Protein AF-0000000072284737 (afdb_homodimer)

Foldseek 3Di:
DPPVPPPPDPDDPPVPPDPPDPPDPDDDDDPPPPPDDPPDPPPPPPPDPPPPFLFFDAPVDPLQDDPVLQVVLCVQLPNQKDFDDEQQQLLAPEDRDDNDPVSLVVCVVCVWFLVSVQVHQWDALQCLQQVLQGDSPDHNHRYHDRQFTEGMEGADQDLSSFLSQLVSCLVSRHAEAEDASNQFLQNSRTFHRYYYYYQQPNADKDKDQWDDDPFDTGIKMKGFQNQFQLNQQVVLVVVQWDQDAALARRDGLLFQQQQQFHDHQCPFPARTSLLFFAWWFWQFSNSDTAIEGCVGVNLVNQCSRNQGGQQGGHTGITMGDIGHAFPWKKWKKKKFWDDPDDDNVLVLVLVLQVLLLLVVLQVQQWKWKWKDANTMTMIDTIMHGNHDQVSNCVSCVRSVVSCVVSVTDMDMDMDIDPGPSRCSVVRCSDRTGSQKAKAKFFAASCCSVPVSVLVSVLVVVQNVVRKMKMKTAHARQVNNDPPRRNHQWAPLNNRGGIMMMMTHGDDSHCSPVRVVRLCCCAPPSVVSVCVSPPQTAHSQSGHRLPHPVLLCRGGNPSLVSSLVSSCVRPVPSNTDGRSGRPNQQWDADPSRIIRGD/DPPVPPPPDPDDPPPPPPPPDPPPPDDDPDPDDPPDPPDDPPPPPPPDPPPPFLFFDAPVDPLQDDPVLVVVLCVQLPNQKDFDDEQQQLLAPEDRDDNDPVSLVVCVVCVWFLVSVQVHQWDALQCLQQVLQGDSPDHNHRYHDRQFTEGMEGADQDLSSFLSQLVSCLVSRHAEAEDASNQFLQNSRTFHRYYYYYQQPNADKDKDQWDDDPFDTGIKMKGFQNQFQLNQQVVLVVVQWDQDAALARRDGLLFQQQQQFHDHQCPFPARTSLLFFAWWFFQFSNSDTAIEGCVGVNLVNQCSRNQGGQQGGHTGITMGDIGHAFPWKKWKKKKFWDDPDDDNVLVLVLVLQVLLLLVVLQVQQWKWKWKDANTMTMIDTIMHGNHDQVSNCVSCVRSVVSCVVSVTDMDMDMDIDPGPSRCSVVRCSDRTGSQKAKAKFFAASCCSVPPSVLVSVLVVVQNVVRKMKMKTAHARQVNNDPPRRNHQWAPLNNRGGIMMMMTDGDDSHCSVVRVVRLCCCQPPSVVSVCVSPPQTAHSQSGHRLPHPVLLCRGGNPSLVSSLVSSCVRPVPSNTDGRSGRPNQQWDADPSRIIRGD

Sequence (1194 aa):
MPCHVLQVAAGTYDLLHGIATTTPWSASMIFLLLLTAFFGSYESLISASPLKSTCRCFPGDSCYPDTTAWDALNATVGGKLIATVPIAAVCHFDQFVAYDEAACATLRDNWFYPETHLPSPSSAMAWLFTNNTCNPFLSSTTPCTLGNYVSYTINATTSNDVKEAINFANSNNIRLVIRGTGHDYNGKSTGAGALSIWTHYMKSISLNESYESQAYTGKSVVLGAGISSIEAYTFADANNGLIVGGNCPTVSLAGGYTQGGGHGPFATKFGLAVDQVLEWEVVTSEGELLTASPTINSDLYWALSGGGGGTYGVVLSVTVKFHPPTSILSSATLQFAPPATGNATAYWNTVKVFLESLPSLVDGGLQLGWTLTPEVFLISPVTGFDVEQAKIDELFAPTISSLEAANISYAYTSSVATSFLSYYESGGFGANVSNTNLAGRLLPRSIVQNSTDSFISILQTIVNNKLIFAGVTLDVNTPVVANAPAISINPYWRQTLMTGVFGAYLDYTDIEQGFQTQDFMTDTIMPALAALTPNGAAYINEADFQQPDWQNVFYGENFNRLSDIKAKYDPRQTFYALGAVGSEKWTERSDGRLCRVMPCHVLQVAAGTYDLLHGIATTTPWSASMIFLLLLTAFFGSYESLISASPLKSTCRCFPGDSCYPDTTAWDALNATVGGKLIATVPIAAVCHFDQFVAYDEAACATLRDNWFYPETHLPSPSSAMAWLFTNNTCNPFLSSTTPCTLGNYVSYTINATTSNDVKEAINFANSNNIRLVIRGTGHDYNGKSTGAGALSIWTHYMKSISLNESYESQAYTGKSVVLGAGISSIEAYTFADANNGLIVGGNCPTVSLAGGYTQGGGHGPFATKFGLAVDQVLEWEVVTSEGELLTASPTINSDLYWALSGGGGGTYGVVLSVTVKFHPPTSILSSATLQFAPPATGNATAYWNTVKVFLESLPSLVDGGLQLGWTLTPEVFLISPVTGFDVEQAKIDELFAPTISSLEAANISYAYTSSVATSFLSYYESGGFGANVSNTNLAGRLLPRSIVQNSTDSFISILQTIVNNKLIFAGVTLDVNTPVVANAPAISINPYWRQTLMTGVFGAYLDYTDIEQGFQTQDFMTDTIMPALAALTPNGAAYINEADFQQPDWQNVFYGENFNRLSDIKAKYDPRQTFYALGAVGSEKWTERSDGRLCRV

pLDDT: mean 89.24, std 19.75, range [16.67, 98.88]

Structure (mmCIF, N/CA/C/O backbone):
data_AF-0000000072284737-model_v1
#
loop_
_entity.id
_entity.type
_entity.pdbx_description
1 polymer 'FAD-binding PCMH-type domain-containing protein'
#
loop_
_atom_site.group_PDB
_atom_site.id
_atom_site.type_symbol
_atom_site.label_atom_id
_atom_site.label_alt_id
_atom_site.label_comp_id
_atom_site.label_asym_id
_atom_site.label_entity_id
_atom_site.label_seq_id
_atom_site.pdbx_PDB_ins_code
_atom_site.Cartn_x
_atom_site.Cartn_y
_atom_site.Cartn_z
_atom_site.occupancy
_atom_site.B_iso_or_equiv
_atom_site.auth_seq_id
_atom_site.auth_comp_id
_atom_site.auth_asym_id
_atom_site.auth_atom_id
_atom_site.pdbx_PDB_model_num
ATOM 1 N N . MET A 1 1 ? 2.605 24.922 -1.504 1 55.94 1 MET A N 1
ATOM 2 C CA . MET A 1 1 ? 1.667 25.266 -0.44 1 55.94 1 MET A CA 1
ATOM 3 C C . MET A 1 1 ? 1.117 24.016 0.233 1 55.94 1 MET A C 1
ATOM 5 O O . MET A 1 1 ? 1.092 22.938 -0.37 1 55.94 1 MET A O 1
ATOM 9 N N . PRO A 1 2 ? 0.934 24.266 1.515 1 61.59 2 PRO A N 1
ATOM 10 C CA . PRO A 1 2 ? 0.373 23.125 2.227 1 61.59 2 PRO A CA 1
ATOM 11 C C . PRO A 1 2 ? -0.821 22.5 1.501 1 61.59 2 PRO A C 1
ATOM 13 O O . PRO A 1 2 ? -1.486 23.172 0.713 1 61.59 2 PRO A O 1
ATOM 16 N N . CYS A 1 3 ? -0.938 21.266 1.5 1 63.75 3 CYS A N 1
ATOM 17 C CA . CYS A 1 3 ? -1.895 20.453 0.765 1 63.75 3 CYS A CA 1
ATOM 18 C C . CYS A 1 3 ? -3.309 21 0.908 1 63.75 3 CYS A C 1
ATOM 20 O O . CYS A 1 3 ? -4.18 20.703 0.087 1 63.75 3 CYS A O 1
ATOM 22 N N . HIS A 1 4 ? -3.561 21.812 1.885 1 53.09 4 HIS A N 1
ATOM 23 C CA . HIS A 1 4 ? -4.898 22.359 2.043 1 53.09 4 HIS A CA 1
ATOM 24 C C . HIS A 1 4 ? -5.098 23.594 1.157 1 53.09 4 HIS A C 1
ATOM 26 O O . HIS A 1 4 ? -6.184 24.172 1.126 1 53.09 4 HIS A O 1
ATOM 32 N N . VAL A 1 5 ? -4.02 23.969 0.466 1 53.22 5 VAL A N 1
ATOM 33 C CA . VAL A 1 5 ? -4.121 25.078 -0.479 1 53.22 5 VAL A CA 1
ATOM 34 C C . VAL A 1 5 ? -4.293 24.531 -1.896 1 53.22 5 VAL A C 1
ATOM 36 O O . VAL A 1 5 ? -3.424 23.812 -2.402 1 53.22 5 VAL A O 1
ATOM 39 N N . LEU A 1 6 ? -5.465 24.312 -2.342 1 48.78 6 LEU A N 1
ATOM 40 C CA . LEU A 1 6 ? -5.77 23.75 -3.656 1 48.78 6 LEU A CA 1
ATOM 41 C C . LEU A 1 6 ? -4.934 24.422 -4.738 1 48.78 6 LEU A C 1
ATOM 43 O O . LEU A 1 6 ? -4.758 25.656 -4.727 1 48.78 6 LEU A O 1
ATOM 47 N N . GLN A 1 7 ? -4.18 23.688 -5.395 1 47.41 7 GLN A N 1
ATOM 48 C CA . GLN A 1 7 ? -3.496 24.172 -6.586 1 47.41 7 GLN A CA 1
ATOM 49 C C . GLN A 1 7 ? -4.484 24.797 -7.574 1 47.41 7 GLN A C 1
ATOM 51 O O . GLN A 1 7 ? -5.273 24.078 -8.195 1 47.41 7 GLN A O 1
ATOM 56 N N . VAL A 1 8 ? -4.906 26 -7.406 1 39.34 8 VAL A N 1
ATOM 57 C CA . VAL A 1 8 ? -5.613 26.75 -8.438 1 39.34 8 VAL A CA 1
ATOM 58 C C . VAL A 1 8 ? -4.805 26.734 -9.734 1 39.34 8 VAL A C 1
ATOM 60 O O . VAL A 1 8 ? -3.785 27.422 -9.844 1 39.34 8 VAL A O 1
ATOM 63 N N . ALA A 1 9 ? -4.574 25.781 -10.367 1 33.91 9 ALA A N 1
ATOM 64 C CA . ALA A 1 9 ? -4 25.938 -11.695 1 33.91 9 ALA A CA 1
ATOM 65 C C . ALA A 1 9 ? -4.738 27.016 -12.484 1 33.91 9 ALA A C 1
ATOM 67 O O . ALA A 1 9 ? -5.961 27.141 -12.383 1 33.91 9 ALA A O 1
ATOM 68 N N . ALA A 1 10 ? -4.133 27.922 -13.281 1 32.09 10 ALA A N 1
ATOM 69 C CA . ALA A 1 10 ? -4.574 28.922 -14.25 1 32.09 10 ALA A CA 1
ATOM 70 C C . ALA A 1 10 ? -5.609 28.328 -15.211 1 32.09 10 ALA A C 1
ATOM 72 O O . ALA A 1 10 ? -6.043 29 -16.141 1 32.09 10 ALA A O 1
ATOM 73 N N . GLY A 1 11 ? -5.742 27.125 -15.68 1 26.44 11 GLY A N 1
ATOM 74 C CA . GLY A 1 11 ? -6.609 26.938 -16.828 1 26.44 11 GLY A CA 1
ATOM 75 C C . GLY A 1 11 ? -8.055 27.312 -16.547 1 26.44 11 GLY A C 1
ATOM 76 O O . GLY A 1 11 ? -8.445 27.5 -15.398 1 26.44 11 GLY A O 1
ATOM 77 N N . THR A 1 12 ? -9.047 27.062 -17.812 1 25.94 12 THR A N 1
ATOM 78 C CA . THR A 1 12 ? -10.414 27.469 -18.125 1 25.94 12 THR A CA 1
ATOM 79 C C . THR A 1 12 ? -11.383 26.969 -17.062 1 25.94 12 THR A C 1
ATOM 81 O O . THR A 1 12 ? -11.383 25.781 -16.719 1 25.94 12 THR A O 1
ATOM 84 N N . TYR A 1 13 ? -11.766 27.781 -16.219 1 26.25 13 TYR A N 1
ATOM 85 C CA . TYR A 1 13 ? -12.914 27.766 -15.312 1 26.25 13 TYR A CA 1
ATOM 86 C C . TYR A 1 13 ? -14.164 27.25 -16.031 1 26.25 13 TYR A C 1
ATOM 88 O O . TYR A 1 13 ? -14.93 28.031 -16.578 1 26.25 13 TYR A O 1
ATOM 96 N N . ASP A 1 14 ? -14.008 26.344 -16.984 1 24.33 14 ASP A N 1
ATOM 97 C CA . ASP A 1 14 ? -15.305 26.062 -17.609 1 24.33 14 ASP A CA 1
ATOM 98 C C . ASP A 1 14 ? -16.281 25.453 -16.594 1 24.33 14 ASP A C 1
ATOM 100 O O . ASP A 1 14 ? -16.609 24.266 -16.688 1 24.33 14 ASP A O 1
ATOM 104 N N . LEU A 1 15 ? -15.961 25.688 -15.312 1 24.33 15 LEU A N 1
ATOM 105 C CA . LEU A 1 15 ? -16.859 24.969 -14.406 1 24.33 15 LEU A CA 1
ATOM 106 C C . LEU A 1 15 ? -18.312 25.344 -14.672 1 24.33 15 LEU A C 1
ATOM 108 O O . LEU A 1 15 ? -19.219 24.891 -13.969 1 24.33 15 LEU A O 1
ATOM 112 N N . LEU A 1 16 ? -18.516 26.5 -15.453 1 23.28 16 LEU A N 1
ATOM 113 C CA . LEU A 1 16 ? -19.844 27.062 -15.219 1 23.28 16 LEU A CA 1
ATOM 114 C C . LEU A 1 16 ? -20.922 26.125 -15.727 1 23.28 16 LEU A C 1
ATOM 116 O O . LEU A 1 16 ? -22.125 26.406 -15.594 1 23.28 16 LEU A O 1
ATOM 120 N N . HIS A 1 17 ? -20.594 25.312 -16.766 1 20.38 17 HIS A N 1
ATOM 121 C CA . HIS A 1 17 ? -21.812 25.109 -17.547 1 20.38 17 HIS A CA 1
ATOM 122 C C . HIS A 1 17 ? -22.844 24.297 -16.766 1 20.38 17 HIS A C 1
ATOM 124 O O . HIS A 1 17 ? -24.047 24.375 -17.062 1 20.38 17 HIS A O 1
ATOM 130 N N . GLY A 1 18 ? -22.406 23.109 -16.234 1 20.05 18 GLY A N 1
ATOM 131 C CA . GLY A 1 18 ? -23.469 22.125 -16.312 1 20.05 18 GLY A CA 1
ATOM 132 C C . GLY A 1 18 ? -24.531 22.312 -15.242 1 20.05 18 GLY A C 1
ATOM 133 O O . GLY A 1 18 ? -24.344 21.906 -14.094 1 20.05 18 GLY A O 1
ATOM 134 N N . ILE A 1 19 ? -25.109 23.547 -15.211 1 19.34 19 ILE A N 1
ATOM 135 C CA . ILE A 1 19 ? -26.219 23.859 -14.32 1 19.34 19 ILE A CA 1
ATOM 136 C C . ILE A 1 19 ? -27.328 22.828 -14.5 1 19.34 19 ILE A C 1
ATOM 138 O O . ILE A 1 19 ? -27.922 22.719 -15.57 1 19.34 19 ILE A O 1
ATOM 142 N N . ALA A 1 20 ? -27 21.625 -14.109 1 19.67 20 ALA A N 1
ATOM 143 C CA . ALA A 1 20 ? -28.031 20.594 -14.227 1 19.67 20 ALA A CA 1
ATOM 144 C C . ALA A 1 20 ? -29.359 21.078 -13.672 1 19.67 20 ALA A C 1
ATOM 146 O O . ALA A 1 20 ? -29.406 21.688 -12.594 1 19.67 20 ALA A O 1
ATOM 147 N N . THR A 1 21 ? -30.312 21.328 -14.57 1 18.59 21 THR A N 1
ATOM 148 C CA . THR A 1 21 ? -31.734 21.703 -14.461 1 18.59 21 THR A CA 1
ATOM 149 C C . THR A 1 21 ? -32.469 20.734 -13.539 1 18.59 21 THR A C 1
ATOM 151 O O . THR A 1 21 ? -32.188 19.531 -13.531 1 18.59 21 THR A O 1
ATOM 154 N N . THR A 1 22 ? -32.906 21.25 -12.492 1 19.16 22 THR A N 1
ATOM 155 C CA . THR A 1 22 ? -33.625 20.828 -11.281 1 19.16 22 THR A CA 1
ATOM 156 C C . THR A 1 22 ? -34.906 20.109 -11.633 1 19.16 22 THR A C 1
ATOM 158 O O . THR A 1 22 ? -35.688 19.734 -10.742 1 19.16 22 THR A O 1
ATOM 161 N N . THR A 1 23 ? -34.812 19.203 -12.75 1 18.86 23 THR A N 1
ATOM 162 C CA . THR A 1 23 ? -36.188 18.875 -13.094 1 18.86 23 THR A CA 1
ATOM 163 C C . THR A 1 23 ? -36.938 18.344 -11.875 1 18.86 23 THR A C 1
ATOM 165 O O . THR A 1 23 ? -36.375 17.609 -11.062 1 18.86 23 THR A O 1
ATOM 168 N N . PRO A 1 24 ? -38.031 18.906 -11.586 1 18.62 24 PRO A N 1
ATOM 169 C CA . PRO A 1 24 ? -39 18.859 -10.477 1 18.62 24 PRO A CA 1
ATOM 170 C C . PRO A 1 24 ? -39.594 17.484 -10.266 1 18.62 24 PRO A C 1
ATOM 172 O O . PRO A 1 24 ? -39.875 16.766 -11.234 1 18.62 24 PRO A O 1
ATOM 175 N N . TRP A 1 25 ? -39 16.719 -9.352 1 19.5 25 TRP A N 1
ATOM 176 C CA . TRP A 1 25 ? -39.344 15.367 -8.961 1 19.5 25 TRP A CA 1
ATOM 177 C C . TRP A 1 25 ? -40.812 15.273 -8.57 1 19.5 25 TRP A C 1
ATOM 179 O O . TRP A 1 25 ? -41.281 16.016 -7.703 1 19.5 25 TRP A O 1
ATOM 189 N N . SER A 1 26 ? -41.594 15.18 -9.609 1 16.81 26 SER A N 1
ATOM 190 C CA . SER A 1 26 ? -43.031 15.117 -9.398 1 16.81 26 SER A CA 1
ATOM 191 C C . SER A 1 26 ? -43.406 14.055 -8.359 1 16.81 26 SER A C 1
ATOM 193 O O . SER A 1 26 ? -42.719 13.047 -8.234 1 16.81 26 SER A O 1
ATOM 195 N N . ALA A 1 27 ? -44.281 14.414 -7.402 1 19.38 27 ALA A N 1
ATOM 196 C CA . ALA A 1 27 ? -44.875 14.086 -6.113 1 19.38 27 ALA A CA 1
ATOM 197 C C . ALA A 1 27 ? -45.688 12.797 -6.203 1 19.38 27 ALA A C 1
ATOM 199 O O . ALA A 1 27 ? -46.094 12.227 -5.18 1 19.38 27 ALA A O 1
ATOM 200 N N . SER A 1 28 ? -45.906 12.211 -7.484 1 17.03 28 SER A N 1
ATOM 201 C CA . SER A 1 28 ? -47.312 11.812 -7.477 1 17.03 28 SER A CA 1
ATOM 202 C C . SER A 1 28 ? -47.5 10.523 -6.695 1 17.03 28 SER A C 1
ATOM 204 O O . SER A 1 28 ? -48.656 10.062 -6.531 1 17.03 28 SER A O 1
ATOM 206 N N . MET A 1 29 ? -46.531 9.742 -6.418 1 18.67 29 MET A N 1
ATOM 207 C CA . MET A 1 29 ? -47.125 8.406 -6.531 1 18.67 29 MET A CA 1
ATOM 208 C C . MET A 1 29 ? -48.125 8.148 -5.414 1 18.67 29 MET A C 1
ATOM 210 O O . MET A 1 29 ? -47.812 8.336 -4.234 1 18.67 29 MET A O 1
ATOM 214 N N . ILE A 1 30 ? -49.406 8.18 -5.73 1 18.48 30 ILE A N 1
ATOM 215 C CA . ILE A 1 30 ? -50.656 7.992 -5.012 1 18.48 30 ILE A CA 1
ATOM 216 C C . ILE A 1 30 ? -50.656 6.645 -4.297 1 18.48 30 ILE A C 1
ATOM 218 O O . ILE A 1 30 ? -50.156 5.652 -4.84 1 18.48 30 ILE A O 1
ATOM 222 N N . PHE A 1 31 ? -51.062 6.707 -2.996 1 19.09 31 PHE A N 1
ATOM 223 C CA . PHE A 1 31 ? -51.156 5.926 -1.771 1 19.09 31 PHE A CA 1
ATOM 224 C C . PHE A 1 31 ? -52.125 4.758 -1.955 1 19.09 31 PHE A C 1
ATOM 226 O O . PHE A 1 31 ? -52.406 4.023 -1.007 1 19.09 31 PHE A O 1
ATOM 233 N N . LEU A 1 32 ? -52.406 4.266 -3.32 1 18.55 32 LEU A N 1
ATOM 234 C CA . LEU A 1 32 ? -53.688 3.615 -3.137 1 18.55 32 LEU A CA 1
ATOM 235 C C . LEU A 1 32 ? -53.594 2.463 -2.143 1 18.55 32 LEU A C 1
ATOM 237 O O . LEU A 1 32 ? -52.688 1.635 -2.244 1 18.55 32 LEU A O 1
ATOM 241 N N . LEU A 1 33 ? -54.375 2.596 -1.118 1 19.41 33 LEU A N 1
ATOM 242 C CA . LEU A 1 33 ? -54.656 1.927 0.145 1 19.41 33 LEU A CA 1
ATOM 243 C C . LEU A 1 33 ? -55.188 0.515 -0.096 1 19.41 33 LEU A C 1
ATOM 245 O O . LEU A 1 33 ? -56.062 0.048 0.62 1 19.41 33 LEU A O 1
ATOM 249 N N . LEU A 1 34 ? -54.688 -0.178 -1.263 1 18.7 34 LEU A N 1
ATOM 250 C CA . LEU A 1 34 ? -55.656 -1.273 -1.389 1 18.7 34 LEU A CA 1
ATOM 251 C C . LEU A 1 34 ? -55.656 -2.131 -0.128 1 18.7 34 LEU A C 1
ATOM 253 O O . LEU A 1 34 ? -54.594 -2.488 0.396 1 18.7 34 LEU A O 1
ATOM 257 N N . LEU A 1 35 ? -56.812 -2.248 0.463 1 20.05 35 LEU A N 1
ATOM 258 C CA . LEU A 1 35 ? -57.375 -2.805 1.683 1 20.05 35 LEU A CA 1
ATOM 259 C C . LEU A 1 35 ? -57.281 -4.324 1.688 1 20.05 35 LEU A C 1
ATOM 261 O O . LEU A 1 35 ? -57.625 -4.973 2.686 1 20.05 35 LEU A O 1
ATOM 265 N N . THR A 1 36 ? -56.594 -4.977 0.712 1 19.16 36 THR A N 1
ATOM 266 C CA . THR A 1 36 ? -57.25 -6.273 0.656 1 19.16 36 THR A CA 1
ATOM 267 C C . THR A 1 36 ? -57.156 -6.977 2.006 1 19.16 36 THR A C 1
ATOM 269 O O . THR A 1 36 ? -56.312 -6.645 2.84 1 19.16 36 THR A O 1
ATOM 272 N N . ALA A 1 37 ? -57.969 -8.195 2.061 1 21.08 37 ALA A N 1
ATOM 273 C CA . ALA A 1 37 ? -58.75 -9.18 2.811 1 21.08 37 ALA A CA 1
ATOM 274 C C . ALA A 1 37 ? -57.844 -10.18 3.518 1 21.08 37 ALA A C 1
ATOM 276 O O . ALA A 1 37 ? -57.125 -10.914 2.869 1 21.08 37 ALA A O 1
ATOM 277 N N . PHE A 1 38 ? -57.406 -9.828 4.742 1 19.83 38 PHE A N 1
ATOM 278 C CA . PHE A 1 38 ? -56.531 -10.609 5.582 1 19.83 38 PHE A CA 1
ATOM 279 C C . PHE A 1 38 ? -57.156 -11.938 5.965 1 19.83 38 PHE A C 1
ATOM 281 O O . PHE A 1 38 ? -57.781 -12.062 7.031 1 19.83 38 PHE A O 1
ATOM 288 N N . PHE A 1 39 ? -58.094 -12.555 5.109 1 22.73 39 PHE A N 1
ATOM 289 C CA . PHE A 1 39 ? -58.688 -13.641 5.883 1 22.73 39 PHE A CA 1
ATOM 290 C C . PHE A 1 39 ? -57.625 -14.586 6.418 1 22.73 39 PHE A C 1
ATOM 292 O O . PHE A 1 39 ? -56.656 -14.898 5.719 1 22.73 39 PHE A O 1
ATOM 299 N N . GLY A 1 40 ? -57.656 -14.812 7.789 1 21.03 40 GLY A N 1
ATOM 300 C CA . GLY A 1 40 ? -56.875 -15.414 8.859 1 21.03 40 GLY A CA 1
ATOM 301 C C . GLY A 1 40 ? -56.781 -16.922 8.75 1 21.03 40 GLY A C 1
ATOM 302 O O . GLY A 1 40 ? -56.25 -17.578 9.641 1 21.03 40 GLY A O 1
ATOM 303 N N . SER A 1 41 ? -57.312 -17.641 7.703 1 23.98 41 SER A N 1
ATOM 304 C CA . SER A 1 41 ? -57.531 -18.984 8.211 1 23.98 41 SER A CA 1
ATOM 305 C C . SER A 1 41 ? -56.219 -19.625 8.672 1 23.98 41 SER A C 1
ATOM 307 O O . SER A 1 41 ? -55.188 -19.5 8 1 23.98 41 SER A O 1
ATOM 309 N N . TYR A 1 42 ? -56.25 -19.953 9.961 1 23.33 42 TYR A N 1
ATOM 310 C CA . TYR A 1 42 ? -55.312 -20.578 10.852 1 23.33 42 TYR A CA 1
ATOM 311 C C . TYR A 1 42 ? -54.969 -22 10.375 1 23.33 42 TYR A C 1
ATOM 313 O O . TYR A 1 42 ? -55.594 -22.969 10.805 1 23.33 42 TYR A O 1
ATOM 321 N N . GLU A 1 43 ? -55.062 -22.375 9.109 1 24.89 43 GLU A N 1
ATOM 322 C CA . GLU A 1 43 ? -54.906 -23.828 9.078 1 24.89 43 GLU A CA 1
ATOM 323 C C . GLU A 1 43 ? -53.594 -24.266 9.719 1 24.89 43 GLU A C 1
ATOM 325 O O . GLU A 1 43 ? -52.562 -23.609 9.547 1 24.89 43 GLU A O 1
ATOM 330 N N . SER A 1 44 ? -53.781 -25 10.742 1 25.66 44 SER A N 1
ATOM 331 C CA . SER A 1 44 ? -52.812 -25.719 11.57 1 25.66 44 SER A CA 1
ATOM 332 C C . SER A 1 44 ? -51.844 -26.547 10.711 1 25.66 44 SER A C 1
ATOM 334 O O . SER A 1 44 ? -52.219 -27.594 10.18 1 25.66 44 SER A O 1
ATOM 336 N N . LEU A 1 45 ? -51.312 -25.922 9.633 1 27.97 45 LEU A N 1
ATOM 337 C CA . LEU A 1 45 ? -50.531 -26.938 8.945 1 27.97 45 LEU A CA 1
ATOM 338 C C . LEU A 1 45 ? -49.469 -27.547 9.891 1 27.97 45 LEU A C 1
ATOM 340 O O . LEU A 1 45 ? -48.781 -26.812 10.586 1 27.97 45 LEU A O 1
ATOM 344 N N . ILE A 1 46 ? -49.781 -28.688 10.344 1 31.31 46 ILE A N 1
ATOM 345 C CA . ILE A 1 46 ? -48.906 -29.672 10.969 1 31.31 46 ILE A CA 1
ATOM 346 C C . ILE A 1 46 ? -47.562 -29.719 10.234 1 31.31 46 ILE A C 1
ATOM 348 O O . ILE A 1 46 ? -47.531 -30.094 9.062 1 31.31 46 ILE A O 1
ATOM 352 N N . SER A 1 47 ? -46.844 -28.703 10.539 1 27.59 47 SER A N 1
ATOM 353 C CA . SER A 1 47 ? -45.562 -28.672 9.859 1 27.59 47 SER A CA 1
ATOM 354 C C . SER A 1 47 ? -44.781 -29.969 10.086 1 27.59 47 SER A C 1
ATOM 356 O O . SER A 1 47 ? -44.562 -30.375 11.234 1 27.59 47 SER A O 1
ATOM 358 N N . ALA A 1 48 ? -44.812 -30.875 9.148 1 33.09 48 ALA A N 1
ATOM 359 C CA . ALA A 1 48 ? -43.969 -32.031 8.969 1 33.09 48 ALA A CA 1
ATOM 360 C C . ALA A 1 48 ? -42.531 -31.75 9.414 1 33.09 48 ALA A C 1
ATOM 362 O O . ALA A 1 48 ? -42.031 -30.641 9.188 1 33.09 48 ALA A O 1
ATOM 363 N N . SER A 1 49 ? -42.094 -32.469 10.273 1 34.66 49 SER A N 1
ATOM 364 C CA . SER A 1 49 ? -40.719 -32.438 10.789 1 34.66 49 SER A CA 1
ATOM 365 C C . SER A 1 49 ? -39.719 -32.25 9.664 1 34.66 49 SER A C 1
ATOM 367 O O . SER A 1 49 ? -39.625 -33.062 8.742 1 34.66 49 SER A O 1
ATOM 369 N N . PRO A 1 50 ? -39.344 -31.047 9.234 1 35.06 50 PRO A N 1
ATOM 370 C CA . PRO A 1 50 ? -38.562 -30.922 8 1 35.06 50 PRO A CA 1
ATOM 371 C C . PRO A 1 50 ? -37.375 -31.875 7.953 1 35.06 50 PRO A C 1
ATOM 373 O O . PRO A 1 50 ? -36.75 -32.156 8.984 1 35.06 50 PRO A O 1
ATOM 376 N N . LEU A 1 51 ? -37.406 -32.875 7.215 1 34.25 51 LEU A N 1
ATOM 377 C CA . LEU A 1 51 ? -36.219 -33.625 6.809 1 34.25 51 LEU A CA 1
ATOM 378 C C . LEU A 1 51 ? -34.969 -32.75 6.855 1 34.25 51 LEU A C 1
ATOM 380 O O . LEU A 1 51 ? -34.938 -31.688 6.227 1 34.25 51 LEU A O 1
ATOM 384 N N . LYS A 1 52 ? -34.281 -32.781 7.988 1 47.34 52 LYS A N 1
ATOM 385 C CA . LYS A 1 52 ? -33.062 -32 8.195 1 47.34 52 LYS A CA 1
ATOM 386 C C . LYS A 1 52 ? -32.281 -31.844 6.887 1 47.34 52 LYS A C 1
ATOM 388 O O . LYS A 1 52 ? -31.844 -32.844 6.289 1 47.34 52 LYS A O 1
ATOM 393 N N . SER A 1 53 ? -32.469 -30.875 6.07 1 63.06 53 SER A N 1
ATOM 394 C CA . SER A 1 53 ? -31.859 -30.531 4.785 1 63.06 53 SER A CA 1
ATOM 395 C C . SER A 1 53 ? -30.344 -30.766 4.805 1 63.06 53 SER A C 1
ATOM 397 O O . SER A 1 53 ? -29.672 -30.438 5.789 1 63.06 53 SER A O 1
ATOM 399 N N . THR A 1 54 ? -29.75 -31.688 3.996 1 86.69 54 THR A N 1
ATOM 400 C CA . THR A 1 54 ? -28.344 -32.062 3.781 1 86.69 54 THR A CA 1
ATOM 401 C C . THR A 1 54 ? -27.594 -30.922 3.074 1 86.69 54 THR A C 1
ATOM 403 O O . THR A 1 54 ? -26.406 -31.047 2.775 1 86.69 54 THR A O 1
ATOM 406 N N . CYS A 1 55 ? -28.422 -29.844 2.959 1 95.44 55 CYS A N 1
ATOM 407 C CA . CYS A 1 55 ? -27.797 -28.719 2.273 1 95.44 55 CYS A CA 1
ATOM 408 C C . CYS A 1 55 ? -27.469 -27.609 3.252 1 95.44 55 CYS A C 1
ATOM 410 O O . CYS A 1 55 ? -28.031 -27.547 4.344 1 95.44 55 CYS A O 1
ATOM 412 N N . ARG A 1 56 ? -26.562 -26.734 2.943 1 97.69 56 ARG A N 1
ATOM 413 C CA . ARG A 1 56 ? -26.406 -25.453 3.611 1 97.69 56 ARG A CA 1
ATOM 414 C C . ARG A 1 56 ? -27.656 -24.594 3.445 1 97.69 56 ARG A C 1
ATOM 416 O O . ARG A 1 56 ? -28.328 -24.672 2.422 1 97.69 56 ARG A O 1
ATOM 423 N N . CYS A 1 57 ? -27.922 -23.812 4.457 1 97.56 57 CYS A N 1
ATOM 424 C CA . CYS A 1 57 ? -29.062 -22.891 4.383 1 97.56 57 CYS A CA 1
ATOM 425 C C . CYS A 1 57 ? -28.859 -21.875 3.273 1 97.56 57 CYS A C 1
ATOM 427 O O . CYS A 1 57 ? -27.734 -21.406 3.047 1 97.56 57 CYS A O 1
ATOM 429 N N . PHE A 1 58 ? -29.938 -21.578 2.65 1 96.5 58 PHE A N 1
ATOM 430 C CA . PHE A 1 58 ? -29.938 -20.719 1.468 1 96.5 58 PHE A CA 1
ATOM 431 C C . PHE A 1 58 ? -30.969 -19.594 1.61 1 96.5 58 PHE A C 1
ATOM 433 O O . PHE A 1 58 ? -31.984 -19.766 2.277 1 96.5 58 PHE A O 1
ATOM 440 N N . PRO A 1 59 ? -30.625 -18.391 1.033 1 95.44 59 PRO A N 1
ATOM 441 C CA . PRO A 1 59 ? -31.609 -17.312 1.115 1 95.44 59 PRO A CA 1
ATOM 442 C C . PRO A 1 59 ? -33 -17.781 0.732 1 95.44 59 PRO A C 1
ATOM 444 O O . PRO A 1 59 ? -33.188 -18.422 -0.298 1 95.44 59 PRO A O 1
ATOM 447 N N . GLY A 1 60 ? -33.969 -17.438 1.51 1 94.19 60 GLY A N 1
ATOM 448 C CA . GLY A 1 60 ? -35.344 -17.875 1.3 1 94.19 60 GLY A CA 1
ATOM 449 C C . GLY A 1 60 ? -35.75 -19.031 2.203 1 94.19 60 GLY A C 1
ATOM 450 O O . GLY A 1 60 ? -36.938 -19.25 2.447 1 94.19 60 GLY A O 1
ATOM 451 N N . ASP A 1 61 ? -34.75 -19.766 2.668 1 95.88 61 ASP A N 1
ATOM 452 C CA . ASP A 1 61 ? -35.031 -20.859 3.609 1 95.88 61 ASP A CA 1
ATOM 453 C C . ASP A 1 61 ? -35.344 -20.312 5 1 95.88 61 ASP A C 1
ATOM 455 O O . ASP A 1 61 ? -34.875 -19.234 5.367 1 95.88 61 ASP A O 1
ATOM 459 N N . SER A 1 62 ? -36.031 -21.078 5.742 1 95.12 62 SER A N 1
ATOM 460 C CA . SER A 1 62 ? -36.344 -20.688 7.113 1 95.12 62 SER A CA 1
ATOM 461 C C . SER A 1 62 ? -35.094 -20.734 7.992 1 95.12 62 SER A C 1
ATOM 463 O O . SER A 1 62 ? -35 -20.016 8.992 1 95.12 62 SER A O 1
ATOM 465 N N . CYS A 1 63 ? -34.156 -21.531 7.57 1 96 63 CYS A N 1
ATOM 466 C CA . CYS A 1 63 ? -32.938 -21.672 8.383 1 96 63 CYS A CA 1
ATOM 467 C C . CYS A 1 63 ? -31.922 -20.609 8.023 1 96 63 CYS A C 1
ATOM 469 O O . CYS A 1 63 ? -30.891 -20.484 8.688 1 96 63 CYS A O 1
ATOM 471 N N . TYR A 1 64 ? -32.188 -19.906 6.969 1 97.62 64 TYR A N 1
ATOM 472 C CA . TYR A 1 64 ? -31.281 -18.812 6.629 1 97.62 64 TYR A CA 1
ATOM 473 C C . TYR A 1 64 ? -31.469 -17.641 7.586 1 97.62 64 TYR A C 1
ATOM 475 O O . TYR A 1 64 ? -32.594 -17.281 7.918 1 97.62 64 TYR A O 1
ATOM 483 N N . PRO A 1 65 ? -30.359 -17.062 8.055 1 97.88 65 PRO A N 1
ATOM 484 C CA . PRO A 1 65 ? -30.5 -15.969 9.031 1 97.88 65 PRO A CA 1
ATOM 485 C C . PRO A 1 65 ? -31.375 -14.828 8.523 1 97.88 65 PRO A C 1
ATOM 487 O O . PRO A 1 65 ? -31.312 -14.484 7.336 1 97.88 65 PRO A O 1
ATOM 490 N N . ASP A 1 66 ? -32.094 -14.25 9.406 1 96.75 66 ASP A N 1
ATOM 491 C CA . ASP A 1 66 ? -32.906 -13.086 9.055 1 96.75 66 ASP A CA 1
ATOM 492 C C . ASP A 1 66 ? -32.125 -11.789 9.289 1 96.75 66 ASP A C 1
ATOM 494 O O . ASP A 1 66 ? -30.969 -11.82 9.656 1 96.75 66 ASP A O 1
ATOM 498 N N . THR A 1 67 ? -32.781 -10.727 9.047 1 96.5 67 THR A N 1
ATOM 499 C CA . THR A 1 67 ? -32.125 -9.422 9.117 1 96.5 67 THR A CA 1
ATOM 500 C C . THR A 1 67 ? -31.609 -9.148 10.531 1 96.5 67 THR A C 1
ATOM 502 O O . THR A 1 67 ? -30.547 -8.539 10.703 1 96.5 67 THR A O 1
ATOM 505 N N . THR A 1 68 ? -32.281 -9.602 11.531 1 97.12 68 THR A N 1
ATOM 506 C CA . THR A 1 68 ? -31.875 -9.383 12.914 1 97.12 68 THR A CA 1
ATOM 507 C C . THR A 1 68 ? -30.578 -10.117 13.219 1 97.12 68 THR A C 1
ATOM 509 O O . THR A 1 68 ? -29.688 -9.578 13.875 1 97.12 68 THR A O 1
ATOM 512 N N . ALA A 1 69 ? -30.516 -11.359 12.727 1 97.81 69 ALA A N 1
ATOM 513 C CA . ALA A 1 69 ? -29.297 -12.148 12.93 1 97.81 69 ALA A CA 1
ATOM 514 C C . ALA A 1 69 ? -28.109 -11.516 12.227 1 97.81 69 ALA A C 1
ATOM 516 O O . ALA A 1 69 ? -27.016 -11.438 12.797 1 97.81 69 ALA A O 1
ATOM 517 N N . TRP A 1 70 ? -28.328 -11.062 11.039 1 98.25 70 TRP A N 1
ATOM 518 C CA . TRP A 1 70 ? -27.266 -10.398 10.297 1 98.25 70 TRP A CA 1
ATOM 519 C C . TRP A 1 70 ? -26.859 -9.102 10.984 1 98.25 70 TRP A C 1
ATOM 521 O O . TRP A 1 70 ? -25.656 -8.789 11.078 1 98.25 70 TRP A O 1
ATOM 531 N N . ASP A 1 71 ? -27.812 -8.336 11.477 1 97.69 71 ASP A N 1
ATOM 532 C CA . ASP A 1 71 ? -27.531 -7.098 12.188 1 97.69 71 ASP A CA 1
ATOM 533 C C . ASP A 1 71 ? -26.703 -7.363 13.445 1 97.69 71 ASP A C 1
ATOM 535 O O . ASP A 1 71 ? -25.797 -6.594 13.781 1 97.69 71 ASP A O 1
ATOM 539 N N . ALA A 1 72 ? -27.031 -8.414 14.125 1 97.5 72 ALA A N 1
ATOM 540 C CA . ALA A 1 72 ? -26.281 -8.789 15.32 1 97.5 72 ALA A CA 1
ATOM 541 C C . ALA A 1 72 ? -24.844 -9.148 14.977 1 97.5 72 ALA A C 1
ATOM 543 O O . ALA A 1 72 ? -23.922 -8.75 15.688 1 97.5 72 ALA A O 1
ATOM 544 N N . LEU A 1 73 ? -24.656 -9.914 13.891 1 98.06 73 LEU A N 1
ATOM 545 C CA . LEU A 1 73 ? -23.297 -10.234 13.438 1 98.06 73 LEU A CA 1
ATOM 546 C C . LEU A 1 73 ? -22.531 -8.961 13.078 1 98.06 73 LEU A C 1
ATOM 548 O O . LEU A 1 73 ? -21.359 -8.812 13.438 1 98.06 73 LEU A O 1
ATOM 552 N N . ASN A 1 74 ? -23.219 -8.086 12.367 1 97.88 74 ASN A N 1
ATOM 553 C CA . ASN A 1 74 ? -22.578 -6.828 11.977 1 97.88 74 ASN A CA 1
ATOM 554 C C . ASN A 1 74 ? -22.109 -6.039 13.195 1 97.88 74 ASN A C 1
ATOM 556 O O . ASN A 1 74 ? -21 -5.5 13.195 1 97.88 74 ASN A O 1
ATOM 560 N N . ALA A 1 75 ? -22.922 -5.949 14.172 1 95.12 75 ALA A N 1
ATOM 561 C CA . ALA A 1 75 ? -22.547 -5.27 15.406 1 95.12 75 ALA A CA 1
ATOM 562 C C . ALA A 1 75 ? -21.344 -5.941 16.047 1 95.12 75 ALA A C 1
ATOM 564 O O . ALA A 1 75 ? -20.422 -5.266 16.516 1 95.12 75 ALA A O 1
ATOM 565 N N . THR A 1 76 ? -21.344 -7.281 16.031 1 95.44 76 THR A N 1
ATOM 566 C CA . THR A 1 76 ? -20.281 -8.055 16.672 1 95.44 76 THR A CA 1
ATOM 567 C C . THR A 1 76 ? -18.938 -7.812 15.992 1 95.44 76 THR A C 1
ATOM 569 O O . THR A 1 76 ? -17.906 -7.781 16.641 1 95.44 76 THR A O 1
ATOM 572 N N . VAL A 1 77 ? -19 -7.609 14.664 1 95.94 77 VAL A N 1
ATOM 573 C CA . VAL A 1 77 ? -17.75 -7.445 13.93 1 95.94 77 VAL A CA 1
ATOM 574 C C . VAL A 1 77 ? -17.469 -5.965 13.695 1 95.94 77 VAL A C 1
ATOM 576 O O . VAL A 1 77 ? -16.656 -5.602 12.836 1 95.94 77 VAL A O 1
ATOM 579 N N . GLY A 1 78 ? -18.125 -5.125 14.406 1 91.69 78 GLY A N 1
ATOM 580 C CA . GLY A 1 78 ? -17.828 -3.699 14.391 1 91.69 78 GLY A CA 1
ATOM 581 C C . GLY A 1 78 ? -18.266 -3.018 13.102 1 91.69 78 GLY A C 1
ATOM 582 O O . GLY A 1 78 ? -17.594 -2.1 12.625 1 91.69 78 GLY A O 1
ATOM 583 N N . GLY A 1 79 ? -19.375 -3.498 12.484 1 93.88 79 GLY A N 1
ATOM 584 C CA . GLY A 1 79 ? -19.922 -2.859 11.297 1 93.88 79 GLY A CA 1
ATOM 585 C C . GLY A 1 79 ? -19.188 -3.252 10.023 1 93.88 79 GLY A C 1
ATOM 586 O O . GLY A 1 79 ? -19.328 -2.588 8.992 1 93.88 79 GLY A O 1
ATOM 587 N N . LYS A 1 80 ? -18.484 -4.312 10.039 1 96.56 80 LYS A N 1
ATOM 588 C CA . LYS A 1 80 ? -17.656 -4.691 8.898 1 96.56 80 LYS A CA 1
ATOM 589 C C . LYS A 1 80 ? -18.391 -5.664 7.984 1 96.56 80 LYS A C 1
ATOM 591 O O . LYS A 1 80 ? -17.828 -6.16 7.008 1 96.56 80 LYS A O 1
ATOM 596 N N . LEU A 1 81 ? -19.578 -6.051 8.289 1 98.06 81 LEU A N 1
ATOM 597 C CA . LEU A 1 81 ? -20.406 -6.887 7.414 1 98.06 81 LEU A CA 1
ATOM 598 C C . LEU A 1 81 ? -20.953 -6.078 6.246 1 98.06 81 LEU A C 1
ATOM 600 O O . LEU A 1 81 ? -21.547 -5.012 6.449 1 98.06 81 LEU A O 1
ATOM 604 N N . ILE A 1 82 ? -20.812 -6.594 5.062 1 97.44 82 ILE A N 1
ATOM 605 C CA . ILE A 1 82 ? -21.203 -5.871 3.859 1 97.44 82 ILE A CA 1
ATOM 606 C C . ILE A 1 82 ? -22.156 -6.73 3.035 1 97.44 82 ILE A C 1
ATOM 608 O O . ILE A 1 82 ? -21.828 -7.855 2.66 1 97.44 82 ILE A O 1
ATOM 612 N N . ALA A 1 83 ? -23.297 -6.223 2.803 1 97.44 83 ALA A N 1
ATOM 613 C CA . ALA A 1 83 ? -24.203 -6.883 1.868 1 97.44 83 ALA A CA 1
ATOM 614 C C . ALA A 1 83 ? -23.75 -6.68 0.426 1 97.44 83 ALA A C 1
ATOM 616 O O . ALA A 1 83 ? -23.312 -5.59 0.053 1 97.44 83 ALA A O 1
ATOM 617 N N . THR A 1 84 ? -23.891 -7.688 -0.389 1 97.44 84 THR A N 1
ATOM 618 C CA . THR A 1 84 ? -23.359 -7.648 -1.746 1 97.44 84 THR A CA 1
ATOM 619 C C . THR A 1 84 ? -24.234 -6.77 -2.643 1 97.44 84 THR A C 1
ATOM 621 O O . THR A 1 84 ? -25.453 -6.918 -2.664 1 97.44 84 THR A O 1
ATOM 624 N N . VAL A 1 85 ? -23.609 -5.898 -3.297 1 96.44 85 VAL A N 1
ATOM 625 C CA . VAL A 1 85 ? -24.109 -5.203 -4.48 1 96.44 85 VAL A CA 1
ATOM 626 C C . VAL A 1 85 ? -23.156 -5.426 -5.652 1 96.44 85 VAL A C 1
ATOM 628 O O . VAL A 1 85 ? -22.047 -4.914 -5.656 1 96.44 85 VAL A O 1
ATOM 631 N N . PRO A 1 86 ? -23.609 -6.234 -6.621 1 96.31 86 PRO A N 1
ATOM 632 C CA . PRO A 1 86 ? -22.703 -6.453 -7.75 1 96.31 86 PRO A CA 1
ATOM 633 C C . PRO A 1 86 ? -22.266 -5.148 -8.422 1 96.31 86 PRO A C 1
ATOM 635 O O . PRO A 1 86 ? -23.094 -4.266 -8.648 1 96.31 86 PRO A O 1
ATOM 638 N N . ILE A 1 87 ? -21.031 -5.02 -8.773 1 96.25 87 ILE A N 1
ATOM 639 C CA . ILE A 1 87 ? -20.516 -3.748 -9.281 1 96.25 87 ILE A CA 1
ATOM 640 C C . ILE A 1 87 ? -21.125 -3.471 -10.656 1 96.25 87 ILE A C 1
ATOM 642 O O . ILE A 1 87 ? -21.219 -2.314 -11.078 1 96.25 87 ILE A O 1
ATOM 646 N N . ALA A 1 88 ? -21.562 -4.465 -11.344 1 97.19 88 ALA A N 1
ATOM 647 C CA . ALA A 1 88 ? -22.141 -4.285 -12.68 1 97.19 88 ALA A CA 1
ATOM 648 C C . ALA A 1 88 ? -23.609 -3.873 -12.602 1 97.19 88 ALA A C 1
ATOM 650 O O . ALA A 1 88 ? -24.234 -3.615 -13.625 1 97.19 88 ALA A O 1
ATOM 651 N N . ALA A 1 89 ? -24.141 -3.805 -11.414 1 97.25 89 ALA A N 1
ATOM 652 C CA . ALA A 1 89 ? -25.547 -3.438 -11.242 1 97.25 89 ALA A CA 1
ATOM 653 C C . ALA A 1 89 ? -25.828 -2.076 -11.867 1 97.25 89 ALA A C 1
ATOM 655 O O . ALA A 1 89 ? -26.938 -1.832 -12.344 1 97.25 89 ALA A O 1
ATOM 656 N N . VAL A 1 90 ? -24.891 -1.219 -11.93 1 96.94 90 VAL A N 1
ATOM 657 C CA . VAL A 1 90 ? -25.047 0.13 -12.469 1 96.94 90 VAL A CA 1
ATOM 658 C C . VAL A 1 90 ? -25.344 0.059 -13.961 1 96.94 90 VAL A C 1
ATOM 660 O O . VAL A 1 90 ? -25.797 1.035 -14.555 1 96.94 90 VAL A O 1
ATOM 663 N N . CYS A 1 91 ? -25.125 -1.073 -14.57 1 97.38 91 CYS A N 1
ATOM 664 C CA . CYS A 1 91 ? -25.297 -1.258 -16 1 97.38 91 CYS A CA 1
ATOM 665 C C . CYS A 1 91 ? -26.672 -1.852 -16.312 1 97.38 91 CYS A C 1
ATOM 667 O O . CYS A 1 91 ? -26.984 -2.135 -17.469 1 97.38 91 CYS A O 1
ATOM 669 N N . HIS A 1 92 ? -27.516 -2.057 -15.297 1 96.94 92 HIS A N 1
ATOM 670 C CA . HIS A 1 92 ? -28.781 -2.76 -15.469 1 96.94 92 HIS A CA 1
ATOM 671 C C . HIS A 1 92 ? -29.906 -2.037 -14.75 1 96.94 92 HIS A C 1
ATOM 673 O O . HIS A 1 92 ? -29.688 -1.354 -13.75 1 96.94 92 HIS A O 1
ATOM 679 N N . PHE A 1 93 ? -31.125 -2.135 -15.344 1 94.62 93 PHE A N 1
ATOM 680 C CA . PHE A 1 93 ? -32.312 -1.798 -14.57 1 94.62 93 PHE A CA 1
ATOM 681 C C . PHE A 1 93 ? -32.625 -2.902 -13.57 1 94.62 93 PHE A C 1
ATOM 683 O O . PHE A 1 93 ? -33.125 -3.963 -13.953 1 94.62 93 PHE A O 1
ATOM 690 N N . ASP A 1 94 ? -32.188 -2.654 -12.305 1 88.81 94 ASP A N 1
ATOM 691 C CA . ASP A 1 94 ? -32.281 -3.695 -11.289 1 88.81 94 ASP A CA 1
ATOM 692 C C . ASP A 1 94 ? -32.656 -3.111 -9.93 1 88.81 94 ASP A C 1
ATOM 694 O O . ASP A 1 94 ? -33.156 -1.985 -9.859 1 88.81 94 ASP A O 1
ATOM 698 N N . GLN A 1 95 ? -32.562 -3.936 -8.914 1 87.44 95 GLN A N 1
ATOM 699 C CA . GLN A 1 95 ? -33 -3.551 -7.582 1 87.44 95 GLN A CA 1
ATOM 700 C C . GLN A 1 95 ? -31.875 -2.949 -6.762 1 87.44 95 GLN A C 1
ATOM 702 O O . GLN A 1 95 ? -32.094 -2.426 -5.668 1 87.44 95 GLN A O 1
ATOM 707 N N . PHE A 1 96 ? -30.672 -3.092 -7.227 1 93.69 96 PHE A N 1
ATOM 708 C CA . PHE A 1 96 ? -29.531 -2.762 -6.391 1 93.69 96 PHE A CA 1
ATOM 709 C C . PHE A 1 96 ? -29.25 -1.265 -6.434 1 93.69 96 PHE A C 1
ATOM 711 O O . PHE A 1 96 ? -29.188 -0.609 -5.391 1 93.69 96 PHE A O 1
ATOM 718 N N . VAL A 1 97 ? -28.953 -0.735 -7.613 1 93.81 97 VAL A N 1
ATOM 719 C CA . VAL A 1 97 ? -28.641 0.678 -7.793 1 93.81 97 VAL A CA 1
ATOM 720 C C . VAL A 1 97 ? -29.297 1.194 -9.07 1 93.81 97 VAL A C 1
ATOM 722 O O . VAL A 1 97 ? -29.688 0.407 -9.938 1 93.81 97 VAL A O 1
ATOM 725 N N . ALA A 1 98 ? -29.438 2.52 -9.211 1 94.25 98 ALA A N 1
ATOM 726 C CA . ALA A 1 98 ? -30.016 3.121 -10.414 1 94.25 98 ALA A CA 1
ATOM 727 C C . ALA A 1 98 ? -29.094 2.957 -11.609 1 94.25 98 ALA A C 1
ATOM 729 O O . ALA A 1 98 ? -27.859 3.057 -11.477 1 94.25 98 ALA A O 1
ATOM 730 N N . TYR A 1 99 ? -29.734 2.65 -12.758 1 96.12 99 TYR A N 1
ATOM 731 C CA . TYR A 1 99 ? -28.984 2.6 -14.008 1 96.12 99 TYR A CA 1
ATOM 732 C C . TYR A 1 99 ? -28.219 3.904 -14.234 1 96.12 99 TYR A C 1
ATOM 734 O O . TYR A 1 99 ? -28.766 4.988 -14.031 1 96.12 99 TYR A O 1
ATOM 742 N N . ASP A 1 100 ? -26.953 3.809 -14.555 1 96.38 100 ASP A N 1
ATOM 743 C CA . ASP A 1 100 ? -26.109 4.949 -14.883 1 96.38 100 ASP A CA 1
ATOM 744 C C . ASP A 1 100 ? -25.234 4.656 -16.094 1 96.38 100 ASP A C 1
ATOM 746 O O . ASP A 1 100 ? -24.219 3.959 -15.984 1 96.38 100 ASP A O 1
ATOM 750 N N . GLU A 1 101 ? -25.516 5.289 -17.203 1 95.94 101 GLU A N 1
ATOM 751 C CA . GLU A 1 101 ? -24.859 4.98 -18.469 1 95.94 101 GLU A CA 1
ATOM 752 C C . GLU A 1 101 ? -23.375 5.332 -18.422 1 95.94 101 GLU A C 1
ATOM 754 O O . GLU A 1 101 ? -22.547 4.578 -18.922 1 95.94 101 GLU A O 1
ATOM 759 N N . ALA A 1 102 ? -23.094 6.461 -17.859 1 95.94 102 ALA A N 1
ATOM 760 C CA . ALA A 1 102 ? -21.703 6.902 -17.812 1 95.94 102 ALA A CA 1
ATOM 761 C C . ALA A 1 102 ? -20.875 5.988 -16.906 1 95.94 102 ALA A C 1
ATOM 763 O O . ALA A 1 102 ? -19.766 5.602 -17.266 1 95.94 102 ALA A O 1
ATOM 764 N N . ALA A 1 103 ? -21.422 5.656 -15.805 1 95.62 103 ALA A N 1
ATOM 765 C CA . ALA A 1 103 ? -20.734 4.746 -14.891 1 95.62 103 ALA A CA 1
ATOM 766 C C . ALA A 1 103 ? -20.562 3.365 -15.523 1 95.62 103 ALA A C 1
ATOM 768 O O . ALA A 1 103 ? -19.516 2.727 -15.344 1 95.62 103 ALA A O 1
ATOM 769 N N . CYS A 1 104 ? -21.531 2.902 -16.25 1 97.06 104 CYS A N 1
ATOM 770 C CA . CYS A 1 104 ? -21.469 1.617 -16.938 1 97.06 104 CYS A CA 1
ATOM 771 C C . CYS A 1 104 ? -20.375 1.615 -17.984 1 97.06 104 CYS A C 1
ATOM 773 O O . CYS A 1 104 ? -19.594 0.661 -18.094 1 97.06 104 CYS A O 1
ATOM 775 N N . ALA A 1 105 ? -20.312 2.666 -18.75 1 97.31 105 ALA A N 1
ATOM 776 C CA . ALA A 1 105 ? -19.281 2.768 -19.781 1 97.31 105 ALA A CA 1
ATOM 777 C C . ALA A 1 105 ? -17.875 2.713 -19.172 1 97.31 105 ALA A C 1
ATOM 779 O O . ALA A 1 105 ? -17 2.006 -19.672 1 97.31 105 ALA A O 1
ATOM 780 N N . THR A 1 106 ? -17.75 3.451 -18.094 1 96.44 106 THR A N 1
ATOM 781 C CA . THR A 1 106 ? -16.469 3.443 -17.375 1 96.44 106 THR A CA 1
ATOM 782 C C . THR A 1 106 ? -16.141 2.043 -16.875 1 96.44 106 THR A C 1
ATOM 784 O O . THR A 1 106 ? -15 1.593 -16.969 1 96.44 106 THR A O 1
ATOM 787 N N . LEU A 1 107 ? -17.125 1.379 -16.375 1 96.62 107 LEU A N 1
ATOM 788 C CA . LEU A 1 107 ? -16.922 0.029 -15.852 1 96.62 107 LEU A CA 1
ATOM 789 C C . LEU A 1 107 ? -16.531 -0.928 -16.969 1 96.62 107 LEU A C 1
ATOM 791 O O . LEU A 1 107 ? -15.617 -1.741 -16.797 1 96.62 107 LEU A O 1
ATOM 795 N N . ARG A 1 108 ? -17.094 -0.865 -18.094 1 96.06 108 ARG A N 1
ATOM 796 C CA . ARG A 1 108 ? -16.766 -1.709 -19.234 1 96.06 108 ARG A CA 1
ATOM 797 C C . ARG A 1 108 ? -15.32 -1.513 -19.672 1 96.06 108 ARG A C 1
ATOM 799 O O . ARG A 1 108 ? -14.617 -2.482 -19.953 1 96.06 108 ARG A O 1
ATOM 806 N N . ASP A 1 109 ? -14.945 -0.263 -19.609 1 94.56 109 ASP A N 1
ATOM 807 C CA . ASP A 1 109 ? -13.594 0.073 -20.047 1 94.56 109 ASP A CA 1
ATOM 808 C C . ASP A 1 109 ? -12.547 -0.504 -19.109 1 94.56 109 ASP A C 1
ATOM 810 O O . ASP A 1 109 ? -11.422 -0.781 -19.516 1 94.56 109 ASP A O 1
ATOM 814 N N . ASN A 1 110 ? -12.953 -0.733 -17.875 1 93.5 110 ASN A N 1
ATOM 815 C CA . ASN A 1 110 ? -11.977 -1.113 -16.859 1 93.5 110 ASN A CA 1
ATOM 816 C C . ASN A 1 110 ? -12.227 -2.527 -16.344 1 93.5 110 ASN A C 1
ATOM 818 O O . ASN A 1 110 ? -11.562 -2.98 -15.414 1 93.5 110 ASN A O 1
ATOM 822 N N . TRP A 1 111 ? -13.094 -3.264 -16.969 1 93.75 111 TRP A N 1
ATOM 823 C CA . TRP A 1 111 ? -13.57 -4.547 -16.469 1 93.75 111 TRP A CA 1
ATOM 824 C C . TRP A 1 111 ? -12.438 -5.566 -16.422 1 93.75 111 TRP A C 1
ATOM 826 O O . TRP A 1 111 ? -12.406 -6.434 -15.547 1 93.75 111 TRP A O 1
ATOM 836 N N . PHE A 1 112 ? -11.469 -5.414 -17.25 1 91.31 112 PHE A N 1
ATOM 837 C CA . PHE A 1 112 ? -10.492 -6.48 -17.438 1 91.31 112 PHE A CA 1
ATOM 838 C C . PHE A 1 112 ? -9.234 -6.215 -16.609 1 91.31 112 PHE A C 1
ATOM 840 O O . PHE A 1 112 ? -8.219 -6.887 -16.797 1 91.31 112 PHE A O 1
ATOM 847 N N . TYR A 1 113 ? -9.32 -5.277 -15.68 1 90.69 113 TYR A N 1
ATOM 848 C CA . TYR A 1 113 ? -8.211 -4.973 -14.781 1 90.69 113 TYR A CA 1
ATOM 849 C C . TYR A 1 113 ? -8.547 -5.367 -13.344 1 90.69 113 TYR A C 1
ATOM 851 O O . TYR A 1 113 ? -9.664 -5.129 -12.875 1 90.69 113 TYR A O 1
ATOM 859 N N . PRO A 1 114 ? -7.539 -5.984 -12.68 1 92.25 114 PRO A N 1
ATOM 860 C CA . PRO A 1 114 ? -7.781 -6.383 -11.289 1 92.25 114 PRO A CA 1
ATOM 861 C C . PRO A 1 114 ? -8.18 -5.211 -10.398 1 92.25 114 PRO A C 1
ATOM 863 O O . PRO A 1 114 ? -8.945 -5.387 -9.445 1 92.25 114 PRO A O 1
ATOM 866 N N . GLU A 1 115 ? -7.73 -3.973 -10.695 1 90.12 115 GLU A N 1
ATOM 867 C CA . GLU A 1 115 ? -7.977 -2.783 -9.883 1 90.12 115 GLU A CA 1
ATOM 868 C C . GLU A 1 115 ? -9.469 -2.482 -9.781 1 90.12 115 GLU A C 1
ATOM 870 O O . GLU A 1 115 ? -9.914 -1.852 -8.828 1 90.12 115 GLU A O 1
ATOM 875 N N . THR A 1 116 ? -10.203 -2.949 -10.742 1 93.25 116 THR A N 1
ATOM 876 C CA . THR A 1 116 ? -11.648 -2.758 -10.75 1 93.25 116 THR A CA 1
ATOM 877 C C . THR A 1 116 ? -12.32 -3.656 -9.719 1 93.25 116 THR A C 1
ATOM 879 O O . THR A 1 116 ? -13.32 -3.273 -9.109 1 93.25 116 THR A O 1
ATOM 882 N N . HIS A 1 117 ? -11.742 -4.781 -9.461 1 94.81 117 HIS A N 1
ATOM 883 C CA . HIS A 1 117 ? -12.406 -5.82 -8.68 1 94.81 117 HIS A CA 1
ATOM 884 C C . HIS A 1 117 ? -11.836 -5.895 -7.266 1 94.81 117 HIS A C 1
ATOM 886 O O . HIS A 1 117 ? -12.539 -6.281 -6.328 1 94.81 117 HIS A O 1
ATOM 892 N N . LEU A 1 118 ? -10.633 -5.5 -7.086 1 94.38 118 LEU A N 1
ATOM 893 C CA . LEU A 1 118 ? -9.906 -5.668 -5.832 1 94.38 118 LEU A CA 1
ATOM 894 C C . LEU A 1 118 ? -10.617 -4.934 -4.695 1 94.38 118 LEU A C 1
ATOM 896 O O . LEU A 1 118 ? -10.75 -5.469 -3.594 1 94.38 118 LEU A O 1
ATOM 900 N N . PRO A 1 119 ? -11.164 -3.689 -4.969 1 92.12 119 PRO A N 1
ATOM 901 C CA . PRO A 1 119 ? -11.789 -2.973 -3.855 1 92.12 119 PRO A CA 1
ATOM 902 C C . PRO A 1 119 ? -13.188 -3.49 -3.535 1 92.12 119 PRO A C 1
ATOM 904 O O . PRO A 1 119 ? -13.781 -3.105 -2.521 1 92.12 119 PRO A O 1
ATOM 907 N N . SER A 1 120 ? -13.68 -4.363 -4.316 1 94.81 120 SER A N 1
ATOM 908 C CA . SER A 1 120 ? -15.023 -4.891 -4.109 1 94.81 120 SER A CA 1
ATOM 909 C C . SER A 1 120 ? -15.008 -6.102 -3.182 1 94.81 120 SER A C 1
ATOM 911 O O . SER A 1 120 ? -14.203 -7.023 -3.367 1 94.81 120 SER A O 1
ATOM 913 N N . PRO A 1 121 ? -15.961 -6.125 -2.258 1 95.44 121 PRO A N 1
ATOM 914 C CA . PRO A 1 121 ? -16.062 -7.277 -1.358 1 95.44 121 PRO A CA 1
ATOM 915 C C . PRO A 1 121 ? -16.594 -8.523 -2.053 1 95.44 121 PRO A C 1
ATOM 917 O O . PRO A 1 121 ? -16.562 -9.617 -1.485 1 95.44 121 PRO A O 1
ATOM 920 N N . SER A 1 122 ? -17.047 -8.359 -3.311 1 95.25 122 SER A N 1
ATOM 921 C CA . SER A 1 122 ? -17.766 -9.508 -3.848 1 95.25 122 SER A CA 1
ATOM 922 C C . SER A 1 122 ? -17.453 -9.719 -5.324 1 95.25 122 SER A C 1
ATOM 924 O O . SER A 1 122 ? -17.781 -10.766 -5.891 1 95.25 122 SER A O 1
ATOM 926 N N . SER A 1 123 ? -16.828 -8.758 -5.941 1 93.56 123 SER A N 1
ATOM 927 C CA . SER A 1 123 ? -16.625 -8.898 -7.379 1 93.56 123 SER A CA 1
ATOM 928 C C . SER A 1 123 ? -15.625 -10.008 -7.684 1 93.56 123 SER A C 1
ATOM 930 O O . SER A 1 123 ? -14.492 -9.977 -7.199 1 93.56 123 SER A O 1
ATOM 932 N N . ALA A 1 124 ? -16.094 -10.93 -8.469 1 89.5 124 ALA A N 1
ATOM 933 C CA . ALA A 1 124 ? -15.234 -12.062 -8.805 1 89.5 124 ALA A CA 1
ATOM 934 C C . ALA A 1 124 ? -14.492 -11.812 -10.117 1 89.5 124 ALA A C 1
ATOM 936 O O . ALA A 1 124 ? -15.086 -11.383 -11.109 1 89.5 124 ALA A O 1
ATOM 937 N N . MET A 1 125 ? -13.242 -12.039 -10.125 1 89.38 125 MET A N 1
ATOM 938 C CA . MET A 1 125 ? -12.461 -11.93 -11.352 1 89.38 125 MET A CA 1
ATOM 939 C C . MET A 1 125 ? -12.711 -13.125 -12.266 1 89.38 125 MET A C 1
ATOM 941 O O . MET A 1 125 ? -12.609 -13.016 -13.484 1 89.38 125 MET A O 1
ATOM 945 N N . ALA A 1 126 ? -13.062 -14.281 -11.656 1 91.25 126 ALA A N 1
ATOM 946 C CA . ALA A 1 126 ? -13.453 -15.469 -12.422 1 91.25 126 ALA A CA 1
ATOM 947 C C . ALA A 1 126 ? -14.938 -15.43 -12.766 1 91.25 126 ALA A C 1
ATOM 949 O O . ALA A 1 126 ? -15.727 -16.203 -12.211 1 91.25 126 ALA A O 1
ATOM 950 N N . TRP A 1 127 ? -15.289 -14.711 -13.758 1 89.5 127 TRP A N 1
ATOM 951 C CA . TRP A 1 127 ? -16.656 -14.359 -14.109 1 89.5 127 TRP A CA 1
ATOM 952 C C . TRP A 1 127 ? -17.484 -15.602 -14.406 1 89.5 127 TRP A C 1
ATOM 954 O O . TRP A 1 127 ? -18.672 -15.664 -14.078 1 89.5 127 TRP A O 1
ATOM 964 N N . LEU A 1 128 ? -16.906 -16.594 -14.93 1 91.06 128 LEU A N 1
ATOM 965 C CA . LEU A 1 128 ? -17.625 -17.812 -15.312 1 91.06 128 LEU A CA 1
ATOM 966 C C . LEU A 1 128 ? -18.328 -18.422 -14.117 1 91.06 128 LEU A C 1
ATOM 968 O O . LEU A 1 128 ? -19.406 -19.031 -14.266 1 91.06 128 LEU A O 1
ATOM 972 N N . PHE A 1 129 ? -17.844 -18.172 -13.039 1 93.12 129 PHE A N 1
ATOM 973 C CA . PHE A 1 129 ? -18.328 -18.844 -11.844 1 93.12 129 PHE A CA 1
ATOM 974 C C . PHE A 1 129 ? -19.359 -17.984 -11.117 1 93.12 129 PHE A C 1
ATOM 976 O O . PHE A 1 129 ? -19.844 -18.344 -10.047 1 93.12 129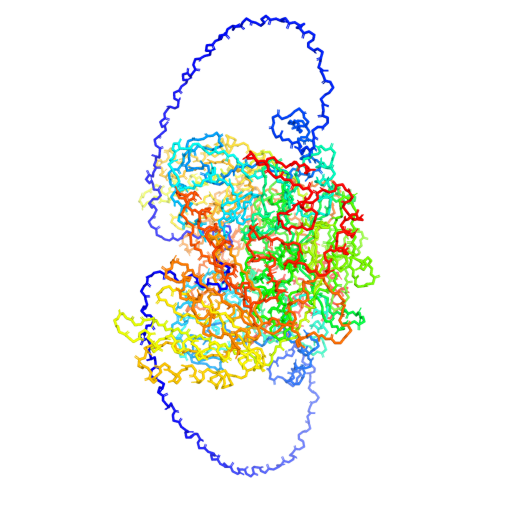 PHE A O 1
ATOM 983 N N . THR A 1 130 ? -19.703 -16.828 -11.641 1 91.75 130 THR A N 1
ATOM 984 C CA . THR A 1 130 ? -20.781 -16 -11.102 1 91.75 130 THR A CA 1
ATOM 985 C C . THR A 1 130 ? -22.109 -16.328 -11.797 1 91.75 130 THR A C 1
ATOM 987 O O . THR A 1 130 ? -23.156 -15.766 -11.445 1 91.75 130 THR A O 1
ATOM 990 N N . ASN A 1 131 ? -22.094 -17.219 -12.773 1 90.06 131 ASN A N 1
ATOM 991 C CA . ASN A 1 131 ? -23.219 -17.719 -13.555 1 90.06 131 ASN A CA 1
ATOM 992 C C . ASN A 1 131 ? -23.828 -16.609 -14.414 1 90.06 131 ASN A C 1
ATOM 994 O O . ASN A 1 131 ? -25.031 -16.625 -14.68 1 90.06 131 ASN A O 1
ATOM 998 N N . ASN A 1 132 ? -23.047 -15.578 -14.688 1 90.38 132 ASN A N 1
ATOM 999 C CA . ASN A 1 132 ? -23.359 -14.516 -15.633 1 90.38 132 ASN A CA 1
ATOM 1000 C C . ASN A 1 132 ? -24.625 -13.75 -15.211 1 90.38 132 ASN A C 1
ATOM 1002 O O . ASN A 1 132 ? -25.375 -13.281 -16.062 1 90.38 132 ASN A O 1
ATOM 1006 N N . THR A 1 133 ? -24.828 -13.625 -14.047 1 92.31 133 THR A N 1
ATOM 1007 C CA . THR A 1 133 ? -26.078 -13.039 -13.555 1 92.31 133 THR A CA 1
ATOM 1008 C C . THR A 1 133 ? -25.969 -11.523 -13.492 1 92.31 133 THR A C 1
ATOM 1010 O O . THR A 1 133 ? -26.984 -10.828 -13.336 1 92.31 133 THR A O 1
ATOM 1013 N N . CYS A 1 134 ? -24.781 -11 -13.516 1 93.88 134 CYS A N 1
ATOM 1014 C CA . CYS A 1 134 ? -24.609 -9.555 -13.477 1 93.88 134 CYS A CA 1
ATOM 1015 C C . CYS A 1 134 ? -23.266 -9.156 -14.078 1 93.88 134 CYS A C 1
ATOM 1017 O O . CYS A 1 134 ? -22.234 -9.203 -13.391 1 93.88 134 CYS A O 1
ATOM 1019 N N . ASN A 1 135 ? -23.141 -8.789 -15.273 1 92.94 135 ASN A N 1
ATOM 1020 C CA . ASN A 1 135 ? -21.938 -8.258 -15.914 1 92.94 135 ASN A CA 1
ATOM 1021 C C . ASN A 1 135 ? -22.281 -7.102 -16.859 1 92.94 135 ASN A C 1
ATOM 1023 O O . ASN A 1 135 ? -23.391 -7.016 -17.359 1 92.94 135 ASN A O 1
ATOM 1027 N N . PRO A 1 136 ? -21.422 -6.258 -17.062 1 95.5 136 PRO A N 1
ATOM 1028 C CA . PRO A 1 136 ? -21.719 -4.992 -17.734 1 95.5 136 PRO A CA 1
ATOM 1029 C C . PRO A 1 136 ? -21.906 -5.152 -19.25 1 95.5 136 PRO A C 1
ATOM 1031 O O . PRO A 1 136 ? -22.234 -4.184 -19.938 1 95.5 136 PRO A O 1
ATOM 1034 N N . PHE A 1 137 ? -21.812 -6.359 -19.812 1 95.5 137 PHE A N 1
ATOM 1035 C CA . PHE A 1 137 ? -21.812 -6.531 -21.266 1 95.5 137 PHE A CA 1
ATOM 1036 C C . PHE A 1 137 ? -23.156 -7.086 -21.734 1 95.5 137 PHE A C 1
ATOM 1038 O O . PHE A 1 137 ? -23.375 -7.258 -22.938 1 95.5 137 PHE A O 1
ATOM 1045 N N . LEU A 1 138 ? -24.016 -7.348 -20.828 1 94.31 138 LEU A N 1
ATOM 1046 C CA . LEU A 1 138 ? -25.359 -7.766 -21.156 1 94.31 138 LEU A CA 1
ATOM 1047 C C . LEU A 1 138 ? -26.266 -6.559 -21.359 1 94.31 138 LEU A C 1
ATOM 1049 O O . LEU A 1 138 ? -25.875 -5.426 -21.062 1 94.31 138 LEU A O 1
ATOM 1053 N N . SER A 1 139 ? -27.438 -6.867 -21.875 1 94.62 139 SER A N 1
ATOM 1054 C CA . SER A 1 139 ? -28.422 -5.805 -22.062 1 94.62 139 SER A CA 1
ATOM 1055 C C . SER A 1 139 ? -28.797 -5.164 -20.734 1 94.62 139 SER A C 1
ATOM 1057 O O . SER A 1 139 ? -28.938 -5.855 -19.719 1 94.62 139 SER A O 1
ATOM 1059 N N . SER A 1 140 ? -29.016 -3.818 -20.781 1 94.88 140 SER A N 1
ATOM 1060 C CA . SER A 1 140 ? -29.391 -3.098 -19.578 1 94.88 140 SER A CA 1
ATOM 1061 C C . SER A 1 140 ? -30.734 -3.592 -19.031 1 94.88 140 SER A C 1
ATOM 1063 O O . SER A 1 140 ? -31.062 -3.383 -17.859 1 94.88 140 SER A O 1
ATOM 1065 N N . THR A 1 141 ? -31.5 -4.258 -19.828 1 94.69 141 THR A N 1
ATOM 1066 C CA . THR A 1 141 ? -32.812 -4.703 -19.422 1 94.69 141 THR A CA 1
ATOM 1067 C C . THR A 1 141 ? -32.75 -6.086 -18.781 1 94.69 141 THR A C 1
ATOM 1069 O O . THR A 1 141 ? -33.75 -6.551 -18.188 1 94.69 141 THR A O 1
ATOM 1072 N N . THR A 1 142 ? -31.656 -6.766 -18.938 1 92.69 142 THR A N 1
ATOM 1073 C CA . THR A 1 142 ? -31.453 -7.984 -18.156 1 92.69 142 THR A CA 1
ATOM 1074 C C . THR A 1 142 ? -31.203 -7.66 -16.688 1 92.69 142 THR A C 1
ATOM 1076 O O . THR A 1 142 ? -30.172 -7.062 -16.359 1 92.69 142 THR A O 1
ATOM 1079 N N . PRO A 1 143 ? -32.062 -7.977 -15.844 1 90.62 143 PRO A N 1
ATOM 1080 C CA . PRO A 1 143 ? -31.859 -7.578 -14.453 1 90.62 143 PRO A CA 1
ATOM 1081 C C . PRO A 1 143 ? -30.672 -8.305 -13.805 1 90.62 143 PRO A C 1
ATOM 1083 O O . PRO A 1 143 ? -30.469 -9.492 -14.047 1 90.62 143 PRO A O 1
ATOM 1086 N N . CYS A 1 144 ? -29.953 -7.586 -13 1 94.38 144 CYS A N 1
ATOM 1087 C CA . CYS A 1 144 ? -28.891 -8.141 -12.18 1 94.38 144 CYS A CA 1
ATOM 1088 C C . CYS A 1 144 ? -29.453 -8.875 -10.969 1 94.38 144 CYS A C 1
ATOM 1090 O O . CYS A 1 144 ? -30.391 -8.406 -10.344 1 94.38 144 CYS A O 1
ATOM 1092 N N . THR A 1 145 ? -28.938 -10.055 -10.773 1 94.25 145 THR A N 1
ATOM 1093 C CA . THR A 1 145 ? -29.203 -10.805 -9.547 1 94.25 145 THR A CA 1
ATOM 1094 C C . THR A 1 145 ? -27.891 -11.281 -8.914 1 94.25 145 THR A C 1
ATOM 1096 O O . THR A 1 145 ? -26.828 -11.18 -9.531 1 94.25 145 THR A O 1
ATOM 1099 N N . LEU A 1 146 ? -27.922 -11.742 -7.738 1 95.06 146 LEU A N 1
ATOM 1100 C CA . LEU A 1 146 ? -26.703 -12.172 -7.07 1 95.06 146 LEU A CA 1
ATOM 1101 C C . LEU A 1 146 ? -26.172 -13.461 -7.691 1 95.06 146 LEU A C 1
ATOM 1103 O O . LEU A 1 146 ? -24.953 -13.625 -7.848 1 95.06 146 LEU A O 1
ATOM 1107 N N . GLY A 1 147 ? -27.172 -14.406 -7.996 1 94.25 147 GLY A N 1
ATOM 1108 C CA . GLY A 1 147 ? -26.688 -15.672 -8.516 1 94.25 147 GLY A CA 1
ATOM 1109 C C . GLY A 1 147 ? -25.641 -16.312 -7.633 1 94.25 147 GLY A C 1
ATOM 1110 O O . GLY A 1 147 ? -25.859 -16.516 -6.438 1 94.25 147 GLY A O 1
ATOM 1111 N N . ASN A 1 148 ? -24.391 -16.5 -8.219 1 95.69 148 ASN A N 1
ATOM 1112 C CA . ASN A 1 148 ? -23.344 -17.203 -7.492 1 95.69 148 ASN A CA 1
ATOM 1113 C C . ASN A 1 148 ? -22.438 -16.234 -6.734 1 95.69 148 ASN A C 1
ATOM 1115 O O . ASN A 1 148 ? -21.391 -16.625 -6.215 1 95.69 148 ASN A O 1
ATOM 1119 N N . TYR A 1 149 ? -22.812 -14.945 -6.699 1 96.38 149 TYR A N 1
ATOM 1120 C CA . TYR A 1 149 ? -22.109 -14.031 -5.801 1 96.38 149 TYR A CA 1
ATOM 1121 C C . TYR A 1 149 ? -22.391 -14.375 -4.344 1 96.38 149 TYR A C 1
ATOM 1123 O O . TYR A 1 149 ? -23.469 -14.906 -4.02 1 96.38 149 TYR A O 1
ATOM 1131 N N . VAL A 1 150 ? -21.469 -14.055 -3.516 1 97.69 150 VAL A N 1
ATOM 1132 C CA . VAL A 1 150 ? -21.719 -14.188 -2.084 1 97.69 150 VAL A CA 1
ATOM 1133 C C . VAL A 1 150 ? -22.797 -13.203 -1.65 1 97.69 150 VAL A C 1
ATOM 1135 O O . VAL A 1 150 ? -22.953 -12.141 -2.25 1 97.69 150 VAL A O 1
ATOM 1138 N N . SER A 1 151 ? -23.5 -13.539 -0.593 1 98.06 151 SER A N 1
ATOM 1139 C CA . SER A 1 151 ? -24.578 -12.672 -0.116 1 98.06 151 SER A CA 1
ATOM 1140 C C . SER A 1 151 ? -24.047 -11.578 0.791 1 98.06 151 SER A C 1
ATOM 1142 O O . SER A 1 151 ? -24.5 -10.43 0.728 1 98.06 151 SER A O 1
ATOM 1144 N N . TYR A 1 152 ? -23.141 -11.984 1.652 1 98.5 152 TYR A N 1
ATOM 1145 C CA . TYR A 1 152 ? -22.516 -11.078 2.609 1 98.5 152 TYR A CA 1
ATOM 1146 C C . TYR A 1 152 ? -21.016 -11.328 2.701 1 98.5 152 TYR A C 1
ATOM 1148 O O . TYR A 1 152 ? -20.547 -12.445 2.455 1 98.5 152 TYR A O 1
ATOM 1156 N N . THR A 1 153 ? -20.328 -10.289 2.98 1 98.62 153 THR A N 1
ATOM 1157 C CA . THR A 1 153 ? -18.891 -10.375 3.199 1 98.62 153 THR A CA 1
ATOM 1158 C C . THR A 1 153 ? -18.5 -9.656 4.488 1 98.62 153 THR A C 1
ATOM 1160 O O . THR A 1 153 ? -18.969 -8.555 4.762 1 98.62 153 THR A O 1
ATOM 1163 N N . ILE A 1 154 ? -17.75 -10.305 5.316 1 98.5 154 ILE A N 1
ATOM 1164 C CA . ILE A 1 154 ? -17.078 -9.609 6.398 1 98.5 154 ILE A CA 1
ATOM 1165 C C . ILE A 1 154 ? -15.688 -9.164 5.934 1 98.5 154 ILE A C 1
ATOM 1167 O O . ILE A 1 154 ? -14.875 -9.984 5.516 1 98.5 154 ILE A O 1
ATOM 1171 N N . ASN A 1 155 ? -15.438 -7.879 5.895 1 97.81 155 ASN A N 1
ATOM 1172 C CA . ASN A 1 155 ? -14.07 -7.383 5.73 1 97.81 155 ASN A CA 1
ATOM 1173 C C . ASN A 1 155 ? -13.203 -7.715 6.941 1 97.81 155 ASN A C 1
ATOM 1175 O O . ASN A 1 155 ? -13.125 -6.926 7.887 1 97.81 155 ASN A O 1
ATOM 1179 N N . ALA A 1 156 ? -12.516 -8.812 6.91 1 97.69 156 ALA A N 1
ATOM 1180 C CA . ALA A 1 156 ? -11.789 -9.328 8.07 1 97.69 156 ALA A CA 1
ATOM 1181 C C . ALA A 1 156 ? -10.398 -8.727 8.156 1 97.69 156 ALA A C 1
ATOM 1183 O O . ALA A 1 156 ? -9.57 -8.906 7.258 1 97.69 156 ALA A O 1
ATOM 1184 N N . THR A 1 157 ? -10.125 -8.039 9.258 1 95.31 157 THR A N 1
ATOM 1185 C CA . THR A 1 157 ? -8.812 -7.434 9.453 1 95.31 157 THR A CA 1
ATOM 1186 C C . THR A 1 157 ? -8.188 -7.906 10.758 1 95.31 157 THR A C 1
ATOM 1188 O O . THR A 1 157 ? -7.035 -7.574 11.062 1 95.31 157 THR A O 1
ATOM 1191 N N . THR A 1 158 ? -8.93 -8.711 11.547 1 94 158 THR A N 1
ATOM 1192 C CA . THR A 1 158 ? -8.438 -9.281 12.797 1 94 158 THR A CA 1
ATOM 1193 C C . THR A 1 158 ? -8.844 -10.75 12.922 1 94 158 THR A C 1
ATOM 1195 O O . THR A 1 158 ? -9.734 -11.211 12.203 1 94 158 THR A O 1
ATOM 1198 N N . SER A 1 159 ? -8.188 -11.445 13.891 1 96.44 159 SER A N 1
ATOM 1199 C CA . SER A 1 159 ? -8.562 -12.828 14.148 1 96.44 159 SER A CA 1
ATOM 1200 C C . SER A 1 159 ? -9.992 -12.922 14.68 1 96.44 159 SER A C 1
ATOM 1202 O O . SER A 1 159 ? -10.695 -13.898 14.398 1 96.44 159 SER A O 1
ATOM 1204 N N . ASN A 1 160 ? -10.438 -11.922 15.359 1 94.94 160 ASN A N 1
ATOM 1205 C CA . ASN A 1 160 ? -11.805 -11.914 15.891 1 94.94 160 ASN A CA 1
ATOM 1206 C C . ASN A 1 160 ? -12.836 -11.875 14.773 1 94.94 160 ASN A C 1
ATOM 1208 O O . ASN A 1 160 ? -13.852 -12.578 14.836 1 94.94 160 ASN A O 1
ATOM 1212 N N . ASP A 1 161 ? -12.625 -11.039 13.781 1 97.56 161 ASP A N 1
ATOM 1213 C CA . ASP A 1 161 ? -13.531 -11.016 12.633 1 97.56 161 ASP A CA 1
ATOM 1214 C C . ASP A 1 161 ? -13.719 -12.414 12.055 1 97.56 161 ASP A C 1
ATOM 1216 O O . ASP A 1 161 ? -14.844 -12.82 11.766 1 97.56 161 ASP A O 1
ATOM 1220 N N . VAL A 1 162 ? -12.625 -13.117 11.93 1 98.5 162 VAL A N 1
ATOM 1221 C CA . VAL A 1 162 ? -12.609 -14.438 11.305 1 98.5 162 VAL A CA 1
ATOM 1222 C C . VAL A 1 162 ? -13.344 -15.438 12.203 1 98.5 162 VAL A C 1
ATOM 1224 O O . VAL A 1 162 ? -14.188 -16.203 11.727 1 98.5 162 VAL A O 1
ATOM 1227 N N . LYS A 1 163 ? -13.047 -15.391 13.453 1 98.25 163 LYS A N 1
ATOM 1228 C CA . LYS A 1 163 ? -13.695 -16.297 14.406 1 98.25 163 LYS A CA 1
ATOM 1229 C C . LYS A 1 163 ? -15.211 -16.094 14.391 1 98.25 163 LYS A C 1
ATOM 1231 O O . LYS A 1 163 ? -15.961 -17.078 14.367 1 98.25 163 LYS A O 1
ATOM 1236 N N . GLU A 1 164 ? -15.625 -14.875 14.398 1 98.12 164 GLU A N 1
ATOM 1237 C CA . GLU A 1 164 ? -17.062 -14.578 14.422 1 98.12 164 GLU A CA 1
ATOM 1238 C C . GLU A 1 164 ? -17.734 -15.047 13.133 1 98.12 164 GLU A C 1
ATOM 1240 O O . GLU A 1 164 ? -18.875 -15.531 13.164 1 98.12 164 GLU A O 1
ATOM 1245 N N . ALA A 1 165 ? -17.078 -14.859 12.039 1 98.62 165 ALA A N 1
ATOM 1246 C CA . ALA A 1 165 ? -17.609 -15.344 10.766 1 98.62 165 ALA A CA 1
ATOM 1247 C C . ALA A 1 165 ? -17.812 -16.859 10.789 1 98.62 165 ALA A C 1
ATOM 1249 O O . ALA A 1 165 ? -18.875 -17.344 10.414 1 98.62 165 ALA A O 1
ATOM 1250 N N . ILE A 1 166 ? -16.781 -17.547 11.211 1 98.62 166 ILE A N 1
ATOM 1251 C CA . ILE A 1 166 ? -16.828 -19 11.242 1 98.62 166 ILE A CA 1
ATOM 1252 C C . ILE A 1 166 ? -17.938 -19.469 12.188 1 98.62 166 ILE A C 1
ATOM 1254 O O . ILE A 1 166 ? -18.734 -20.328 11.844 1 98.62 166 ILE A O 1
ATOM 1258 N N . ASN A 1 167 ? -17.984 -18.875 13.367 1 98.12 167 ASN A N 1
ATOM 1259 C CA . ASN A 1 167 ? -19 -19.234 14.344 1 98.12 167 ASN A CA 1
ATOM 1260 C C . ASN A 1 167 ? -20.406 -19.016 13.797 1 98.12 167 ASN A C 1
ATOM 1262 O O . ASN A 1 167 ? -21.297 -19.844 13.969 1 98.12 167 ASN A O 1
ATOM 1266 N N . PHE A 1 168 ? -20.625 -17.891 13.203 1 98.44 168 PHE A N 1
ATOM 1267 C CA . PHE A 1 168 ? -21.922 -17.547 12.641 1 98.44 168 PHE A CA 1
ATOM 1268 C C . PHE A 1 168 ? -22.312 -18.547 11.547 1 98.44 168 PHE A C 1
ATOM 1270 O O . PHE A 1 168 ? -23.438 -19.031 11.516 1 98.44 168 PHE A O 1
ATOM 1277 N N . ALA A 1 169 ? -21.391 -18.797 10.641 1 98.19 169 ALA A N 1
ATOM 1278 C CA . ALA A 1 169 ? -21.656 -19.734 9.555 1 98.19 169 ALA A CA 1
ATOM 1279 C C . ALA A 1 169 ? -22.016 -21.109 10.094 1 98.19 169 ALA A C 1
ATOM 1281 O O . ALA A 1 169 ? -22.969 -21.734 9.617 1 98.19 169 ALA A O 1
ATOM 1282 N N . ASN A 1 170 ? -21.297 -21.531 11.07 1 97.56 170 ASN A N 1
ATOM 1283 C CA . ASN A 1 170 ? -21.531 -22.844 11.664 1 97.56 170 ASN A CA 1
ATOM 1284 C C . ASN A 1 170 ? -22.875 -22.891 12.398 1 97.56 170 ASN A C 1
ATOM 1286 O O . ASN A 1 170 ? -23.641 -23.844 12.242 1 97.56 170 ASN A O 1
ATOM 1290 N N . SER A 1 171 ? -23.156 -21.859 13.133 1 97.25 171 SER A N 1
ATOM 1291 C CA . SER A 1 171 ? -24.375 -21.828 13.945 1 97.25 171 SER A CA 1
ATOM 1292 C C . SER A 1 171 ? -25.609 -21.766 13.07 1 97.25 171 SER A C 1
ATOM 1294 O O . SER A 1 171 ? -26.688 -22.25 13.461 1 97.25 171 SER A O 1
ATOM 1296 N N . ASN A 1 172 ? -25.406 -21.219 11.883 1 97.44 172 ASN A N 1
ATOM 1297 C CA . ASN A 1 172 ? -26.562 -21.047 11.016 1 97.44 172 ASN A CA 1
ATOM 1298 C C . ASN A 1 172 ? -26.5 -21.953 9.789 1 97.44 172 ASN A C 1
ATOM 1300 O O . ASN A 1 172 ? -27.297 -21.812 8.859 1 97.44 172 ASN A O 1
ATOM 1304 N N . ASN A 1 173 ? -25.516 -22.766 9.695 1 97.06 173 ASN A N 1
ATOM 1305 C CA . ASN A 1 173 ? -25.312 -23.734 8.617 1 97.06 173 ASN A CA 1
ATOM 1306 C C . ASN A 1 173 ? -25.281 -23.031 7.254 1 97.06 173 ASN A C 1
ATOM 1308 O O . ASN A 1 173 ? -25.953 -23.469 6.316 1 97.06 173 ASN A O 1
ATOM 1312 N N . ILE A 1 174 ? -24.594 -22 7.191 1 96.94 174 ILE A N 1
ATOM 1313 C CA . ILE A 1 174 ? -24.5 -21.281 5.93 1 96.94 174 ILE A CA 1
ATOM 1314 C C . ILE A 1 174 ? -23.156 -21.594 5.27 1 96.94 174 ILE A C 1
ATOM 1316 O O . ILE A 1 174 ? -22.188 -21.938 5.949 1 96.94 174 ILE A O 1
ATOM 1320 N N . ARG A 1 175 ? -23.109 -21.516 3.945 1 97.81 175 ARG A N 1
ATOM 1321 C CA . ARG A 1 175 ? -21.875 -21.703 3.186 1 97.81 175 ARG A CA 1
ATOM 1322 C C . ARG A 1 175 ? -20.875 -20.594 3.504 1 97.81 175 ARG A C 1
ATOM 1324 O O . ARG A 1 175 ? -21.25 -19.422 3.613 1 97.81 175 ARG A O 1
ATOM 1331 N N . LEU A 1 176 ? -19.672 -21 3.736 1 98.25 176 LEU A N 1
ATOM 1332 C CA . LEU A 1 176 ? -18.594 -20.062 3.982 1 98.25 176 LEU A CA 1
ATOM 1333 C C . LEU A 1 176 ? -17.641 -20.016 2.797 1 98.25 176 LEU A C 1
ATOM 1335 O O . LEU A 1 176 ? -17.281 -21.047 2.232 1 98.25 176 LEU A O 1
ATOM 1339 N N . VAL A 1 177 ? -17.203 -18.797 2.346 1 97.81 177 VAL A N 1
ATOM 1340 C CA . VAL A 1 177 ? -16.219 -18.578 1.29 1 97.81 177 VAL A CA 1
ATOM 1341 C C . VAL A 1 177 ? -15.055 -17.75 1.831 1 97.81 177 VAL A C 1
ATOM 1343 O O . VAL A 1 177 ? -15.266 -16.812 2.602 1 97.81 177 VAL A O 1
ATOM 1346 N N . ILE A 1 178 ? -13.867 -18.156 1.579 1 98 178 ILE A N 1
ATOM 1347 C CA . ILE A 1 178 ? -12.68 -17.391 1.915 1 98 178 ILE A CA 1
ATOM 1348 C C . ILE A 1 178 ? -12.125 -16.719 0.659 1 98 178 ILE A C 1
ATOM 1350 O O . ILE A 1 178 ? -11.938 -17.375 -0.37 1 98 178 ILE A O 1
ATOM 1354 N N . ARG A 1 179 ? -11.844 -15.406 0.803 1 96.5 179 ARG A N 1
ATOM 1355 C CA . ARG A 1 179 ? -11.359 -14.648 -0.347 1 96.5 179 ARG A CA 1
ATOM 1356 C C . ARG A 1 179 ? -10.242 -13.695 0.057 1 96.5 179 ARG A C 1
ATOM 1358 O O . ARG A 1 179 ? -10.375 -12.961 1.038 1 96.5 179 ARG A O 1
ATOM 1365 N N . GLY A 1 180 ? -9.133 -13.758 -0.641 1 95.12 180 GLY A N 1
ATOM 1366 C CA . GLY A 1 180 ? -8.109 -12.734 -0.548 1 95.12 180 GLY A CA 1
ATOM 1367 C C . GLY A 1 180 ? -8.273 -11.633 -1.579 1 95.12 180 GLY A C 1
ATOM 1368 O O . GLY A 1 180 ? -9.086 -10.719 -1.399 1 95.12 180 GLY A O 1
ATOM 1369 N N . THR A 1 181 ? -7.625 -11.812 -2.729 1 92.5 181 THR A N 1
ATOM 1370 C CA . THR A 1 181 ? -7.719 -10.82 -3.793 1 92.5 181 THR A CA 1
ATOM 1371 C C . THR A 1 181 ? -8.641 -11.305 -4.906 1 92.5 181 THR A C 1
ATOM 1373 O O . THR A 1 181 ? -8.875 -10.594 -5.883 1 92.5 181 THR A O 1
ATOM 1376 N N . GLY A 1 182 ? -9.109 -12.484 -4.762 1 90.5 182 GLY A N 1
ATOM 1377 C CA . GLY A 1 182 ? -10.031 -13 -5.758 1 90.5 182 GLY A CA 1
ATOM 1378 C C . GLY A 1 182 ? -9.336 -13.5 -7.012 1 90.5 182 GLY A C 1
ATOM 1379 O O . GLY A 1 182 ? -9.938 -13.531 -8.086 1 90.5 182 GLY A O 1
ATOM 1380 N N . HIS A 1 183 ? -8.148 -13.969 -6.922 1 85.88 183 HIS A N 1
ATOM 1381 C CA . HIS A 1 183 ? -7.32 -14.344 -8.062 1 85.88 183 HIS A CA 1
ATOM 1382 C C . HIS A 1 183 ? -7.57 -15.789 -8.477 1 85.88 183 HIS A C 1
ATOM 1384 O O . HIS A 1 183 ? -7.082 -16.234 -9.516 1 85.88 183 HIS A O 1
ATOM 1390 N N . ASP A 1 184 ? -8.297 -16.5 -7.711 1 91 184 ASP A N 1
ATOM 1391 C CA . ASP A 1 184 ? -8.492 -17.906 -8.078 1 91 184 ASP A CA 1
ATOM 1392 C C . ASP A 1 184 ? -9.172 -18.031 -9.438 1 91 184 ASP A C 1
ATOM 1394 O O . ASP A 1 184 ? -10.195 -17.391 -9.688 1 91 184 ASP A O 1
ATOM 1398 N N . TYR A 1 185 ? -8.656 -18.891 -10.234 1 91.88 185 TYR A N 1
ATOM 1399 C CA . TYR A 1 185 ? -9.148 -19.031 -11.602 1 91.88 185 TYR A CA 1
ATOM 1400 C C . TYR A 1 185 ? -10.383 -19.922 -11.641 1 91.88 185 TYR A C 1
ATOM 1402 O O . TYR A 1 185 ? -11.109 -19.953 -12.641 1 91.88 185 TYR A O 1
ATOM 1410 N N . ASN A 1 186 ? -10.602 -20.625 -10.609 1 91.56 186 ASN A N 1
ATOM 1411 C CA . ASN A 1 186 ? -11.633 -21.656 -10.648 1 91.56 186 ASN A CA 1
ATOM 1412 C C . ASN A 1 186 ? -12.789 -21.344 -9.703 1 91.56 186 ASN A C 1
ATOM 1414 O O . ASN A 1 186 ? -13.422 -22.234 -9.156 1 91.56 186 ASN A O 1
ATOM 1418 N N . GLY A 1 187 ? -12.953 -20.125 -9.406 1 91.81 187 GLY A N 1
ATOM 1419 C CA . GLY A 1 187 ? -14.164 -19.625 -8.766 1 91.81 187 GLY A CA 1
ATOM 1420 C C . GLY A 1 187 ? -14.227 -19.953 -7.285 1 91.81 187 GLY A C 1
ATOM 1421 O O . GLY A 1 187 ? -15.297 -19.922 -6.68 1 91.81 187 GLY A O 1
ATOM 1422 N N . LYS A 1 188 ? -13.133 -20.25 -6.637 1 94.38 188 LYS A N 1
ATOM 1423 C CA . LYS A 1 188 ? -13.141 -20.594 -5.219 1 94.38 188 LYS A CA 1
ATOM 1424 C C . LYS A 1 188 ? -13.438 -19.375 -4.355 1 94.38 188 LYS A C 1
ATOM 1426 O O . LYS A 1 188 ? -13.758 -19.5 -3.172 1 94.38 188 LYS A O 1
ATOM 1431 N N . SER A 1 189 ? -13.43 -18.203 -4.961 1 93.81 189 SER A N 1
ATOM 1432 C CA . SER A 1 189 ? -13.578 -16.969 -4.191 1 93.81 189 SER A CA 1
ATOM 1433 C C . SER A 1 189 ? -15.031 -16.5 -4.18 1 93.81 189 SER A C 1
ATOM 1435 O O . SER A 1 189 ? -15.312 -15.359 -3.803 1 93.81 189 SER A O 1
ATOM 1437 N N . THR A 1 190 ? -15.945 -17.281 -4.641 1 95.88 190 THR A N 1
ATOM 1438 C CA . THR A 1 190 ? -17.359 -16.922 -4.617 1 95.88 190 THR A CA 1
ATOM 1439 C C . THR A 1 190 ? -18.234 -18.156 -4.398 1 95.88 190 THR A C 1
ATOM 1441 O O . THR A 1 190 ? -17.719 -19.281 -4.34 1 95.88 190 THR A O 1
ATOM 1444 N N . GLY A 1 191 ? -19.547 -17.891 -4.129 1 96.69 191 GLY A N 1
ATOM 1445 C CA . GLY A 1 191 ? -20.516 -18.953 -3.902 1 96.69 191 GLY A CA 1
ATOM 1446 C C . GLY A 1 191 ? -21.891 -18.438 -3.5 1 96.69 191 GLY A C 1
ATOM 1447 O O . GLY A 1 191 ? -22 -17.531 -2.666 1 96.69 191 GLY A O 1
ATOM 1448 N N . ALA A 1 192 ? -22.859 -19.062 -4.023 1 97.06 192 ALA A N 1
ATOM 1449 C CA . ALA A 1 192 ? -24.234 -18.609 -3.822 1 97.06 192 ALA A CA 1
ATOM 1450 C C . ALA A 1 192 ? -24.641 -18.75 -2.361 1 97.06 192 ALA A C 1
ATOM 1452 O O . ALA A 1 192 ? -24.359 -19.766 -1.725 1 97.06 192 ALA A O 1
ATOM 1453 N N . GLY A 1 193 ? -25.266 -17.656 -1.865 1 97.5 193 GLY A N 1
ATOM 1454 C CA . GLY A 1 193 ? -25.844 -17.688 -0.531 1 97.5 193 GLY A CA 1
ATOM 1455 C C . GLY A 1 193 ? -24.797 -17.688 0.57 1 97.5 193 GLY A C 1
ATOM 1456 O O . GLY A 1 193 ? -25.141 -17.812 1.75 1 97.5 193 GLY A O 1
ATOM 1457 N N . ALA A 1 194 ? -23.594 -17.422 0.238 1 98.38 194 ALA A N 1
ATOM 1458 C CA . ALA A 1 194 ? -22.5 -17.625 1.181 1 98.38 194 ALA A CA 1
ATOM 1459 C C . ALA A 1 194 ? -22.219 -16.359 1.982 1 98.38 194 ALA A C 1
ATOM 1461 O O . ALA A 1 194 ? -22.594 -15.266 1.569 1 98.38 194 ALA A O 1
ATOM 1462 N N . LEU A 1 195 ? -21.641 -16.547 3.164 1 98.69 195 LEU A N 1
ATOM 1463 C CA . LEU A 1 195 ? -20.859 -15.547 3.875 1 98.69 195 LEU A CA 1
ATOM 1464 C C . LEU A 1 195 ? -19.375 -15.633 3.496 1 98.69 195 LEU A C 1
ATOM 1466 O O . LEU A 1 195 ? -18.781 -16.719 3.557 1 98.69 195 LEU A O 1
ATOM 1470 N N . SER A 1 196 ? -18.875 -14.516 3.059 1 98.5 196 SER A N 1
ATOM 1471 C CA . SER A 1 196 ? -17.469 -14.492 2.666 1 98.5 196 SER A CA 1
ATOM 1472 C C . SER A 1 196 ? -16.609 -13.844 3.744 1 98.5 196 SER A C 1
ATOM 1474 O O . SER A 1 196 ? -17.031 -12.883 4.391 1 98.5 196 SER A O 1
ATOM 1476 N N . ILE A 1 197 ? -15.461 -14.438 4.02 1 98.62 197 ILE A N 1
ATOM 1477 C CA . ILE A 1 197 ? -14.391 -13.805 4.785 1 98.62 197 ILE A CA 1
ATOM 1478 C C . ILE A 1 197 ? -13.375 -13.18 3.832 1 98.62 197 ILE A C 1
ATOM 1480 O O . ILE A 1 197 ? -12.656 -13.883 3.119 1 98.62 197 ILE A O 1
ATOM 1484 N N . TRP A 1 198 ? -13.352 -11.875 3.816 1 98.25 198 TRP A N 1
ATOM 1485 C CA . TRP A 1 198 ? -12.484 -11.109 2.926 1 98.25 198 TRP A CA 1
ATOM 1486 C C . TRP A 1 198 ? -11.227 -10.641 3.654 1 98.25 198 TRP A C 1
ATOM 1488 O O . TRP A 1 198 ? -11.281 -9.734 4.488 1 98.25 198 TRP A O 1
ATOM 1498 N N . THR A 1 199 ? -10.039 -11.18 3.311 1 97.69 199 THR A N 1
ATOM 1499 C CA . THR A 1 199 ? -8.805 -10.938 4.051 1 97.69 199 THR A CA 1
ATOM 1500 C C . THR A 1 199 ? -7.93 -9.914 3.334 1 97.69 199 THR A C 1
ATOM 1502 O O . THR A 1 199 ? -6.766 -9.719 3.693 1 97.69 199 THR A O 1
ATOM 1505 N N . HIS A 1 200 ? -8.406 -9.25 2.359 1 96.62 200 HIS A N 1
ATOM 1506 C CA . HIS A 1 200 ? -7.688 -8.367 1.45 1 96.62 200 HIS A CA 1
ATOM 1507 C C . HIS A 1 200 ? -6.969 -7.258 2.213 1 96.62 200 HIS A C 1
ATOM 1509 O O . HIS A 1 200 ? -5.895 -6.812 1.807 1 96.62 200 HIS A O 1
ATOM 1515 N N . TYR A 1 201 ? -7.504 -6.816 3.309 1 94.81 201 TYR A N 1
ATOM 1516 C CA . TYR A 1 201 ? -6.973 -5.633 3.977 1 94.81 201 TYR A CA 1
ATOM 1517 C C . TYR A 1 201 ? -6.156 -6.02 5.203 1 94.81 201 TYR A C 1
ATOM 1519 O O . TYR A 1 201 ? -5.879 -5.176 6.059 1 94.81 201 TYR A O 1
ATOM 1527 N N . MET A 1 202 ? -5.797 -7.293 5.367 1 96 202 MET A N 1
ATOM 1528 C CA . MET A 1 202 ? -4.758 -7.707 6.309 1 96 202 MET A CA 1
ATOM 1529 C C . MET A 1 202 ? -3.371 -7.398 5.754 1 96 202 MET A C 1
ATOM 1531 O O . MET A 1 202 ? -2.691 -8.289 5.242 1 96 202 MET A O 1
ATOM 1535 N N . LYS A 1 203 ? -2.891 -6.176 5.977 1 92.5 203 LYS A N 1
ATOM 1536 C CA . LYS A 1 203 ? -1.791 -5.617 5.195 1 92.5 203 LYS A CA 1
ATOM 1537 C C . LYS A 1 203 ? -0.527 -5.488 6.039 1 92.5 203 LYS A C 1
ATOM 1539 O O . LYS A 1 203 ? 0.421 -4.805 5.648 1 92.5 203 LYS A O 1
ATOM 1544 N N . SER A 1 204 ? -0.465 -6.141 7.117 1 93.19 204 SER A N 1
ATOM 1545 C CA . SER A 1 204 ? 0.739 -6.059 7.938 1 93.19 204 SER A CA 1
ATOM 1546 C C . SER A 1 204 ? 1.903 -6.797 7.289 1 93.19 204 SER A C 1
ATOM 1548 O O . SER A 1 204 ? 1.733 -7.902 6.77 1 93.19 204 SER A O 1
ATOM 1550 N N . ILE A 1 205 ? 3.072 -6.191 7.242 1 95.06 205 ILE A N 1
ATOM 1551 C CA . ILE A 1 205 ? 4.309 -6.789 6.75 1 95.06 205 ILE A CA 1
ATOM 1552 C C . ILE A 1 205 ? 5.473 -6.379 7.652 1 95.06 205 ILE A C 1
ATOM 1554 O O . ILE A 1 205 ? 5.605 -5.207 8.016 1 95.06 205 ILE A O 1
ATOM 1558 N N . SER A 1 206 ? 6.312 -7.316 8.078 1 94.38 206 SER A N 1
ATOM 1559 C CA . SER A 1 206 ? 7.422 -6.992 8.969 1 94.38 206 SER A CA 1
ATOM 1560 C C . SER A 1 206 ? 8.602 -7.934 8.75 1 94.38 206 SER A C 1
ATOM 1562 O O . SER A 1 206 ? 8.414 -9.125 8.5 1 94.38 206 SER A O 1
ATOM 1564 N N . LEU A 1 207 ? 9.781 -7.434 8.891 1 95.88 207 LEU A N 1
ATOM 1565 C CA . LEU A 1 207 ? 11.023 -8.188 8.734 1 95.88 207 LEU A CA 1
ATOM 1566 C C . LEU A 1 207 ? 11.523 -8.688 10.086 1 95.88 207 LEU A C 1
ATOM 1568 O O . LEU A 1 207 ? 11.555 -7.934 11.062 1 95.88 207 LEU A O 1
ATOM 1572 N N . ASN A 1 208 ? 11.812 -9.945 10.148 1 95.06 208 ASN A N 1
ATOM 1573 C CA . ASN A 1 208 ? 12.578 -10.516 11.25 1 95.06 208 ASN A CA 1
ATOM 1574 C C . ASN A 1 208 ? 14.062 -10.602 10.914 1 95.06 208 ASN A C 1
ATOM 1576 O O . ASN A 1 208 ? 14.453 -11.289 9.969 1 95.06 208 ASN A O 1
ATOM 1580 N N . GLU A 1 209 ? 14.859 -10 11.742 1 90.88 209 GLU A N 1
ATOM 1581 C CA . GLU A 1 209 ? 16.297 -9.961 11.469 1 90.88 209 GLU A CA 1
ATOM 1582 C C . GLU A 1 209 ? 16.938 -11.328 11.68 1 90.88 209 GLU A C 1
ATOM 1584 O O . GLU A 1 209 ? 18.016 -11.602 11.148 1 90.88 209 GLU A O 1
ATOM 1589 N N . SER A 1 210 ? 16.25 -12.062 12.469 1 93.56 210 SER A N 1
ATOM 1590 C CA . SER A 1 210 ? 16.781 -13.398 12.734 1 93.56 210 SER A CA 1
ATOM 1591 C C . SER A 1 210 ? 15.656 -14.406 12.969 1 93.56 210 SER A C 1
ATOM 1593 O O . SER A 1 210 ? 14.656 -14.086 13.609 1 93.56 210 SER A O 1
ATOM 1595 N N . TYR A 1 211 ? 15.836 -15.492 12.289 1 95.5 211 TYR A N 1
ATOM 1596 C CA . TYR A 1 211 ? 15 -16.672 12.461 1 95.5 211 TYR A CA 1
ATOM 1597 C C . TYR A 1 211 ? 15.844 -17.938 12.492 1 95.5 211 TYR A C 1
ATOM 1599 O O . TYR A 1 211 ? 16.797 -18.078 11.727 1 95.5 211 TYR A O 1
ATOM 1607 N N . GLU A 1 212 ? 15.477 -18.812 13.414 1 94.81 212 GLU A N 1
ATOM 1608 C CA . GLU A 1 212 ? 16.234 -20.062 13.523 1 94.81 212 GLU A CA 1
ATOM 1609 C C . GLU A 1 212 ? 15.305 -21.266 13.625 1 94.81 212 GLU A C 1
ATOM 1611 O O . GLU A 1 212 ? 14.414 -21.297 14.477 1 94.81 212 GLU A O 1
ATOM 1616 N N . SER A 1 213 ? 15.477 -22.172 12.766 1 91.44 213 SER A N 1
ATOM 1617 C CA . SER A 1 213 ? 14.859 -23.5 12.766 1 91.44 213 SER A CA 1
ATOM 1618 C C . SER A 1 213 ? 15.844 -24.562 12.312 1 91.44 213 SER A C 1
ATOM 1620 O O . SER A 1 213 ? 17 -24.266 12.008 1 91.44 213 SER A O 1
ATOM 1622 N N . GLN A 1 214 ? 15.43 -25.781 12.352 1 86.81 214 GLN A N 1
ATOM 1623 C CA . GLN A 1 214 ? 16.297 -26.875 11.938 1 86.81 214 GLN A CA 1
ATOM 1624 C C . GLN A 1 214 ? 16.688 -26.75 10.469 1 86.81 214 GLN A C 1
ATOM 1626 O O . GLN A 1 214 ? 17.828 -27.047 10.094 1 86.81 214 GLN A O 1
ATOM 1631 N N . ALA A 1 215 ? 15.781 -26.234 9.672 1 87.06 215 ALA A N 1
ATOM 1632 C CA . ALA A 1 215 ? 16 -26.25 8.227 1 87.06 215 ALA A CA 1
ATOM 1633 C C . ALA A 1 215 ? 16.375 -24.859 7.711 1 87.06 215 ALA A C 1
ATOM 1635 O O . ALA A 1 215 ? 16.75 -24.703 6.543 1 87.06 215 ALA A O 1
ATOM 1636 N N . TYR A 1 216 ? 16.344 -23.859 8.617 1 94.06 216 TYR A N 1
ATOM 1637 C CA . TYR A 1 216 ? 16.594 -22.516 8.102 1 94.06 216 TYR A CA 1
ATOM 1638 C C . TYR A 1 216 ? 17.109 -21.594 9.203 1 94.06 216 TYR A C 1
ATOM 1640 O O . TYR A 1 216 ? 16.547 -21.562 10.305 1 94.06 216 TYR A O 1
ATOM 1648 N N . THR A 1 217 ? 18.172 -20.938 8.922 1 95.19 217 THR A N 1
ATOM 1649 C CA . THR A 1 217 ? 18.688 -19.828 9.727 1 95.19 217 THR A CA 1
ATOM 1650 C C . THR A 1 217 ? 18.922 -18.594 8.867 1 95.19 217 THR A C 1
ATOM 1652 O O . THR A 1 217 ? 19.641 -18.656 7.859 1 95.19 217 THR A O 1
ATOM 1655 N N . GLY A 1 218 ? 18.266 -17.531 9.156 1 95.94 218 GLY A N 1
ATOM 1656 C CA . GLY A 1 218 ? 18.375 -16.297 8.391 1 95.94 218 GLY A CA 1
ATOM 1657 C C . GLY A 1 218 ? 17.25 -15.32 8.664 1 95.94 218 GLY A C 1
ATOM 1658 O O . GLY A 1 218 ? 16.562 -15.43 9.672 1 95.94 218 GLY A O 1
ATOM 1659 N N . LYS A 1 219 ? 17.172 -14.328 7.836 1 96.62 219 LYS A N 1
ATOM 1660 C CA . LYS A 1 219 ? 16.078 -13.367 7.953 1 96.62 219 LYS A CA 1
ATOM 1661 C C . LYS A 1 219 ? 14.758 -13.977 7.469 1 96.62 219 LYS A C 1
ATOM 1663 O O . LYS A 1 219 ? 14.758 -14.922 6.684 1 96.62 219 LYS A O 1
ATOM 1668 N N . SER A 1 220 ? 13.727 -13.484 7.996 1 98.12 220 SER A N 1
ATOM 1669 C CA . SER A 1 220 ? 12.391 -13.891 7.566 1 98.12 220 SER A CA 1
ATOM 1670 C C . SER A 1 220 ? 11.43 -12.703 7.543 1 98.12 220 SER A C 1
ATOM 1672 O O . SER A 1 220 ? 11.758 -11.625 8.047 1 98.12 220 SER A O 1
ATOM 1674 N N . VAL A 1 221 ? 10.328 -12.906 6.891 1 98.12 221 VAL A N 1
ATOM 1675 C CA . VAL A 1 221 ? 9.32 -11.852 6.797 1 98.12 221 VAL A CA 1
ATOM 1676 C C . VAL A 1 221 ? 7.941 -12.422 7.117 1 98.12 221 VAL A C 1
ATOM 1678 O O . VAL A 1 221 ? 7.617 -13.539 6.711 1 98.12 221 VAL A O 1
ATOM 1681 N N . VAL A 1 222 ? 7.172 -11.695 7.902 1 98.06 222 VAL A N 1
ATOM 1682 C CA . VAL A 1 222 ? 5.785 -12.039 8.18 1 98.06 222 VAL A CA 1
ATOM 1683 C C . VAL A 1 222 ? 4.859 -11.266 7.238 1 98.06 222 VAL A C 1
ATOM 1685 O O . VAL A 1 222 ? 4.891 -10.039 7.191 1 98.06 222 VAL A O 1
ATOM 1688 N N . LEU A 1 223 ? 4.094 -11.992 6.496 1 98.38 223 LEU A N 1
ATOM 1689 C CA . LEU A 1 223 ? 3.16 -11.422 5.527 1 98.38 223 LEU A CA 1
ATOM 1690 C C . LEU A 1 223 ? 1.718 -11.648 5.969 1 98.38 223 LEU A C 1
ATOM 1692 O O . LEU A 1 223 ? 1.283 -12.789 6.133 1 98.38 223 LEU A O 1
ATOM 1696 N N . GLY A 1 224 ? 0.959 -10.523 6.145 1 97.88 224 GLY A N 1
ATOM 1697 C CA . GLY A 1 224 ? -0.477 -10.672 6.316 1 97.88 224 GLY A CA 1
ATOM 1698 C C . GLY A 1 224 ? -1.165 -11.273 5.105 1 97.88 224 GLY A C 1
ATOM 1699 O O . GLY A 1 224 ? -0.627 -11.227 3.996 1 97.88 224 GLY A O 1
ATOM 1700 N N . ALA A 1 225 ? -2.352 -11.758 5.309 1 98 225 ALA A N 1
ATOM 1701 C CA . ALA A 1 225 ? -3.074 -12.5 4.277 1 98 225 ALA A CA 1
ATOM 1702 C C . ALA A 1 225 ? -3.426 -11.602 3.096 1 98 225 ALA A C 1
ATOM 1704 O O . ALA A 1 225 ? -3.732 -12.094 2.006 1 98 225 ALA A O 1
ATOM 1705 N N . GLY A 1 226 ? -3.391 -10.375 3.24 1 96.69 226 GLY A N 1
ATOM 1706 C CA . GLY A 1 226 ? -3.758 -9.453 2.174 1 96.69 226 GLY A CA 1
ATOM 1707 C C . GLY A 1 226 ? -2.564 -8.945 1.389 1 96.69 226 GLY A C 1
ATOM 1708 O O . GLY A 1 226 ? -2.725 -8.211 0.412 1 96.69 226 GLY A O 1
ATOM 1709 N N . ILE A 1 227 ? -1.341 -9.305 1.736 1 97.5 227 ILE A N 1
ATOM 1710 C CA . ILE A 1 227 ? -0.144 -8.789 1.079 1 97.5 227 ILE A CA 1
ATOM 1711 C C . ILE A 1 227 ? 0.002 -9.43 -0.3 1 97.5 227 ILE A C 1
ATOM 1713 O O . ILE A 1 227 ? 0.069 -10.656 -0.418 1 97.5 227 ILE A O 1
ATOM 1717 N N . SER A 1 228 ? 0.09 -8.562 -1.311 1 95.81 228 SER A N 1
ATOM 1718 C CA . SER A 1 228 ? 0.216 -9.008 -2.693 1 95.81 228 SER A CA 1
ATOM 1719 C C . SER A 1 228 ? 1.68 -9.172 -3.088 1 95.81 228 SER A C 1
ATOM 1721 O O . SER A 1 228 ? 2.578 -8.773 -2.346 1 95.81 228 SER A O 1
ATOM 1723 N N . SER A 1 229 ? 1.87 -9.734 -4.258 1 95.62 229 SER A N 1
ATOM 1724 C CA . SER A 1 229 ? 3.219 -9.938 -4.777 1 95.62 229 SER A CA 1
ATOM 1725 C C . SER A 1 229 ? 3.961 -8.609 -4.914 1 95.62 229 SER A C 1
ATOM 1727 O O . SER A 1 229 ? 5.102 -8.477 -4.461 1 95.62 229 SER A O 1
ATOM 1729 N N . ILE A 1 230 ? 3.311 -7.645 -5.492 1 94.94 230 ILE A N 1
ATOM 1730 C CA . ILE A 1 230 ? 4 -6.391 -5.773 1 94.94 230 ILE A CA 1
ATOM 1731 C C . ILE A 1 230 ? 4.328 -5.676 -4.465 1 94.94 230 ILE A C 1
ATOM 1733 O O . ILE A 1 230 ? 5.371 -5.031 -4.348 1 94.94 230 ILE A O 1
ATOM 1737 N N . GLU A 1 231 ? 3.441 -5.762 -3.508 1 95.25 231 GLU A N 1
ATOM 1738 C CA . GLU A 1 231 ? 3.734 -5.188 -2.197 1 95.25 231 GLU A CA 1
ATOM 1739 C C . GLU A 1 231 ? 4.918 -5.891 -1.539 1 95.25 231 GLU A C 1
ATOM 1741 O O . GLU A 1 231 ? 5.777 -5.246 -0.937 1 95.25 231 GLU A O 1
ATOM 1746 N N . ALA A 1 232 ? 4.973 -7.164 -1.655 1 97.75 232 ALA A N 1
ATOM 1747 C CA . ALA A 1 232 ? 6.082 -7.938 -1.106 1 97.75 232 ALA A CA 1
ATOM 1748 C C . ALA A 1 232 ? 7.391 -7.594 -1.812 1 97.75 232 ALA A C 1
ATOM 1750 O O . ALA A 1 232 ? 8.43 -7.445 -1.167 1 97.75 232 ALA A O 1
ATOM 1751 N N . TYR A 1 233 ? 7.379 -7.457 -3.121 1 96.94 233 TYR A N 1
ATOM 1752 C CA . TYR A 1 233 ? 8.578 -7.129 -3.879 1 96.94 233 TYR A CA 1
ATOM 1753 C C . TYR A 1 233 ? 9.094 -5.738 -3.521 1 96.94 233 TYR A C 1
ATOM 1755 O O . TYR A 1 233 ? 10.297 -5.523 -3.414 1 96.94 233 TYR A O 1
ATOM 1763 N N . THR A 1 234 ? 8.188 -4.832 -3.375 1 95.06 234 THR A N 1
ATOM 1764 C CA . THR A 1 234 ? 8.562 -3.482 -2.98 1 95.06 234 THR A CA 1
ATOM 1765 C C . THR A 1 234 ? 9.227 -3.486 -1.606 1 95.06 234 THR A C 1
ATOM 1767 O O . THR A 1 234 ? 10.273 -2.861 -1.413 1 95.06 234 THR A O 1
ATOM 1770 N N . PHE A 1 235 ? 8.688 -4.184 -0.672 1 96.44 235 PHE A N 1
ATOM 1771 C CA . PHE A 1 235 ? 9.25 -4.32 0.666 1 96.44 235 PHE A CA 1
ATOM 1772 C C . PHE A 1 235 ? 10.625 -4.98 0.611 1 96.44 235 PHE A C 1
ATOM 1774 O O . PHE A 1 235 ? 11.547 -4.551 1.298 1 96.44 235 PHE A O 1
ATOM 1781 N N . ALA A 1 236 ? 10.688 -6.035 -0.195 1 97.62 236 ALA A N 1
ATOM 1782 C CA . ALA A 1 236 ? 11.953 -6.754 -0.324 1 97.62 236 ALA A CA 1
ATOM 1783 C C . ALA A 1 236 ? 13.039 -5.844 -0.882 1 97.62 236 ALA A C 1
ATOM 1785 O O . ALA A 1 236 ? 14.172 -5.844 -0.386 1 97.62 236 ALA A O 1
ATOM 1786 N N . ASP A 1 237 ? 12.68 -5.129 -1.909 1 95.75 237 ASP A N 1
ATOM 1787 C CA . ASP A 1 237 ? 13.633 -4.211 -2.521 1 95.75 237 ASP A CA 1
ATOM 1788 C C . ASP A 1 237 ? 14.117 -3.168 -1.517 1 95.75 237 ASP A C 1
ATOM 1790 O O . ASP A 1 237 ? 15.312 -2.904 -1.411 1 95.75 237 ASP A O 1
ATOM 1794 N N . ALA A 1 238 ? 13.203 -2.684 -0.746 1 91.62 238 ALA A N 1
ATOM 1795 C CA . ALA A 1 238 ? 13.516 -1.68 0.269 1 91.62 238 ALA A CA 1
ATOM 1796 C C . ALA A 1 238 ? 14.43 -2.254 1.343 1 91.62 238 ALA A C 1
ATOM 1798 O O . ALA A 1 238 ? 15.164 -1.511 2.006 1 91.62 238 ALA A O 1
ATOM 1799 N N . ASN A 1 239 ? 14.43 -3.535 1.537 1 94.44 239 ASN A N 1
ATOM 1800 C CA . ASN A 1 239 ? 15.242 -4.203 2.549 1 94.44 239 ASN A CA 1
ATOM 1801 C C . ASN A 1 239 ? 16.422 -4.934 1.925 1 94.44 239 ASN A C 1
ATOM 1803 O O . ASN A 1 239 ? 17.047 -5.781 2.57 1 94.44 239 ASN A O 1
ATOM 1807 N N . ASN A 1 240 ? 16.672 -4.656 0.673 1 94.44 240 ASN A N 1
ATOM 1808 C CA . ASN A 1 240 ? 17.797 -5.23 -0.048 1 94.44 240 ASN A CA 1
ATOM 1809 C C . ASN A 1 240 ? 17.766 -6.754 -0.033 1 94.44 240 ASN A C 1
ATOM 1811 O O . ASN A 1 240 ? 18.719 -7.402 0.371 1 94.44 240 ASN A O 1
ATOM 1815 N N . GLY A 1 241 ? 16.625 -7.27 -0.467 1 96.94 241 GLY A N 1
ATOM 1816 C CA . GLY A 1 241 ? 16.484 -8.719 -0.51 1 96.94 241 GLY A CA 1
ATOM 1817 C C . GLY A 1 241 ? 15.383 -9.18 -1.448 1 96.94 241 GLY A C 1
ATOM 1818 O O . GLY A 1 241 ? 14.992 -8.445 -2.361 1 96.94 241 GLY A O 1
ATOM 1819 N N . LEU A 1 242 ? 15.07 -10.516 -1.289 1 97.94 242 LEU A N 1
ATOM 1820 C CA . LEU A 1 242 ? 14.094 -11.156 -2.17 1 97.94 242 LEU A CA 1
ATOM 1821 C C . LEU A 1 242 ? 13.055 -11.922 -1.363 1 97.94 242 LEU A C 1
ATOM 1823 O O . LEU A 1 242 ? 13.383 -12.578 -0.373 1 97.94 242 LEU A O 1
ATOM 1827 N N . ILE A 1 243 ? 11.836 -11.734 -1.741 1 98.38 243 ILE A N 1
ATOM 1828 C CA . ILE A 1 243 ? 10.727 -12.578 -1.307 1 98.38 243 ILE A CA 1
ATOM 1829 C C . ILE A 1 243 ? 10.172 -13.359 -2.498 1 98.38 243 ILE A C 1
ATOM 1831 O O . ILE A 1 243 ? 9.805 -12.766 -3.514 1 98.38 243 ILE A O 1
ATOM 1835 N N . VAL A 1 244 ? 10.102 -14.656 -2.365 1 98.06 244 VAL A N 1
ATOM 1836 C CA . VAL A 1 244 ? 9.602 -15.5 -3.449 1 98.06 244 VAL A CA 1
ATOM 1837 C C . VAL A 1 244 ? 8.102 -15.273 -3.627 1 98.06 244 VAL A C 1
ATOM 1839 O O . VAL A 1 244 ? 7.336 -15.375 -2.664 1 98.06 244 VAL A O 1
ATOM 1842 N N . GLY A 1 245 ? 7.727 -14.914 -4.816 1 95.81 245 GLY A N 1
ATOM 1843 C CA . GLY A 1 245 ? 6.328 -14.648 -5.102 1 95.81 245 GLY A CA 1
ATOM 1844 C C . GLY A 1 245 ? 5.918 -15.031 -6.512 1 95.81 245 GLY A C 1
ATOM 1845 O O . GLY A 1 245 ? 6.598 -15.828 -7.164 1 95.81 245 GLY A O 1
ATOM 1846 N N . GLY A 1 246 ? 4.723 -14.57 -6.859 1 92.94 246 GLY A N 1
ATOM 1847 C CA . GLY A 1 246 ? 4.133 -15 -8.117 1 92.94 246 GLY A CA 1
ATOM 1848 C C . GLY A 1 246 ? 4.379 -14.031 -9.258 1 92.94 246 GLY A C 1
ATOM 1849 O O . GLY A 1 246 ? 5.156 -13.086 -9.117 1 92.94 246 GLY A O 1
ATOM 1850 N N . ASN A 1 247 ? 3.789 -14.375 -10.43 1 90.5 247 ASN A N 1
ATOM 1851 C CA . ASN A 1 247 ? 3.924 -13.562 -11.633 1 90.5 247 ASN A CA 1
ATOM 1852 C C . ASN A 1 247 ? 2.98 -12.359 -11.609 1 90.5 247 ASN A C 1
ATOM 1854 O O . ASN A 1 247 ? 3.338 -11.273 -12.078 1 90.5 247 ASN A O 1
ATOM 1858 N N . CYS A 1 248 ? 1.791 -12.562 -11.086 1 91.25 248 CYS A N 1
ATOM 1859 C CA . CYS A 1 248 ? 0.807 -11.484 -11.07 1 91.25 248 CYS A CA 1
ATOM 1860 C C . CYS A 1 248 ? 1.037 -10.547 -9.891 1 91.25 248 CYS A C 1
ATOM 1862 O O . CYS A 1 248 ? 1.208 -11 -8.758 1 91.25 248 CYS A O 1
ATOM 1864 N N . PRO A 1 249 ? 0.93 -9.297 -10.156 1 92.44 249 PRO A N 1
ATOM 1865 C CA . PRO A 1 249 ? 1.239 -8.336 -9.102 1 92.44 249 PRO A CA 1
ATOM 1866 C C . PRO A 1 249 ? 0.223 -8.359 -7.961 1 92.44 249 PRO A C 1
ATOM 1868 O O . PRO A 1 249 ? 0.56 -8.031 -6.816 1 92.44 249 PRO A O 1
ATOM 1871 N N . THR A 1 250 ? -0.968 -8.805 -8.211 1 93.31 250 THR A N 1
ATOM 1872 C CA . THR A 1 250 ? -2.029 -8.617 -7.227 1 93.31 250 THR A CA 1
ATOM 1873 C C . THR A 1 250 ? -2.352 -9.93 -6.52 1 93.31 250 THR A C 1
ATOM 1875 O O . THR A 1 250 ? -3.285 -10 -5.719 1 93.31 250 THR A O 1
ATOM 1878 N N . VAL A 1 251 ? -1.637 -10.953 -6.754 1 93.19 251 VAL A N 1
ATOM 1879 C CA . VAL A 1 251 ? -1.879 -12.211 -6.055 1 93.19 251 VAL A CA 1
ATOM 1880 C C . VAL A 1 251 ? -1.434 -12.094 -4.602 1 93.19 251 VAL A C 1
ATOM 1882 O O . VAL A 1 251 ? -0.389 -11.5 -4.312 1 93.19 251 VAL A O 1
ATOM 1885 N N . SER A 1 252 ? -2.291 -12.547 -3.713 1 95.06 252 SER A N 1
ATOM 1886 C CA . SER A 1 252 ? -1.911 -12.562 -2.305 1 95.06 252 SER A CA 1
ATOM 1887 C C . SER A 1 252 ? -0.992 -13.742 -1.995 1 95.06 252 SER A C 1
ATOM 1889 O O . SER A 1 252 ? -1.334 -14.891 -2.273 1 95.06 252 SER A O 1
ATOM 1891 N N . LEU A 1 253 ? 0.037 -13.531 -1.341 1 97.5 253 LEU A N 1
ATOM 1892 C CA . LEU A 1 253 ? 1.069 -14.555 -1.178 1 97.5 253 LEU A CA 1
ATOM 1893 C C . LEU A 1 253 ? 0.665 -15.57 -0.118 1 97.5 253 LEU A C 1
ATOM 1895 O O . LEU A 1 253 ? 0.963 -16.766 -0.248 1 97.5 253 LEU A O 1
ATOM 1899 N N . ALA A 1 254 ? -0.063 -15.125 0.88 1 97.69 254 ALA A N 1
ATOM 1900 C CA . ALA A 1 254 ? -0.425 -16.047 1.956 1 97.69 254 ALA A CA 1
ATOM 1901 C C . ALA A 1 254 ? -1.641 -16.891 1.575 1 97.69 254 ALA A C 1
ATOM 1903 O O . ALA A 1 254 ? -1.98 -17.844 2.268 1 97.69 254 ALA A O 1
ATOM 1904 N N . GLY A 1 255 ? -2.318 -16.516 0.539 1 95.94 255 GLY A N 1
ATOM 1905 C CA . GLY A 1 255 ? -3.576 -17.156 0.171 1 95.94 255 GLY A CA 1
ATOM 1906 C C . GLY A 1 255 ? -3.396 -18.438 -0.607 1 95.94 255 GLY A C 1
ATOM 1907 O O . GLY A 1 255 ? -2.492 -19.219 -0.316 1 95.94 255 GLY A O 1
ATOM 1908 N N . GLY A 1 256 ? -4.395 -18.719 -1.485 1 96.12 256 GLY A N 1
ATOM 1909 C CA . GLY A 1 256 ? -4.418 -19.938 -2.268 1 96.12 256 GLY A CA 1
ATOM 1910 C C . GLY A 1 256 ? -3.164 -20.141 -3.096 1 96.12 256 GLY A C 1
ATOM 1911 O O . GLY A 1 256 ? -2.783 -21.281 -3.387 1 96.12 256 GLY A O 1
ATOM 1912 N N . TYR A 1 257 ? -2.436 -19.094 -3.316 1 96.62 257 TYR A N 1
ATOM 1913 C CA . TYR A 1 257 ? -1.229 -19.156 -4.133 1 96.62 257 TYR A CA 1
ATOM 1914 C C . TYR A 1 257 ? -0.181 -20.062 -3.498 1 96.62 257 TYR A C 1
ATOM 1916 O O . TYR A 1 257 ? 0.186 -21.094 -4.066 1 96.62 257 TYR A O 1
ATOM 1924 N N . THR A 1 258 ? 0.195 -19.688 -2.295 1 98.25 258 THR A N 1
ATOM 1925 C CA . THR A 1 258 ? 1.214 -20.469 -1.598 1 98.25 258 THR A CA 1
ATOM 1926 C C . THR A 1 258 ? 0.639 -21.797 -1.104 1 98.25 258 THR A C 1
ATOM 1928 O O . THR A 1 258 ? 1.288 -22.828 -1.21 1 98.25 258 THR A O 1
ATOM 1931 N N . GLN A 1 259 ? -0.595 -21.75 -0.641 1 98.44 259 GLN A N 1
ATOM 1932 C CA . GLN A 1 259 ? -1.212 -22.953 -0.071 1 98.44 259 GLN A CA 1
ATOM 1933 C C . GLN A 1 259 ? -1.412 -24.016 -1.135 1 98.44 259 GLN A C 1
ATOM 1935 O O . GLN A 1 259 ? -1.601 -25.203 -0.81 1 98.44 259 GLN A O 1
ATOM 1940 N N . GLY A 1 260 ? -1.401 -23.609 -2.363 1 97.69 260 GLY A N 1
ATOM 1941 C CA . GLY A 1 260 ? -1.499 -24.562 -3.461 1 97.69 260 GLY A CA 1
ATOM 1942 C C . GLY A 1 260 ? -0.155 -24.906 -4.078 1 97.69 260 GLY A C 1
ATOM 1943 O O . GLY A 1 260 ? -0.083 -25.688 -5.035 1 97.69 260 GLY A O 1
ATOM 1944 N N . GLY A 1 261 ? 0.907 -24.406 -3.59 1 97.62 261 GLY A N 1
ATOM 1945 C CA . GLY A 1 261 ? 2.256 -24.562 -4.109 1 97.62 261 GLY A CA 1
ATOM 1946 C C . GLY A 1 261 ? 2.9 -23.25 -4.504 1 97.62 261 GLY A C 1
ATOM 1947 O O . GLY A 1 261 ? 3.814 -22.781 -3.828 1 97.62 261 GLY A O 1
ATOM 1948 N N . GLY A 1 262 ? 2.408 -22.703 -5.504 1 96.94 262 GLY A N 1
ATOM 1949 C CA . GLY A 1 262 ? 2.809 -21.375 -5.93 1 96.94 262 GLY A CA 1
ATOM 1950 C C . GLY A 1 262 ? 4.094 -21.375 -6.738 1 96.94 262 GLY A C 1
ATOM 1951 O O . GLY A 1 262 ? 5.184 -21.516 -6.184 1 96.94 262 GLY A O 1
ATOM 1952 N N . HIS A 1 263 ? 3.994 -21.188 -7.992 1 95.88 263 HIS A N 1
ATOM 1953 C CA . HIS A 1 263 ? 5.176 -20.984 -8.828 1 95.88 263 HIS A CA 1
ATOM 1954 C C . HIS A 1 263 ? 5.305 -19.531 -9.258 1 95.88 263 HIS A C 1
ATOM 1956 O O . HIS A 1 263 ? 4.375 -18.75 -9.094 1 95.88 263 HIS A O 1
ATOM 1962 N N . GLY A 1 264 ? 6.488 -19.25 -9.773 1 93.44 264 GLY A N 1
ATOM 1963 C CA . GLY A 1 264 ? 6.789 -17.891 -10.219 1 93.44 264 GLY A CA 1
ATOM 1964 C C . GLY A 1 264 ? 8.195 -17.75 -10.773 1 93.44 264 GLY A C 1
ATOM 1965 O O . GLY A 1 264 ? 8.891 -18.75 -10.992 1 93.44 264 GLY A O 1
ATOM 1966 N N . PRO A 1 265 ? 8.555 -16.5 -10.961 1 93.69 265 PRO A N 1
ATOM 1967 C CA . PRO A 1 265 ? 9.852 -16.25 -11.594 1 93.69 265 PRO A CA 1
ATOM 1968 C C . PRO A 1 265 ? 11.031 -16.766 -10.766 1 93.69 265 PRO A C 1
ATOM 1970 O O . PRO A 1 265 ? 12.125 -16.953 -11.289 1 93.69 265 PRO A O 1
ATOM 1973 N N . PHE A 1 266 ? 10.828 -17.109 -9.539 1 96.25 266 PHE A N 1
ATOM 1974 C CA . PHE A 1 266 ? 11.891 -17.469 -8.617 1 96.25 266 PHE A CA 1
ATOM 1975 C C . PHE A 1 266 ? 12.078 -18.984 -8.586 1 96.25 266 PHE A C 1
ATOM 1977 O O . PHE A 1 266 ? 13.039 -19.484 -8 1 96.25 266 PHE A O 1
ATOM 1984 N N . ALA A 1 267 ? 11.242 -19.719 -9.18 1 96.62 267 ALA A N 1
ATOM 1985 C CA . ALA A 1 267 ? 11.023 -21.125 -8.875 1 96.62 267 ALA A CA 1
ATOM 1986 C C . ALA A 1 267 ? 12.289 -21.953 -9.125 1 96.62 267 ALA A C 1
ATOM 1988 O O . ALA A 1 267 ? 12.633 -22.828 -8.328 1 96.62 267 ALA A O 1
ATOM 1989 N N . THR A 1 268 ? 13 -21.688 -10.234 1 97.62 268 THR A N 1
ATOM 1990 C CA . THR A 1 268 ? 14.148 -22.516 -10.586 1 97.62 268 THR A CA 1
ATOM 1991 C C . THR A 1 268 ? 15.289 -22.297 -9.594 1 97.62 268 THR A C 1
ATOM 1993 O O . THR A 1 268 ? 16.016 -23.234 -9.258 1 97.62 268 THR A O 1
ATOM 1996 N N . LYS A 1 269 ? 15.445 -21.109 -9.094 1 97.19 269 LYS A N 1
ATOM 1997 C CA . LYS A 1 269 ? 16.531 -20.781 -8.18 1 97.19 269 LYS A CA 1
ATOM 1998 C C . LYS A 1 269 ? 16.156 -21.109 -6.738 1 97.19 269 LYS A C 1
ATOM 2000 O O . LYS A 1 269 ? 16.984 -21.609 -5.973 1 97.19 269 LYS A O 1
ATOM 2005 N N . PHE A 1 270 ? 14.922 -20.844 -6.363 1 96.94 270 PHE A N 1
ATOM 2006 C CA . PHE A 1 270 ? 14.594 -20.828 -4.941 1 96.94 270 PHE A CA 1
ATOM 2007 C C . PHE A 1 270 ? 13.508 -21.859 -4.633 1 96.94 270 PHE A C 1
ATOM 2009 O O . PHE A 1 270 ? 13.242 -22.156 -3.469 1 96.94 270 PHE A O 1
ATOM 2016 N N . GLY A 1 271 ? 12.867 -22.422 -5.633 1 96.94 271 GLY A N 1
ATOM 2017 C CA . GLY A 1 271 ? 11.758 -23.344 -5.418 1 96.94 271 GLY A CA 1
ATOM 2018 C C . GLY A 1 271 ? 10.398 -22.656 -5.449 1 96.94 271 GLY A C 1
ATOM 2019 O O . GLY A 1 271 ? 10.281 -21.516 -5.898 1 96.94 271 GLY A O 1
ATOM 2020 N N . LEU A 1 272 ? 9.391 -23.422 -5.051 1 97.88 272 LEU A N 1
ATOM 2021 C CA . LEU A 1 272 ? 8.016 -22.938 -4.996 1 97.88 272 LEU A CA 1
ATOM 2022 C C . LEU A 1 272 ? 7.809 -22.016 -3.801 1 97.88 272 LEU A C 1
ATOM 2024 O O . LEU A 1 272 ? 8.633 -21.984 -2.887 1 97.88 272 LEU A O 1
ATOM 2028 N N . ALA A 1 273 ? 6.719 -21.25 -3.867 1 98.06 273 ALA A N 1
ATOM 2029 C CA . ALA A 1 273 ? 6.359 -20.406 -2.732 1 98.06 273 ALA A CA 1
ATOM 2030 C C . ALA A 1 273 ? 6.199 -21.234 -1.46 1 98.06 273 ALA A C 1
ATOM 2032 O O . ALA A 1 273 ? 6.625 -20.812 -0.381 1 98.06 273 ALA A O 1
ATOM 2033 N N . VAL A 1 274 ? 5.645 -22.359 -1.57 1 97.94 274 VAL A N 1
ATOM 2034 C CA . VAL A 1 274 ? 5.359 -23.203 -0.417 1 97.94 274 VAL A CA 1
ATOM 2035 C C . VAL A 1 274 ? 6.664 -23.688 0.208 1 97.94 274 VAL A C 1
ATOM 2037 O O . VAL A 1 274 ? 6.727 -23.953 1.413 1 97.94 274 VAL A O 1
ATOM 2040 N N . ASP A 1 275 ? 7.742 -23.797 -0.565 1 97.5 275 ASP A N 1
ATOM 2041 C CA . ASP A 1 275 ? 9.047 -24.203 -0.058 1 97.5 275 ASP A CA 1
ATOM 2042 C C . ASP A 1 275 ? 9.633 -23.141 0.867 1 97.5 275 ASP A C 1
ATOM 2044 O O . ASP A 1 275 ? 10.602 -23.406 1.59 1 97.5 275 ASP A O 1
ATOM 2048 N N . GLN A 1 276 ? 9.062 -21.938 0.812 1 97.69 276 GLN A N 1
ATOM 2049 C CA . GLN A 1 276 ? 9.594 -20.797 1.557 1 97.69 276 GLN A CA 1
ATOM 2050 C C . GLN A 1 276 ? 8.938 -20.688 2.93 1 97.69 276 GLN A C 1
ATOM 2052 O O . GLN A 1 276 ? 9.406 -19.938 3.785 1 97.69 276 GLN A O 1
ATOM 2057 N N . VAL A 1 277 ? 7.898 -21.422 3.199 1 98.31 277 VAL A N 1
ATOM 2058 C CA . VAL A 1 277 ? 7.055 -21.188 4.367 1 98.31 277 VAL A CA 1
ATOM 2059 C C . VAL A 1 277 ? 7.75 -21.719 5.621 1 98.31 277 VAL A C 1
ATOM 2061 O O . VAL A 1 277 ? 8.219 -22.859 5.645 1 98.31 277 VAL A O 1
ATOM 2064 N N . LEU A 1 278 ? 7.781 -20.844 6.602 1 98.12 278 LEU A N 1
ATOM 2065 C CA . LEU A 1 278 ? 8.344 -21.203 7.898 1 98.12 278 LEU A CA 1
ATOM 2066 C C . LEU A 1 278 ? 7.238 -21.438 8.922 1 98.12 278 LEU A C 1
ATOM 2068 O O . LEU A 1 278 ? 7.34 -22.344 9.758 1 98.12 278 LEU A O 1
ATOM 2072 N N . GLU A 1 279 ? 6.215 -20.578 8.867 1 98.31 279 GLU A N 1
ATOM 2073 C CA . GLU A 1 279 ? 5.102 -20.656 9.812 1 98.31 279 GLU A CA 1
ATOM 2074 C C . GLU A 1 279 ? 3.818 -20.109 9.195 1 98.31 279 GLU A C 1
ATOM 2076 O O . GLU A 1 279 ? 3.857 -19.203 8.367 1 98.31 279 GLU A O 1
ATOM 2081 N N . TRP A 1 280 ? 2.699 -20.781 9.641 1 98.62 280 TRP A N 1
ATOM 2082 C CA . TRP A 1 280 ? 1.366 -20.266 9.359 1 98.62 280 TRP A CA 1
ATOM 2083 C C . TRP A 1 280 ? 0.69 -19.781 10.648 1 98.62 280 TRP A C 1
ATOM 2085 O O . TRP A 1 280 ? 0.849 -20.406 11.703 1 98.62 280 TRP A O 1
ATOM 2095 N N . GLU A 1 281 ? -0.024 -18.688 10.594 1 98.69 281 GLU A N 1
ATOM 2096 C CA . GLU A 1 281 ? -1.056 -18.359 11.57 1 98.69 281 GLU A CA 1
ATOM 2097 C C . GLU A 1 281 ? -2.453 -18.578 10.992 1 98.69 281 GLU A C 1
ATOM 2099 O O . GLU A 1 281 ? -2.791 -18.031 9.938 1 98.69 281 GLU A O 1
ATOM 2104 N N . VAL A 1 282 ? -3.262 -19.375 11.695 1 98.62 282 VAL A N 1
ATOM 2105 C CA . VAL A 1 282 ? -4.484 -19.859 11.062 1 98.62 282 VAL A CA 1
ATOM 2106 C C . VAL A 1 282 ? -5.594 -19.969 12.102 1 98.62 282 VAL A C 1
ATOM 2108 O O . VAL A 1 282 ? -5.336 -20.297 13.266 1 98.62 282 VAL A O 1
ATOM 2111 N N . VAL A 1 283 ? -6.828 -19.625 11.703 1 98.62 283 VAL A N 1
ATOM 2112 C CA . VAL A 1 283 ? -8.023 -19.891 12.5 1 98.62 283 VAL A CA 1
ATOM 2113 C C . VAL A 1 283 ? -8.734 -21.141 11.977 1 98.62 283 VAL A C 1
ATOM 2115 O O . VAL A 1 283 ? -9.055 -21.219 10.797 1 98.62 283 VAL A O 1
ATOM 2118 N N . THR A 1 284 ? -8.961 -22.094 12.828 1 98.25 284 THR A N 1
ATOM 2119 C CA . THR A 1 284 ? -9.594 -23.344 12.438 1 98.25 284 THR A CA 1
ATOM 2120 C C . THR A 1 284 ? -11.109 -23.219 12.414 1 98.25 284 THR A C 1
ATOM 2122 O O . THR A 1 284 ? -11.648 -22.172 12.781 1 98.25 284 THR A O 1
ATOM 2125 N N . SER A 1 285 ? -11.812 -24.328 12.031 1 97.94 285 SER A N 1
ATOM 2126 C CA . SER A 1 285 ? -13.266 -2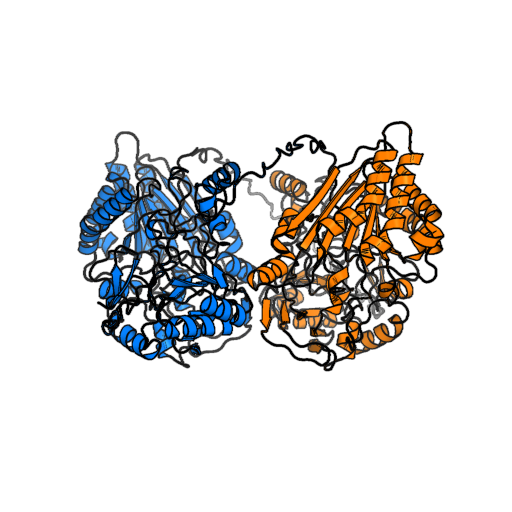4.312 11.906 1 97.94 285 SER A CA 1
ATOM 2127 C C . SER A 1 285 ? -13.938 -24.219 13.273 1 97.94 285 SER A C 1
ATOM 2129 O O . SER A 1 285 ? -15.117 -23.875 13.367 1 97.94 285 SER A O 1
ATOM 2131 N N . GLU A 1 286 ? -13.227 -24.453 14.305 1 96.88 286 GLU A N 1
ATOM 2132 C CA . GLU A 1 286 ? -13.766 -24.359 15.656 1 96.88 286 GLU A CA 1
ATOM 2133 C C . GLU A 1 286 ? -13.406 -23.016 16.297 1 96.88 286 GLU A C 1
ATOM 2135 O O . GLU A 1 286 ? -13.648 -22.797 17.484 1 96.88 286 GLU A O 1
ATOM 2140 N N . GLY A 1 287 ? -12.727 -22.172 15.523 1 96 287 GLY A N 1
ATOM 2141 C CA . GLY A 1 287 ? -12.445 -20.828 15.992 1 96 287 GLY A CA 1
ATOM 2142 C C . GLY A 1 287 ? -11.148 -20.734 16.781 1 96 287 GLY A C 1
ATOM 2143 O O . GLY A 1 287 ? -10.961 -19.797 17.562 1 96 287 GLY A O 1
ATOM 2144 N N . GLU A 1 288 ? -10.281 -21.672 16.688 1 97.31 288 GLU A N 1
ATOM 2145 C CA . GLU A 1 288 ? -9 -21.641 17.375 1 97.31 288 GLU A CA 1
ATOM 2146 C C . GLU A 1 288 ? -7.949 -20.906 16.547 1 97.31 288 GLU A C 1
ATOM 2148 O O . GLU A 1 288 ? -7.801 -21.172 15.344 1 97.31 288 GLU A O 1
ATOM 2153 N N . LEU A 1 289 ? -7.301 -19.953 17.188 1 97.94 289 LEU A N 1
ATOM 2154 C CA . LEU A 1 289 ? -6.141 -19.328 16.562 1 97.94 289 LEU A CA 1
ATOM 2155 C C . LEU A 1 289 ? -4.879 -20.141 16.828 1 97.94 289 LEU A C 1
ATOM 2157 O O . LEU A 1 289 ? -4.453 -20.297 17.969 1 97.94 289 LEU A O 1
ATOM 2161 N N . LEU A 1 290 ? -4.246 -20.672 15.773 1 98.69 290 LEU A N 1
ATOM 2162 C CA . LEU A 1 290 ? -3.107 -21.578 15.922 1 98.69 290 LEU A CA 1
ATOM 2163 C C . LEU A 1 290 ? -1.914 -21.078 15.117 1 98.69 290 LEU A C 1
ATOM 2165 O O . LEU A 1 290 ? -2.088 -20.469 14.062 1 98.69 290 LEU A O 1
ATOM 2169 N N . THR A 1 291 ? -0.776 -21.297 15.641 1 98.31 291 THR A N 1
ATOM 2170 C CA . THR A 1 291 ? 0.461 -21.266 14.875 1 98.31 291 THR A CA 1
ATOM 2171 C C . THR A 1 291 ? 0.83 -22.672 14.383 1 98.31 291 THR A C 1
ATOM 2173 O O . THR A 1 291 ? 0.796 -23.625 15.148 1 98.31 291 THR A O 1
ATOM 2176 N N . ALA A 1 292 ? 1.121 -22.828 13.125 1 98.56 292 ALA A N 1
ATOM 2177 C CA . ALA A 1 292 ? 1.568 -24.094 12.555 1 98.56 292 ALA A CA 1
ATOM 2178 C C . ALA A 1 292 ? 2.963 -23.953 11.945 1 98.56 292 ALA A C 1
ATOM 2180 O O . ALA A 1 292 ? 3.205 -23.078 11.117 1 98.56 292 ALA A O 1
ATOM 2181 N N . SER A 1 293 ? 3.844 -24.75 12.398 1 97.94 293 SER A N 1
ATOM 2182 C CA . SER A 1 293 ? 5.215 -24.844 11.914 1 97.94 293 SER A CA 1
ATOM 2183 C C . SER A 1 293 ? 5.656 -26.312 11.82 1 97.94 293 SER A C 1
ATOM 2185 O O . SER A 1 293 ? 4.91 -27.219 12.188 1 97.94 293 SER A O 1
ATOM 2187 N N . PRO A 1 294 ? 6.863 -26.562 11.312 1 97 294 PRO A N 1
ATOM 2188 C CA . PRO A 1 294 ? 7.305 -27.953 11.242 1 97 294 PRO A CA 1
ATOM 2189 C C . PRO A 1 294 ? 7.355 -28.625 12.609 1 97 294 PRO A C 1
ATOM 2191 O O . PRO A 1 294 ? 7.34 -29.859 12.703 1 97 294 PRO A O 1
ATOM 2194 N N . THR A 1 295 ? 7.281 -27.844 13.727 1 96.38 295 THR A N 1
ATOM 2195 C CA . THR A 1 295 ? 7.41 -28.438 15.055 1 96.38 295 THR A CA 1
ATOM 2196 C C . THR A 1 295 ? 6.168 -28.156 15.898 1 96.38 295 THR A C 1
ATOM 2198 O O . THR A 1 295 ? 5.957 -28.797 16.938 1 96.38 295 THR A O 1
ATOM 2201 N N . ILE A 1 296 ? 5.406 -27.203 15.578 1 97.44 296 ILE A N 1
ATOM 2202 C CA . ILE A 1 296 ? 4.168 -26.844 16.266 1 97.44 296 ILE A CA 1
ATOM 2203 C C . ILE A 1 296 ? 2.979 -27.094 15.336 1 97.44 296 ILE A C 1
ATOM 2205 O O . ILE A 1 296 ? 2.857 -26.453 14.289 1 97.44 296 ILE A O 1
ATOM 2209 N N . ASN A 1 297 ? 2.018 -27.953 15.789 1 98.38 297 ASN A N 1
ATOM 2210 C CA . ASN A 1 297 ? 0.932 -28.344 14.898 1 98.38 297 ASN A CA 1
ATOM 2211 C C . ASN A 1 297 ? 1.453 -28.719 13.516 1 98.38 297 ASN A C 1
ATOM 2213 O O . ASN A 1 297 ? 0.997 -28.188 12.5 1 98.38 297 ASN A O 1
ATOM 2217 N N . SER A 1 298 ? 2.354 -29.703 13.539 1 98.06 298 SER A N 1
ATOM 2218 C CA . SER A 1 298 ? 3.135 -30.047 12.352 1 98.06 298 SER A CA 1
ATOM 2219 C C . SER A 1 298 ? 2.256 -30.656 11.266 1 98.06 298 SER A C 1
ATOM 2221 O O . SER A 1 298 ? 2.518 -30.469 10.078 1 98.06 298 SER A O 1
ATOM 2223 N N . ASP A 1 299 ? 1.211 -31.344 11.633 1 98.62 299 ASP A N 1
ATOM 2224 C CA . ASP A 1 299 ? 0.298 -31.906 10.641 1 98.62 299 ASP A CA 1
ATOM 2225 C C . ASP A 1 299 ? -0.468 -30.812 9.914 1 98.62 299 ASP A C 1
ATOM 2227 O O . ASP A 1 299 ? -0.647 -30.875 8.695 1 98.62 299 ASP A O 1
ATOM 2231 N N . LEU A 1 300 ? -0.862 -29.797 10.672 1 98.75 300 LEU A N 1
ATOM 2232 C CA . LEU A 1 300 ? -1.538 -28.656 10.062 1 98.75 300 LEU A CA 1
ATOM 2233 C C . LEU A 1 300 ? -0.589 -27.875 9.156 1 98.75 300 LEU A C 1
ATOM 2235 O O . LEU A 1 300 ? -0.978 -27.453 8.07 1 98.75 300 LEU A O 1
ATOM 2239 N N . TYR A 1 301 ? 0.651 -27.734 9.617 1 98.56 301 TYR A N 1
ATOM 2240 C CA . TYR A 1 301 ? 1.663 -27.109 8.773 1 98.56 301 TYR A CA 1
ATOM 2241 C C . TYR A 1 301 ? 1.781 -27.844 7.441 1 98.56 301 TYR A C 1
ATOM 2243 O O . TYR A 1 301 ? 1.761 -27.219 6.379 1 98.56 301 TYR A O 1
ATOM 2251 N N . TRP A 1 302 ? 1.878 -29.109 7.566 1 98.75 302 TRP A N 1
ATOM 2252 C CA . TRP A 1 302 ? 2.035 -29.953 6.383 1 98.75 302 TRP A CA 1
ATOM 2253 C C . TRP A 1 302 ? 0.834 -29.812 5.453 1 98.75 302 TRP A C 1
ATOM 2255 O O . TRP A 1 302 ? 0.995 -29.625 4.246 1 98.75 302 TRP A O 1
ATOM 2265 N N . ALA A 1 303 ? -0.329 -29.797 5.941 1 98.88 303 ALA A N 1
ATOM 2266 C CA . ALA A 1 303 ? -1.548 -29.734 5.137 1 98.88 303 ALA A CA 1
ATOM 2267 C C . ALA A 1 303 ? -1.705 -28.375 4.477 1 98.88 303 ALA A C 1
ATOM 2269 O O . ALA A 1 303 ? -2.117 -28.281 3.316 1 98.88 303 ALA A O 1
ATOM 2270 N N . LEU A 1 304 ? -1.369 -27.312 5.215 1 98.75 304 LEU A N 1
ATOM 2271 C CA . LEU A 1 304 ? -1.468 -25.969 4.668 1 98.75 304 LEU A CA 1
ATOM 2272 C C . LEU A 1 304 ? -0.425 -25.75 3.578 1 98.75 304 LEU A C 1
ATOM 2274 O O . LEU A 1 304 ? -0.581 -24.859 2.734 1 98.75 304 LEU A O 1
ATOM 2278 N N . SER A 1 305 ? 0.624 -26.516 3.66 1 98.5 305 SER A N 1
ATOM 2279 C CA . SER A 1 305 ? 1.742 -26.359 2.736 1 98.5 305 SER A CA 1
ATOM 2280 C C . SER A 1 305 ? 1.571 -27.234 1.498 1 98.5 305 SER A C 1
ATOM 2282 O O . SER A 1 305 ? 2.4 -28.094 1.23 1 98.5 305 SER A O 1
ATOM 2284 N N . GLY A 1 306 ? 0.617 -26.922 0.722 1 97.81 306 GLY A N 1
ATOM 2285 C CA . GLY A 1 306 ? 0.426 -27.641 -0.53 1 97.81 306 GLY A CA 1
ATOM 2286 C C . GLY A 1 306 ? -0.938 -28.297 -0.641 1 97.81 306 GLY A C 1
ATOM 2287 O O . GLY A 1 306 ? -1.34 -28.719 -1.725 1 97.81 306 GLY A O 1
ATOM 2288 N N . GLY A 1 307 ? -1.689 -28.328 0.421 1 97.94 307 GLY A N 1
ATOM 2289 C CA . GLY A 1 307 ? -2.957 -29.047 0.456 1 97.94 307 GLY A CA 1
ATOM 2290 C C . GLY A 1 307 ? -4.113 -28.219 -0.097 1 97.94 307 GLY A C 1
ATOM 2291 O O . GLY A 1 307 ? -5.254 -28.688 -0.121 1 97.94 307 GLY A O 1
ATOM 2292 N N . GLY A 1 308 ? -3.836 -27.031 -0.54 1 96.56 308 GLY A N 1
ATOM 2293 C CA . GLY A 1 308 ? -4.859 -26.219 -1.163 1 96.56 308 GLY A CA 1
ATOM 2294 C C . GLY A 1 308 ? -5.395 -25.125 -0.246 1 96.56 308 GLY A C 1
ATOM 2295 O O . GLY A 1 308 ? -5.574 -25.359 0.952 1 96.56 308 GLY A O 1
ATOM 2296 N N . GLY A 1 309 ? -5.691 -24 -0.844 1 94.75 309 GLY A N 1
ATOM 2297 C CA . GLY A 1 309 ? -6.164 -22.844 -0.095 1 94.75 309 GLY A CA 1
ATOM 2298 C C . GLY A 1 309 ? -7.594 -23 0.396 1 94.75 309 GLY A C 1
ATOM 2299 O O . GLY A 1 309 ? -8.438 -23.562 -0.302 1 94.75 309 GLY A O 1
ATOM 2300 N N . GLY A 1 310 ? -7.875 -22.438 1.619 1 94.5 310 GLY A N 1
ATOM 2301 C CA . GLY A 1 310 ? -9.227 -22.375 2.156 1 94.5 310 GLY A CA 1
ATOM 2302 C C . GLY A 1 310 ? -9.758 -23.734 2.564 1 94.5 310 GLY A C 1
ATOM 2303 O O . GLY A 1 310 ? -10.969 -23.969 2.518 1 94.5 310 GLY A O 1
ATOM 2304 N N . THR A 1 311 ? -8.969 -24.656 2.918 1 97.62 311 THR A N 1
ATOM 2305 C CA . THR A 1 311 ? -9.375 -26.031 3.125 1 97.62 311 THR A CA 1
ATOM 2306 C C . THR A 1 311 ? -9.289 -26.406 4.602 1 97.62 311 THR A C 1
ATOM 2308 O O . THR A 1 311 ? -10.141 -27.141 5.113 1 97.62 311 THR A O 1
ATOM 2311 N N . TYR A 1 312 ? -8.344 -25.891 5.363 1 98.38 312 TYR A N 1
ATOM 2312 C CA . TYR A 1 312 ? -8.062 -26.375 6.707 1 98.38 312 TYR A CA 1
ATOM 2313 C C . TYR A 1 312 ? -8.266 -25.281 7.746 1 98.38 312 TYR A C 1
ATOM 2315 O O . TYR A 1 312 ? -8.188 -25.531 8.945 1 98.38 312 TYR A O 1
ATOM 2323 N N . GLY A 1 313 ? -8.453 -24.141 7.273 1 98.38 313 GLY A N 1
ATOM 2324 C CA . GLY A 1 313 ? -8.641 -22.938 8.086 1 98.38 313 GLY A CA 1
ATOM 2325 C C . GLY A 1 313 ? -8.492 -21.656 7.301 1 98.38 313 GLY A C 1
ATOM 2326 O O . GLY A 1 313 ? -8.328 -21.688 6.082 1 98.38 313 GLY A O 1
ATOM 2327 N N . VAL A 1 314 ? -8.672 -20.547 7.996 1 98.69 314 VAL A N 1
ATOM 2328 C CA . VAL A 1 314 ? -8.438 -19.219 7.426 1 98.69 314 VAL A CA 1
ATOM 2329 C C . VAL A 1 314 ? -7.062 -18.719 7.844 1 98.69 314 VAL A C 1
ATOM 2331 O O . VAL A 1 314 ? -6.828 -18.438 9.023 1 98.69 314 VAL A O 1
ATOM 2334 N N . VAL A 1 315 ? -6.16 -18.609 6.887 1 98.81 315 VAL A N 1
ATOM 2335 C CA . VAL A 1 315 ? -4.809 -18.125 7.152 1 98.81 315 VAL A CA 1
ATOM 2336 C C . VAL A 1 315 ? -4.824 -16.609 7.34 1 98.81 315 VAL A C 1
ATOM 2338 O O . VAL A 1 315 ? -5.387 -15.891 6.52 1 98.81 315 VAL A O 1
ATOM 2341 N N . LEU A 1 316 ? -4.211 -16.203 8.422 1 98.5 316 LEU A N 1
ATOM 2342 C CA . LEU A 1 316 ? -4.141 -14.781 8.742 1 98.5 316 LEU A CA 1
ATOM 2343 C C . LEU A 1 316 ? -2.803 -14.195 8.312 1 98.5 316 LEU A C 1
ATOM 2345 O O . LEU A 1 316 ? -2.715 -13.008 7.996 1 98.5 316 LEU A O 1
ATOM 2349 N N . SER A 1 317 ? -1.784 -14.984 8.375 1 98.44 317 SER A N 1
ATOM 2350 C CA . SER A 1 317 ? -0.445 -14.555 7.988 1 98.44 317 SER A CA 1
ATOM 2351 C C . SER A 1 317 ? 0.465 -15.75 7.73 1 98.44 317 SER A C 1
ATOM 2353 O O . SER A 1 317 ? 0.151 -16.875 8.133 1 98.44 317 SER A O 1
ATOM 2355 N N . VAL A 1 318 ? 1.538 -15.469 7.016 1 98.75 318 VAL A N 1
ATOM 2356 C CA . VAL A 1 318 ? 2.561 -16.484 6.754 1 98.75 318 VAL A CA 1
ATOM 2357 C C . VAL A 1 318 ? 3.947 -15.875 6.977 1 98.75 318 VAL A C 1
ATOM 2359 O O . VAL A 1 318 ? 4.188 -14.711 6.641 1 98.75 318 VAL A O 1
ATOM 2362 N N . THR A 1 319 ? 4.773 -16.578 7.664 1 98.69 319 THR A N 1
ATOM 2363 C CA . THR A 1 319 ? 6.191 -16.234 7.742 1 98.69 319 THR A CA 1
ATOM 2364 C C . THR A 1 319 ? 6.992 -17 6.691 1 98.69 319 THR A C 1
ATOM 2366 O O . THR A 1 319 ? 6.902 -18.234 6.609 1 98.69 319 THR A O 1
ATOM 2369 N N . VAL A 1 320 ? 7.758 -16.312 5.918 1 98.62 320 VAL A N 1
ATOM 2370 C CA . VAL A 1 320 ? 8.508 -16.938 4.84 1 98.62 320 VAL A CA 1
ATOM 2371 C C . VAL A 1 320 ? 9.977 -16.516 4.91 1 98.62 320 VAL A C 1
ATOM 2373 O O . VAL A 1 320 ? 10.305 -15.539 5.594 1 98.62 320 VAL A O 1
ATOM 2376 N N . LYS A 1 321 ? 10.812 -17.25 4.246 1 98 321 LYS A N 1
ATOM 2377 C CA . LYS A 1 321 ? 12.234 -16.922 4.145 1 98 321 LYS A CA 1
ATOM 2378 C C . LYS A 1 321 ? 12.438 -15.586 3.432 1 98 321 LYS A C 1
ATOM 2380 O O . LYS A 1 321 ? 11.688 -15.258 2.508 1 98 321 LYS A O 1
ATOM 2385 N N . PHE A 1 322 ? 13.359 -14.844 3.906 1 98 322 PHE A N 1
ATOM 2386 C CA . PHE A 1 322 ? 13.867 -13.641 3.256 1 98 322 PHE A CA 1
ATOM 2387 C C . PHE A 1 322 ? 15.273 -13.859 2.721 1 98 322 PHE A C 1
ATOM 2389 O O . PHE A 1 322 ? 16.219 -14.047 3.494 1 98 322 PHE A O 1
ATOM 2396 N N . HIS A 1 323 ? 15.453 -13.781 1.368 1 97.19 323 HIS A N 1
ATOM 2397 C CA . HIS A 1 323 ? 16.734 -14.117 0.75 1 97.19 323 HIS A CA 1
ATOM 2398 C C . HIS A 1 323 ? 17.547 -12.859 0.457 1 97.19 323 HIS A C 1
ATOM 2400 O O . HIS A 1 323 ? 16.984 -11.82 0.112 1 97.19 323 HIS A O 1
ATOM 2406 N N . PRO A 1 324 ? 18.875 -13.008 0.545 1 94.94 324 PRO A N 1
ATOM 2407 C CA . PRO A 1 324 ? 19.703 -11.914 0.044 1 94.94 324 PRO A CA 1
ATOM 2408 C C . PRO A 1 324 ? 19.609 -11.742 -1.47 1 94.94 324 PRO A C 1
ATOM 2410 O O . PRO A 1 324 ? 19.141 -12.648 -2.168 1 94.94 324 PRO A O 1
ATOM 2413 N N . PRO A 1 325 ? 19.984 -10.57 -1.941 1 92.88 325 PRO A N 1
ATOM 2414 C CA . PRO A 1 325 ? 19.984 -10.398 -3.396 1 92.88 325 PRO A CA 1
ATOM 2415 C C . PRO A 1 325 ? 20.969 -11.328 -4.102 1 92.88 325 PRO A C 1
ATOM 2417 O O . PRO A 1 325 ? 21.953 -11.773 -3.496 1 92.88 325 PRO A O 1
ATOM 2420 N N . THR A 1 326 ? 20.594 -11.648 -5.289 1 93.31 326 THR A N 1
ATOM 2421 C CA . THR A 1 326 ? 21.547 -12.391 -6.121 1 93.31 326 THR A CA 1
ATOM 2422 C C . THR A 1 326 ? 22.578 -11.445 -6.73 1 93.31 326 THR A C 1
ATOM 2424 O O . THR A 1 326 ? 22.375 -10.234 -6.77 1 93.31 326 THR A O 1
ATOM 2427 N N . SER A 1 327 ? 23.672 -12.016 -7.191 1 91.75 327 SER A N 1
ATOM 2428 C CA . SER A 1 327 ? 24.75 -11.203 -7.754 1 91.75 327 SER A CA 1
ATOM 2429 C C . SER A 1 327 ? 24.344 -10.609 -9.094 1 91.75 327 SER A C 1
ATOM 2431 O O . SER A 1 327 ? 24.734 -9.484 -9.422 1 91.75 327 SER A O 1
ATOM 2433 N N . ILE A 1 328 ? 23.672 -11.438 -9.844 1 94.12 328 ILE A N 1
ATOM 2434 C CA . ILE A 1 328 ? 23.234 -11.008 -11.164 1 94.12 328 ILE A CA 1
ATOM 2435 C C . ILE A 1 328 ? 21.828 -11.539 -11.445 1 94.12 328 ILE A C 1
ATOM 2437 O O . ILE A 1 328 ? 21.5 -12.656 -11.055 1 94.12 328 ILE A O 1
ATOM 2441 N N . LEU A 1 329 ? 21.031 -10.656 -12.016 1 96.31 329 LEU A N 1
ATOM 2442 C CA . LEU A 1 329 ? 19.719 -11.047 -12.547 1 96.31 329 LEU A CA 1
ATOM 2443 C C . LEU A 1 329 ? 19.625 -10.719 -14.039 1 96.31 329 LEU A C 1
ATOM 2445 O O . LEU A 1 329 ? 19.672 -9.555 -14.43 1 96.31 329 LEU A O 1
ATOM 2449 N N . SER A 1 330 ? 19.594 -11.75 -14.859 1 97.06 330 SER A N 1
ATOM 2450 C CA . SER A 1 330 ? 19.453 -11.57 -16.297 1 97.06 330 SER A CA 1
ATOM 2451 C C . SER A 1 330 ? 18.078 -12.039 -16.781 1 97.06 330 SER A C 1
ATOM 2453 O O . SER A 1 330 ? 17.438 -12.852 -16.125 1 97.06 330 SER A O 1
ATOM 2455 N N . SER A 1 331 ? 17.656 -11.453 -17.875 1 96.25 331 SER A N 1
ATOM 2456 C CA . SER A 1 331 ? 16.359 -11.758 -18.453 1 96.25 331 SER A CA 1
ATOM 2457 C C . SER A 1 331 ? 16.422 -11.75 -19.969 1 96.25 331 SER A C 1
ATOM 2459 O O . SER A 1 331 ? 17.406 -11.305 -20.562 1 96.25 331 SER A O 1
ATOM 2461 N N . ALA A 1 332 ? 15.422 -12.328 -20.641 1 96.38 332 ALA A N 1
ATOM 2462 C CA . ALA A 1 332 ? 15.336 -12.305 -22.094 1 96.38 332 ALA A CA 1
ATOM 2463 C C . ALA A 1 332 ? 13.891 -12.453 -22.562 1 96.38 332 ALA A C 1
ATOM 2465 O O . ALA A 1 332 ? 13.008 -12.805 -21.781 1 96.38 332 ALA A O 1
ATOM 2466 N N . THR A 1 333 ? 13.625 -12.094 -23.75 1 95.94 333 THR A N 1
ATOM 2467 C CA . THR A 1 333 ? 12.383 -12.336 -24.484 1 95.94 333 THR A CA 1
ATOM 2468 C C . THR A 1 333 ? 12.672 -12.734 -25.922 1 95.94 333 THR A C 1
ATOM 2470 O O . THR A 1 333 ? 13.656 -12.297 -26.516 1 95.94 333 THR A O 1
ATOM 2473 N N . LEU A 1 334 ? 11.906 -13.617 -26.453 1 97.75 334 LEU A N 1
ATOM 2474 C CA . LEU A 1 334 ? 11.953 -14.023 -27.859 1 97.75 334 LEU A CA 1
ATOM 2475 C C . LEU A 1 334 ? 10.547 -14.156 -28.438 1 97.75 334 LEU A C 1
ATOM 2477 O O . LEU A 1 334 ? 9.68 -14.773 -27.828 1 97.75 334 LEU A O 1
ATOM 2481 N N . GLN A 1 335 ? 10.328 -13.547 -29.531 1 97.25 335 GLN A N 1
ATOM 2482 C CA . GLN A 1 335 ? 9.039 -13.633 -30.203 1 97.25 335 GLN A CA 1
ATOM 2483 C C . GLN A 1 335 ? 9.219 -13.914 -31.688 1 97.25 335 GLN A C 1
ATOM 2485 O O . GLN A 1 335 ? 10.141 -13.398 -32.312 1 97.25 335 GLN A O 1
ATOM 2490 N N . PHE A 1 336 ? 8.359 -14.773 -32.219 1 95.88 336 PHE A N 1
ATOM 2491 C CA . PHE A 1 336 ? 8.266 -15.016 -33.656 1 95.88 336 PHE A CA 1
ATOM 2492 C C . PHE A 1 336 ? 6.855 -15.445 -34.031 1 95.88 336 PHE A C 1
ATOM 2494 O O . PHE A 1 336 ? 6.023 -15.711 -33.188 1 95.88 336 PHE A O 1
ATOM 2501 N N . ALA A 1 337 ? 6.562 -15.398 -35.312 1 93.06 337 ALA A N 1
ATOM 2502 C CA . ALA A 1 337 ? 5.211 -15.68 -35.812 1 93.06 337 ALA A CA 1
ATOM 2503 C C . ALA A 1 337 ? 5.223 -16.719 -36.906 1 93.06 337 ALA A C 1
ATOM 2505 O O . ALA A 1 337 ? 6.23 -16.891 -37.625 1 93.06 337 ALA A O 1
ATOM 2506 N N . PRO A 1 338 ? 4.102 -17.469 -36.938 1 88.38 338 PRO A N 1
ATOM 2507 C CA . PRO A 1 338 ? 3.982 -18.359 -38.094 1 88.38 338 PRO A CA 1
ATOM 2508 C C . PRO A 1 338 ? 3.938 -17.594 -39.406 1 88.38 338 PRO A C 1
ATOM 2510 O O . PRO A 1 338 ? 3.365 -16.516 -39.5 1 88.38 338 PRO A O 1
ATOM 2513 N N . PRO A 1 339 ? 4.574 -18.188 -40.375 1 82.75 339 PRO A N 1
ATOM 2514 C CA . PRO A 1 339 ? 4.523 -17.5 -41.656 1 82.75 339 PRO A CA 1
ATOM 2515 C C . PRO A 1 339 ? 3.119 -17.469 -42.25 1 82.75 339 PRO A C 1
ATOM 2517 O O . PRO A 1 339 ? 2.318 -18.375 -42 1 82.75 339 PRO A O 1
ATOM 2520 N N . ALA A 1 340 ? 2.732 -16.344 -42.969 1 73.69 340 ALA A N 1
ATOM 2521 C CA . ALA A 1 340 ? 1.429 -16.188 -43.625 1 73.69 340 ALA A CA 1
ATOM 2522 C C . ALA A 1 340 ? 1.206 -17.281 -44.656 1 73.69 340 ALA A C 1
ATOM 2524 O O . ALA A 1 340 ? 0.094 -17.781 -44.812 1 73.69 340 ALA A O 1
ATOM 2525 N N . THR A 1 341 ? 2.045 -17.453 -45.5 1 72.75 341 THR A N 1
ATOM 2526 C CA . THR A 1 341 ? 1.956 -18.438 -46.562 1 72.75 341 THR A CA 1
ATOM 2527 C C . THR A 1 341 ? 3.217 -19.297 -46.625 1 72.75 341 THR A C 1
ATOM 2529 O O . THR A 1 341 ? 4.32 -18.812 -46.375 1 72.75 341 THR A O 1
ATOM 2532 N N . GLY A 1 342 ? 3.023 -20.562 -46.719 1 68.88 342 GLY A N 1
ATOM 2533 C CA . GLY A 1 342 ? 4.133 -21.469 -46.938 1 68.88 342 GLY A CA 1
ATOM 2534 C C . GLY A 1 342 ? 5.027 -21.641 -45.719 1 68.88 342 GLY A C 1
ATOM 2535 O O . GLY A 1 342 ? 4.754 -21.078 -44.656 1 68.88 342 GLY A O 1
ATOM 2536 N N . ASN A 1 343 ? 5.703 -22.688 -45.406 1 80.5 343 ASN A N 1
ATOM 2537 C CA . ASN A 1 343 ? 6.832 -23.031 -44.562 1 80.5 343 ASN A CA 1
ATOM 2538 C C . ASN A 1 343 ? 6.367 -23.422 -43.156 1 80.5 343 ASN A C 1
ATOM 2540 O O . ASN A 1 343 ? 7.031 -23.094 -42.156 1 80.5 343 ASN A O 1
ATOM 2544 N N . ALA A 1 344 ? 5.129 -23.859 -43.094 1 88.69 344 ALA A N 1
ATOM 2545 C CA . ALA A 1 344 ? 4.602 -24.344 -41.812 1 88.69 344 ALA A CA 1
ATOM 2546 C C . ALA A 1 344 ? 5.523 -25.391 -41.188 1 88.69 344 ALA A C 1
ATOM 2548 O O . ALA A 1 344 ? 5.703 -25.438 -39.969 1 88.69 344 ALA A O 1
ATOM 2549 N N . THR A 1 345 ? 6.113 -26.062 -42.031 1 92.38 345 THR A N 1
ATOM 2550 C CA . THR A 1 345 ? 7.02 -27.109 -41.562 1 92.38 345 THR A CA 1
ATOM 2551 C C . THR A 1 345 ? 8.234 -26.5 -40.875 1 92.38 345 THR A C 1
ATOM 2553 O O . THR A 1 345 ? 8.633 -26.969 -39.812 1 92.38 345 THR A O 1
ATOM 2556 N N . ALA A 1 346 ? 8.758 -25.484 -41.469 1 93.44 346 ALA A N 1
ATOM 2557 C CA . ALA A 1 346 ? 9.922 -24.828 -40.875 1 93.44 346 ALA A CA 1
ATOM 2558 C C . ALA A 1 346 ? 9.562 -24.188 -39.531 1 93.44 346 ALA A C 1
ATOM 2560 O O . ALA A 1 346 ? 10.367 -24.203 -38.594 1 93.44 346 ALA A O 1
ATOM 2561 N N . TYR A 1 347 ? 8.438 -23.641 -39.531 1 95.62 347 TYR A N 1
ATOM 2562 C CA . TYR A 1 347 ? 7.961 -23.016 -38.281 1 95.62 347 TYR A CA 1
ATOM 2563 C C . TYR A 1 347 ? 7.867 -24.047 -37.156 1 95.62 347 TYR A C 1
ATOM 2565 O O . TYR A 1 347 ? 8.422 -23.844 -36.094 1 95.62 347 TYR A O 1
ATOM 2573 N N . TRP A 1 348 ? 7.258 -25.156 -37.375 1 96.44 348 TRP A N 1
ATOM 2574 C CA . TRP A 1 348 ? 7.051 -26.172 -36.344 1 96.44 348 TRP A CA 1
ATOM 2575 C C . TRP A 1 348 ? 8.359 -26.875 -36 1 96.44 348 TRP A C 1
ATOM 2577 O O . TRP A 1 348 ? 8.547 -27.344 -34.875 1 96.44 348 TRP A O 1
ATOM 2587 N N . ASN A 1 349 ? 9.242 -26.906 -37 1 96.44 349 ASN A N 1
ATOM 2588 C CA . ASN A 1 349 ? 10.578 -27.406 -36.688 1 96.44 349 ASN A CA 1
ATOM 2589 C C . ASN A 1 349 ? 11.289 -26.516 -35.656 1 96.44 349 ASN A C 1
ATOM 2591 O O . ASN A 1 349 ? 12.008 -27 -34.781 1 96.44 349 ASN A O 1
ATOM 2595 N N . THR A 1 350 ? 11.125 -25.266 -35.844 1 97.25 350 THR A N 1
ATOM 2596 C CA . THR A 1 350 ? 11.719 -24.344 -34.906 1 97.25 350 THR A CA 1
ATOM 2597 C C . THR A 1 350 ? 11.094 -24.516 -33.531 1 97.25 350 THR A C 1
ATOM 2599 O O . THR A 1 350 ? 11.797 -24.484 -32.5 1 97.25 350 THR A O 1
ATOM 2602 N N . VAL A 1 351 ? 9.789 -24.641 -33.5 1 98.06 351 VAL A N 1
ATOM 2603 C CA . VAL A 1 351 ? 9.094 -24.891 -32.25 1 98.06 351 VAL A CA 1
ATOM 2604 C C . VAL A 1 351 ? 9.648 -26.172 -31.594 1 98.06 351 VAL A C 1
ATOM 2606 O O . VAL A 1 351 ? 9.875 -26.219 -30.375 1 98.06 351 VAL A O 1
ATOM 2609 N N . LYS A 1 352 ? 9.875 -27.172 -32.375 1 98.25 352 LYS A N 1
ATOM 2610 C CA . LYS A 1 352 ? 10.445 -28.422 -31.906 1 98.25 352 LYS A CA 1
ATOM 2611 C C . LYS A 1 352 ? 11.82 -28.203 -31.281 1 98.25 352 LYS A C 1
ATOM 2613 O O . LYS A 1 352 ? 12.109 -28.719 -30.203 1 98.25 352 LYS A O 1
ATOM 2618 N N . VAL A 1 353 ? 12.633 -27.406 -31.953 1 98.44 353 VAL A N 1
ATOM 2619 C CA . VAL A 1 353 ? 13.969 -27.109 -31.438 1 98.44 353 VAL A CA 1
ATOM 2620 C C . VAL A 1 353 ? 13.867 -26.422 -30.078 1 98.44 353 VAL A C 1
ATOM 2622 O O . VAL A 1 353 ? 14.594 -26.766 -29.156 1 98.44 353 VAL A O 1
ATOM 2625 N N . PHE A 1 354 ? 13.055 -25.453 -30 1 98.38 354 PHE A N 1
ATOM 2626 C CA . PHE A 1 354 ? 12.852 -24.75 -28.734 1 98.38 354 PHE A CA 1
ATOM 2627 C C . PHE A 1 354 ? 12.43 -25.734 -27.641 1 98.38 354 PHE A C 1
ATOM 2629 O O . PHE A 1 354 ? 13.023 -25.75 -26.562 1 98.38 354 PHE A O 1
ATOM 2636 N N . LEU A 1 355 ? 11.367 -26.516 -27.906 1 98.75 355 LEU A N 1
ATOM 2637 C CA . LEU A 1 355 ? 10.844 -27.453 -26.906 1 98.75 355 LEU A CA 1
ATOM 2638 C C . LEU A 1 355 ? 11.922 -28.422 -26.453 1 98.75 355 LEU A C 1
ATOM 2640 O O . LEU A 1 355 ? 12.062 -28.672 -25.25 1 98.75 355 LEU A O 1
ATOM 2644 N N . GLU A 1 356 ? 12.656 -28.922 -27.328 1 98.44 356 GLU A N 1
ATOM 2645 C CA . GLU A 1 356 ? 13.703 -29.891 -27 1 98.44 356 GLU A CA 1
ATOM 2646 C C . GLU A 1 356 ? 14.852 -29.234 -26.266 1 98.44 356 GLU A C 1
ATOM 2648 O O . GLU A 1 356 ? 15.672 -29.906 -25.641 1 98.44 356 GLU A O 1
ATOM 2653 N N . SER A 1 357 ? 14.914 -27.875 -26.297 1 98.38 357 SER A N 1
ATOM 2654 C CA . SER A 1 357 ? 15.945 -27.125 -25.594 1 98.38 357 SER A CA 1
ATOM 2655 C C . SER A 1 357 ? 15.523 -26.828 -24.156 1 98.38 357 SER A C 1
ATOM 2657 O O . SER A 1 357 ? 16.344 -26.391 -23.344 1 98.38 357 SER A O 1
ATOM 2659 N N . LEU A 1 358 ? 14.32 -27.031 -23.797 1 98.62 358 LEU A N 1
ATOM 2660 C CA . LEU A 1 358 ? 13.773 -26.609 -22.516 1 98.62 358 LEU A CA 1
ATOM 2661 C C . LEU A 1 358 ? 14.562 -27.203 -21.359 1 98.62 358 LEU A C 1
ATOM 2663 O O . LEU A 1 358 ? 14.906 -26.5 -20.406 1 98.62 358 LEU A O 1
ATOM 2667 N N . PRO A 1 359 ? 14.891 -28.531 -21.406 1 98.06 359 PRO A N 1
ATOM 2668 C CA . PRO A 1 359 ? 15.672 -29.078 -20.297 1 98.06 359 PRO A CA 1
ATOM 2669 C C . PRO A 1 359 ? 17 -28.344 -20.094 1 98.06 359 PRO A C 1
ATOM 2671 O O . PRO A 1 359 ? 17.375 -28.062 -18.953 1 98.06 359 PRO A O 1
ATOM 2674 N N . SER A 1 360 ? 17.656 -27.984 -21.188 1 98 360 SER A N 1
ATOM 2675 C CA . SER A 1 360 ? 18.938 -27.281 -21.094 1 98 360 SER A CA 1
ATOM 2676 C C . SER A 1 360 ? 18.75 -25.875 -20.547 1 98 360 SER A C 1
ATOM 2678 O O . SER A 1 360 ? 19.609 -25.359 -19.812 1 98 360 SER A O 1
ATOM 2680 N N . LEU A 1 361 ? 17.719 -25.234 -20.969 1 98.38 361 LEU A N 1
ATOM 2681 C CA . LEU A 1 361 ? 17.422 -23.891 -20.469 1 98.38 361 LEU A CA 1
ATOM 2682 C C . LEU A 1 361 ? 17.25 -23.891 -18.953 1 98.38 361 LEU A C 1
ATOM 2684 O O . LEU A 1 361 ? 17.812 -23.062 -18.25 1 98.38 361 LEU A O 1
ATOM 2688 N N . VAL A 1 362 ? 16.516 -24.844 -18.484 1 97.69 362 VAL A N 1
ATOM 2689 C CA . VAL A 1 362 ? 16.203 -24.938 -17.062 1 97.69 362 VAL A CA 1
ATOM 2690 C C . VAL A 1 362 ? 17.438 -25.391 -16.297 1 97.69 362 VAL A C 1
ATOM 2692 O O . VAL A 1 362 ? 17.734 -24.891 -15.211 1 97.69 362 VAL A O 1
ATOM 2695 N N . ASP A 1 363 ? 18.188 -26.359 -16.844 1 97.31 363 ASP A N 1
ATOM 2696 C CA . ASP A 1 363 ? 19.422 -26.812 -16.219 1 97.31 363 ASP A CA 1
ATOM 2697 C C . ASP A 1 363 ? 20.453 -25.688 -16.141 1 97.31 363 ASP A C 1
ATOM 2699 O O . ASP A 1 363 ? 21.344 -25.703 -15.281 1 97.31 363 ASP A O 1
ATOM 2703 N N . GLY A 1 364 ? 20.312 -24.75 -17.047 1 97.5 364 GLY A N 1
ATOM 2704 C CA . GLY A 1 364 ? 21.172 -23.578 -17.031 1 97.5 364 GLY A CA 1
ATOM 2705 C C . GLY A 1 364 ? 20.781 -22.547 -15.977 1 97.5 364 GLY A C 1
ATOM 2706 O O . GLY A 1 364 ? 21.438 -21.531 -15.82 1 97.5 364 GLY A O 1
ATOM 2707 N N . GLY A 1 365 ? 19.703 -22.75 -15.312 1 97.5 365 GLY A N 1
ATOM 2708 C CA . GLY A 1 365 ? 19.312 -21.906 -14.195 1 97.5 365 GLY A CA 1
ATOM 2709 C C . GLY A 1 365 ? 18.156 -20.984 -14.523 1 97.5 365 GLY A C 1
ATOM 2710 O O . GLY A 1 365 ? 17.797 -20.109 -13.727 1 97.5 365 GLY A O 1
ATOM 2711 N N . LEU A 1 366 ? 17.516 -21.219 -15.656 1 98.06 366 LEU A N 1
ATOM 2712 C CA . LEU A 1 366 ? 16.5 -20.281 -16.109 1 98.06 366 LEU A CA 1
ATOM 2713 C C . LEU A 1 366 ? 15.109 -20.75 -15.695 1 98.06 366 LEU A C 1
ATOM 2715 O O . LEU A 1 366 ? 14.844 -21.953 -15.656 1 98.06 366 LEU A O 1
ATOM 2719 N N . GLN A 1 367 ? 14.266 -19.844 -15.336 1 97.19 367 GLN A N 1
ATOM 2720 C CA . GLN A 1 367 ? 12.812 -19.984 -15.352 1 97.19 367 GLN A CA 1
ATOM 2721 C C . GLN A 1 367 ? 12.211 -19.219 -16.531 1 97.19 367 GLN A C 1
ATOM 2723 O O . GLN A 1 367 ? 12.586 -18.078 -16.797 1 97.19 367 GLN A O 1
ATOM 2728 N N . LEU A 1 368 ? 11.289 -19.859 -17.25 1 95.94 368 LEU A N 1
ATOM 2729 C CA . LEU A 1 368 ? 10.742 -19.109 -18.375 1 95.94 368 LEU A CA 1
ATOM 2730 C C . LEU A 1 368 ? 9.281 -19.484 -18.625 1 95.94 368 LEU A C 1
ATOM 2732 O O . LEU A 1 368 ? 8.867 -20.609 -18.328 1 95.94 368 LEU A O 1
ATOM 2736 N N . GLY A 1 369 ? 8.555 -18.484 -19.109 1 94.56 369 GLY A N 1
ATOM 2737 C CA . GLY A 1 369 ? 7.223 -18.672 -19.672 1 94.56 369 GLY A CA 1
ATOM 2738 C C . GLY A 1 369 ? 7.18 -18.516 -21.172 1 94.56 369 GLY A C 1
ATOM 2739 O O . GLY A 1 369 ? 7.926 -17.719 -21.75 1 94.56 369 GLY A O 1
ATOM 2740 N N . TRP A 1 370 ? 6.371 -19.297 -21.797 1 96.19 370 TRP A N 1
ATOM 2741 C CA . TRP A 1 370 ? 6.137 -19.141 -23.234 1 96.19 370 TRP A CA 1
ATOM 2742 C C . TRP A 1 370 ? 4.664 -19.344 -23.562 1 96.19 370 TRP A C 1
ATOM 2744 O O . TRP A 1 370 ? 3.945 -20.047 -22.844 1 96.19 370 TRP A O 1
ATOM 2754 N N . THR A 1 371 ? 4.223 -18.703 -24.609 1 95.38 371 THR A N 1
ATOM 2755 C CA . THR A 1 371 ? 2.828 -18.703 -25.031 1 95.38 371 THR A CA 1
ATOM 2756 C C . THR A 1 371 ? 2.73 -18.953 -26.547 1 95.38 371 THR A C 1
ATOM 2758 O O . THR A 1 371 ? 3.451 -18.344 -27.328 1 95.38 371 THR A O 1
ATOM 2761 N N . LEU A 1 372 ? 1.906 -19.875 -26.891 1 96.38 372 LEU A N 1
ATOM 2762 C CA . LEU A 1 372 ? 1.587 -20.203 -28.281 1 96.38 372 LEU A CA 1
ATOM 2763 C C . LEU A 1 372 ? 0.145 -19.828 -28.609 1 96.38 372 LEU A C 1
ATOM 2765 O O . LEU A 1 372 ? -0.788 -20.312 -27.969 1 96.38 372 LEU A O 1
ATOM 2769 N N . THR A 1 373 ? -0.007 -18.953 -29.469 1 93.81 373 THR A N 1
ATOM 2770 C CA . THR A 1 373 ? -1.297 -18.625 -30.062 1 93.81 373 THR A CA 1
ATOM 2771 C C . THR A 1 373 ? -1.291 -18.891 -31.562 1 93.81 373 THR A C 1
ATOM 2773 O O . THR A 1 373 ? -0.25 -19.219 -32.125 1 93.81 373 THR A O 1
ATOM 2776 N N . PRO A 1 374 ? -2.5 -18.828 -32.188 1 89.81 374 PRO A N 1
ATOM 2777 C CA . PRO A 1 374 ? -2.506 -18.969 -33.656 1 89.81 374 PRO A CA 1
ATOM 2778 C C . PRO A 1 374 ? -1.642 -17.938 -34.344 1 89.81 374 PRO A C 1
ATOM 2780 O O . PRO A 1 374 ? -1.145 -18.172 -35.438 1 89.81 374 PRO A O 1
ATOM 2783 N N . GLU A 1 375 ? -1.353 -16.828 -33.719 1 90.62 375 GLU A N 1
ATOM 2784 C CA . GLU A 1 375 ? -0.738 -15.695 -34.375 1 90.62 375 GLU A CA 1
ATOM 2785 C C . GLU A 1 375 ? 0.72 -15.523 -33.969 1 90.62 375 GLU A C 1
ATOM 2787 O O . GLU A 1 375 ? 1.517 -14.938 -34.688 1 90.62 375 GLU A O 1
ATOM 2792 N N . VAL A 1 376 ? 1.047 -16.047 -32.781 1 93.56 376 VAL A N 1
ATOM 2793 C CA . VAL A 1 376 ? 2.371 -15.672 -32.312 1 93.56 376 VAL A CA 1
ATOM 2794 C C . VAL A 1 376 ? 2.9 -16.75 -31.375 1 93.56 376 VAL A C 1
ATOM 2796 O O . VAL A 1 376 ? 2.123 -17.484 -30.766 1 93.56 376 VAL A O 1
ATOM 2799 N N . PHE A 1 377 ? 4.203 -16.906 -31.391 1 96.31 377 PHE A N 1
ATOM 2800 C CA . PHE A 1 377 ? 4.957 -17.641 -30.391 1 96.31 377 PHE A CA 1
ATOM 2801 C C . PHE A 1 377 ? 5.812 -16.703 -29.547 1 96.31 377 PHE A C 1
ATOM 2803 O O . PHE A 1 377 ? 6.723 -16.047 -30.062 1 96.31 377 PHE A O 1
ATOM 2810 N N . LEU A 1 378 ? 5.512 -16.625 -28.25 1 95.81 378 LEU A N 1
ATOM 2811 C CA . LEU A 1 378 ? 6.184 -15.68 -27.375 1 95.81 378 LEU A CA 1
ATOM 2812 C C . LEU A 1 378 ? 6.859 -16.406 -26.203 1 95.81 378 LEU A C 1
ATOM 2814 O O . LEU A 1 378 ? 6.219 -17.188 -25.5 1 95.81 378 LEU A O 1
ATOM 2818 N N . ILE A 1 379 ? 8.148 -16.172 -26.047 1 96.62 379 ILE A N 1
ATOM 2819 C CA . ILE A 1 379 ? 8.898 -16.641 -24.875 1 96.62 379 ILE A CA 1
ATOM 2820 C C . ILE A 1 379 ? 9.195 -15.461 -23.953 1 96.62 379 ILE A C 1
ATOM 2822 O O . ILE A 1 379 ? 10.117 -14.68 -24.219 1 96.62 379 ILE A O 1
ATOM 2826 N N . SER A 1 380 ? 8.406 -15.305 -22.969 1 93.12 380 SER A N 1
ATOM 2827 C CA . SER A 1 380 ? 8.484 -14.242 -21.969 1 93.12 380 SER A CA 1
ATOM 2828 C C . SER A 1 380 ? 7.617 -14.562 -20.766 1 93.12 380 SER A C 1
ATOM 2830 O O . SER A 1 380 ? 6.496 -15.055 -20.906 1 93.12 380 SER A O 1
ATOM 2832 N N . PRO A 1 381 ? 8.094 -14.438 -19.641 1 90.75 381 PRO A N 1
ATOM 2833 C CA . PRO A 1 381 ? 9.406 -13.938 -19.25 1 90.75 381 PRO A CA 1
ATOM 2834 C C . PRO A 1 381 ? 10.461 -15.039 -19.172 1 90.75 381 PRO A C 1
ATOM 2836 O O . PRO A 1 381 ? 10.125 -16.219 -19.062 1 90.75 381 PRO A O 1
ATOM 2839 N N . VAL A 1 382 ? 11.688 -14.641 -19.375 1 95.56 382 VAL A N 1
ATOM 2840 C CA . VAL A 1 382 ? 12.844 -15.469 -19.047 1 95.56 382 VAL A CA 1
ATOM 2841 C C . VAL A 1 382 ? 13.641 -14.82 -17.922 1 95.56 382 VAL A C 1
ATOM 2843 O O . VAL A 1 382 ? 14.062 -13.664 -18.047 1 95.56 382 VAL A O 1
ATOM 2846 N N . THR A 1 383 ? 13.773 -15.539 -16.891 1 95.69 383 THR A N 1
ATOM 2847 C CA . THR A 1 383 ? 14.516 -15 -15.75 1 95.69 383 THR A CA 1
ATOM 2848 C C . THR A 1 383 ? 15.633 -15.953 -15.336 1 95.69 383 THR A C 1
ATOM 2850 O O . THR A 1 383 ? 15.438 -17.172 -15.281 1 95.69 383 THR A O 1
ATOM 2853 N N . GLY A 1 384 ? 16.844 -15.383 -15.086 1 97.56 384 GLY A N 1
ATOM 2854 C CA . GLY A 1 384 ? 17.984 -16.109 -14.562 1 97.56 384 GLY A CA 1
ATOM 2855 C C . GLY A 1 384 ? 18.641 -15.422 -13.383 1 97.56 384 GLY A C 1
ATOM 2856 O O . GLY A 1 384 ? 19.375 -14.445 -13.555 1 97.56 384 GLY A O 1
ATOM 2857 N N . PHE A 1 385 ? 18.359 -15.969 -12.156 1 97.25 385 PHE A N 1
ATOM 2858 C CA . PHE A 1 385 ? 19.062 -15.516 -10.961 1 97.25 385 PHE A CA 1
ATOM 2859 C C . PHE A 1 385 ? 20.453 -16.109 -10.891 1 97.25 385 PHE A C 1
ATOM 2861 O O . PHE A 1 385 ? 20.625 -17.328 -10.867 1 97.25 385 PHE A O 1
ATOM 2868 N N . ASP A 1 386 ? 21.531 -15.227 -10.805 1 96.94 386 ASP A N 1
ATOM 2869 C CA . ASP A 1 386 ? 22.938 -15.609 -10.82 1 96.94 386 ASP A CA 1
ATOM 2870 C C . ASP A 1 386 ? 23.312 -16.297 -12.133 1 96.94 386 ASP A C 1
ATOM 2872 O O . ASP A 1 386 ? 24.062 -17.266 -12.148 1 96.94 386 ASP A O 1
ATOM 2876 N N . VAL A 1 387 ? 22.625 -15.914 -13.164 1 97.75 387 VAL A N 1
ATOM 2877 C CA . VAL A 1 387 ? 22.922 -16.375 -14.523 1 97.75 387 VAL A CA 1
ATOM 2878 C C . VAL A 1 387 ? 23.359 -15.18 -15.375 1 97.75 387 VAL A C 1
ATOM 2880 O O . VAL A 1 387 ? 22.625 -14.195 -15.508 1 97.75 387 VAL A O 1
ATOM 2883 N N . GLU A 1 388 ? 24.469 -15.32 -15.992 1 97.62 388 GLU A N 1
ATOM 2884 C CA . GLU A 1 388 ? 24.984 -14.242 -16.828 1 97.62 388 GLU A CA 1
ATOM 2885 C C . GLU A 1 388 ? 24.172 -14.094 -18.109 1 97.62 388 GLU A C 1
ATOM 2887 O O . GLU A 1 388 ? 23.688 -15.086 -18.656 1 97.62 388 GLU A O 1
ATOM 2892 N N . GLN A 1 389 ? 24.125 -12.875 -18.578 1 97.75 389 GLN A N 1
ATOM 2893 C CA . GLN A 1 389 ? 23.422 -12.594 -19.828 1 97.75 389 GLN A CA 1
ATOM 2894 C C . GLN A 1 389 ? 23.969 -13.445 -20.969 1 97.75 389 GLN A C 1
ATOM 2896 O O . GLN A 1 389 ? 23.203 -13.977 -21.781 1 97.75 389 GLN A O 1
ATOM 2901 N N . ALA A 1 390 ? 25.281 -13.562 -21.047 1 98.06 390 ALA A N 1
ATOM 2902 C CA . ALA A 1 390 ? 25.922 -14.336 -22.109 1 98.06 390 ALA A CA 1
ATOM 2903 C C . ALA A 1 390 ? 25.484 -15.797 -22.062 1 98.06 390 ALA A C 1
ATOM 2905 O O . ALA A 1 390 ? 25.359 -16.438 -23.109 1 98.06 390 ALA A O 1
ATOM 2906 N N . LYS A 1 391 ? 25.281 -16.281 -20.906 1 98.25 391 LYS A N 1
ATOM 2907 C CA . LYS A 1 391 ? 24.828 -17.656 -20.766 1 98.25 391 LYS A CA 1
ATOM 2908 C C . LYS A 1 391 ? 23.406 -17.812 -21.312 1 98.25 391 LYS A C 1
ATOM 2910 O O . LYS A 1 391 ? 23.094 -18.844 -21.922 1 98.25 391 LYS A O 1
ATOM 2915 N N . ILE A 1 392 ? 22.547 -16.875 -21.109 1 98.44 392 ILE A N 1
ATOM 2916 C CA . ILE A 1 392 ? 21.203 -16.922 -21.656 1 98.44 392 ILE A CA 1
ATOM 2917 C C . ILE A 1 392 ? 21.266 -16.938 -23.188 1 98.44 392 ILE A C 1
ATOM 2919 O O . ILE A 1 392 ? 20.562 -17.719 -23.828 1 98.44 392 ILE A O 1
ATOM 2923 N N . ASP A 1 393 ? 22.141 -16.078 -23.734 1 98.5 393 ASP A N 1
ATOM 2924 C CA . ASP A 1 393 ? 22.297 -16.016 -25.188 1 98.5 393 ASP A CA 1
ATOM 2925 C C . ASP A 1 393 ? 22.781 -17.359 -25.75 1 98.5 393 ASP A C 1
ATOM 2927 O O . ASP A 1 393 ? 22.281 -17.828 -26.781 1 98.5 393 ASP A O 1
ATOM 2931 N N . GLU A 1 394 ? 23.641 -17.906 -25.031 1 98.62 394 GLU A N 1
ATOM 2932 C CA . GLU A 1 394 ? 24.141 -19.219 -25.438 1 98.62 394 GLU A CA 1
ATOM 2933 C C . GLU A 1 394 ? 23.031 -20.266 -25.438 1 98.62 394 GLU A C 1
ATOM 2935 O O . GLU A 1 394 ? 22.938 -21.078 -26.359 1 98.62 394 GLU A O 1
ATOM 2940 N N . LEU A 1 395 ? 22.25 -20.219 -24.453 1 98.62 395 LEU A N 1
ATOM 2941 C CA . LEU A 1 395 ? 21.188 -21.203 -24.281 1 98.62 395 LEU A CA 1
ATOM 2942 C C . LEU A 1 395 ? 20.094 -21.016 -25.344 1 98.62 395 LEU A C 1
ATOM 2944 O O . LEU A 1 395 ? 19.469 -22 -25.75 1 98.62 395 LEU A O 1
ATOM 2948 N N . PHE A 1 396 ? 19.938 -19.812 -25.859 1 98.62 396 PHE A N 1
ATOM 2949 C CA . PHE A 1 396 ? 18.891 -19.547 -26.844 1 98.62 396 PHE A CA 1
ATOM 2950 C C . PHE A 1 396 ? 19.438 -19.672 -28.266 1 98.62 396 PHE A C 1
ATOM 2952 O O . PHE A 1 396 ? 18.672 -19.656 -29.219 1 98.62 396 PHE A O 1
ATOM 2959 N N . ALA A 1 397 ? 20.703 -19.859 -28.406 1 98.5 397 ALA A N 1
ATOM 2960 C CA . ALA A 1 397 ? 21.375 -19.875 -29.719 1 98.5 397 ALA A CA 1
ATOM 2961 C C . ALA A 1 397 ? 20.766 -20.953 -30.609 1 98.5 397 ALA A C 1
ATOM 2963 O O . ALA A 1 397 ? 20.547 -20.719 -31.812 1 98.5 397 ALA A O 1
ATOM 2964 N N . PRO A 1 398 ? 20.453 -22.156 -30.141 1 98.44 398 PRO A N 1
ATOM 2965 C CA . PRO A 1 398 ? 19.891 -23.172 -31.016 1 98.44 398 PRO A CA 1
ATOM 2966 C C . PRO A 1 398 ? 18.562 -22.734 -31.641 1 98.44 398 PRO A C 1
ATOM 2968 O O . PRO A 1 398 ? 18.328 -22.938 -32.844 1 98.44 398 PRO A O 1
ATOM 2971 N N . THR A 1 399 ? 17.688 -22.141 -30.844 1 98.56 399 THR A N 1
ATOM 2972 C CA . THR A 1 399 ? 16.406 -21.688 -31.344 1 98.56 399 THR A CA 1
ATOM 2973 C C . THR A 1 399 ? 16.594 -20.547 -32.344 1 98.56 399 THR A C 1
ATOM 2975 O O . THR A 1 399 ? 15.945 -20.531 -33.406 1 98.56 399 THR A O 1
ATOM 2978 N N . ILE A 1 400 ? 17.453 -19.641 -32 1 98.5 400 ILE A N 1
ATOM 2979 C CA . ILE A 1 400 ? 17.703 -18.484 -32.875 1 98.5 400 ILE A CA 1
ATOM 2980 C C . ILE A 1 400 ? 18.297 -18.953 -34.188 1 98.5 400 ILE A C 1
ATOM 2982 O O . ILE A 1 400 ? 17.906 -18.5 -35.281 1 98.5 400 ILE A O 1
ATOM 2986 N N . SER A 1 401 ? 19.219 -19.875 -34.125 1 98.31 401 SER A N 1
ATOM 2987 C CA . SER A 1 401 ? 19.812 -20.422 -35.344 1 98.31 401 SER A CA 1
ATOM 2988 C C . SER A 1 401 ? 18.766 -21.094 -36.219 1 98.31 401 SER A C 1
ATOM 2990 O O . SER A 1 401 ? 18.828 -21 -37.469 1 98.31 401 SER A O 1
ATOM 2992 N N . SER A 1 402 ? 17.891 -21.797 -35.594 1 97.81 402 SER A N 1
ATOM 2993 C CA . SER A 1 402 ? 16.812 -22.453 -36.344 1 97.81 402 SER A CA 1
ATOM 2994 C C . SER A 1 402 ? 15.93 -21.406 -37.062 1 97.81 402 SER A C 1
ATOM 2996 O O . SER A 1 402 ? 15.516 -21.609 -38.188 1 97.81 402 SER A O 1
ATOM 2998 N N . LEU A 1 403 ? 15.609 -20.359 -36.375 1 97.25 403 LEU A N 1
ATOM 2999 C CA . LEU A 1 403 ? 14.82 -19.281 -36.969 1 97.25 403 LEU A CA 1
ATOM 3000 C C . LEU A 1 403 ? 15.539 -18.656 -38.156 1 97.25 403 LEU A C 1
ATOM 3002 O O . LEU A 1 403 ? 14.922 -18.422 -39.188 1 97.25 403 LEU A O 1
ATOM 3006 N N . GLU A 1 404 ? 16.766 -18.484 -38 1 97 404 GLU A N 1
ATOM 3007 C CA . GLU A 1 404 ? 17.562 -17.891 -39.062 1 97 404 GLU A CA 1
ATOM 3008 C C . GLU A 1 404 ? 17.656 -18.812 -40.25 1 97 404 GLU A C 1
ATOM 3010 O O . GLU A 1 404 ? 17.5 -18.391 -41.406 1 97 404 GLU A O 1
ATOM 3015 N N . ALA A 1 405 ? 17.859 -20.016 -40 1 95.56 405 ALA A N 1
ATOM 3016 C CA . ALA A 1 405 ? 17.953 -21 -41.062 1 95.56 405 ALA A CA 1
ATOM 3017 C C . ALA A 1 405 ? 16.641 -21.094 -41.844 1 95.56 405 ALA A C 1
ATOM 3019 O O . ALA A 1 405 ? 16.625 -21.328 -43.062 1 95.56 405 ALA A O 1
ATOM 3020 N N . ALA A 1 406 ? 15.57 -20.891 -41.156 1 94 406 ALA A N 1
ATOM 3021 C CA . ALA A 1 406 ? 14.25 -20.984 -41.75 1 94 406 ALA A CA 1
ATOM 3022 C C . ALA A 1 406 ? 13.797 -19.641 -42.312 1 94 406 ALA A C 1
ATOM 3024 O O . ALA A 1 406 ? 12.719 -19.531 -42.906 1 94 406 ALA A O 1
ATOM 3025 N N . ASN A 1 407 ? 14.531 -18.625 -42.219 1 92.75 407 ASN A N 1
ATOM 3026 C CA . ASN A 1 407 ? 14.203 -17.266 -42.625 1 92.75 407 ASN A CA 1
ATOM 3027 C C . ASN A 1 407 ? 12.898 -16.797 -42 1 92.75 407 ASN A C 1
ATOM 3029 O O . ASN A 1 407 ? 12.039 -16.234 -42.688 1 92.75 407 ASN A O 1
ATOM 3033 N N . ILE A 1 408 ? 12.766 -17.141 -40.75 1 94.69 408 ILE A N 1
ATOM 3034 C CA . ILE A 1 408 ? 11.633 -16.641 -39.969 1 94.69 408 ILE A CA 1
ATOM 3035 C C . ILE A 1 408 ? 12.047 -15.414 -39.188 1 94.69 408 ILE A C 1
ATOM 3037 O O . ILE A 1 408 ? 13.016 -15.453 -38.406 1 94.69 408 ILE A O 1
ATOM 3041 N N . SER A 1 409 ? 11.281 -14.32 -39.406 1 94.25 409 SER A N 1
ATOM 3042 C CA . SER A 1 409 ? 11.555 -13.102 -38.656 1 94.25 409 SER A CA 1
ATOM 3043 C C . SER A 1 409 ? 11.289 -13.289 -37.156 1 94.25 409 SER A C 1
ATOM 3045 O O . SER A 1 409 ? 10.32 -13.953 -36.781 1 94.25 409 SER A O 1
ATOM 3047 N N . TYR A 1 410 ? 12.211 -12.727 -36.312 1 96.75 410 TYR A N 1
ATOM 3048 C CA . TYR A 1 410 ? 12.062 -12.844 -34.875 1 96.75 410 TYR A CA 1
ATOM 3049 C C . TYR A 1 410 ? 12.57 -11.586 -34.156 1 96.75 410 TYR A C 1
ATOM 3051 O O . TYR A 1 410 ? 13.281 -10.781 -34.75 1 96.75 410 TYR A O 1
ATOM 3059 N N . ALA A 1 411 ? 12.125 -11.328 -32.938 1 97.31 411 ALA A N 1
ATOM 3060 C CA . ALA A 1 411 ? 12.648 -10.305 -32.031 1 97.31 411 ALA A CA 1
ATOM 3061 C C . ALA A 1 411 ? 13.219 -10.938 -30.766 1 97.31 411 ALA A C 1
ATOM 3063 O O . ALA A 1 411 ? 12.508 -11.633 -30.047 1 97.31 411 ALA A O 1
ATOM 3064 N N . TYR A 1 412 ? 14.492 -10.812 -30.594 1 97.75 412 TYR A N 1
ATOM 3065 C CA . TYR A 1 412 ? 15.172 -11.344 -29.422 1 97.75 412 TYR A CA 1
ATOM 3066 C C . TYR A 1 412 ? 15.914 -10.234 -28.672 1 97.75 412 TYR A C 1
ATOM 3068 O O . TYR A 1 412 ? 16.609 -9.422 -29.297 1 97.75 412 TYR A O 1
ATOM 3076 N N . THR A 1 413 ? 15.656 -10.156 -27.328 1 96.81 413 THR A N 1
ATOM 3077 C CA . THR A 1 413 ? 16.406 -9.242 -26.469 1 96.81 413 THR A CA 1
ATOM 3078 C C . THR A 1 413 ? 16.797 -9.914 -25.156 1 96.81 413 THR A C 1
ATOM 3080 O O . THR A 1 413 ? 16.031 -10.719 -24.609 1 96.81 413 THR A O 1
ATOM 3083 N N . SER A 1 414 ? 17.984 -9.766 -24.688 1 97.06 414 SER A N 1
ATOM 3084 C CA . SER A 1 414 ? 18.438 -10.141 -23.359 1 97.06 414 SER A CA 1
ATOM 3085 C C . SER A 1 414 ? 19.031 -8.945 -22.625 1 97.06 414 SER A C 1
ATOM 3087 O O . SER A 1 414 ? 19.484 -7.98 -23.25 1 97.06 414 SER A O 1
ATOM 3089 N N . SER A 1 415 ? 18.891 -8.945 -21.281 1 95.75 415 SER A N 1
ATOM 3090 C CA . SER A 1 415 ? 19.344 -7.797 -20.5 1 95.75 415 SER A CA 1
ATOM 3091 C C . SER A 1 415 ? 19.688 -8.203 -19.062 1 95.75 415 SER A C 1
ATOM 3093 O O . SER A 1 415 ? 19.375 -9.32 -18.641 1 95.75 415 SER A O 1
ATOM 3095 N N . VAL A 1 416 ? 20.422 -7.371 -18.391 1 95.62 416 VAL A N 1
ATOM 3096 C CA . VAL A 1 416 ? 20.703 -7.488 -16.969 1 95.62 416 VAL A CA 1
ATOM 3097 C C . VAL A 1 416 ? 19.922 -6.43 -16.203 1 95.62 416 VAL A C 1
ATOM 3099 O O . VAL A 1 416 ? 19.875 -5.262 -16.594 1 95.62 416 VAL A O 1
ATOM 3102 N N . ALA A 1 417 ? 19.297 -6.879 -15.148 1 92.38 417 ALA A N 1
ATOM 3103 C CA . ALA A 1 417 ? 18.516 -5.945 -14.328 1 92.38 417 ALA A CA 1
ATOM 3104 C C . ALA A 1 417 ? 19.297 -5.547 -13.078 1 92.38 417 ALA A C 1
ATOM 3106 O O . ALA A 1 417 ? 20.125 -6.305 -12.586 1 92.38 417 ALA A O 1
ATOM 3107 N N . THR A 1 418 ? 18.922 -4.336 -12.492 1 87.25 418 THR A N 1
ATOM 3108 C CA . THR A 1 418 ? 19.562 -3.82 -11.289 1 87.25 418 THR A CA 1
ATOM 3109 C C . THR A 1 418 ? 19 -4.484 -10.039 1 87.25 418 THR A C 1
ATOM 3111 O O . THR A 1 418 ? 19.703 -4.645 -9.039 1 87.25 418 THR A O 1
ATOM 3114 N N . SER A 1 419 ? 17.766 -4.77 -10.062 1 92.38 419 SER A N 1
ATOM 3115 C CA . SER A 1 419 ? 17.047 -5.465 -8.992 1 92.38 419 SER A CA 1
ATOM 3116 C C . SER A 1 419 ? 15.852 -6.242 -9.547 1 92.38 419 SER A C 1
ATOM 3118 O O . SER A 1 419 ? 15.469 -6.062 -10.703 1 92.38 419 SER A O 1
ATOM 3120 N N . PHE A 1 420 ? 15.32 -7.102 -8.703 1 95.81 420 PHE A N 1
ATOM 3121 C CA . PHE A 1 420 ? 14.148 -7.828 -9.18 1 95.81 420 PHE A CA 1
ATOM 3122 C C . PHE A 1 420 ? 12.969 -6.887 -9.375 1 95.81 420 PHE A C 1
ATOM 3124 O O . PHE A 1 420 ? 12.211 -7.02 -10.336 1 95.81 420 PHE A O 1
ATOM 3131 N N . LEU A 1 421 ? 12.781 -5.941 -8.461 1 94.5 421 LEU A N 1
ATOM 3132 C CA . LEU A 1 421 ? 11.672 -5.004 -8.578 1 94.5 421 LEU A CA 1
ATOM 3133 C C . LEU A 1 421 ? 11.766 -4.211 -9.875 1 94.5 421 LEU A C 1
ATOM 3135 O O . LEU A 1 421 ? 10.766 -4.051 -10.586 1 94.5 421 LEU A O 1
ATOM 3139 N N . SER A 1 422 ? 12.977 -3.738 -10.172 1 91.25 422 SER A N 1
ATOM 3140 C CA . SER A 1 422 ? 13.156 -2.988 -11.406 1 91.25 422 SER A CA 1
ATOM 3141 C C . SER A 1 422 ? 12.82 -3.84 -12.625 1 91.25 422 SER A C 1
ATOM 3143 O O . SER A 1 422 ? 12.172 -3.363 -13.562 1 91.25 422 SER A O 1
ATOM 3145 N N . TYR A 1 423 ? 13.258 -5.074 -12.641 1 93.38 423 TYR A N 1
ATOM 3146 C CA . TYR A 1 423 ? 12.922 -6.004 -13.711 1 93.38 423 TYR A CA 1
ATOM 3147 C C . TYR A 1 423 ? 11.414 -6.219 -13.797 1 93.38 423 TYR A C 1
ATOM 3149 O O . TYR A 1 423 ? 10.836 -6.117 -14.875 1 93.38 423 TYR A O 1
ATOM 3157 N N . TYR A 1 424 ? 10.828 -6.48 -12.609 1 92.88 424 TYR A N 1
ATOM 3158 C CA . TYR A 1 424 ? 9.414 -6.805 -12.539 1 92.88 424 TYR A CA 1
ATOM 3159 C C . TYR A 1 424 ? 8.562 -5.656 -13.07 1 92.88 424 TYR A C 1
ATOM 3161 O O . TYR A 1 424 ? 7.609 -5.883 -13.828 1 92.88 424 TYR A O 1
ATOM 3169 N N . GLU A 1 425 ? 8.906 -4.492 -12.75 1 87.44 425 GLU A N 1
ATOM 3170 C CA . GLU A 1 425 ? 8.156 -3.312 -13.172 1 87.44 425 GLU A CA 1
ATOM 3171 C C . GLU A 1 425 ? 8.344 -3.045 -14.664 1 87.44 425 GLU A C 1
ATOM 3173 O O . GLU A 1 425 ? 7.43 -2.547 -15.328 1 87.44 425 GLU A O 1
ATOM 3178 N N . SER A 1 426 ? 9.438 -3.439 -15.188 1 82.69 426 SER A N 1
ATOM 3179 C CA . SER A 1 426 ? 9.719 -3.188 -16.594 1 82.69 426 SER A CA 1
ATOM 3180 C C . SER A 1 426 ? 9.242 -4.34 -17.469 1 82.69 426 SER A C 1
ATOM 3182 O O . SER A 1 426 ? 9.055 -4.172 -18.688 1 82.69 426 SER A O 1
ATOM 3184 N N . GLY A 1 427 ? 9.148 -5.512 -16.953 1 74.75 427 GLY A N 1
ATOM 3185 C CA . GLY A 1 427 ? 8.922 -6.73 -17.703 1 74.75 427 GLY A CA 1
ATOM 3186 C C . GLY A 1 427 ? 7.488 -6.895 -18.172 1 74.75 427 GLY A C 1
ATOM 3187 O O . GLY A 1 427 ? 7.164 -7.848 -18.875 1 74.75 427 GLY A O 1
ATOM 3188 N N . GLY A 1 428 ? 6.746 -5.973 -17.828 1 67.31 428 GLY A N 1
ATOM 3189 C CA . GLY A 1 428 ? 5.379 -6.016 -18.328 1 67.31 428 GLY A CA 1
ATOM 3190 C C . GLY A 1 428 ? 4.578 -7.176 -17.75 1 67.31 428 GLY A C 1
ATOM 3191 O O . GLY A 1 428 ? 3.807 -7.812 -18.469 1 67.31 428 GLY A O 1
ATOM 3192 N N . PHE A 1 429 ? 4.941 -7.59 -16.672 1 65.69 429 PHE A N 1
ATOM 3193 C CA . PHE A 1 429 ? 4.109 -8.609 -16.031 1 65.69 429 PHE A CA 1
ATOM 3194 C C . PHE A 1 429 ? 2.654 -8.156 -15.977 1 65.69 429 PHE A C 1
ATOM 3196 O O . PHE A 1 429 ? 2.369 -7 -15.672 1 65.69 429 PHE A O 1
ATOM 3203 N N . GLY A 1 430 ? 1.841 -8.797 -16.734 1 62.84 430 GLY A N 1
ATOM 3204 C CA . GLY A 1 430 ? 0.451 -8.453 -16.984 1 62.84 430 GLY A CA 1
ATOM 3205 C C . GLY A 1 430 ? -0.409 -8.484 -15.742 1 62.84 430 GLY A C 1
ATOM 3206 O O . GLY A 1 430 ? -0.043 -9.117 -14.75 1 62.84 430 GLY A O 1
ATOM 3207 N N . ALA A 1 431 ? -1.255 -7.43 -15.609 1 64.06 431 ALA A N 1
ATOM 3208 C CA . ALA A 1 431 ? -2.34 -7.387 -14.633 1 64.06 431 ALA A CA 1
ATOM 3209 C C . ALA A 1 431 ? -3.691 -7.609 -15.305 1 64.06 431 ALA A C 1
ATOM 3211 O O . ALA A 1 431 ? -4.164 -6.754 -16.062 1 64.06 431 ALA A O 1
ATOM 3212 N N . ASN A 1 432 ? -4.141 -8.977 -15.289 1 66.5 432 ASN A N 1
ATOM 3213 C CA . ASN A 1 432 ? -5.48 -9.164 -15.836 1 66.5 432 ASN A CA 1
ATOM 3214 C C . ASN A 1 432 ? -6.34 -10.031 -14.922 1 66.5 432 ASN A C 1
ATOM 3216 O O . ASN A 1 432 ? -5.844 -10.594 -13.945 1 66.5 432 ASN A O 1
ATOM 3220 N N . VAL A 1 433 ? -7.59 -9.961 -15.242 1 73.38 433 VAL A N 1
ATOM 3221 C CA . VAL A 1 433 ? -8.594 -10.75 -14.531 1 73.38 433 VAL A CA 1
ATOM 3222 C C . VAL A 1 433 ? -8.656 -12.156 -15.125 1 73.38 433 VAL A C 1
ATOM 3224 O O . VAL A 1 433 ? -7.965 -12.461 -16.094 1 73.38 433 VAL A O 1
ATOM 3227 N N . SER A 1 434 ? -9.289 -13.094 -14.484 1 76.94 434 SER A N 1
ATOM 3228 C CA . SER A 1 434 ? -9.516 -14.445 -14.969 1 76.94 434 SER A CA 1
ATOM 3229 C C . SER A 1 434 ? -10.562 -14.469 -16.078 1 76.94 434 SER A C 1
ATOM 3231 O O . SER A 1 434 ? -11.711 -14.836 -15.852 1 76.94 434 SER A O 1
ATOM 3233 N N . ASN A 1 435 ? -10.148 -14.117 -17.344 1 84.75 435 ASN A N 1
ATOM 3234 C CA . ASN A 1 435 ? -11.078 -13.969 -18.453 1 84.75 435 ASN A CA 1
ATOM 3235 C C . ASN A 1 435 ? -10.938 -15.109 -19.453 1 84.75 435 ASN A C 1
ATOM 3237 O O . ASN A 1 435 ? -11.266 -14.953 -20.641 1 84.75 435 ASN A O 1
ATOM 3241 N N . THR A 1 436 ? -10.445 -16.234 -19.047 1 88.44 436 THR A N 1
ATOM 3242 C CA . THR A 1 436 ? -10.281 -17.406 -19.906 1 88.44 436 THR A CA 1
ATOM 3243 C C . THR A 1 436 ? -10.75 -18.672 -19.188 1 88.44 436 THR A C 1
ATOM 3245 O O . THR A 1 436 ? -10.734 -18.734 -17.969 1 88.44 436 THR A O 1
ATOM 3248 N N . ASN A 1 437 ? -11.133 -19.609 -20.078 1 90.31 437 ASN A N 1
ATOM 3249 C CA . ASN A 1 437 ? -11.148 -20.984 -19.594 1 90.31 437 ASN A CA 1
ATOM 3250 C C . ASN A 1 437 ? -9.742 -21.469 -19.25 1 90.31 437 ASN A C 1
ATOM 3252 O O . ASN A 1 437 ? -8.75 -20.891 -19.688 1 90.31 437 ASN A O 1
ATOM 3256 N N . LEU A 1 438 ? -9.781 -22.484 -18.391 1 93.31 438 LEU A N 1
ATOM 3257 C CA . LEU A 1 438 ? -8.453 -22.922 -18 1 93.31 438 LEU A CA 1
ATOM 3258 C C . LEU A 1 438 ? -8.414 -24.438 -17.797 1 93.31 438 LEU A C 1
ATOM 3260 O O . LEU A 1 438 ? -9.344 -25.016 -17.25 1 93.31 438 LEU A O 1
ATOM 3264 N N . ALA A 1 439 ? -7.41 -25.016 -18.312 1 96 439 ALA A N 1
ATOM 3265 C CA . ALA A 1 439 ? -6.984 -26.375 -18.031 1 96 439 ALA A CA 1
ATOM 3266 C C . ALA A 1 439 ? -5.461 -26.484 -18.031 1 96 439 ALA A C 1
ATOM 3268 O O . ALA A 1 439 ? -4.77 -25.609 -18.547 1 96 439 ALA A O 1
ATOM 3269 N N . GLY A 1 440 ? -5.008 -27.5 -17.359 1 95.38 440 GLY A N 1
ATOM 3270 C CA . GLY A 1 440 ? -3.559 -27.594 -17.297 1 95.38 440 GLY A CA 1
ATOM 3271 C C . GLY A 1 440 ? -3.061 -28.953 -16.828 1 95.38 440 GLY A C 1
ATOM 3272 O O . GLY A 1 440 ? -3.844 -29.766 -16.344 1 95.38 440 GLY A O 1
ATOM 3273 N N . ARG A 1 441 ? -1.771 -29.156 -17.016 1 97.06 441 ARG A N 1
ATOM 3274 C CA . ARG A 1 441 ? -1.093 -30.406 -16.641 1 97.06 441 ARG A CA 1
ATOM 3275 C C . ARG A 1 441 ? 0.381 -30.141 -16.344 1 97.06 441 ARG A C 1
ATOM 3277 O O . ARG A 1 441 ? 0.997 -29.25 -16.922 1 97.06 441 ARG A O 1
ATOM 3284 N N . LEU A 1 442 ? 0.902 -30.891 -15.32 1 98.19 442 LEU A N 1
ATOM 3285 C CA . LEU A 1 442 ? 2.344 -30.906 -15.094 1 98.19 442 LEU A CA 1
ATOM 3286 C C . LEU A 1 442 ? 3.037 -31.828 -16.094 1 98.19 442 LEU A C 1
ATOM 3288 O O . LEU A 1 442 ? 2.664 -33 -16.234 1 98.19 442 LEU A O 1
ATOM 3292 N N . LEU A 1 443 ? 4.031 -31.312 -16.797 1 98.12 443 LEU A N 1
ATOM 3293 C CA . LEU A 1 443 ? 4.703 -32.031 -17.859 1 98.12 443 LEU A CA 1
ATOM 3294 C C . LEU A 1 443 ? 6.156 -32.312 -17.5 1 98.12 443 LEU A C 1
ATOM 3296 O O . LEU A 1 443 ? 6.914 -31.391 -17.188 1 98.12 443 LEU A O 1
ATOM 3300 N N . PRO A 1 444 ? 6.578 -33.562 -17.562 1 97.56 444 PRO A N 1
ATOM 3301 C CA . PRO A 1 444 ? 7.961 -33.906 -17.25 1 97.56 444 PRO A CA 1
ATOM 3302 C C . PRO A 1 444 ? 8.906 -33.75 -18.438 1 97.56 444 PRO A C 1
ATOM 3304 O O . PRO A 1 444 ? 8.461 -33.406 -19.531 1 97.56 444 PRO A O 1
ATOM 3307 N N . ARG A 1 445 ? 10.156 -33.938 -18.219 1 96.81 445 ARG A N 1
ATOM 3308 C CA . ARG A 1 445 ? 11.188 -33.812 -19.25 1 96.81 445 ARG A CA 1
ATOM 3309 C C . ARG A 1 445 ? 10.938 -34.75 -20.406 1 96.81 445 ARG A C 1
ATOM 3311 O O . ARG A 1 445 ? 11.242 -34.438 -21.562 1 96.81 445 ARG A O 1
ATOM 3318 N N . SER A 1 446 ? 10.352 -35.906 -20.156 1 95.69 446 SER A N 1
ATOM 3319 C CA . SER A 1 446 ? 10.156 -36.938 -21.172 1 95.69 446 SER A CA 1
ATOM 3320 C C . SER A 1 446 ? 9.266 -36.438 -22.312 1 95.69 446 SER A C 1
ATOM 3322 O O . SER A 1 446 ? 9.344 -36.938 -23.422 1 95.69 446 SER A O 1
ATOM 3324 N N . ILE A 1 447 ? 8.445 -35.469 -22.031 1 96.31 447 ILE A N 1
ATOM 3325 C CA . ILE A 1 447 ? 7.5 -34.969 -23.016 1 96.31 447 ILE A CA 1
ATOM 3326 C C . ILE A 1 447 ? 8.266 -34.375 -24.203 1 96.31 447 ILE A C 1
ATOM 3328 O O . ILE A 1 447 ? 7.801 -34.438 -25.344 1 96.31 447 ILE A O 1
ATOM 3332 N N . VAL A 1 448 ? 9.461 -33.875 -23.922 1 97.12 448 VAL A N 1
ATOM 3333 C CA . VAL A 1 448 ? 10.219 -33.188 -24.969 1 97.12 448 VAL A CA 1
ATOM 3334 C C . VAL A 1 448 ? 11.477 -34 -25.297 1 97.12 448 VAL A C 1
ATOM 3336 O O . VAL A 1 448 ? 12.352 -33.5 -26.031 1 97.12 448 VAL A O 1
ATOM 3339 N N . GLN A 1 449 ? 11.586 -35.094 -24.703 1 95.81 449 GLN A N 1
ATOM 3340 C CA . GLN A 1 449 ? 12.719 -35.969 -24.984 1 95.81 449 GLN A CA 1
ATOM 3341 C C . GLN A 1 449 ? 12.281 -37.219 -25.734 1 95.81 449 GLN A C 1
ATOM 3343 O O . GLN A 1 449 ? 13.008 -37.719 -26.609 1 95.81 449 GLN A O 1
ATOM 3348 N N . ASN A 1 450 ? 11.062 -37.656 -25.406 1 94.31 450 ASN A N 1
ATOM 3349 C CA . ASN A 1 450 ? 10.617 -38.938 -25.938 1 94.31 450 ASN A CA 1
ATOM 3350 C C . ASN A 1 450 ? 9.352 -38.812 -26.781 1 94.31 450 ASN A C 1
ATOM 3352 O O . ASN A 1 450 ? 9.016 -39.688 -27.562 1 94.31 450 ASN A O 1
ATOM 3356 N N . SER A 1 451 ? 8.672 -37.719 -26.594 1 96.19 451 SER A N 1
ATOM 3357 C CA . SER A 1 451 ? 7.348 -37.625 -27.203 1 96.19 451 SER A CA 1
ATOM 3358 C C . SER A 1 451 ? 7.145 -36.25 -27.828 1 96.19 451 SER A C 1
ATOM 3360 O O . SER A 1 451 ? 6.027 -35.719 -27.828 1 96.19 451 SER A O 1
ATOM 3362 N N . THR A 1 452 ? 8.164 -35.625 -28.281 1 97.69 452 THR A N 1
ATOM 3363 C CA . THR A 1 452 ? 8.109 -34.25 -28.75 1 97.69 452 THR A CA 1
ATOM 3364 C C . THR A 1 452 ? 7.113 -34.094 -29.891 1 97.69 452 THR A C 1
ATOM 3366 O O . THR A 1 452 ? 6.324 -33.156 -29.922 1 97.69 452 THR A O 1
ATOM 3369 N N . ASP A 1 453 ? 7.121 -35 -30.891 1 97.5 453 ASP A N 1
ATOM 3370 C CA . ASP A 1 453 ? 6.246 -34.906 -32.062 1 97.5 453 ASP A CA 1
ATOM 3371 C C . ASP A 1 453 ? 4.781 -35.031 -31.641 1 97.5 453 ASP A C 1
ATOM 3373 O O . ASP A 1 453 ? 3.924 -34.312 -32.188 1 97.5 453 ASP A O 1
ATOM 3377 N N . SER A 1 454 ? 4.559 -36 -30.719 1 97.56 454 SER A N 1
ATOM 3378 C CA . SER A 1 454 ? 3.193 -36.125 -30.219 1 97.56 454 SER A CA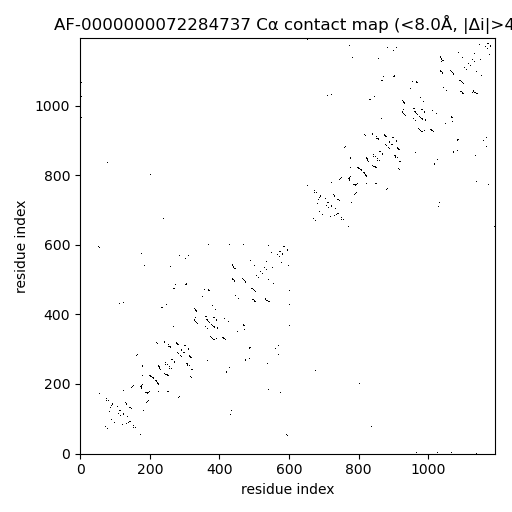 1
ATOM 3379 C C . SER A 1 454 ? 2.734 -34.875 -29.5 1 97.56 454 SER A C 1
ATOM 3381 O O . SER A 1 454 ? 1.583 -34.438 -29.641 1 97.56 454 SER A O 1
ATOM 3383 N N . PHE A 1 455 ? 3.613 -34.344 -28.719 1 98.12 455 PHE A N 1
ATOM 3384 C CA . PHE A 1 455 ? 3.297 -33.094 -28 1 98.12 455 PHE A CA 1
ATOM 3385 C C . PHE A 1 455 ? 3.033 -31.953 -28.984 1 98.12 455 PHE A C 1
ATOM 3387 O O . PHE A 1 455 ? 2.076 -31.203 -28.828 1 98.12 455 PHE A O 1
ATOM 3394 N N . ILE A 1 456 ? 3.816 -31.781 -30.016 1 98.19 456 ILE A N 1
ATOM 3395 C CA . ILE A 1 456 ? 3.639 -30.75 -31.047 1 98.19 456 ILE A CA 1
ATOM 3396 C C . ILE A 1 456 ? 2.287 -30.938 -31.734 1 98.19 456 ILE A C 1
ATOM 3398 O O . ILE A 1 456 ? 1.593 -29.969 -32.031 1 98.19 456 ILE A O 1
ATOM 3402 N N . SER A 1 457 ? 1.904 -32.188 -32 1 97.56 457 SER A N 1
ATOM 3403 C CA . SER A 1 457 ? 0.602 -32.469 -32.594 1 97.56 457 SER A CA 1
ATOM 3404 C C . SER A 1 457 ? -0.529 -31.938 -31.719 1 97.56 457 SER A C 1
ATOM 3406 O O . SER A 1 457 ? -1.515 -31.391 -32.219 1 97.56 457 SER A O 1
ATOM 3408 N N . ILE A 1 458 ? -0.415 -32.156 -30.453 1 97.88 458 ILE A N 1
ATOM 3409 C CA . ILE A 1 458 ? -1.413 -31.641 -29.516 1 97.88 458 ILE A CA 1
ATOM 3410 C C . ILE A 1 458 ? -1.423 -30.109 -29.547 1 97.88 458 ILE A C 1
ATOM 3412 O O . ILE A 1 458 ? -2.488 -29.484 -29.578 1 97.88 458 ILE A O 1
ATOM 3416 N N . LEU A 1 459 ? -0.25 -29.438 -29.594 1 98.06 459 LEU A N 1
ATOM 3417 C CA . LEU A 1 459 ? -0.151 -27.984 -29.688 1 98.06 459 LEU A CA 1
ATOM 3418 C C . LEU A 1 459 ? -0.829 -27.469 -30.953 1 98.06 459 LEU A C 1
ATOM 3420 O O . LEU A 1 459 ? -1.528 -26.453 -30.922 1 98.06 459 LEU A O 1
ATOM 3424 N N . GLN A 1 460 ? -0.604 -28.172 -32 1 96.44 460 GLN A N 1
ATOM 3425 C CA . GLN A 1 460 ? -1.252 -27.797 -33.25 1 96.44 460 GLN A CA 1
ATOM 3426 C C . GLN A 1 460 ? -2.771 -27.891 -33.125 1 96.44 460 GLN A C 1
ATOM 3428 O O . GLN A 1 460 ? -3.488 -27.016 -33.625 1 96.44 460 GLN A O 1
ATOM 3433 N N . THR A 1 461 ? -3.213 -28.953 -32.5 1 96.62 461 THR A N 1
ATOM 3434 C CA . THR A 1 461 ? -4.648 -29.094 -32.281 1 96.62 461 THR A CA 1
ATOM 3435 C C . THR A 1 461 ? -5.191 -27.922 -31.469 1 96.62 461 THR A C 1
ATOM 3437 O O . THR A 1 461 ? -6.25 -27.391 -31.781 1 96.62 461 THR A O 1
ATOM 3440 N N . ILE A 1 462 ? -4.516 -27.5 -30.469 1 96.94 462 ILE A N 1
ATOM 3441 C CA . ILE A 1 462 ? -4.922 -26.422 -29.594 1 96.94 462 ILE A CA 1
ATOM 3442 C C . ILE A 1 462 ? -5.043 -25.125 -30.391 1 96.94 462 ILE A C 1
ATOM 3444 O O . ILE A 1 462 ? -6.09 -24.469 -30.375 1 96.94 462 ILE A O 1
ATOM 3448 N N . VAL A 1 463 ? -4.059 -24.766 -31.172 1 94.94 463 VAL A N 1
ATOM 3449 C CA . VAL A 1 463 ? -4.07 -23.469 -31.875 1 94.94 463 VAL A CA 1
ATOM 3450 C C . VAL A 1 463 ? -5.051 -23.531 -33.031 1 94.94 463 VAL A C 1
ATOM 3452 O O . VAL A 1 463 ? -5.688 -22.516 -33.375 1 94.94 463 VAL A O 1
ATOM 3455 N N . ASN A 1 464 ? -5.203 -24.703 -33.656 1 94.38 464 ASN A N 1
ATOM 3456 C CA . ASN A 1 464 ? -6.156 -24.844 -34.75 1 94.38 464 ASN A CA 1
ATOM 3457 C C . ASN A 1 464 ? -7.594 -24.703 -34.281 1 94.38 464 ASN A C 1
ATOM 3459 O O . ASN A 1 464 ? -8.492 -24.406 -35.062 1 94.38 464 ASN A O 1
ATOM 3463 N N . ASN A 1 465 ? -7.742 -24.922 -33.031 1 94.94 465 ASN A N 1
ATOM 3464 C CA . ASN A 1 465 ? -9.062 -24.734 -32.438 1 94.94 465 ASN A CA 1
ATOM 3465 C C . ASN A 1 465 ? -9.164 -23.391 -31.703 1 94.94 465 ASN A C 1
ATOM 3467 O O . ASN A 1 465 ? -10.016 -23.234 -30.828 1 94.94 465 ASN A O 1
ATOM 3471 N N . LYS A 1 466 ? -8.297 -22.5 -31.953 1 92.38 466 LYS A N 1
ATOM 3472 C CA . LYS A 1 466 ? -8.289 -21.109 -31.5 1 92.38 466 LYS A CA 1
ATOM 3473 C C . LYS A 1 466 ? -8.086 -21.016 -30 1 92.38 466 LYS A C 1
ATOM 3475 O O . LYS A 1 466 ? -8.578 -20.094 -29.359 1 92.38 466 LYS A O 1
ATOM 3480 N N . LEU A 1 467 ? -7.488 -22.047 -29.469 1 95.81 467 LEU A N 1
ATOM 3481 C CA . LEU A 1 467 ? -7.066 -22 -28.078 1 95.81 467 LEU A CA 1
ATOM 3482 C C . LEU A 1 467 ? -5.629 -21.5 -27.969 1 95.81 467 LEU A C 1
ATOM 3484 O O . LEU A 1 467 ? -4.91 -21.438 -28.969 1 95.81 467 LEU A O 1
ATOM 3488 N N . ILE A 1 468 ? -5.297 -21.094 -26.734 1 94.88 468 ILE A N 1
ATOM 3489 C CA . ILE A 1 468 ? -3.959 -20.641 -26.375 1 94.88 468 ILE A CA 1
ATOM 3490 C C . ILE A 1 468 ? -3.291 -21.656 -25.453 1 94.88 468 ILE A C 1
ATOM 3492 O O . ILE A 1 468 ? -3.941 -22.219 -24.578 1 94.88 468 ILE A O 1
ATOM 3496 N N . PHE A 1 469 ? -1.984 -21.906 -25.688 1 96.62 469 PHE A N 1
ATOM 3497 C CA . PHE A 1 469 ? -1.205 -22.734 -24.781 1 96.62 469 PHE A CA 1
ATOM 3498 C C . PHE A 1 469 ? -0.063 -21.938 -24.156 1 96.62 469 PHE A C 1
ATOM 3500 O O . PHE A 1 469 ? 0.603 -21.156 -24.859 1 96.62 469 PHE A O 1
ATOM 3507 N N . ALA A 1 470 ? 0.111 -22.078 -22.875 1 95.81 470 ALA A N 1
ATOM 3508 C CA . ALA A 1 470 ? 1.236 -21.453 -22.188 1 95.81 470 ALA A CA 1
ATOM 3509 C C . ALA A 1 470 ? 1.992 -22.469 -21.344 1 95.81 470 ALA A C 1
ATOM 3511 O O . ALA A 1 470 ? 1.381 -23.328 -20.703 1 95.81 470 ALA A O 1
ATOM 3512 N N . GLY A 1 471 ? 3.289 -22.422 -21.422 1 96.38 471 GLY A N 1
ATOM 3513 C CA . GLY A 1 471 ? 4.148 -23.25 -20.594 1 96.38 471 GLY A CA 1
ATOM 3514 C C . GLY A 1 471 ? 5.016 -22.438 -19.641 1 96.38 471 GLY A C 1
ATOM 3515 O O . GLY A 1 471 ? 5.707 -21.516 -20.062 1 96.38 471 GLY A O 1
ATOM 3516 N N . VAL A 1 472 ? 4.914 -22.734 -18.359 1 96.38 472 VAL A N 1
ATOM 3517 C CA . VAL A 1 472 ? 5.863 -22.219 -17.375 1 96.38 472 VAL A CA 1
ATOM 3518 C C . VAL A 1 472 ? 6.914 -23.281 -17.062 1 96.38 472 VAL A C 1
ATOM 3520 O O . VAL A 1 472 ? 6.621 -24.297 -16.406 1 96.38 472 VAL A O 1
ATOM 3523 N N . THR A 1 473 ? 8.086 -23.031 -17.5 1 98 473 THR A N 1
ATOM 3524 C CA . THR A 1 473 ? 9.172 -24 -17.438 1 98 473 THR A CA 1
ATOM 3525 C C . THR A 1 473 ? 10.102 -23.688 -16.266 1 98 473 THR A C 1
ATOM 3527 O O . THR A 1 473 ? 10.516 -22.531 -16.078 1 98 473 THR A O 1
ATOM 3530 N N . LEU A 1 474 ? 10.367 -24.703 -15.469 1 97.75 474 LEU A N 1
ATOM 3531 C CA . LEU A 1 474 ? 11.055 -24.484 -14.195 1 97.75 474 LEU A CA 1
ATOM 3532 C C . LEU A 1 474 ? 11.688 -25.766 -13.688 1 97.75 474 LEU A C 1
ATOM 3534 O O . LEU A 1 474 ? 11.391 -26.859 -14.188 1 97.75 474 LEU A O 1
ATOM 3538 N N . ASP A 1 475 ? 12.578 -25.688 -12.781 1 96.5 475 ASP A N 1
ATOM 3539 C CA . ASP A 1 475 ? 13.07 -26.766 -11.922 1 96.5 475 ASP A CA 1
ATOM 3540 C C . ASP A 1 475 ? 12.789 -26.453 -10.453 1 96.5 475 ASP A C 1
ATOM 3542 O O . ASP A 1 475 ? 13.32 -25.484 -9.898 1 96.5 475 ASP A O 1
ATOM 3546 N N . VAL A 1 476 ? 11.969 -27.328 -9.797 1 95.25 476 VAL A N 1
ATOM 3547 C CA . VAL A 1 476 ? 11.656 -27.062 -8.398 1 95.25 476 VAL A CA 1
ATOM 3548 C C . VAL A 1 476 ? 12.117 -28.234 -7.531 1 95.25 476 VAL A C 1
ATOM 3550 O O . VAL A 1 476 ? 11.656 -28.391 -6.398 1 95.25 476 VAL A O 1
ATOM 3553 N N . ASN A 1 477 ? 12.891 -29.047 -8.07 1 92.31 477 ASN A N 1
ATOM 3554 C CA . ASN A 1 477 ? 13.484 -30.141 -7.301 1 92.31 477 ASN A CA 1
ATOM 3555 C C . ASN A 1 477 ? 14.867 -29.766 -6.766 1 92.31 477 ASN A C 1
ATOM 3557 O O . ASN A 1 477 ? 15.133 -29.906 -5.57 1 92.31 477 ASN A O 1
ATOM 3561 N N . THR A 1 478 ? 15.648 -29.188 -7.527 1 83.44 478 THR A N 1
ATOM 3562 C CA . THR A 1 478 ? 17.047 -28.891 -7.219 1 83.44 478 THR A CA 1
ATOM 3563 C C . THR A 1 478 ? 17.141 -27.906 -6.066 1 83.44 478 THR A C 1
ATOM 3565 O O . THR A 1 478 ? 18.016 -28.016 -5.211 1 83.44 478 THR A O 1
ATOM 3568 N N . PRO A 1 479 ? 16.266 -26.969 -5.938 1 82.75 479 PRO A N 1
ATOM 3569 C CA . PRO A 1 479 ? 16.422 -25.953 -4.891 1 82.75 479 PRO A CA 1
ATOM 3570 C C . PRO A 1 479 ? 16.016 -26.469 -3.512 1 82.75 479 PRO A C 1
ATOM 3572 O O . PRO A 1 479 ? 16.219 -25.781 -2.506 1 82.75 479 PRO A O 1
ATOM 3575 N N . VAL A 1 480 ? 15.492 -27.578 -3.484 1 83.06 480 VAL A N 1
ATOM 3576 C CA . VAL A 1 480 ? 15.07 -28.109 -2.191 1 83.06 480 VAL A CA 1
ATOM 3577 C C . VAL A 1 480 ? 16.297 -28.469 -1.36 1 83.06 480 VAL A C 1
ATOM 3579 O O . VAL A 1 480 ? 17.156 -29.234 -1.809 1 83.06 480 VAL A O 1
ATOM 3582 N N . VAL A 1 481 ? 16.344 -27.828 -0.185 1 83 481 VAL A N 1
ATOM 3583 C CA . VAL A 1 481 ? 17.5 -28.016 0.675 1 83 481 VAL A CA 1
ATOM 3584 C C . VAL A 1 481 ? 17.391 -29.328 1.436 1 83 481 VAL A C 1
ATOM 3586 O O . VAL A 1 481 ? 16.297 -29.891 1.548 1 83 481 VAL A O 1
ATOM 3589 N N . ALA A 1 482 ? 18.547 -29.656 2.004 1 83.5 482 ALA A N 1
ATOM 3590 C CA . ALA A 1 482 ? 18.578 -30.844 2.852 1 83.5 482 ALA A CA 1
ATOM 3591 C C . ALA A 1 482 ? 17.766 -30.625 4.121 1 83.5 482 ALA A C 1
ATOM 3593 O O . ALA A 1 482 ? 17.781 -29.547 4.715 1 83.5 482 ALA A O 1
ATOM 3594 N N . ASN A 1 483 ? 16.969 -31.531 4.535 1 85.62 483 ASN A N 1
ATOM 3595 C CA . ASN A 1 483 ? 16.172 -31.516 5.758 1 85.62 483 ASN A CA 1
ATOM 3596 C C . ASN A 1 483 ? 14.984 -30.562 5.645 1 85.62 483 ASN A C 1
ATOM 3598 O O . ASN A 1 483 ? 14.43 -30.125 6.656 1 85.62 483 ASN A O 1
ATOM 3602 N N . ALA A 1 484 ? 14.797 -30.141 4.453 1 89.69 484 ALA A N 1
ATOM 3603 C CA . ALA A 1 484 ? 13.602 -29.328 4.281 1 89.69 484 ALA A CA 1
ATOM 3604 C C . ALA A 1 484 ? 12.375 -30.031 4.871 1 89.69 484 ALA A C 1
ATOM 3606 O O . ALA A 1 484 ? 12.25 -31.25 4.801 1 89.69 484 ALA A O 1
ATOM 3607 N N . PRO A 1 485 ? 11.555 -29.219 5.504 1 91.19 485 PRO A N 1
ATOM 3608 C CA . PRO A 1 485 ? 10.328 -29.844 6.016 1 91.19 485 PRO A CA 1
ATOM 3609 C C . PRO A 1 485 ? 9.484 -30.469 4.91 1 91.19 485 PRO A C 1
ATOM 3611 O O . PRO A 1 485 ? 9.477 -29.984 3.777 1 91.19 485 PRO A O 1
ATOM 3614 N N . ALA A 1 486 ? 8.805 -31.531 5.316 1 92.12 486 ALA A N 1
ATOM 3615 C CA . ALA A 1 486 ? 7.875 -32.156 4.375 1 92.12 486 ALA A CA 1
ATOM 3616 C C . ALA A 1 486 ? 6.695 -31.219 4.082 1 92.12 486 ALA A C 1
ATOM 3618 O O . ALA A 1 486 ? 6.188 -30.547 4.98 1 92.12 486 ALA A O 1
ATOM 3619 N N . ILE A 1 487 ? 6.324 -31.156 2.826 1 96.38 487 ILE A N 1
ATOM 3620 C CA . ILE A 1 487 ? 5.141 -30.406 2.43 1 96.38 487 ILE A CA 1
ATOM 3621 C C . ILE A 1 487 ? 4.199 -31.312 1.632 1 96.38 487 ILE A C 1
ATOM 3623 O O . ILE A 1 487 ? 4.531 -32.469 1.328 1 96.38 487 ILE A O 1
ATOM 3627 N N . SER A 1 488 ? 3.004 -30.828 1.284 1 98.31 488 SER A N 1
ATOM 3628 C CA . SER A 1 488 ? 1.974 -31.766 0.829 1 98.31 488 SER A CA 1
ATOM 3629 C C . SER A 1 488 ? 1.601 -31.5 -0.626 1 98.31 488 SER A C 1
ATOM 3631 O O . SER A 1 488 ? 0.506 -31.859 -1.065 1 98.31 488 SER A O 1
ATOM 3633 N N . ILE A 1 489 ? 2.428 -30.797 -1.375 1 97.56 489 ILE A N 1
ATOM 3634 C CA . ILE A 1 489 ? 2.166 -30.688 -2.807 1 97.56 489 ILE A CA 1
ATOM 3635 C C . ILE A 1 489 ? 2.211 -32.062 -3.441 1 97.56 489 ILE A C 1
ATOM 3637 O O . ILE A 1 489 ? 2.793 -33 -2.875 1 97.56 489 ILE A O 1
ATOM 3641 N N . ASN A 1 490 ? 1.528 -32.219 -4.582 1 97.88 490 ASN A N 1
ATOM 3642 C CA . ASN A 1 490 ? 1.725 -33.469 -5.344 1 97.88 490 ASN A CA 1
ATOM 3643 C C . ASN A 1 490 ? 3.201 -33.719 -5.645 1 97.88 490 ASN A C 1
ATOM 3645 O O . ASN A 1 490 ? 3.877 -32.844 -6.207 1 97.88 490 ASN A O 1
ATOM 3649 N N . PRO A 1 491 ? 3.715 -34.875 -5.316 1 95.94 491 PRO A N 1
ATOM 3650 C CA . PRO A 1 491 ? 5.141 -35.156 -5.504 1 95.94 491 PRO A CA 1
ATOM 3651 C C . PRO A 1 491 ? 5.578 -35.031 -6.965 1 95.94 491 PRO A C 1
ATOM 3653 O O . PRO A 1 491 ? 6.766 -34.844 -7.246 1 95.94 491 PRO A O 1
ATOM 3656 N N . TYR A 1 492 ? 4.645 -35.125 -7.906 1 97.06 492 TYR A N 1
ATOM 3657 C CA . TYR A 1 492 ? 4.949 -35 -9.328 1 97.06 492 TYR A CA 1
ATOM 3658 C C . TYR A 1 492 ? 5.602 -33.656 -9.648 1 97.06 492 TYR A C 1
ATOM 3660 O O . TYR A 1 492 ? 6.297 -33.531 -10.656 1 97.06 492 TYR A O 1
ATOM 3668 N N . TRP A 1 493 ? 5.383 -32.625 -8.789 1 97.06 493 TRP A N 1
ATOM 3669 C CA . TRP A 1 493 ? 6.012 -31.312 -8.961 1 97.06 493 TRP A CA 1
ATOM 3670 C C . TRP A 1 493 ? 7.523 -31.453 -9.07 1 97.06 493 TRP A C 1
ATOM 3672 O O . TRP A 1 493 ? 8.164 -30.75 -9.852 1 97.06 493 TRP A O 1
ATOM 3682 N N . ARG A 1 494 ? 8.086 -32.375 -8.352 1 96.38 494 ARG A N 1
ATOM 3683 C CA . ARG A 1 494 ? 9.539 -32.469 -8.242 1 96.38 494 ARG A CA 1
ATOM 3684 C C . ARG A 1 494 ? 10.141 -33.125 -9.477 1 96.38 494 ARG A C 1
ATOM 3686 O O . ARG A 1 494 ? 11.359 -33.156 -9.648 1 96.38 494 ARG A O 1
ATOM 3693 N N . GLN A 1 495 ? 9.344 -33.594 -10.43 1 95.31 495 GLN A N 1
ATOM 3694 C CA . GLN A 1 495 ? 9.844 -34.125 -11.695 1 95.31 495 GLN A CA 1
ATOM 3695 C C . GLN A 1 495 ? 9.32 -33.312 -12.883 1 95.31 495 GLN A C 1
ATOM 3697 O O . GLN A 1 495 ? 9.453 -33.719 -14.031 1 95.31 495 GLN A O 1
ATOM 3702 N N . THR A 1 496 ? 8.695 -32.281 -12.578 1 97.5 496 THR A N 1
ATOM 3703 C CA . THR A 1 496 ? 8.055 -31.438 -13.594 1 97.5 496 THR A CA 1
ATOM 3704 C C . THR A 1 496 ? 9.078 -30.547 -14.289 1 97.5 496 THR A C 1
ATOM 3706 O O . THR A 1 496 ? 9.93 -29.938 -13.633 1 97.5 496 THR A O 1
ATOM 3709 N N . LEU A 1 497 ? 8.969 -30.469 -15.617 1 98.06 497 LEU A N 1
ATOM 3710 C CA . LEU A 1 497 ? 9.75 -29.531 -16.422 1 98.06 497 LEU A CA 1
ATOM 3711 C C . LEU A 1 497 ? 8.961 -28.25 -16.672 1 98.06 497 LEU A C 1
ATOM 3713 O O . LEU A 1 497 ? 9.547 -27.172 -16.766 1 98.06 497 LEU A O 1
ATOM 3717 N N . MET A 1 498 ? 7.672 -28.438 -16.844 1 97.56 498 MET A N 1
ATOM 3718 C CA . MET A 1 498 ? 6.844 -27.25 -17.078 1 97.56 498 MET A CA 1
ATOM 3719 C C . MET A 1 498 ? 5.402 -27.516 -16.641 1 97.56 498 MET A C 1
ATOM 3721 O O . MET A 1 498 ? 4.934 -28.641 -16.688 1 97.56 498 MET A O 1
ATOM 3725 N N . THR A 1 499 ? 4.758 -26.5 -16.141 1 97.19 499 THR A N 1
ATOM 3726 C CA . THR A 1 499 ? 3.301 -26.484 -16.062 1 97.19 499 THR A CA 1
ATOM 3727 C C . THR A 1 499 ? 2.689 -25.969 -17.359 1 97.19 499 THR A C 1
ATOM 3729 O O . THR A 1 499 ? 2.941 -24.828 -17.766 1 97.19 499 THR A O 1
ATOM 3732 N N . GLY A 1 500 ? 1.983 -26.859 -18.062 1 96.88 500 GLY A N 1
ATOM 3733 C CA . GLY A 1 500 ? 1.264 -26.469 -19.266 1 96.88 500 GLY A CA 1
ATOM 3734 C C . GLY A 1 500 ? -0.189 -26.125 -19 1 96.88 500 GLY A C 1
ATOM 3735 O O . GLY A 1 500 ? -0.93 -26.922 -18.422 1 96.88 500 GLY A O 1
ATOM 3736 N N . VAL A 1 501 ? -0.555 -24.906 -19.406 1 96.19 501 VAL A N 1
ATOM 3737 C CA . VAL A 1 501 ? -1.931 -24.453 -19.25 1 96.19 501 VAL A CA 1
ATOM 3738 C C . VAL A 1 501 ? -2.486 -24.016 -20.609 1 96.19 501 VAL A C 1
ATOM 3740 O O . VAL A 1 501 ? -1.738 -23.562 -21.469 1 96.19 501 VAL A O 1
ATOM 3743 N N . PHE A 1 502 ? -3.738 -24.203 -20.812 1 95.56 502 PHE A N 1
ATOM 3744 C CA . PHE A 1 502 ? -4.352 -23.766 -22.062 1 95.56 502 PHE A CA 1
ATOM 3745 C C . PHE A 1 502 ? -5.812 -23.391 -21.844 1 95.56 502 PHE A C 1
ATOM 3747 O O . PHE A 1 502 ? -6.422 -23.781 -20.844 1 95.56 502 PHE A O 1
ATOM 3754 N N . GLY A 1 503 ? -6.289 -22.562 -22.734 1 94.44 503 GLY A N 1
ATOM 3755 C CA . GLY A 1 503 ? -7.656 -22.062 -22.656 1 94.44 503 GLY A CA 1
ATOM 3756 C C . GLY A 1 503 ? -8 -21.094 -23.75 1 94.44 503 GLY A C 1
ATOM 3757 O O . GLY A 1 503 ? -7.242 -20.938 -24.719 1 94.44 503 GLY A O 1
ATOM 3758 N N . ALA A 1 504 ? -9.25 -20.594 -23.688 1 93 504 ALA A N 1
ATOM 3759 C CA . ALA A 1 504 ? -9.758 -19.594 -24.625 1 93 504 ALA A CA 1
ATOM 3760 C C . ALA A 1 504 ? -10.391 -18.422 -23.875 1 93 504 ALA A C 1
ATOM 3762 O O . ALA A 1 504 ? -10.922 -18.594 -22.781 1 93 504 ALA A O 1
ATOM 3763 N N . TYR A 1 505 ? -10.289 -17.281 -24.5 1 90.5 505 TYR A N 1
ATOM 3764 C CA . TYR A 1 505 ? -10.969 -16.109 -23.938 1 90.5 505 TYR A CA 1
ATOM 3765 C C . TYR A 1 505 ? -12.477 -16.344 -23.875 1 90.5 505 TYR A C 1
ATOM 3767 O O . TYR A 1 505 ? -13.055 -16.938 -24.797 1 90.5 505 TYR A O 1
ATOM 3775 N N . LEU A 1 506 ? -13.031 -15.789 -22.859 1 92.12 506 LEU A N 1
ATOM 3776 C CA . LEU A 1 506 ? -14.461 -15.953 -22.656 1 92.12 506 LEU A CA 1
ATOM 3777 C C . LEU A 1 506 ? -15.25 -14.867 -23.375 1 92.12 506 LEU A C 1
ATOM 3779 O O . LEU A 1 506 ? -14.781 -13.734 -23.516 1 92.12 506 LEU A O 1
ATOM 3783 N N . ASP A 1 507 ? -16.375 -15.344 -23.891 1 93.12 507 ASP A N 1
ATOM 3784 C CA . ASP A 1 507 ? -17.375 -14.406 -24.406 1 93.12 507 ASP A CA 1
ATOM 3785 C C . ASP A 1 507 ? -18.391 -14.031 -23.344 1 93.12 507 ASP A C 1
ATOM 3787 O O . ASP A 1 507 ? -19.25 -14.836 -23 1 93.12 507 ASP A O 1
ATOM 3791 N N . TYR A 1 508 ? -18.359 -12.82 -22.891 1 93.06 508 TYR A N 1
ATOM 3792 C CA . TYR A 1 508 ? -19.172 -12.359 -21.766 1 93.06 508 TYR A CA 1
ATOM 3793 C C . TYR A 1 508 ? -20.641 -12.242 -22.156 1 93.06 508 TYR A C 1
ATOM 3795 O O . TYR A 1 508 ? -21.5 -12.039 -21.312 1 93.06 508 TYR A O 1
ATOM 3803 N N . THR A 1 509 ? -20.938 -12.461 -23.375 1 93.88 509 THR A N 1
ATOM 3804 C CA . THR A 1 509 ? -22.328 -12.414 -23.844 1 93.88 509 THR A CA 1
ATOM 3805 C C . THR A 1 509 ? -22.844 -13.82 -24.125 1 93.88 509 THR A C 1
ATOM 3807 O O . THR A 1 509 ? -24.031 -13.992 -24.438 1 93.88 509 THR A O 1
ATOM 3810 N N . ASP A 1 510 ? -22.016 -14.805 -23.969 1 94.31 510 ASP A N 1
ATOM 3811 C CA . ASP A 1 510 ? -22.406 -16.172 -24.266 1 94.31 510 ASP A CA 1
ATOM 3812 C C . ASP A 1 510 ? -21.734 -17.156 -23.297 1 94.31 510 ASP A C 1
ATOM 3814 O O . ASP A 1 510 ? -20.766 -17.844 -23.672 1 94.31 510 ASP A O 1
ATOM 3818 N N . ILE A 1 511 ? -22.312 -17.344 -22.188 1 93.25 511 ILE A N 1
ATOM 3819 C CA . ILE A 1 511 ? -21.734 -18.172 -21.141 1 93.25 511 ILE A CA 1
ATOM 3820 C C . ILE A 1 511 ? -21.75 -19.641 -21.562 1 93.25 511 ILE A C 1
ATOM 3822 O O . ILE A 1 511 ? -20.859 -20.406 -21.219 1 93.25 511 ILE A O 1
ATOM 3826 N N . GLU A 1 512 ? -22.719 -20.047 -22.328 1 95.06 512 GLU A N 1
ATOM 3827 C CA . GLU A 1 512 ? -22.828 -21.422 -22.781 1 95.06 512 GLU A CA 1
ATOM 3828 C C . GLU A 1 512 ? -21.641 -21.828 -23.641 1 95.06 512 GLU A C 1
ATOM 3830 O O . GLU A 1 512 ? -21.141 -22.953 -23.531 1 95.06 512 GLU A O 1
ATOM 3835 N N . GLN A 1 513 ? -21.25 -20.906 -24.438 1 94.88 513 GLN A N 1
ATOM 3836 C CA . GLN A 1 513 ? -20.062 -21.172 -25.25 1 94.88 513 GLN A CA 1
ATOM 3837 C C . GLN A 1 513 ? -18.844 -21.438 -24.359 1 94.88 513 GLN A C 1
ATOM 3839 O O . GLN A 1 513 ? -18 -22.25 -24.719 1 94.88 513 GLN A O 1
ATOM 3844 N N . GLY A 1 514 ? -18.75 -20.75 -23.328 1 93.94 514 GLY A N 1
ATOM 3845 C CA . GLY A 1 514 ? -17.656 -20.984 -22.391 1 93.94 514 GLY A CA 1
ATOM 3846 C C . GLY A 1 514 ? -17.625 -22.406 -21.859 1 93.94 514 GLY A C 1
ATOM 3847 O O . GLY A 1 514 ? -16.562 -23.031 -21.797 1 93.94 514 GLY A O 1
ATOM 384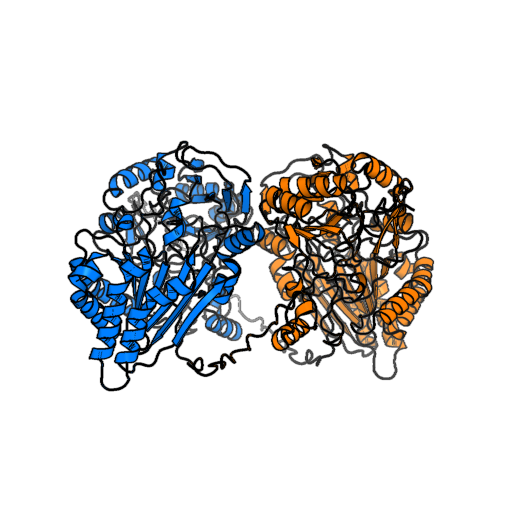8 N N . PHE A 1 515 ? -18.781 -22.938 -21.547 1 95.19 515 PHE A N 1
ATOM 3849 C CA . PHE A 1 515 ? -18.844 -24.297 -21 1 95.19 515 PHE A CA 1
ATOM 3850 C C . PHE A 1 515 ? -18.609 -25.328 -22.094 1 95.19 515 PHE A C 1
ATOM 3852 O O . PHE A 1 515 ? -18.016 -26.375 -21.844 1 95.19 515 PHE A O 1
ATOM 3859 N N . GLN A 1 516 ? -19.062 -25.016 -23.25 1 96.56 516 GLN A N 1
ATOM 3860 C CA . GLN A 1 516 ? -18.797 -25.906 -24.375 1 96.56 516 GLN A CA 1
ATOM 3861 C C . GLN A 1 516 ? -17.297 -26.016 -24.641 1 96.56 516 GLN A C 1
ATOM 3863 O O . GLN A 1 516 ? -16.781 -27.109 -24.891 1 96.56 516 GLN A O 1
ATOM 3868 N N . THR A 1 517 ? -16.719 -24.922 -24.625 1 96.19 517 THR A N 1
ATOM 3869 C CA . THR A 1 517 ? -15.273 -24.906 -24.812 1 96.19 517 THR A CA 1
ATOM 3870 C C . THR A 1 517 ? -14.578 -25.672 -23.703 1 96.19 517 THR A C 1
ATOM 3872 O O . THR A 1 517 ? -13.641 -26.438 -23.953 1 96.19 517 THR A O 1
ATOM 3875 N N . GLN A 1 518 ? -15.023 -25.531 -22.484 1 96.88 518 GLN A N 1
ATOM 3876 C CA . GLN A 1 518 ? -14.461 -26.266 -21.359 1 96.88 518 GLN A CA 1
ATOM 3877 C C . GLN A 1 518 ? -14.625 -27.766 -21.562 1 96.88 518 GLN A C 1
ATOM 3879 O O . GLN A 1 518 ? -13.695 -28.531 -21.281 1 96.88 518 GLN A O 1
ATOM 3884 N N . ASP A 1 519 ? -15.766 -28.172 -22.016 1 97.75 519 ASP A N 1
ATOM 3885 C CA . ASP A 1 519 ? -16.016 -29.578 -22.281 1 97.75 519 ASP A CA 1
ATOM 3886 C C . ASP A 1 519 ? -15.055 -30.125 -23.344 1 97.75 519 ASP A C 1
ATOM 3888 O O . ASP A 1 519 ? -14.531 -31.234 -23.188 1 97.75 519 ASP A O 1
ATOM 3892 N N . PHE A 1 520 ? -14.891 -29.328 -24.312 1 97.19 520 PHE A N 1
ATOM 3893 C CA . PHE A 1 520 ? -13.953 -29.719 -25.375 1 97.19 520 PHE A CA 1
ATOM 3894 C C . PHE A 1 520 ? -12.555 -29.906 -24.797 1 97.19 520 PHE A C 1
ATOM 3896 O O . PHE A 1 520 ? -11.883 -30.891 -25.109 1 97.19 520 PHE A O 1
ATOM 3903 N N . MET A 1 521 ? -12.141 -29.031 -24 1 97.56 521 MET A N 1
ATOM 3904 C CA . MET A 1 521 ? -10.82 -29.109 -23.375 1 97.56 521 MET A CA 1
ATOM 3905 C C . MET A 1 521 ? -10.711 -30.328 -22.469 1 97.56 521 MET A C 1
ATOM 3907 O O . MET A 1 521 ? -9.727 -31.062 -22.531 1 97.56 521 MET A O 1
ATOM 3911 N N . THR A 1 522 ? -11.703 -30.578 -21.703 1 98 522 THR A N 1
ATOM 3912 C CA . THR A 1 522 ? -11.719 -31.656 -20.734 1 98 522 THR A CA 1
ATOM 3913 C C . THR A 1 522 ? -11.766 -33 -21.438 1 98 522 THR A C 1
ATOM 3915 O O . THR A 1 522 ? -11.023 -33.938 -21.078 1 98 522 THR A O 1
ATOM 3918 N N . ASP A 1 523 ? -12.539 -33.094 -22.5 1 97.69 523 ASP A N 1
ATOM 3919 C CA . ASP A 1 523 ? -12.891 -34.406 -23.031 1 97.69 523 ASP A CA 1
ATOM 3920 C C . ASP A 1 523 ? -12.031 -34.75 -24.25 1 97.69 523 ASP A C 1
ATOM 3922 O O . ASP A 1 523 ? -11.961 -35.906 -24.656 1 97.69 523 ASP A O 1
ATOM 3926 N N . THR A 1 524 ? -11.422 -33.75 -24.766 1 96.25 524 THR A N 1
ATOM 3927 C CA . THR A 1 524 ? -10.695 -34.031 -26.016 1 96.25 524 THR A CA 1
ATOM 3928 C C . THR A 1 524 ? -9.211 -33.75 -25.844 1 96.25 524 THR A C 1
ATOM 3930 O O . THR A 1 524 ? -8.375 -34.625 -26.062 1 96.25 524 THR A O 1
ATOM 3933 N N . ILE A 1 525 ? -8.922 -32.594 -25.422 1 96.31 525 ILE A N 1
ATOM 3934 C CA . ILE A 1 525 ? -7.523 -32.219 -25.406 1 96.31 525 ILE A CA 1
ATOM 3935 C C . ILE A 1 525 ? -6.809 -32.844 -24.219 1 96.31 525 ILE A C 1
ATOM 3937 O O . ILE A 1 525 ? -5.715 -33.375 -24.359 1 96.31 525 ILE A O 1
ATOM 3941 N N . MET A 1 526 ? -7.383 -32.781 -23.047 1 96.81 526 MET A N 1
ATOM 3942 C CA . MET A 1 526 ? -6.742 -33.219 -21.828 1 96.81 526 MET A CA 1
ATOM 3943 C C . MET A 1 526 ? -6.41 -34.719 -21.906 1 96.81 526 MET A C 1
ATOM 3945 O O . MET A 1 526 ? -5.332 -35.125 -21.469 1 96.81 526 MET A O 1
ATOM 3949 N N . PRO A 1 527 ? -7.301 -35.562 -22.469 1 96.62 527 PRO A N 1
ATOM 3950 C CA . PRO A 1 527 ? -6.945 -36.969 -22.578 1 96.62 527 PRO A CA 1
ATOM 3951 C C . PRO A 1 527 ? -5.719 -37.219 -23.453 1 96.62 527 PRO A C 1
ATOM 3953 O O . PRO A 1 527 ? -4.926 -38.125 -23.188 1 96.62 527 PRO A O 1
ATOM 3956 N N . ALA A 1 528 ? -5.605 -36.438 -24.438 1 95.75 528 ALA A N 1
ATOM 3957 C CA . ALA A 1 528 ? -4.426 -36.531 -25.297 1 95.75 528 ALA A CA 1
ATOM 3958 C C . ALA A 1 528 ? -3.152 -36.219 -24.531 1 95.75 528 ALA A C 1
ATOM 3960 O O . ALA A 1 528 ? -2.137 -36.906 -24.672 1 95.75 528 ALA A O 1
ATOM 3961 N N . LEU A 1 529 ? -3.18 -35.188 -23.734 1 94.94 529 LEU A N 1
ATOM 3962 C CA . LEU A 1 529 ? -2.035 -34.812 -22.906 1 94.94 529 LEU A CA 1
ATOM 3963 C C . LEU A 1 529 ? -1.773 -35.875 -21.828 1 94.94 529 LEU A C 1
ATOM 3965 O O . LEU A 1 529 ? -0.619 -36.188 -21.531 1 94.94 529 LEU A O 1
ATOM 3969 N N . ALA A 1 530 ? -2.842 -36.344 -21.281 1 95.69 530 ALA A N 1
ATOM 3970 C CA . ALA A 1 530 ? -2.725 -37.375 -20.234 1 95.69 530 ALA A CA 1
ATOM 3971 C C . ALA A 1 530 ? -2.047 -38.625 -20.766 1 95.69 530 ALA A C 1
ATOM 3973 O O . ALA A 1 530 ? -1.295 -39.281 -20.031 1 95.69 530 ALA A O 1
ATOM 3974 N N . ALA A 1 531 ? -2.285 -38.906 -21.938 1 95.75 531 ALA A N 1
ATOM 3975 C CA . ALA A 1 531 ? -1.694 -40.094 -22.547 1 95.75 531 ALA A CA 1
ATOM 3976 C C . ALA A 1 531 ? -0.175 -39.969 -22.625 1 95.75 531 ALA A C 1
ATOM 3978 O O . ALA A 1 531 ? 0.535 -41 -22.609 1 95.75 531 ALA A O 1
ATOM 3979 N N . LEU A 1 532 ? 0.282 -38.781 -22.656 1 95.31 532 LEU A N 1
ATOM 3980 C CA . LEU A 1 532 ? 1.721 -38.531 -22.734 1 95.31 532 LEU A CA 1
ATOM 3981 C C . LEU A 1 532 ? 2.342 -38.5 -21.344 1 95.31 532 LEU A C 1
ATOM 3983 O O . LEU A 1 532 ? 3.566 -38.531 -21.203 1 95.31 532 LEU A O 1
ATOM 3987 N N . THR A 1 533 ? 1.593 -38.406 -20.328 1 94.5 533 THR A N 1
ATOM 3988 C CA . THR A 1 533 ? 2.072 -38.281 -18.953 1 94.5 533 THR A CA 1
ATOM 3989 C C . THR A 1 533 ? 1.381 -39.281 -18.047 1 94.5 533 THR A C 1
ATOM 3991 O O . THR A 1 533 ? 0.695 -38.906 -17.094 1 94.5 533 THR A O 1
ATOM 3994 N N . PRO A 1 534 ? 1.578 -40.531 -18.297 1 90.69 534 PRO A N 1
ATOM 3995 C CA . PRO A 1 534 ? 0.892 -41.5 -17.469 1 90.69 534 PRO A CA 1
ATOM 3996 C C . PRO A 1 534 ? 1.142 -41.281 -15.977 1 90.69 534 PRO A C 1
ATOM 3998 O O . PRO A 1 534 ? 2.266 -41 -15.57 1 90.69 534 PRO A O 1
ATOM 4001 N N . ASN A 1 535 ? 0.102 -41.406 -15.156 1 91.31 535 ASN A N 1
ATOM 4002 C CA . ASN A 1 535 ? 0.123 -41.188 -13.711 1 91.31 535 ASN A CA 1
ATOM 4003 C C . ASN A 1 535 ? 0.515 -39.75 -13.383 1 91.31 535 ASN A C 1
ATOM 4005 O O . ASN A 1 535 ? 1.141 -39.5 -12.352 1 91.31 535 ASN A O 1
ATOM 4009 N N . GLY A 1 536 ? 0.212 -38.906 -14.328 1 96 536 GLY A N 1
ATOM 4010 C CA . GLY A 1 536 ? 0.614 -37.531 -14.188 1 96 536 GLY A CA 1
ATOM 4011 C C . GLY A 1 536 ? -0.275 -36.75 -13.25 1 96 536 GLY A C 1
ATOM 4012 O O . GLY A 1 536 ? -1.138 -37.312 -12.578 1 96 536 GLY A O 1
ATOM 4013 N N . ALA A 1 537 ? 0.019 -35.469 -13.078 1 98.06 537 ALA A N 1
ATOM 4014 C CA . ALA A 1 537 ? -0.637 -34.531 -12.141 1 98.06 537 ALA A CA 1
ATOM 4015 C C . ALA A 1 537 ? -0.922 -33.188 -12.797 1 98.06 537 ALA A C 1
ATOM 4017 O O . ALA A 1 537 ? -0.569 -32.969 -13.961 1 98.06 537 ALA A O 1
ATOM 4018 N N . ALA A 1 538 ? -1.663 -32.375 -12.141 1 98 538 ALA A N 1
ATOM 4019 C CA . ALA A 1 538 ? -1.933 -31 -12.531 1 98 538 ALA A CA 1
ATOM 4020 C C . ALA A 1 538 ? -1.764 -30.062 -11.344 1 98 538 ALA A C 1
ATOM 4022 O O . ALA A 1 538 ? -1.924 -30.469 -10.188 1 98 538 ALA A O 1
ATOM 4023 N N . TYR A 1 539 ? -1.294 -28.875 -11.617 1 97.38 539 TYR A N 1
ATOM 4024 C CA . TYR A 1 539 ? -1.213 -27.812 -10.617 1 97.38 539 TYR A CA 1
ATOM 4025 C C . TYR A 1 539 ? -2.604 -27.344 -10.195 1 97.38 539 TYR A C 1
ATOM 4027 O O . TYR A 1 539 ? -3.348 -26.781 -11 1 97.38 539 TYR A O 1
ATOM 4035 N N . ILE A 1 540 ? -2.922 -27.531 -9.008 1 96.19 540 ILE A N 1
ATOM 4036 C CA . ILE A 1 540 ? -4.281 -27.359 -8.508 1 96.19 540 ILE A CA 1
ATOM 4037 C C . ILE A 1 540 ? -4.754 -25.938 -8.766 1 96.19 540 ILE A C 1
ATOM 4039 O O . ILE A 1 540 ? -5.941 -25.703 -9.016 1 96.19 540 ILE A O 1
ATOM 4043 N N . ASN A 1 541 ? -3.887 -24.922 -8.742 1 94.88 541 ASN A N 1
ATOM 4044 C CA . ASN A 1 541 ? -4.285 -23.531 -8.906 1 94.88 541 ASN A CA 1
ATOM 4045 C C . ASN A 1 541 ? -4.574 -23.203 -10.367 1 94.88 541 ASN A C 1
ATOM 4047 O O . ASN A 1 541 ? -5.16 -22.156 -10.664 1 94.88 541 ASN A O 1
ATOM 4051 N N . GLU A 1 542 ? -4.172 -24.047 -11.297 1 94.88 542 GLU A N 1
ATOM 4052 C CA . GLU A 1 542 ? -4.34 -23.75 -12.711 1 94.88 542 GLU A CA 1
ATOM 4053 C C . GLU A 1 542 ? -4.867 -24.969 -13.477 1 94.88 542 GLU A C 1
ATOM 4055 O O . GLU A 1 542 ? -4.602 -25.125 -14.672 1 94.88 542 GLU A O 1
ATOM 4060 N N . ALA A 1 543 ? -5.574 -25.781 -12.828 1 96.12 543 ALA A N 1
ATOM 4061 C CA . ALA A 1 543 ? -6.078 -27.031 -13.422 1 96.12 543 ALA A CA 1
ATOM 4062 C C . ALA A 1 543 ? -7.492 -26.828 -13.969 1 96.12 543 ALA A C 1
ATOM 4064 O O . ALA A 1 543 ? -8.102 -25.781 -13.773 1 96.12 543 ALA A O 1
ATOM 4065 N N . ASP A 1 544 ? -7.883 -27.828 -14.711 1 96.94 544 ASP A N 1
ATOM 4066 C CA . ASP A 1 544 ? -9.258 -27.953 -15.172 1 96.94 544 ASP A CA 1
ATOM 4067 C C . ASP A 1 544 ? -10.219 -28.141 -14 1 96.94 544 ASP A C 1
ATOM 4069 O O . ASP A 1 544 ? -10.078 -29.078 -13.219 1 96.94 544 ASP A O 1
ATOM 4073 N N . PHE A 1 545 ? -11.227 -27.203 -13.906 1 95.5 545 PHE A N 1
ATOM 4074 C CA . PHE A 1 545 ? -12.148 -27.328 -12.781 1 95.5 545 PHE A CA 1
ATOM 4075 C C . PHE A 1 545 ? -13.031 -28.562 -12.938 1 95.5 545 PHE A C 1
ATOM 4077 O O . PHE A 1 545 ? -13.672 -29 -11.984 1 95.5 545 PHE A O 1
ATOM 4084 N N . GLN A 1 546 ? -13.055 -29.188 -14.148 1 96.62 546 GLN A N 1
ATOM 4085 C CA . GLN A 1 546 ? -13.805 -30.406 -14.422 1 96.62 546 GLN A CA 1
ATOM 4086 C C . GLN A 1 546 ? -12.891 -31.641 -14.422 1 96.62 546 GLN A C 1
ATOM 4088 O O . GLN A 1 546 ? -13.273 -32.688 -14.914 1 96.62 546 GLN A O 1
ATOM 4093 N N . GLN A 1 547 ? -11.789 -31.531 -13.875 1 96.88 547 GLN A N 1
ATOM 4094 C CA . GLN A 1 547 ? -10.789 -32.594 -13.914 1 96.88 547 GLN A CA 1
ATOM 4095 C C . GLN A 1 547 ? -11.344 -33.906 -13.344 1 96.88 547 GLN A C 1
ATOM 4097 O O . GLN A 1 547 ? -11.688 -33.969 -12.164 1 96.88 547 GLN A O 1
ATOM 4102 N N . PRO A 1 548 ? -11.438 -34.938 -14.211 1 95.19 548 PRO A N 1
ATOM 4103 C CA . PRO A 1 548 ? -11.758 -36.25 -13.641 1 95.19 548 PRO A CA 1
ATOM 4104 C C . PRO A 1 548 ? -10.664 -36.781 -12.711 1 95.19 548 PRO A C 1
ATOM 4106 O O . PRO A 1 548 ? -9.484 -36.5 -12.93 1 95.19 548 PRO A O 1
ATOM 4109 N N . ASP A 1 549 ? -11.023 -37.562 -11.68 1 96.25 549 ASP A N 1
ATOM 4110 C CA . ASP A 1 549 ? -10.07 -38.125 -10.742 1 96.25 549 ASP A CA 1
ATOM 4111 C C . ASP A 1 549 ? -9.195 -37.031 -10.117 1 96.25 549 ASP A C 1
ATOM 4113 O O . ASP A 1 549 ? -7.973 -37.188 -10.047 1 96.25 549 ASP A O 1
ATOM 4117 N N . TRP A 1 550 ? -9.836 -35.875 -9.859 1 97.25 550 TRP A N 1
ATOM 4118 C CA . TRP A 1 550 ? -9.102 -34.719 -9.406 1 97.25 550 TRP A CA 1
ATOM 4119 C C . TRP A 1 550 ? -8.336 -35 -8.117 1 97.25 550 TRP A C 1
ATOM 4121 O O . TRP A 1 550 ? -7.266 -34.438 -7.879 1 97.25 550 TRP A O 1
ATOM 4131 N N . GLN A 1 551 ? -8.766 -35.906 -7.184 1 98 551 GLN A N 1
ATOM 4132 C CA . GLN A 1 551 ? -8.078 -36.25 -5.938 1 98 551 GLN A CA 1
ATOM 4133 C C . GLN A 1 551 ? -6.672 -36.781 -6.203 1 98 551 GLN A C 1
ATOM 4135 O O . GLN A 1 551 ? -5.711 -36.312 -5.578 1 98 551 GLN A O 1
ATOM 4140 N N . ASN A 1 552 ? -6.637 -37.656 -7.156 1 97.62 552 ASN A N 1
ATOM 4141 C CA . ASN A 1 552 ? -5.332 -38.219 -7.512 1 97.62 552 ASN A CA 1
ATOM 4142 C C . ASN A 1 552 ? -4.504 -37.219 -8.312 1 97.62 552 ASN A C 1
ATOM 4144 O O . ASN A 1 552 ? -3.293 -37.094 -8.109 1 97.62 552 ASN A O 1
ATOM 4148 N N . VAL A 1 553 ? -5.113 -36.531 -9.227 1 98 553 VAL A N 1
ATOM 4149 C CA . VAL A 1 553 ? -4.406 -35.625 -10.141 1 98 553 VAL A CA 1
ATOM 4150 C C . VAL A 1 553 ? -3.863 -34.438 -9.359 1 98 553 VAL A C 1
ATOM 4152 O O . VAL A 1 553 ? -2.752 -33.969 -9.625 1 98 553 VAL A O 1
ATOM 4155 N N . PHE A 1 554 ? -4.602 -33.906 -8.383 1 98.25 554 PHE A N 1
ATOM 4156 C CA . PHE A 1 554 ? -4.199 -32.719 -7.672 1 98.25 554 PHE A CA 1
ATOM 4157 C C . PHE A 1 554 ? -3.299 -33.062 -6.492 1 98.25 554 PHE A C 1
ATOM 4159 O O . PHE A 1 554 ? -2.365 -32.312 -6.184 1 98.25 554 PHE A O 1
ATOM 4166 N N . TYR A 1 555 ? -3.506 -34.188 -5.812 1 98.31 555 TYR A N 1
ATOM 4167 C CA . TYR A 1 555 ? -2.875 -34.406 -4.516 1 98.31 555 TYR A CA 1
ATOM 4168 C C . TYR A 1 555 ? -2.043 -35.688 -4.527 1 98.31 555 TYR A C 1
ATOM 4170 O O . TYR A 1 555 ? -1.124 -35.844 -3.721 1 98.31 555 TYR A O 1
ATOM 4178 N N . GLY A 1 556 ? -2.375 -36.688 -5.414 1 97.62 556 GLY A N 1
ATOM 4179 C CA . GLY A 1 556 ? -1.656 -37.938 -5.461 1 97.62 556 GLY A CA 1
ATOM 4180 C C . GLY A 1 556 ? -1.753 -38.719 -4.172 1 97.62 556 GLY A C 1
ATOM 4181 O O . GLY A 1 556 ? -2.836 -38.844 -3.594 1 97.62 556 GLY A O 1
ATOM 4182 N N . GLU A 1 557 ? -0.635 -39.281 -3.748 1 97.44 557 GLU A N 1
ATOM 4183 C CA . GLU A 1 557 ? -0.586 -40.156 -2.588 1 97.44 557 GLU A CA 1
ATOM 4184 C C . GLU A 1 557 ? -0.867 -39.375 -1.298 1 97.44 557 GLU A C 1
ATOM 4186 O O . GLU A 1 557 ? -1.09 -40 -0.247 1 97.44 557 GLU A O 1
ATOM 4191 N N . ASN A 1 558 ? -0.845 -38.094 -1.355 1 98.31 558 ASN A N 1
ATOM 4192 C CA . ASN A 1 558 ? -1.022 -37.312 -0.154 1 98.31 558 ASN A CA 1
ATOM 4193 C C . ASN A 1 558 ? -2.498 -37.156 0.209 1 98.31 558 ASN A C 1
ATOM 4195 O O . ASN A 1 558 ? -2.828 -36.719 1.316 1 98.31 558 ASN A O 1
ATOM 4199 N N . PHE A 1 559 ? -3.406 -37.5 -0.667 1 98.5 559 PHE A N 1
ATOM 4200 C CA . PHE A 1 559 ? -4.82 -37.156 -0.518 1 98.5 559 PHE A CA 1
ATOM 4201 C C . PHE A 1 559 ? -5.379 -37.75 0.773 1 98.5 559 PHE A C 1
ATOM 4203 O O . PHE A 1 559 ? -6.074 -37.062 1.523 1 98.5 559 PHE A O 1
ATOM 4210 N N . ASN A 1 560 ? -5.066 -38.969 1.05 1 98.5 560 ASN A N 1
ATOM 4211 C CA . ASN A 1 560 ? -5.652 -39.625 2.211 1 98.5 560 ASN A CA 1
ATOM 4212 C C . ASN A 1 560 ? -5.211 -38.969 3.514 1 98.5 560 ASN A C 1
ATOM 4214 O O . ASN A 1 560 ? -6.031 -38.719 4.395 1 98.5 560 ASN A O 1
ATOM 4218 N N . ARG A 1 561 ? -3.941 -38.75 3.609 1 98.69 561 ARG A N 1
ATOM 4219 C CA . ARG A 1 561 ? -3.441 -38.094 4.809 1 98.69 561 ARG A CA 1
ATOM 4220 C C . ARG A 1 561 ? -4.02 -36.688 4.941 1 98.69 561 ARG A C 1
ATOM 4222 O O . ARG A 1 561 ? -4.371 -36.25 6.043 1 98.69 561 ARG A O 1
ATOM 4229 N N . LEU A 1 562 ? -4.121 -36 3.83 1 98.81 562 LEU A N 1
ATOM 4230 C CA . LEU A 1 562 ? -4.73 -34.656 3.82 1 98.81 562 LEU A CA 1
ATOM 4231 C C . LEU A 1 562 ? -6.176 -34.719 4.301 1 98.81 562 LEU A C 1
ATOM 4233 O O . LEU A 1 562 ? -6.625 -33.844 5.055 1 98.81 562 LEU A O 1
ATOM 4237 N N . SER A 1 563 ? -6.867 -35.688 3.855 1 98.62 563 SER A N 1
ATOM 4238 C CA . SER A 1 563 ? -8.258 -35.875 4.258 1 98.62 563 SER A CA 1
ATOM 4239 C C . SER A 1 563 ? -8.367 -36.125 5.762 1 98.62 563 SER A C 1
ATOM 4241 O O . SER A 1 563 ? -9.281 -35.594 6.41 1 98.62 563 SER A O 1
ATOM 4243 N N . ASP A 1 564 ? -7.461 -36.875 6.297 1 98.62 564 ASP A N 1
ATOM 4244 C CA . ASP A 1 564 ? -7.449 -37.156 7.73 1 98.62 564 ASP A CA 1
ATOM 4245 C C . ASP A 1 564 ? -7.227 -35.844 8.516 1 98.62 564 ASP A C 1
ATOM 4247 O O . ASP A 1 564 ? -7.895 -35.625 9.531 1 98.62 564 ASP A O 1
ATOM 4251 N N . ILE A 1 565 ? -6.34 -35.094 8.086 1 98.75 565 ILE A N 1
ATOM 4252 C CA . ILE A 1 565 ? -6.023 -33.844 8.758 1 98.75 565 ILE A CA 1
ATOM 4253 C C . ILE A 1 565 ? -7.203 -32.875 8.641 1 98.75 565 ILE A C 1
ATOM 4255 O O . ILE A 1 565 ? -7.516 -32.156 9.586 1 98.75 565 ILE A O 1
ATOM 4259 N N . LYS A 1 566 ? -7.832 -32.875 7.469 1 98.38 566 LYS A N 1
ATOM 4260 C CA . LYS A 1 566 ? -9.039 -32.062 7.297 1 98.38 566 LYS A CA 1
ATOM 4261 C C . LYS A 1 566 ? -10.094 -32.438 8.344 1 98.38 566 LYS A C 1
ATOM 4263 O O . LYS A 1 566 ? -10.719 -31.547 8.93 1 98.38 566 LYS A O 1
ATOM 4268 N N . ALA A 1 567 ? -10.297 -33.625 8.578 1 98 567 ALA A N 1
ATOM 4269 C CA . ALA A 1 567 ? -11.281 -34.094 9.555 1 98 567 ALA A CA 1
ATOM 4270 C C . ALA A 1 567 ? -10.938 -33.625 10.953 1 98 567 ALA A C 1
ATOM 4272 O O . ALA A 1 567 ? -11.828 -33.312 11.758 1 98 567 ALA A O 1
ATOM 4273 N N . LYS A 1 568 ? -9.711 -33.531 11.203 1 98.31 568 LYS A N 1
ATOM 4274 C CA . LYS A 1 568 ? -9.234 -33.094 12.516 1 98.31 568 LYS A CA 1
ATOM 4275 C C . LYS A 1 568 ? -9.5 -31.594 12.734 1 98.31 568 LYS A C 1
ATOM 4277 O O . LYS A 1 568 ? -9.977 -31.188 13.797 1 98.31 568 LYS A O 1
ATOM 4282 N N . TYR A 1 569 ? -9.219 -30.75 11.773 1 98.5 569 TYR A N 1
ATOM 4283 C CA . TYR A 1 569 ? -9.219 -29.297 11.977 1 98.5 569 TYR A CA 1
ATOM 4284 C C . TYR A 1 569 ? -10.492 -28.672 11.43 1 98.5 569 TYR A C 1
ATOM 4286 O O . TYR A 1 569 ? -10.773 -27.5 11.68 1 98.5 569 TYR A O 1
ATOM 4294 N N . ASP A 1 570 ? -11.266 -29.422 10.711 1 98.12 570 ASP A N 1
ATOM 4295 C CA . ASP A 1 570 ? -12.555 -29 10.164 1 98.12 570 ASP A CA 1
ATOM 4296 C C . ASP A 1 570 ? -13.594 -30.109 10.297 1 98.12 570 ASP A C 1
ATOM 4298 O O . ASP A 1 570 ? -14.203 -30.516 9.297 1 98.12 570 ASP A O 1
ATOM 4302 N N . PRO A 1 571 ? -13.859 -30.438 11.469 1 96.5 571 PRO A N 1
ATOM 4303 C CA . PRO A 1 571 ? -14.75 -31.578 11.664 1 96.5 571 PRO A CA 1
ATOM 4304 C C . PRO A 1 571 ? -16.172 -31.312 11.156 1 96.5 571 PRO A C 1
ATOM 4306 O O . PRO A 1 571 ? -16.906 -32.25 10.836 1 96.5 571 PRO A O 1
ATOM 4309 N N . ARG A 1 572 ? -16.531 -30.109 11.008 1 92.94 572 ARG A N 1
ATOM 4310 C CA . ARG A 1 572 ? -17.891 -29.766 10.586 1 92.94 572 ARG A CA 1
ATOM 4311 C C . ARG A 1 572 ? -17.953 -29.547 9.078 1 92.94 572 ARG A C 1
ATOM 4313 O O . ARG A 1 572 ? -19.016 -29.234 8.531 1 92.94 572 ARG A O 1
ATOM 4320 N N . GLN A 1 573 ? -16.875 -29.656 8.438 1 95.5 573 GLN A N 1
ATOM 4321 C CA . GLN A 1 573 ? -16.781 -29.406 7.004 1 95.5 573 GLN A CA 1
ATOM 4322 C C . GLN A 1 573 ? -17.234 -28 6.656 1 95.5 573 GLN A C 1
ATOM 4324 O O . GLN A 1 573 ? -18.047 -27.812 5.746 1 95.5 573 GLN A O 1
ATOM 4329 N N . THR A 1 574 ? -16.766 -27.109 7.453 1 97.38 574 THR A N 1
ATOM 4330 C CA . THR A 1 574 ? -17.078 -25.688 7.316 1 97.38 574 THR A CA 1
ATOM 4331 C C . THR A 1 574 ? -16.484 -25.125 6.027 1 97.38 574 THR A C 1
ATOM 4333 O O . THR A 1 574 ? -17.125 -24.312 5.352 1 97.38 574 THR A O 1
ATOM 4336 N N . PHE A 1 575 ? -15.328 -25.562 5.703 1 98.12 575 PHE A N 1
ATOM 4337 C CA . PHE A 1 575 ? -14.594 -25 4.574 1 98.12 575 PHE A CA 1
ATOM 4338 C C . PHE A 1 575 ? -14.836 -25.828 3.312 1 98.12 575 PHE A C 1
ATOM 4340 O O . PHE A 1 575 ? -14.656 -27.047 3.316 1 98.12 575 PHE A O 1
ATOM 4347 N N . TYR A 1 576 ? -15.242 -25.109 2.285 1 96.56 576 TYR A N 1
ATOM 4348 C CA . TYR A 1 576 ? -15.477 -25.734 0.986 1 96.56 576 TYR A CA 1
ATOM 4349 C C . TYR A 1 576 ? -14.859 -24.906 -0.135 1 96.56 576 TYR A C 1
ATOM 4351 O O . TYR A 1 576 ? -14.922 -23.672 -0.114 1 96.56 576 TYR A O 1
ATOM 4359 N N . ALA A 1 577 ? -14.273 -25.562 -1.028 1 95 577 ALA A N 1
ATOM 4360 C CA . ALA A 1 577 ? -13.859 -25.031 -2.322 1 95 577 ALA A CA 1
ATOM 4361 C C . ALA A 1 577 ? -13.812 -26.125 -3.381 1 95 577 ALA A C 1
ATOM 4363 O O . ALA A 1 577 ? -13.5 -27.281 -3.072 1 95 577 ALA A O 1
ATOM 4364 N N . LEU A 1 578 ? -14.148 -25.75 -4.57 1 93.81 578 LEU A N 1
ATOM 4365 C CA . LEU A 1 578 ? -14.148 -26.719 -5.66 1 93.81 578 LEU A CA 1
ATOM 4366 C C . LEU A 1 578 ? -12.773 -27.328 -5.836 1 93.81 578 LEU A C 1
ATOM 4368 O O . LEU A 1 578 ? -11.773 -26.625 -5.965 1 93.81 578 LEU A O 1
ATOM 4372 N N . GLY A 1 579 ? -12.727 -28.625 -5.805 1 95 579 GLY A N 1
ATOM 4373 C CA . GLY A 1 579 ? -11.477 -29.344 -6.02 1 95 579 GLY A CA 1
ATOM 4374 C C . GLY A 1 579 ? -10.609 -29.406 -4.781 1 95 579 GLY A C 1
ATOM 4375 O O . GLY A 1 579 ? -9.5 -29.953 -4.82 1 95 579 GLY A O 1
ATOM 4376 N N . ALA A 1 580 ? -11.055 -28.859 -3.682 1 97.31 580 ALA A N 1
ATOM 4377 C CA . ALA A 1 580 ? -10.328 -28.953 -2.42 1 97.31 580 ALA A CA 1
ATOM 4378 C C . ALA A 1 580 ? -10.648 -30.25 -1.697 1 97.31 580 ALA A C 1
ATOM 4380 O O . ALA A 1 580 ? -11.703 -30.844 -1.915 1 97.31 580 ALA A O 1
ATOM 4381 N N . VAL A 1 581 ? -9.75 -30.688 -0.834 1 98.38 581 VAL A N 1
ATOM 4382 C CA . VAL A 1 581 ? -9.977 -31.875 -0.017 1 98.38 581 VAL A CA 1
ATOM 4383 C C . VAL A 1 581 ? -11.266 -31.719 0.788 1 98.38 581 VAL A C 1
ATOM 4385 O O . VAL A 1 581 ? -11.461 -30.688 1.453 1 98.38 581 VAL A O 1
ATOM 4388 N N . GLY A 1 582 ? -12.094 -32.688 0.723 1 97.25 582 GLY A N 1
ATOM 4389 C CA . GLY A 1 582 ? -13.367 -32.625 1.418 1 97.25 582 GLY A CA 1
ATOM 4390 C C . GLY A 1 582 ? -14.516 -32.188 0.525 1 97.25 582 GLY A C 1
ATOM 4391 O O . GLY A 1 582 ? -15.68 -32.375 0.866 1 97.25 582 GLY A O 1
ATOM 4392 N N . SER A 1 583 ? -14.211 -31.625 -0.632 1 96.81 583 SER A N 1
ATOM 4393 C CA . SER A 1 583 ? -15.266 -31.125 -1.505 1 96.81 583 SER A CA 1
ATOM 4394 C C . SER A 1 583 ? -16.062 -32.281 -2.123 1 96.81 583 SER A C 1
ATOM 4396 O O . SER A 1 583 ? -17.203 -32.062 -2.559 1 96.81 583 SER A O 1
ATOM 4398 N N . GLU A 1 584 ? -15.508 -33.438 -2.199 1 95.69 584 GLU A N 1
ATOM 4399 C CA . GLU A 1 584 ? -16.188 -34.594 -2.766 1 95.69 584 GLU A CA 1
ATOM 4400 C C . GLU A 1 584 ? -17.391 -35 -1.927 1 95.69 584 GLU A C 1
ATOM 4402 O O . GLU A 1 584 ? -18.234 -35.781 -2.377 1 95.69 584 GLU A O 1
ATOM 4407 N N . LYS A 1 585 ? -17.469 -34.438 -0.833 1 95.75 585 LYS A N 1
ATOM 4408 C CA . LYS A 1 585 ? -18.578 -34.719 0.052 1 95.75 585 LYS A CA 1
ATOM 4409 C C . LYS A 1 585 ? -19.766 -33.781 -0.223 1 95.75 585 LYS A C 1
ATOM 4411 O O . LYS A 1 585 ? -20.812 -33.938 0.4 1 95.75 585 LYS A O 1
ATOM 4416 N N . TRP A 1 586 ? -19.578 -32.875 -1.135 1 96.31 586 TRP A N 1
ATOM 4417 C CA . TRP A 1 586 ? -20.594 -31.875 -1.425 1 96.31 586 TRP A CA 1
ATOM 4418 C C . TRP A 1 586 ? -20.906 -31.844 -2.916 1 96.31 586 TRP A C 1
ATOM 4420 O O . TRP A 1 586 ? -20.109 -32.281 -3.74 1 96.31 586 TRP A O 1
ATOM 4430 N N . THR A 1 587 ? -22.078 -31.375 -3.234 1 95.06 587 THR A N 1
ATOM 4431 C CA . THR A 1 587 ? -22.469 -31.062 -4.605 1 95.06 587 THR A CA 1
ATOM 4432 C C . THR A 1 587 ? -23.234 -29.75 -4.66 1 95.06 587 THR A C 1
ATOM 4434 O O . THR A 1 587 ? -23.984 -29.422 -3.732 1 95.06 587 THR A O 1
ATOM 4437 N N . GLU A 1 588 ? -22.938 -29 -5.617 1 93.81 588 GLU A N 1
ATOM 4438 C CA . GLU A 1 588 ? -23.688 -27.766 -5.852 1 93.81 588 GLU A CA 1
ATOM 4439 C C . GLU A 1 588 ? -24.875 -28.016 -6.777 1 93.81 588 GLU A C 1
ATOM 4441 O O . GLU A 1 588 ? -24.703 -28.531 -7.887 1 93.81 588 GLU A O 1
ATOM 4446 N N . ARG A 1 589 ? -26 -27.594 -6.359 1 93.31 589 ARG A N 1
ATOM 4447 C CA . ARG A 1 589 ? -27.188 -27.688 -7.199 1 93.31 589 ARG A CA 1
ATOM 4448 C C . ARG A 1 589 ? -27.203 -26.594 -8.25 1 93.31 589 ARG A C 1
ATOM 4450 O O . ARG A 1 589 ? -26.344 -25.703 -8.242 1 93.31 589 ARG A O 1
ATOM 4457 N N . SER A 1 590 ? -28.219 -26.625 -9.117 1 89.94 590 SER A N 1
ATOM 4458 C CA . SER A 1 590 ? -28.297 -25.688 -10.234 1 89.94 590 SER A CA 1
ATOM 4459 C C . SER A 1 590 ? -28.5 -24.266 -9.727 1 89.94 590 SER A C 1
ATOM 4461 O O . SER A 1 590 ? -28.094 -23.297 -10.391 1 89.94 590 SER A O 1
ATOM 4463 N N . ASP A 1 591 ? -29.047 -24.094 -8.602 1 91.38 591 ASP A N 1
ATOM 4464 C CA . ASP A 1 591 ? -29.266 -22.75 -8.047 1 91.38 591 ASP A CA 1
ATOM 4465 C C . ASP A 1 591 ? -28.078 -22.312 -7.207 1 91.38 591 ASP A C 1
ATOM 4467 O O . ASP A 1 591 ? -28.109 -21.234 -6.59 1 91.38 591 ASP A O 1
ATOM 4471 N N . GLY A 1 592 ? -27.062 -23.156 -7.152 1 93.44 592 GLY A N 1
ATOM 4472 C CA . GLY A 1 592 ? -25.844 -22.812 -6.441 1 93.44 592 GLY A CA 1
ATOM 4473 C C . GLY A 1 592 ? -25.812 -23.328 -5.016 1 93.44 592 GLY A C 1
ATOM 4474 O O . GLY A 1 592 ? -24.797 -23.219 -4.328 1 93.44 592 GLY A O 1
ATOM 4475 N N . ARG A 1 593 ? -26.875 -23.922 -4.574 1 95.06 593 ARG A N 1
ATOM 4476 C CA . ARG A 1 593 ? -26.984 -24.453 -3.219 1 95.06 593 ARG A CA 1
ATOM 4477 C C . ARG A 1 593 ? -25.984 -25.594 -3.01 1 95.06 593 ARG A C 1
ATOM 4479 O O . ARG A 1 593 ? -25.859 -26.469 -3.863 1 95.06 593 ARG A O 1
ATOM 4486 N N . LEU A 1 594 ? -25.312 -25.5 -1.902 1 96.31 594 LEU A N 1
ATOM 4487 C CA . LEU A 1 594 ? -24.359 -26.531 -1.558 1 96.31 594 LEU A CA 1
ATOM 4488 C C . LEU A 1 594 ? -25 -27.609 -0.699 1 96.31 594 LEU A C 1
ATOM 4490 O O . LEU A 1 594 ? -25.484 -27.328 0.397 1 96.31 594 LEU A O 1
ATOM 4494 N N . CYS A 1 595 ? -24.953 -28.859 -1.152 1 96.62 595 CYS A N 1
ATOM 4495 C CA . CYS A 1 595 ? -25.594 -29.969 -0.445 1 96.62 595 CYS A CA 1
ATOM 4496 C C . CYS A 1 595 ? -24.625 -31.141 -0.266 1 96.62 595 CYS A C 1
ATOM 4498 O O . CYS A 1 595 ? -23.703 -31.312 -1.064 1 96.62 595 CYS A O 1
ATOM 4500 N N . ARG A 1 596 ? -24.844 -31.859 0.743 1 94.81 596 ARG A N 1
ATOM 4501 C CA . ARG A 1 596 ? -24.062 -33.062 0.954 1 94.81 596 ARG A CA 1
ATOM 4502 C C . ARG A 1 596 ? -24.391 -34.125 -0.092 1 94.81 596 ARG A C 1
ATOM 4504 O O . ARG A 1 596 ? -25.531 -34.219 -0.552 1 94.81 596 ARG A O 1
ATOM 4511 N N . VAL A 1 597 ? -23.375 -34.812 -0.461 1 91.38 597 VAL A N 1
ATOM 4512 C CA . VAL A 1 597 ? -23.578 -35.938 -1.394 1 91.38 597 VAL A CA 1
ATOM 4513 C C . VAL A 1 597 ? -24.219 -37.125 -0.668 1 91.38 597 VAL A C 1
ATOM 4515 O O . VAL A 1 597 ? -23.969 -37.312 0.522 1 91.38 597 VAL A O 1
ATOM 4518 N N . MET B 1 1 ? -6.16 -15.555 -18.75 1 56.22 1 MET B N 1
ATOM 4519 C CA . MET B 1 1 ? -4.988 -16.422 -18.656 1 56.22 1 MET B CA 1
ATOM 4520 C C . MET B 1 1 ? -4.102 -16 -17.484 1 56.22 1 MET B C 1
ATOM 4522 O O . MET B 1 1 ? -4.133 -14.852 -17.062 1 56.22 1 MET B O 1
ATOM 4526 N N . PRO B 1 2 ? -3.561 -17.078 -16.969 1 62 2 PRO B N 1
ATOM 4527 C CA . PRO B 1 2 ? -2.662 -16.766 -15.859 1 62 2 PRO B CA 1
ATOM 4528 C C . PRO B 1 2 ? -1.682 -15.641 -16.188 1 62 2 PRO B C 1
ATOM 4530 O O . PRO B 1 2 ? -1.397 -15.391 -17.359 1 62 2 PRO B O 1
ATOM 4533 N N . CYS B 1 3 ? -1.4 -14.82 -15.312 1 64.25 3 CYS B N 1
ATOM 4534 C CA . CYS B 1 3 ? -0.614 -13.602 -15.43 1 64.25 3 CYS B CA 1
ATOM 4535 C C . CYS B 1 3 ? 0.676 -13.852 -16.203 1 64.25 3 CYS B C 1
ATOM 4537 O O . CYS B 1 3 ? 1.269 -12.922 -16.75 1 64.25 3 CYS B O 1
ATOM 4539 N N . HIS B 1 4 ? 1.119 -15.07 -16.266 1 53.66 4 HIS B N 1
ATOM 4540 C CA . HIS B 1 4 ? 2.348 -15.352 -17 1 53.66 4 HIS B CA 1
ATOM 4541 C C . HIS B 1 4 ? 2.08 -15.461 -18.5 1 53.66 4 HIS B C 1
ATOM 4543 O O . HIS B 1 4 ? 3.008 -15.648 -19.297 1 53.66 4 HIS B O 1
ATOM 4549 N N . VAL B 1 5 ? 0.797 -15.367 -18.859 1 53.38 5 VAL B N 1
ATOM 4550 C CA . VAL B 1 5 ? 0.438 -15.383 -20.266 1 53.38 5 VAL B CA 1
ATOM 4551 C C . VAL B 1 5 ? 0.222 -13.961 -20.781 1 53.38 5 VAL B C 1
ATOM 4553 O O . VAL B 1 5 ? -0.641 -13.242 -20.266 1 53.38 5 VAL B O 1
ATOM 4556 N N . LEU B 1 6 ? 1.205 -13.32 -21.25 1 48.81 6 LEU B N 1
ATOM 4557 C CA . LEU B 1 6 ? 1.16 -11.938 -21.719 1 48.81 6 LEU B CA 1
ATOM 4558 C C . LEU B 1 6 ? -0.082 -11.688 -22.562 1 48.81 6 LEU B C 1
ATOM 4560 O O . LEU B 1 6 ? -0.442 -12.523 -23.406 1 48.81 6 LEU B O 1
ATOM 4564 N N . GLN B 1 7 ? -0.881 -10.844 -22.156 1 47.81 7 GLN B N 1
ATOM 4565 C CA . GLN B 1 7 ? -1.979 -10.367 -22.984 1 47.81 7 GLN B CA 1
ATOM 4566 C C . GLN B 1 7 ? -1.472 -9.883 -24.344 1 47.81 7 GLN B C 1
ATOM 4568 O O . GLN B 1 7 ? -0.834 -8.828 -24.422 1 47.81 7 GLN B O 1
ATOM 4573 N N . VAL B 1 8 ? -1.204 -10.742 -25.266 1 39.09 8 VAL B N 1
ATOM 4574 C CA . VAL B 1 8 ? -0.992 -10.359 -26.656 1 39.09 8 VAL B CA 1
ATOM 4575 C C . VAL B 1 8 ? -2.176 -9.531 -27.156 1 39.09 8 VAL B C 1
ATOM 4577 O O . VAL B 1 8 ? -3.248 -10.078 -27.438 1 39.09 8 VAL B O 1
ATOM 4580 N N . ALA B 1 9 ? -2.574 -8.562 -26.688 1 34.31 9 ALA B N 1
ATOM 4581 C CA . ALA B 1 9 ? -3.574 -7.809 -27.422 1 34.31 9 ALA B CA 1
ATOM 4582 C C . ALA B 1 9 ? -3.191 -7.699 -28.906 1 34.31 9 ALA B C 1
ATOM 4584 O O . ALA B 1 9 ? -2.01 -7.605 -29.234 1 34.31 9 ALA B O 1
ATOM 4585 N N . ALA B 1 10 ? -4.094 -7.688 -29.906 1 32.34 10 ALA B N 1
ATOM 4586 C CA . ALA B 1 10 ? -4.102 -7.488 -31.359 1 32.34 10 ALA B CA 1
ATOM 4587 C C . ALA B 1 10 ? -3.305 -6.25 -31.75 1 32.34 10 ALA B C 1
ATOM 4589 O O . ALA B 1 10 ? -3.229 -5.895 -32.938 1 32.34 10 ALA B O 1
ATOM 4590 N N . GLY B 1 11 ? -3.217 -5.082 -31.141 1 26.41 11 GLY B N 1
ATOM 4591 C CA . GLY B 1 11 ? -2.76 -3.963 -31.938 1 26.41 11 GLY B CA 1
ATOM 4592 C C . GLY B 1 11 ? -1.34 -4.129 -32.438 1 26.41 11 GLY B C 1
ATOM 4593 O O . GLY B 1 11 ? -0.653 -5.086 -32.094 1 26.41 11 GLY B O 1
ATOM 4594 N N . THR B 1 12 ? -0.583 -2.758 -32.844 1 25.8 12 THR B N 1
ATOM 4595 C CA . THR B 1 12 ? 0.543 -2.43 -33.688 1 25.8 12 THR B CA 1
ATOM 4596 C C . THR B 1 12 ? 1.841 -3.012 -33.156 1 25.8 12 THR B C 1
ATOM 4598 O O . THR B 1 12 ? 2.193 -2.766 -32 1 25.8 12 THR B O 1
ATOM 4601 N N . TYR B 1 13 ? 2.256 -4.102 -33.562 1 26.66 13 TYR B N 1
ATOM 4602 C CA . TYR B 1 13 ? 3.588 -4.695 -33.625 1 26.66 13 TYR B CA 1
ATOM 4603 C C . TYR B 1 13 ? 4.645 -3.643 -33.938 1 26.66 13 TYR B C 1
ATOM 4605 O O . TYR B 1 13 ? 5.184 -3.605 -35.031 1 26.66 13 TYR B O 1
ATOM 4613 N N . ASP B 1 14 ? 4.379 -2.354 -33.719 1 24.69 14 ASP B N 1
ATOM 4614 C CA . ASP B 1 14 ? 5.441 -1.521 -34.25 1 24.69 14 ASP B CA 1
ATOM 4615 C C . ASP B 1 14 ? 6.758 -1.752 -33.531 1 24.69 14 ASP B C 1
ATOM 4617 O O . ASP B 1 14 ? 7.402 -0.8 -33.094 1 24.69 14 ASP B O 1
ATOM 4621 N N . LEU B 1 15 ? 6.789 -2.85 -32.75 1 24.44 15 LEU B N 1
ATOM 4622 C CA . LEU B 1 15 ? 8.031 -2.848 -31.969 1 24.44 15 LEU B CA 1
ATOM 4623 C C . LEU B 1 15 ? 9.242 -2.902 -32.906 1 24.44 15 LEU B C 1
ATOM 4625 O O . LEU B 1 15 ? 10.383 -2.992 -32.438 1 24.44 15 LEU B O 1
ATOM 4629 N N . LEU B 1 16 ? 8.977 -3.146 -34.219 1 23.47 16 LEU B N 1
ATOM 4630 C CA . LEU B 1 16 ? 10.195 -3.568 -34.906 1 23.47 16 LEU B CA 1
ATOM 4631 C C . LEU B 1 16 ? 11.227 -2.443 -34.938 1 23.47 16 LEU B C 1
ATOM 4633 O O . LEU B 1 16 ? 12.352 -2.635 -35.406 1 23.47 16 LEU B O 1
ATOM 4637 N N . HIS B 1 17 ? 10.766 -1.156 -34.938 1 20.62 17 HIS B N 1
ATOM 4638 C CA . HIS B 1 17 ? 11.711 -0.303 -35.656 1 20.62 17 HIS B CA 1
ATOM 4639 C C . HIS B 1 17 ? 13 -0.128 -34.875 1 20.62 17 HIS B C 1
ATOM 4641 O O . HIS B 1 17 ? 14.031 0.262 -35.438 1 20.62 17 HIS B O 1
ATOM 4647 N N . GLY B 1 18 ? 12.898 0.126 -33.531 1 19.95 18 GLY B N 1
ATOM 4648 C CA . GLY B 1 18 ? 13.992 0.977 -33.094 1 19.95 18 GLY B CA 1
ATOM 4649 C C . GLY B 1 18 ? 15.312 0.23 -32.969 1 19.95 18 GLY B C 1
ATOM 4650 O O . GLY B 1 18 ? 15.594 -0.348 -31.922 1 19.95 18 GLY B O 1
ATOM 4651 N N . ILE B 1 19 ? 15.68 -0.504 -34.031 1 19.5 19 ILE B N 1
ATOM 4652 C CA . ILE B 1 19 ? 16.953 -1.202 -34.062 1 19.5 19 ILE B CA 1
ATOM 4653 C C . ILE B 1 19 ? 18.094 -0.22 -33.781 1 19.5 19 ILE B C 1
ATOM 4655 O O . ILE B 1 19 ? 18.344 0.704 -34.562 1 19.5 19 ILE B O 1
ATOM 4659 N N . ALA B 1 20 ? 18.062 0.359 -32.562 1 19.12 20 ALA B N 1
ATOM 4660 C CA . ALA B 1 20 ? 19.156 1.293 -32.281 1 19.12 20 ALA B CA 1
ATOM 4661 C C . ALA B 1 20 ? 20.516 0.68 -32.625 1 19.12 20 ALA B C 1
ATOM 4663 O O . ALA B 1 20 ? 20.766 -0.486 -32.312 1 19.12 20 ALA B O 1
ATOM 4664 N N . THR B 1 21 ? 21.156 1.211 -33.688 1 18.62 21 THR B N 1
ATOM 4665 C CA . THR B 1 21 ? 22.484 1.017 -34.25 1 18.62 21 THR B CA 1
ATOM 4666 C C . THR B 1 21 ? 23.578 1.215 -33.188 1 18.62 21 THR B C 1
ATOM 4668 O O . THR B 1 21 ? 23.531 2.176 -32.438 1 18.62 21 THR B O 1
ATOM 4671 N N . THR B 1 22 ? 24.047 0.16 -32.688 1 19.31 22 THR B N 1
ATOM 4672 C CA . THR B 1 22 ? 25.078 -0.101 -31.688 1 19.31 22 THR B CA 1
ATOM 4673 C C . THR B 1 22 ? 26.375 0.612 -32.062 1 19.31 22 THR B C 1
ATOM 4675 O O . THR B 1 22 ? 27 0.279 -33.062 1 19.31 22 THR B O 1
ATOM 4678 N N . THR B 1 23 ? 26.25 2.033 -32.188 1 18.73 23 THR B N 1
ATOM 4679 C CA . THR B 1 23 ? 27.531 2.557 -32.656 1 18.73 23 THR B CA 1
ATOM 4680 C C . THR B 1 23 ? 28.656 2.15 -31.734 1 18.73 23 THR B C 1
ATOM 4682 O O . THR B 1 23 ? 28.5 2.18 -30.5 1 18.73 23 THR B O 1
ATOM 4685 N N . PRO B 1 24 ? 29.594 1.475 -32.188 1 19.33 24 PRO B N 1
ATOM 4686 C CA . PRO B 1 24 ? 30.766 0.781 -31.625 1 19.33 24 PRO B CA 1
ATOM 4687 C C . PRO B 1 24 ? 31.75 1.731 -30.953 1 19.33 24 PRO B C 1
ATOM 4689 O O . PRO B 1 24 ? 32.312 2.598 -31.625 1 19.33 24 PRO B O 1
ATOM 4692 N N . TRP B 1 25 ? 31.234 2.5 -29.922 1 18.2 25 TRP B N 1
ATOM 4693 C CA . TRP B 1 25 ? 32.156 3.523 -29.469 1 18.2 25 TRP B CA 1
ATOM 4694 C C . TRP B 1 25 ? 33.531 2.912 -29.125 1 18.2 25 TRP B C 1
ATOM 4696 O O . TRP B 1 25 ? 33.594 1.783 -28.641 1 18.2 25 TRP B O 1
ATOM 4706 N N . SER B 1 26 ? 34.531 3.457 -29.703 1 16.67 26 SER B N 1
ATOM 4707 C CA . SER B 1 26 ? 35.938 3.242 -29.891 1 16.67 26 SER B CA 1
ATOM 4708 C C . SER B 1 26 ? 36.688 3.207 -28.547 1 16.67 26 SER B C 1
ATOM 4710 O O . SER B 1 26 ? 36.188 3.738 -27.562 1 16.67 26 SER B O 1
ATOM 4712 N N . ALA B 1 27 ? 37.781 2.441 -28.469 1 17.95 27 ALA B N 1
ATOM 4713 C CA . ALA B 1 27 ? 38.75 1.639 -27.719 1 17.95 27 ALA B CA 1
ATOM 4714 C C . ALA B 1 27 ? 39.625 2.52 -26.828 1 17.95 27 ALA B C 1
ATOM 4716 O O . ALA B 1 27 ? 39.938 2.154 -25.688 1 17.95 27 ALA B O 1
ATOM 4717 N N . SER B 1 28 ? 39.969 3.805 -27.188 1 17.05 28 SER B N 1
ATOM 4718 C CA . SER B 1 28 ? 41.406 3.906 -27.156 1 17.05 28 SER B CA 1
ATOM 4719 C C . SER B 1 28 ? 41.906 4.391 -25.781 1 17.05 28 SER B C 1
ATOM 4721 O O . SER B 1 28 ? 42.156 5.578 -25.594 1 17.05 28 SER B O 1
ATOM 4723 N N . MET B 1 29 ? 41.219 4.203 -24.734 1 18.72 29 MET B N 1
ATOM 4724 C CA . MET B 1 29 ? 41.75 5.078 -23.703 1 18.72 29 MET B CA 1
ATOM 4725 C C . MET B 1 29 ? 43.188 4.684 -23.359 1 18.72 29 MET B C 1
ATOM 4727 O O . MET B 1 29 ? 43.438 3.529 -23.016 1 18.72 29 MET B O 1
ATOM 4731 N N . ILE B 1 30 ? 44.156 5.418 -23.875 1 18.22 30 ILE B N 1
ATOM 4732 C CA . ILE B 1 30 ? 45.625 5.344 -23.797 1 18.22 30 ILE B CA 1
ATOM 4733 C C . ILE B 1 30 ? 46.062 5.434 -22.344 1 18.22 30 ILE B C 1
ATOM 4735 O O . ILE B 1 30 ? 45.531 6.234 -21.578 1 18.22 30 ILE B O 1
ATOM 4739 N N . PHE B 1 31 ? 46.938 4.484 -21.953 1 18.36 31 PHE B N 1
ATOM 4740 C CA . PHE B 1 31 ? 47.625 3.912 -20.781 1 18.36 31 PHE B CA 1
ATOM 4741 C C . PHE B 1 31 ? 48.594 4.914 -20.172 1 18.36 31 PHE B C 1
ATOM 4743 O O . PHE B 1 31 ? 49.188 4.637 -19.125 1 18.36 31 PHE B O 1
ATOM 4750 N N . LEU B 1 32 ? 48.625 6.297 -20.641 1 18.05 32 LEU B N 1
ATOM 4751 C CA . LEU B 1 32 ? 50.062 6.609 -20.469 1 18.05 32 LEU B CA 1
ATOM 4752 C C . LEU B 1 32 ? 50.438 6.625 -19 1 18.05 32 LEU B C 1
ATOM 4754 O O . LEU B 1 32 ? 49.688 7.129 -18.156 1 18.05 32 LEU B O 1
ATOM 4758 N N . LEU B 1 33 ? 51.625 6.074 -18.719 1 18.66 33 LEU B N 1
ATOM 4759 C CA . LEU B 1 33 ? 52.469 5.523 -17.688 1 18.66 33 LEU B CA 1
ATOM 4760 C C . LEU B 1 33 ? 53.062 6.633 -16.812 1 18.66 33 LEU B C 1
ATOM 4762 O O . LEU B 1 33 ? 53.781 6.359 -15.844 1 18.66 33 LEU B O 1
ATOM 4766 N N . LEU B 1 34 ? 52.562 7.984 -16.938 1 18.7 34 LEU B N 1
ATOM 4767 C CA . LEU B 1 34 ? 53.781 8.719 -16.594 1 18.7 34 LEU B CA 1
ATOM 4768 C C . LEU B 1 34 ? 54.156 8.492 -15.125 1 18.7 34 LEU B C 1
ATOM 4770 O O . LEU B 1 34 ? 53.281 8.461 -14.258 1 18.7 34 LEU B O 1
ATOM 4774 N N . LEU B 1 35 ? 55.406 8.164 -14.938 1 20.16 35 LEU B N 1
ATOM 4775 C CA . LEU B 1 35 ? 56.312 7.68 -13.891 1 20.16 35 LEU B CA 1
ATOM 4776 C C . LEU B 1 35 ? 56.531 8.758 -12.844 1 20.16 35 LEU B C 1
ATOM 4778 O O . LEU B 1 35 ? 57.312 8.562 -11.914 1 20.16 35 LEU B O 1
ATOM 4782 N N . THR B 1 36 ? 55.656 9.805 -12.727 1 18.98 36 THR B N 1
ATOM 4783 C CA . THR B 1 36 ? 56.438 10.844 -12.07 1 18.98 36 THR B CA 1
ATOM 4784 C C . THR B 1 36 ? 56.844 10.414 -10.664 1 18.98 36 THR B C 1
ATOM 4786 O O . THR B 1 36 ? 56.062 9.742 -9.977 1 18.98 36 THR B O 1
ATOM 4789 N N . ALA B 1 37 ? 58.156 10.641 -10.375 1 21.45 37 ALA B N 1
ATOM 4790 C CA . ALA B 1 37 ? 59.125 10.352 -9.336 1 21.45 37 ALA B CA 1
ATOM 4791 C C . ALA B 1 37 ? 58.844 11.141 -8.062 1 21.45 37 ALA B C 1
ATOM 4793 O O . ALA B 1 37 ? 59.594 11.062 -7.086 1 21.45 37 ALA B O 1
ATOM 4794 N N . PHE B 1 38 ? 57.594 11.758 -7.926 1 20.75 38 PHE B N 1
ATOM 4795 C CA . PHE B 1 38 ? 57.844 12.836 -6.977 1 20.75 38 PHE B CA 1
ATOM 4796 C C . PHE B 1 38 ? 58.344 12.273 -5.648 1 20.75 38 PHE B C 1
ATOM 4798 O O . PHE B 1 38 ? 57.938 11.195 -5.227 1 20.75 38 PHE B O 1
ATOM 4805 N N . PHE B 1 39 ? 59.5 12.898 -5.258 1 22.31 39 PHE B N 1
ATOM 4806 C CA . PHE B 1 39 ? 60.438 12.938 -4.145 1 22.31 39 PHE B CA 1
ATOM 4807 C C . PHE B 1 39 ? 59.719 13.156 -2.824 1 22.31 39 PHE B C 1
ATOM 4809 O O . PHE B 1 39 ? 58.719 13.914 -2.766 1 22.31 39 PHE B O 1
ATOM 4816 N N . GLY B 1 40 ? 60 12.273 -1.856 1 20.59 40 GLY B N 1
ATOM 4817 C CA . GLY B 1 40 ? 59.594 11.82 -0.535 1 20.59 40 GLY B CA 1
ATOM 4818 C C . GLY B 1 40 ? 59.781 12.875 0.541 1 20.59 40 GLY B C 1
ATOM 4819 O O . GLY B 1 40 ? 59.688 12.57 1.733 1 20.59 40 GLY B O 1
ATOM 4820 N N . SER B 1 41 ? 60 14.25 0.174 1 22.95 41 SER B N 1
ATOM 4821 C CA . SER B 1 41 ? 60.562 14.828 1.395 1 22.95 41 SER B CA 1
ATOM 4822 C C . SER B 1 41 ? 59.562 14.734 2.549 1 22.95 41 SER B C 1
ATOM 4824 O O . SER B 1 41 ? 58.375 14.992 2.375 1 22.95 41 SER B O 1
ATOM 4826 N N . TYR B 1 42 ? 60.062 14.07 3.566 1 22.81 42 TYR B N 1
ATOM 4827 C CA . TYR B 1 42 ? 59.531 13.672 4.863 1 22.81 42 TYR B CA 1
ATOM 4828 C C . TYR B 1 42 ? 59.219 14.891 5.727 1 22.81 42 TYR B C 1
ATOM 4830 O O . TYR B 1 42 ? 60 15.242 6.617 1 22.81 42 TYR B O 1
ATOM 4838 N N . GLU B 1 43 ? 59.062 16.125 5.176 1 25.09 43 GLU B N 1
ATOM 4839 C CA . GLU B 1 43 ? 59.125 17.062 6.293 1 25.09 43 GLU B CA 1
ATOM 4840 C C . GLU B 1 43 ? 58.094 16.734 7.363 1 25.09 43 GLU B C 1
ATOM 4842 O O . GLU B 1 43 ? 57 16.266 7.051 1 25.09 43 GLU B O 1
ATOM 4847 N N . SER B 1 44 ? 58.562 16.828 8.547 1 26.52 44 SER B N 1
ATOM 4848 C CA . SER B 1 44 ? 58.125 16.562 9.914 1 26.52 44 SER B CA 1
ATOM 4849 C C . SER B 1 44 ? 56.938 17.438 10.289 1 26.52 44 SER B C 1
ATOM 4851 O O . SER B 1 44 ? 57.094 18.625 10.609 1 26.52 44 SER B O 1
ATOM 4853 N N . LEU B 1 45 ? 56.062 17.781 9.328 1 28.7 45 LEU B N 1
ATOM 4854 C CA . LEU B 1 45 ? 55.25 18.828 9.93 1 28.7 45 LEU B CA 1
ATOM 4855 C C . LEU B 1 45 ? 54.562 18.328 11.195 1 28.7 45 LEU B C 1
ATOM 4857 O O . LEU B 1 45 ? 54 17.234 11.211 1 28.7 45 LEU B O 1
ATOM 4861 N N . ILE B 1 46 ? 55.031 18.828 12.281 1 30.69 46 ILE B N 1
ATOM 4862 C CA . ILE B 1 46 ? 54.5 18.828 13.641 1 30.69 46 ILE B CA 1
ATOM 4863 C C . ILE B 1 46 ? 53.031 19.172 13.633 1 30.69 46 ILE B C 1
ATOM 4865 O O . ILE B 1 46 ? 52.656 20.281 13.242 1 30.69 46 ILE B O 1
ATOM 4869 N N . SER B 1 47 ? 52.312 18.188 13.305 1 27.36 47 SER B N 1
ATOM 4870 C CA . SER B 1 47 ? 50.875 18.453 13.234 1 27.36 47 SER B CA 1
ATOM 4871 C C . SER B 1 47 ? 50.344 18.984 14.562 1 27.36 47 SER B C 1
ATOM 4873 O O . SER B 1 47 ? 50.531 18.375 15.609 1 27.36 47 SER B O 1
ATOM 4875 N N . ALA B 1 48 ? 50.125 20.297 14.664 1 32.62 48 ALA B N 1
ATOM 4876 C CA . ALA B 1 48 ? 49.344 21.031 15.648 1 32.62 48 ALA B CA 1
ATOM 4877 C C . ALA B 1 48 ? 48.094 20.234 16.078 1 32.62 48 ALA B C 1
ATOM 4879 O O . ALA B 1 48 ? 47.469 19.578 15.25 1 32.62 48 ALA B O 1
ATOM 4880 N N . SER B 1 49 ? 48 20.016 17.281 1 34.97 49 SER B N 1
ATOM 4881 C CA . SER B 1 49 ? 46.906 19.328 17.938 1 34.97 49 SER B CA 1
ATOM 4882 C C . SER B 1 49 ? 45.562 19.859 17.422 1 34.97 49 SER B C 1
ATOM 4884 O O . SER B 1 49 ? 45.281 21.047 17.531 1 34.97 49 SER B O 1
ATOM 4886 N N . PRO B 1 50 ? 44.906 19.359 16.391 1 35.28 50 PRO B N 1
ATOM 4887 C CA . PRO B 1 50 ? 43.75 20.016 15.789 1 35.28 50 PRO B CA 1
ATOM 4888 C C . PRO B 1 50 ? 42.719 20.438 16.812 1 35.28 50 PRO B C 1
ATOM 4890 O O . PRO B 1 50 ? 42.5 19.734 17.812 1 35.28 50 PRO B O 1
ATOM 4893 N N . LEU B 1 51 ? 42.594 21.656 17.172 1 34.34 51 LEU B N 1
ATOM 4894 C CA . LEU B 1 51 ? 41.406 22.219 17.844 1 34.34 51 LEU B CA 1
ATOM 4895 C C . LEU B 1 51 ? 40.156 21.391 17.562 1 34.34 51 LEU B C 1
ATOM 4897 O O . LEU B 1 51 ? 39.812 21.172 16.406 1 34.34 51 LEU B O 1
ATOM 4901 N N . LYS B 1 52 ? 39.844 20.484 18.453 1 47.38 52 LYS B N 1
ATOM 4902 C CA . LYS B 1 52 ? 38.688 19.625 18.375 1 47.38 52 LYS B CA 1
ATOM 4903 C C . LYS B 1 52 ? 37.5 20.359 17.734 1 47.38 52 LYS B C 1
ATOM 4905 O O . LYS B 1 52 ? 37.031 21.359 18.266 1 47.38 52 LYS B O 1
ATOM 4910 N N . SER B 1 53 ? 37.25 20.359 16.484 1 63.03 53 SER B N 1
ATOM 4911 C CA . SER B 1 53 ? 36.25 21 15.656 1 63.03 53 SER B CA 1
ATOM 4912 C C . SER B 1 53 ? 34.875 20.891 16.312 1 63.03 53 SER B C 1
ATOM 4914 O O . SER B 1 53 ? 34.5 19.828 16.844 1 63.03 53 SER B O 1
ATOM 4916 N N . THR B 1 54 ? 34.156 22 16.719 1 86.69 54 THR B N 1
ATOM 4917 C CA . THR B 1 54 ? 32.812 22.156 17.312 1 86.69 54 THR B CA 1
ATOM 4918 C C . THR B 1 54 ? 31.734 21.844 16.281 1 86.69 54 THR B C 1
ATOM 4920 O O . THR B 1 54 ? 30.547 21.969 16.578 1 86.69 54 THR B O 1
ATOM 4923 N N . CYS B 1 55 ? 32.312 21.375 15.148 1 95.38 55 CYS B N 1
ATOM 4924 C CA . CYS B 1 55 ? 31.359 21.062 14.094 1 95.38 55 CYS B CA 1
ATOM 4925 C C . CYS B 1 55 ? 31.188 19.562 13.938 1 95.38 55 CYS B C 1
ATOM 4927 O O . CYS B 1 55 ? 32.031 18.781 14.359 1 95.38 55 CYS B O 1
ATOM 4929 N N . ARG B 1 56 ? 30.094 19.094 13.391 1 97.69 56 ARG B N 1
ATOM 4930 C CA . ARG B 1 56 ? 29.969 17.734 12.875 1 97.69 56 ARG B CA 1
ATOM 4931 C C . ARG B 1 56 ? 30.969 17.484 11.742 1 97.69 56 ARG B C 1
ATOM 4933 O O . ARG B 1 56 ? 31.297 18.406 10.992 1 97.69 56 ARG B O 1
ATOM 4940 N N . CYS B 1 57 ? 31.438 16.266 11.68 1 97.5 57 CYS B N 1
ATOM 4941 C CA . CYS B 1 57 ? 32.344 15.891 10.602 1 97.5 57 CYS B CA 1
ATOM 4942 C C . CYS B 1 57 ? 31.656 16.031 9.242 1 97.5 57 CYS B C 1
ATOM 4944 O O . CYS B 1 57 ? 30.469 15.742 9.117 1 97.5 57 CYS B O 1
ATOM 4946 N N . PHE B 1 58 ? 32.438 16.453 8.32 1 96.44 58 PHE B N 1
ATOM 4947 C CA . PHE B 1 58 ? 31.953 16.766 6.988 1 96.44 58 PHE B CA 1
ATOM 4948 C C . PHE B 1 58 ? 32.812 16.078 5.918 1 96.44 58 PHE B C 1
ATOM 4950 O O . PHE B 1 58 ? 34 15.836 6.121 1 96.44 58 PHE B O 1
ATOM 4957 N N . PRO B 1 59 ? 32.125 15.68 4.789 1 95.5 59 PRO B N 1
ATOM 4958 C CA . PRO B 1 59 ? 32.906 15.062 3.727 1 95.5 59 PRO B CA 1
ATOM 4959 C C . PRO B 1 59 ? 34.188 15.852 3.408 1 95.5 59 PRO B C 1
ATOM 4961 O O . PRO B 1 59 ? 34.125 17.062 3.234 1 95.5 59 PRO B O 1
ATOM 4964 N N . GLY B 1 60 ? 35.281 15.172 3.314 1 94.06 60 GLY B N 1
ATOM 4965 C CA . GLY B 1 60 ? 36.562 15.82 3.102 1 94.06 60 GLY B CA 1
ATOM 4966 C C . GLY B 1 60 ? 37.375 15.953 4.371 1 94.06 60 GLY B C 1
ATOM 4967 O O . GLY B 1 60 ? 38.625 16.078 4.312 1 94.06 60 GLY B O 1
ATOM 4968 N N . ASP B 1 61 ? 36.719 15.953 5.512 1 95.88 61 ASP B N 1
ATOM 4969 C CA . ASP B 1 61 ? 37.406 16 6.789 1 95.88 61 ASP B CA 1
ATOM 4970 C C . ASP B 1 61 ? 38.062 14.648 7.102 1 95.88 61 ASP B C 1
ATOM 4972 O O . ASP B 1 61 ? 37.594 13.609 6.652 1 95.88 61 ASP B O 1
ATOM 4976 N N . SER B 1 62 ? 39.062 14.688 7.906 1 95.12 62 SER B N 1
ATOM 4977 C CA . SER B 1 62 ? 39.719 13.453 8.328 1 95.12 62 SER B CA 1
ATOM 4978 C C . SER B 1 62 ? 38.812 12.648 9.258 1 95.12 62 SER B C 1
ATOM 4980 O O . SER B 1 62 ? 38.938 11.422 9.344 1 95.12 62 SER B O 1
ATOM 4982 N N . CYS B 1 63 ? 37.906 13.352 9.898 1 96 63 CYS B N 1
ATOM 4983 C CA . CYS B 1 63 ? 37.062 12.656 10.852 1 96 63 CYS B CA 1
ATOM 4984 C C . CYS B 1 63 ? 35.812 12.094 10.164 1 96 63 CYS B C 1
ATOM 4986 O O . CYS B 1 63 ? 35.031 11.359 10.773 1 96 63 CYS B O 1
ATOM 4988 N N . TYR B 1 64 ? 35.625 12.461 8.945 1 97.62 64 TYR B N 1
ATOM 4989 C CA . TYR B 1 64 ? 34.531 11.875 8.203 1 97.62 64 TYR B CA 1
ATOM 4990 C C . TYR B 1 64 ? 34.812 10.422 7.832 1 97.62 64 TYR B C 1
ATOM 4992 O O . TYR B 1 64 ? 35.938 10.102 7.414 1 97.62 64 TYR B O 1
ATOM 5000 N N . PRO B 1 65 ? 33.844 9.539 8.016 1 97.88 65 PRO B N 1
ATOM 5001 C CA . PRO B 1 65 ? 34.094 8.125 7.738 1 97.88 65 PRO B CA 1
ATOM 5002 C C . PRO B 1 65 ? 34.594 7.887 6.316 1 97.88 65 PRO B C 1
ATOM 5004 O O . PRO B 1 65 ? 34.156 8.539 5.375 1 97.88 65 PRO B O 1
ATOM 5007 N N . ASP B 1 66 ? 35.5 6.957 6.184 1 96.75 66 ASP B N 1
ATOM 5008 C CA . ASP B 1 66 ? 35.969 6.578 4.859 1 96.75 66 ASP B CA 1
ATOM 5009 C C . ASP B 1 66 ? 35.156 5.449 4.27 1 96.75 66 ASP B C 1
ATOM 5011 O O . ASP B 1 66 ? 34.156 5.023 4.871 1 96.75 66 ASP B O 1
ATOM 5015 N N . THR B 1 67 ? 35.5 5.031 3.137 1 96.44 67 THR B N 1
ATOM 5016 C CA . THR B 1 67 ? 34.719 4.039 2.404 1 96.44 67 THR B CA 1
ATOM 5017 C C . THR B 1 67 ? 34.656 2.732 3.189 1 96.44 67 THR B C 1
ATOM 5019 O O . THR B 1 67 ? 33.625 2.051 3.164 1 96.44 67 THR B O 1
ATOM 5022 N N . THR B 1 68 ? 35.656 2.385 3.906 1 97.12 68 THR B N 1
ATOM 5023 C CA . THR B 1 68 ? 35.688 1.155 4.691 1 97.12 68 THR B CA 1
ATOM 5024 C C . THR B 1 68 ? 34.656 1.22 5.82 1 97.12 68 THR B C 1
ATOM 5026 O O . THR B 1 68 ? 33.938 0.243 6.078 1 97.12 68 THR B O 1
ATOM 5029 N N . ALA B 1 69 ? 34.625 2.379 6.473 1 97.81 69 ALA B N 1
ATOM 5030 C CA . ALA B 1 69 ? 33.656 2.566 7.559 1 97.81 69 ALA B CA 1
ATOM 5031 C C . ALA B 1 69 ? 32.219 2.506 7.039 1 97.81 69 ALA B C 1
ATOM 5033 O O . ALA B 1 69 ? 31.359 1.868 7.648 1 97.81 69 ALA B O 1
ATOM 5034 N N . TRP B 1 70 ? 32 3.123 5.938 1 98.25 70 TRP B N 1
ATOM 5035 C CA . TRP B 1 70 ? 30.672 3.09 5.336 1 98.25 70 TRP B CA 1
ATOM 5036 C C . TRP B 1 70 ? 30.297 1.674 4.898 1 98.25 70 TRP B C 1
ATOM 5038 O O . TRP B 1 70 ? 29.172 1.23 5.09 1 98.25 70 TRP B O 1
ATOM 5048 N N . ASP B 1 71 ? 31.25 0.958 4.312 1 97.69 71 ASP B N 1
ATOM 5049 C CA . ASP B 1 71 ? 31.031 -0.423 3.895 1 97.69 71 ASP B CA 1
ATOM 5050 C C . ASP B 1 71 ? 30.688 -1.309 5.09 1 97.69 71 ASP B C 1
ATOM 5052 O O . ASP B 1 71 ? 29.828 -2.188 4.992 1 97.69 71 ASP B O 1
ATOM 5056 N N . ALA B 1 72 ? 31.359 -1.086 6.18 1 97.56 72 ALA B N 1
ATOM 5057 C CA . ALA B 1 72 ? 31.078 -1.847 7.395 1 97.56 72 ALA B CA 1
ATOM 5058 C C . ALA B 1 72 ? 29.672 -1.569 7.906 1 97.56 72 ALA B C 1
ATOM 5060 O O . ALA B 1 72 ? 28.953 -2.488 8.32 1 97.56 72 ALA B O 1
ATOM 5061 N N . LEU B 1 73 ? 29.266 -0.299 7.891 1 98.12 73 LEU B N 1
ATOM 5062 C CA . LEU B 1 73 ? 27.891 0.048 8.281 1 98.12 73 LEU B CA 1
ATOM 5063 C C . LEU B 1 73 ? 26.875 -0.619 7.355 1 98.12 73 LEU B C 1
ATOM 5065 O O . LEU B 1 73 ? 25.875 -1.148 7.82 1 98.12 73 LEU B O 1
ATOM 5069 N N . ASN B 1 74 ? 27.172 -0.552 6.07 1 97.88 74 ASN B N 1
ATOM 5070 C CA . ASN B 1 74 ? 26.266 -1.172 5.098 1 97.88 74 ASN B CA 1
ATOM 5071 C C . ASN B 1 74 ? 26.094 -2.66 5.379 1 97.88 74 ASN B C 1
ATOM 5073 O O . ASN B 1 74 ? 24.969 -3.174 5.309 1 97.88 74 ASN B O 1
ATOM 5077 N N . ALA B 1 75 ? 27.141 -3.336 5.633 1 95.12 75 ALA B N 1
ATOM 5078 C CA . ALA B 1 75 ? 27.078 -4.754 5.977 1 95.12 75 ALA B CA 1
ATOM 5079 C C . ALA B 1 75 ? 26.234 -4.973 7.23 1 95.12 75 ALA B C 1
ATOM 5081 O O . ALA B 1 75 ? 25.422 -5.895 7.289 1 95.12 75 ALA B O 1
ATOM 5082 N N . THR B 1 76 ? 26.422 -4.09 8.211 1 95.5 76 THR B N 1
ATOM 5083 C CA . THR B 1 76 ? 25.75 -4.215 9.5 1 95.5 76 THR B CA 1
ATOM 5084 C C . THR B 1 76 ? 24.234 -4.059 9.328 1 95.5 76 THR B C 1
ATOM 5086 O O . THR B 1 76 ? 23.453 -4.723 10.008 1 95.5 76 THR B O 1
ATOM 5089 N N . VAL B 1 77 ? 23.844 -3.186 8.375 1 96 77 VAL B N 1
ATOM 5090 C CA . VAL B 1 77 ? 22.422 -2.924 8.211 1 96 77 VAL B CA 1
ATOM 5091 C C . VAL B 1 77 ? 21.875 -3.756 7.047 1 96 77 VAL B C 1
ATOM 5093 O O . VAL B 1 77 ? 20.797 -3.467 6.523 1 96 77 VAL B O 1
ATOM 5096 N N . GLY B 1 78 ? 22.594 -4.742 6.645 1 91.75 78 GLY B N 1
ATOM 5097 C CA . GLY B 1 78 ? 22.109 -5.695 5.664 1 91.75 78 GLY B CA 1
ATOM 5098 C C . GLY B 1 78 ? 22.016 -5.117 4.266 1 91.75 78 GLY B C 1
ATOM 5099 O O . GLY B 1 78 ? 21.094 -5.453 3.506 1 91.75 78 GLY B O 1
ATOM 5100 N N . GLY B 1 79 ? 22.938 -4.18 3.908 1 94.06 79 GLY B N 1
ATOM 5101 C CA . GLY B 1 79 ? 22.984 -3.627 2.562 1 94.06 79 GLY B CA 1
ATOM 5102 C C . GLY B 1 79 ? 21.969 -2.527 2.33 1 94.06 79 GLY B C 1
ATOM 5103 O O . GLY B 1 79 ? 21.688 -2.168 1.185 1 94.06 79 GLY B O 1
ATOM 5104 N N . LYS B 1 80 ? 21.453 -1.958 3.355 1 96.56 80 LYS B N 1
ATOM 5105 C CA . LYS B 1 80 ? 20.375 -0.98 3.221 1 96.56 80 LYS B CA 1
ATOM 5106 C C . LYS B 1 80 ? 20.922 0.442 3.18 1 96.56 80 LYS B C 1
ATOM 5108 O O . LYS B 1 80 ? 20.172 1.409 3.15 1 96.56 80 LYS B O 1
ATOM 5113 N N . LEU B 1 81 ? 22.203 0.637 3.277 1 98.06 81 LEU B N 1
ATOM 5114 C CA . LEU B 1 81 ? 22.812 1.951 3.137 1 98.06 81 LEU B CA 1
ATOM 5115 C C . LEU B 1 81 ? 22.859 2.377 1.674 1 98.06 81 LEU B C 1
ATOM 5117 O O . LEU B 1 81 ? 23.328 1.621 0.819 1 98.06 81 LEU B O 1
ATOM 5121 N N . ILE B 1 82 ? 22.438 3.572 1.402 1 97.5 82 ILE B N 1
ATOM 5122 C CA . ILE B 1 82 ? 22.328 4.055 0.029 1 97.5 82 ILE B CA 1
ATOM 5123 C C . ILE B 1 82 ? 23.094 5.367 -0.112 1 97.5 82 ILE B C 1
ATOM 5125 O O . ILE B 1 82 ? 22.828 6.332 0.608 1 97.5 82 ILE B O 1
ATOM 5129 N N . ALA B 1 83 ? 24.016 5.379 -0.976 1 97.44 83 ALA B N 1
ATOM 5130 C CA . ALA B 1 83 ? 24.672 6.637 -1.315 1 97.44 83 ALA B CA 1
ATOM 5131 C C . ALA B 1 83 ? 23.766 7.516 -2.176 1 97.44 83 ALA B C 1
ATOM 5133 O O . ALA B 1 83 ? 23.078 7.02 -3.074 1 97.44 83 ALA B O 1
ATOM 5134 N N . THR B 1 84 ? 23.797 8.797 -1.949 1 97.44 84 THR B N 1
ATOM 5135 C CA . THR B 1 84 ? 22.859 9.703 -2.619 1 97.44 84 THR B CA 1
ATOM 5136 C C . THR B 1 84 ? 23.281 9.922 -4.07 1 97.44 84 THR B C 1
ATOM 5138 O O . THR B 1 84 ? 24.453 10.211 -4.352 1 97.44 84 THR B O 1
ATOM 5141 N N . VAL B 1 85 ? 22.375 9.75 -4.922 1 96.5 85 VAL B N 1
ATOM 5142 C CA . VAL B 1 85 ? 22.391 10.242 -6.293 1 96.5 85 VAL B CA 1
ATOM 5143 C C . VAL B 1 85 ? 21.156 11.133 -6.527 1 96.5 85 VAL B C 1
ATOM 5145 O O . VAL B 1 85 ? 20.031 10.641 -6.562 1 96.5 85 VAL B O 1
ATOM 5148 N N . PRO B 1 86 ? 21.391 12.438 -6.625 1 96.38 86 PRO B N 1
ATOM 5149 C CA . PRO B 1 86 ? 20.219 13.289 -6.848 1 96.38 86 PRO B CA 1
ATOM 5150 C C . PRO B 1 86 ? 19.422 12.875 -8.078 1 96.38 86 PRO B C 1
ATOM 5152 O O . PRO B 1 86 ? 20 12.594 -9.133 1 96.38 86 PRO B O 1
ATOM 5155 N N . ILE B 1 87 ? 18.125 12.875 -8.008 1 96.25 87 ILE B N 1
ATOM 5156 C CA . ILE B 1 87 ? 17.312 12.359 -9.102 1 96.25 87 ILE B CA 1
ATOM 5157 C C . ILE B 1 87 ? 17.406 13.297 -10.305 1 96.25 87 ILE B C 1
ATOM 5159 O O . ILE B 1 87 ? 17.203 12.867 -11.445 1 96.25 87 ILE B O 1
ATOM 5163 N N . ALA B 1 88 ? 17.766 14.516 -10.102 1 97.25 88 ALA B N 1
ATOM 5164 C CA . ALA B 1 88 ? 17.859 15.477 -11.203 1 97.25 88 ALA B CA 1
ATOM 5165 C C . ALA B 1 88 ? 19.188 15.367 -11.922 1 97.25 88 ALA B C 1
ATOM 5167 O O . ALA B 1 88 ? 19.438 16.047 -12.914 1 97.25 88 ALA B O 1
ATOM 5168 N N . ALA B 1 89 ? 20.062 14.508 -11.43 1 97.31 89 ALA B N 1
ATOM 5169 C CA . ALA B 1 89 ? 21.375 14.352 -12.039 1 97.31 89 ALA B CA 1
ATOM 5170 C C . ALA B 1 89 ? 21.25 13.969 -13.516 1 97.31 89 ALA B C 1
ATOM 5172 O O . ALA B 1 89 ? 22.109 14.328 -14.32 1 97.31 89 ALA B O 1
ATOM 5173 N N . VAL B 1 90 ? 20.234 13.32 -13.906 1 97 90 VAL B N 1
ATOM 5174 C CA . VAL B 1 90 ? 20.016 12.859 -15.273 1 97 90 VAL B CA 1
ATOM 5175 C C . VAL B 1 90 ? 19.828 14.062 -16.203 1 97 90 VAL B C 1
ATOM 5177 O O . VAL B 1 90 ? 19.953 13.945 -17.422 1 97 90 VAL B O 1
ATOM 5180 N N . CYS B 1 91 ? 19.594 15.227 -15.648 1 97.5 91 CYS B N 1
ATOM 5181 C CA . CYS B 1 91 ? 19.344 16.438 -16.406 1 97.5 91 CYS B CA 1
ATOM 5182 C C . CYS B 1 91 ? 20.625 17.266 -16.578 1 97.5 91 CYS B C 1
ATOM 5184 O O . CYS B 1 91 ? 20.594 18.344 -17.156 1 97.5 91 CYS B O 1
ATOM 5186 N N . HIS B 1 92 ? 21.766 16.766 -16.078 1 97.12 92 HIS B N 1
ATOM 5187 C CA . HIS B 1 92 ? 23 17.531 -16.047 1 97.12 92 HIS B CA 1
ATOM 5188 C C . HIS B 1 92 ? 24.188 16.688 -16.516 1 97.12 92 HIS B C 1
ATOM 5190 O O . HIS B 1 92 ? 24.172 15.461 -16.359 1 97.12 92 HIS B O 1
ATOM 5196 N N . PHE B 1 93 ? 25.156 17.375 -17.172 1 94.88 93 PHE B N 1
ATOM 5197 C CA . PHE B 1 93 ? 26.469 16.75 -17.312 1 94.88 93 PHE B CA 1
ATOM 5198 C C . PHE B 1 93 ? 27.234 16.766 -16 1 94.88 93 PHE B C 1
ATOM 5200 O O . PHE B 1 93 ? 27.734 17.812 -15.586 1 94.88 93 PHE B O 1
ATOM 5207 N N . ASP B 1 94 ? 27.188 15.609 -15.297 1 89.31 94 ASP B N 1
ATOM 5208 C CA . ASP B 1 94 ? 27.703 15.539 -13.938 1 89.31 94 ASP B CA 1
ATOM 5209 C C . ASP B 1 94 ? 28.422 14.211 -13.688 1 89.31 94 ASP B C 1
ATOM 5211 O O . ASP B 1 94 ? 28.766 13.5 -14.633 1 89.31 94 ASP B O 1
ATOM 5215 N N . GLN B 1 95 ? 28.766 13.977 -12.445 1 87.69 95 GLN B N 1
ATOM 5216 C CA . GLN B 1 95 ? 29.547 12.805 -12.078 1 87.69 95 GLN B CA 1
ATOM 5217 C C . GLN B 1 95 ? 28.656 11.633 -11.695 1 87.69 95 GLN B C 1
ATOM 5219 O O . GLN B 1 95 ? 29.125 10.508 -11.516 1 87.69 95 GLN B O 1
ATOM 5224 N N . PHE B 1 96 ? 27.406 11.883 -11.516 1 93.94 96 PHE B N 1
ATOM 5225 C CA . PHE B 1 96 ? 26.531 10.875 -10.914 1 93.94 96 PHE B CA 1
ATOM 5226 C C . PHE B 1 96 ? 26.031 9.898 -11.961 1 93.94 96 PHE B C 1
ATOM 5228 O O . PHE B 1 96 ? 26.188 8.68 -11.82 1 93.94 96 PHE B O 1
ATOM 5235 N N . VAL B 1 97 ? 25.328 10.398 -12.977 1 94.06 97 VAL B N 1
ATOM 5236 C CA . VAL B 1 97 ? 24.766 9.562 -14.039 1 94.06 97 VAL B CA 1
ATOM 5237 C C . VAL B 1 97 ? 24.906 10.273 -15.383 1 94.06 97 VAL B C 1
ATOM 5239 O O . VAL B 1 97 ? 25.125 11.484 -15.43 1 94.06 97 VAL B O 1
ATOM 5242 N N . ALA B 1 98 ? 24.797 9.531 -16.5 1 94.5 98 ALA B N 1
ATOM 5243 C CA . ALA B 1 98 ? 24.891 10.117 -17.828 1 94.5 98 ALA B CA 1
ATOM 5244 C C . ALA B 1 98 ? 23.656 10.984 -18.125 1 94.5 98 ALA B C 1
ATOM 5246 O O . ALA B 1 98 ? 22.547 10.633 -17.734 1 94.5 98 ALA B O 1
ATOM 5247 N N . TYR B 1 99 ? 23.953 12.133 -18.781 1 96.31 99 TYR B N 1
ATOM 5248 C CA . TYR B 1 99 ? 22.859 12.977 -19.25 1 96.31 99 TYR B CA 1
ATOM 5249 C C . TYR B 1 99 ? 21.891 12.195 -20.109 1 96.31 99 TYR B C 1
ATOM 5251 O O . TYR B 1 99 ? 22.312 11.414 -20.984 1 96.31 99 TYR B O 1
ATOM 5259 N N . ASP B 1 100 ? 20.625 12.305 -19.844 1 96.5 100 ASP B N 1
ATOM 5260 C CA . ASP B 1 100 ? 19.562 11.68 -20.609 1 96.5 100 ASP B CA 1
ATOM 5261 C C . ASP B 1 100 ? 18.391 12.648 -20.844 1 96.5 100 ASP B C 1
ATOM 5263 O O . ASP B 1 100 ? 17.578 12.859 -19.953 1 96.5 100 ASP B O 1
ATOM 5267 N N . GLU B 1 101 ? 18.234 13.102 -22.047 1 96.06 101 GLU B N 1
ATOM 5268 C CA . GLU B 1 101 ? 17.266 14.148 -22.375 1 96.06 101 GLU B CA 1
ATOM 5269 C C . GLU B 1 101 ? 15.836 13.672 -22.156 1 96.06 101 GLU B C 1
ATOM 5271 O O . GLU B 1 101 ? 15 14.422 -21.625 1 96.06 101 GLU B O 1
ATOM 5276 N N . ALA B 1 102 ? 15.578 12.484 -22.578 1 96 102 ALA B N 1
ATOM 5277 C CA . ALA B 1 102 ? 14.227 11.953 -22.438 1 96 102 ALA B CA 1
ATOM 5278 C C . ALA B 1 102 ? 13.859 11.758 -20.969 1 96 102 ALA B C 1
ATOM 5280 O O . ALA B 1 102 ? 12.758 12.109 -20.547 1 96 102 ALA B O 1
ATOM 5281 N N . ALA B 1 103 ? 14.766 11.227 -20.234 1 95.62 103 ALA B N 1
ATOM 5282 C CA . ALA B 1 103 ? 14.531 11.039 -18.812 1 95.62 103 ALA B CA 1
ATOM 5283 C C . ALA B 1 103 ? 14.367 12.375 -18.094 1 95.62 103 ALA B C 1
ATOM 5285 O O . ALA B 1 103 ? 13.539 12.508 -17.188 1 95.62 103 ALA B O 1
ATOM 5286 N N . CYS B 1 104 ? 15.125 13.367 -18.484 1 97.12 104 CYS B N 1
ATOM 5287 C CA . CYS B 1 104 ? 15.039 14.703 -17.906 1 97.12 104 CYS B CA 1
ATOM 5288 C C . CYS B 1 104 ? 13.68 15.328 -18.188 1 97.12 104 CYS B C 1
ATOM 5290 O O . CYS B 1 104 ? 13.062 15.914 -17.297 1 97.12 104 CYS B O 1
ATOM 5292 N N . ALA B 1 105 ? 13.227 15.195 -19.406 1 97.31 105 ALA B N 1
ATOM 5293 C CA . ALA B 1 105 ? 11.93 15.75 -19.766 1 97.31 105 ALA B CA 1
ATOM 5294 C C . ALA B 1 105 ? 10.812 15.125 -18.938 1 97.31 105 ALA B C 1
ATOM 5296 O O . ALA B 1 105 ? 9.93 15.828 -18.438 1 97.31 105 ALA B O 1
ATOM 5297 N N . THR B 1 106 ? 10.922 13.82 -18.797 1 96.44 106 THR B N 1
ATOM 5298 C CA . THR B 1 106 ? 9.945 13.109 -17.984 1 96.44 106 THR B CA 1
ATOM 5299 C C . THR B 1 106 ? 10 13.594 -16.531 1 96.44 106 THR B C 1
ATOM 5301 O O . THR B 1 106 ? 8.961 13.789 -15.906 1 96.44 106 THR B O 1
ATOM 5304 N N . LEU B 1 107 ? 11.164 13.789 -16.047 1 96.62 107 LEU B N 1
ATOM 5305 C CA . LEU B 1 107 ? 11.336 14.258 -14.68 1 96.62 107 LEU B CA 1
ATOM 5306 C C . LEU B 1 107 ? 10.75 15.656 -14.5 1 96.62 107 LEU B C 1
ATOM 5308 O O . LEU B 1 107 ? 10.07 15.922 -13.508 1 96.62 107 LEU B O 1
ATOM 5312 N N . ARG B 1 108 ? 10.93 16.531 -15.383 1 96 108 ARG B N 1
ATOM 5313 C CA . ARG B 1 108 ? 10.398 17.891 -15.328 1 96 108 ARG B CA 1
ATOM 5314 C C . ARG B 1 108 ? 8.867 17.875 -15.289 1 96 108 ARG B C 1
ATOM 5316 O O . ARG B 1 108 ? 8.258 18.609 -14.508 1 96 108 ARG B O 1
ATOM 5323 N N . ASP B 1 109 ? 8.359 16.953 -16.062 1 94.56 109 ASP B N 1
ATOM 5324 C CA . ASP B 1 109 ? 6.902 16.875 -16.156 1 94.56 109 ASP B CA 1
ATOM 5325 C C . ASP B 1 109 ? 6.297 16.375 -14.844 1 94.56 109 ASP B C 1
ATOM 5327 O O . ASP B 1 109 ? 5.152 16.703 -14.523 1 94.56 109 ASP B O 1
ATOM 5331 N N . ASN B 1 110 ? 7.09 15.672 -14.078 1 93.5 110 ASN B N 1
ATOM 5332 C CA . ASN B 1 110 ? 6.547 15.023 -12.891 1 93.5 110 ASN B CA 1
ATOM 5333 C C . ASN B 1 110 ? 7.145 15.602 -11.609 1 93.5 110 ASN B C 1
ATOM 5335 O O . ASN B 1 110 ? 6.879 15.102 -10.516 1 93.5 110 ASN B O 1
ATOM 5339 N N . TRP B 1 111 ? 7.871 16.672 -11.703 1 93.75 111 TRP B N 1
ATOM 5340 C CA . TRP B 1 111 ? 8.656 17.219 -10.594 1 93.75 111 TRP B CA 1
ATOM 5341 C C . TRP B 1 111 ? 7.754 17.672 -9.461 1 93.75 111 TRP B C 1
ATOM 5343 O O . TRP B 1 111 ? 8.125 17.594 -8.289 1 93.75 111 TRP B O 1
ATOM 5353 N N . PHE B 1 112 ? 6.566 18.047 -9.766 1 91.31 112 PHE B N 1
ATOM 5354 C CA . PHE B 1 112 ? 5.746 18.734 -8.781 1 91.31 112 PHE B CA 1
ATOM 5355 C C . PHE B 1 112 ? 4.777 17.766 -8.109 1 91.31 112 PHE B C 1
ATOM 5357 O O . PHE B 1 112 ? 3.846 18.188 -7.422 1 91.31 112 PHE B O 1
ATOM 5364 N N . TYR B 1 113 ? 5.02 16.469 -8.273 1 90.69 113 TYR B N 1
ATOM 5365 C CA . TYR B 1 113 ? 4.215 15.445 -7.629 1 90.69 113 TYR B CA 1
ATOM 5366 C C . TYR B 1 113 ? 5.035 14.68 -6.598 1 90.69 113 TYR B C 1
ATOM 5368 O O . TYR B 1 113 ? 6.188 14.32 -6.848 1 90.69 113 TYR B O 1
ATOM 5376 N N . PRO B 1 114 ? 4.395 14.438 -5.43 1 92.31 114 PRO B N 1
ATOM 5377 C CA . PRO B 1 114 ? 5.109 13.695 -4.387 1 92.31 114 PRO B CA 1
ATOM 5378 C C . PRO B 1 114 ? 5.582 12.32 -4.855 1 92.31 114 PRO B C 1
ATOM 5380 O O . PRO B 1 114 ? 6.621 11.836 -4.406 1 92.31 114 PRO B O 1
ATOM 5383 N N . GLU B 1 115 ? 4.887 11.68 -5.816 1 90.25 115 GLU B N 1
ATOM 5384 C CA . GLU B 1 115 ? 5.191 10.336 -6.301 1 90.25 115 GLU B CA 1
ATOM 5385 C C . GLU B 1 115 ? 6.582 10.273 -6.926 1 90.25 115 GLU B C 1
ATOM 5387 O O . GLU B 1 115 ? 7.207 9.211 -6.965 1 90.25 115 GLU B O 1
ATOM 5392 N N . THR B 1 116 ? 7.047 11.398 -7.371 1 93.19 116 THR B N 1
ATOM 5393 C CA . THR B 1 116 ? 8.375 11.484 -7.969 1 93.19 116 THR B CA 1
ATOM 5394 C C . THR B 1 116 ? 9.453 11.406 -6.895 1 93.19 116 THR B C 1
ATOM 5396 O O . THR B 1 116 ? 10.531 10.852 -7.125 1 93.19 116 THR B O 1
ATOM 5399 N N . HIS B 1 117 ? 9.156 11.867 -5.73 1 94.75 117 HIS B N 1
ATOM 5400 C CA . HIS B 1 117 ? 10.164 12.062 -4.699 1 94.75 117 HIS B CA 1
ATOM 5401 C C . HIS B 1 117 ? 10.086 10.977 -3.631 1 94.75 117 HIS B C 1
ATOM 5403 O O . HIS B 1 117 ? 11.086 10.641 -3.004 1 94.75 117 HIS B O 1
ATOM 5409 N N . LEU B 1 118 ? 8.953 10.422 -3.449 1 94.31 118 LEU B N 1
ATOM 5410 C CA . LEU B 1 118 ? 8.688 9.492 -2.355 1 94.31 118 LEU B CA 1
ATOM 5411 C C . LEU B 1 118 ? 9.602 8.266 -2.447 1 94.31 118 LEU B C 1
ATOM 5413 O O . LEU B 1 118 ? 10.148 7.816 -1.438 1 94.31 118 LEU B O 1
ATOM 5417 N N . PRO B 1 119 ? 9.859 7.738 -3.701 1 92.12 119 PRO B N 1
ATOM 5418 C CA . PRO B 1 119 ? 10.688 6.539 -3.77 1 92.12 119 PRO B CA 1
ATOM 5419 C C . PRO B 1 119 ? 12.18 6.844 -3.629 1 92.12 119 PRO B C 1
ATOM 5421 O O . PRO B 1 119 ? 12.992 5.926 -3.498 1 92.12 119 PRO B O 1
ATOM 5424 N N . SER B 1 120 ? 12.523 8.07 -3.592 1 94.75 120 SER B N 1
ATOM 5425 C CA . SER B 1 120 ? 13.93 8.461 -3.488 1 94.75 120 SER B CA 1
ATOM 5426 C C . SER B 1 120 ? 14.367 8.555 -2.031 1 94.75 120 SER B C 1
ATOM 5428 O O . SER B 1 120 ? 13.688 9.172 -1.211 1 94.75 120 SER B O 1
ATOM 5430 N N . PRO B 1 121 ? 15.547 8.016 -1.76 1 95.44 121 PRO B N 1
ATOM 5431 C CA . PRO B 1 121 ? 16.078 8.109 -0.397 1 95.44 121 PRO B CA 1
ATOM 5432 C C . PRO B 1 121 ? 16.547 9.523 -0.046 1 95.44 121 PRO B C 1
ATOM 5434 O O . PRO B 1 121 ? 16.844 9.805 1.118 1 95.44 121 PRO B O 1
ATOM 5437 N N . SER B 1 122 ? 16.562 10.422 -1.052 1 95.25 122 SER B N 1
ATOM 5438 C CA . SER B 1 122 ? 17.25 11.672 -0.745 1 95.25 122 SER B CA 1
ATOM 5439 C C . SER B 1 122 ? 16.531 12.859 -1.36 1 95.25 122 SER B C 1
ATOM 5441 O O . SER B 1 122 ? 16.828 14.016 -1.031 1 95.25 122 SER B O 1
ATOM 5443 N N . SER B 1 123 ? 15.602 12.609 -2.254 1 93.44 123 SER B N 1
ATOM 5444 C CA . SER B 1 123 ? 14.977 13.742 -2.932 1 93.44 123 SER B CA 1
ATOM 5445 C C . SER B 1 123 ? 14.102 14.547 -1.977 1 93.44 123 SER B C 1
ATOM 5447 O O . SER B 1 123 ? 13.172 14.008 -1.375 1 93.44 123 SER B O 1
ATOM 5449 N N . ALA B 1 124 ? 14.438 15.789 -1.889 1 89.19 124 ALA B N 1
ATOM 5450 C CA . ALA B 1 124 ? 13.695 16.656 -0.98 1 89.19 124 ALA B CA 1
ATOM 5451 C C . ALA B 1 124 ? 12.555 17.359 -1.707 1 89.19 124 ALA B C 1
ATOM 5453 O O . ALA B 1 124 ? 12.742 17.906 -2.801 1 89.19 124 ALA B O 1
ATOM 5454 N N . MET B 1 125 ? 11.414 17.328 -1.158 1 89.25 125 MET B N 1
ATOM 5455 C CA . MET B 1 125 ? 10.281 18.047 -1.731 1 89.25 125 MET B CA 1
ATOM 5456 C C . MET B 1 125 ? 10.398 19.547 -1.453 1 89.25 125 MET B C 1
ATOM 5458 O O . MET B 1 125 ? 9.891 20.359 -2.221 1 89.25 125 MET B O 1
ATOM 5462 N N . ALA B 1 126 ? 11.086 19.906 -0.347 1 91.12 126 ALA B N 1
ATOM 5463 C CA . ALA B 1 126 ? 11.383 21.297 -0.04 1 91.12 126 ALA B CA 1
ATOM 5464 C C . ALA B 1 126 ? 12.664 21.766 -0.731 1 91.12 126 ALA B C 1
ATOM 5466 O O . ALA B 1 126 ? 13.695 21.953 -0.077 1 91.12 126 ALA B O 1
ATOM 5467 N N . TRP B 1 127 ? 12.586 22.062 -1.975 1 89.44 127 TRP B N 1
ATOM 5468 C CA . TRP B 1 127 ? 13.711 22.297 -2.865 1 89.44 127 TRP B CA 1
ATOM 5469 C C . TRP B 1 127 ? 14.578 23.453 -2.359 1 89.44 127 TRP B C 1
ATOM 5471 O O . TRP B 1 127 ? 15.797 23.438 -2.504 1 89.44 127 TRP B O 1
ATOM 5481 N N . LEU B 1 128 ? 14.016 24.422 -1.752 1 90.94 128 LEU B N 1
ATOM 5482 C CA . LEU B 1 128 ? 14.742 25.594 -1.29 1 90.94 128 LEU B CA 1
ATOM 5483 C C . LEU B 1 128 ? 15.867 25.203 -0.342 1 90.94 128 LEU B C 1
ATOM 5485 O O . LEU B 1 128 ? 16.906 25.875 -0.302 1 90.94 128 LEU B O 1
ATOM 5489 N N . PHE B 1 129 ? 15.711 24.156 0.261 1 93 129 PHE B N 1
ATOM 5490 C CA . PHE B 1 129 ? 16.641 23.781 1.317 1 93 129 PHE B CA 1
ATOM 5491 C C . PHE B 1 129 ? 17.703 22.812 0.786 1 93 129 PHE B C 1
ATOM 5493 O O . PHE B 1 129 ? 18.547 22.328 1.545 1 93 129 PHE B O 1
ATOM 5500 N N . THR B 1 130 ? 17.703 22.516 -0.491 1 91.62 130 THR B N 1
ATOM 5501 C CA . THR B 1 130 ? 18.766 21.734 -1.126 1 91.62 130 THR B CA 1
ATOM 5502 C C . THR B 1 130 ? 19.844 22.656 -1.692 1 91.62 130 THR B C 1
ATOM 5504 O O . THR B 1 130 ? 20.859 22.172 -2.223 1 91.62 130 THR B O 1
ATOM 5507 N N . ASN B 1 131 ? 19.656 23.969 -1.596 1 90.06 131 ASN B N 1
ATOM 5508 C CA . ASN B 1 131 ? 20.547 25.031 -2.039 1 90.06 131 ASN B CA 1
ATOM 5509 C C . ASN B 1 131 ? 20.688 25.047 -3.557 1 90.06 131 ASN B C 1
ATOM 5511 O O . ASN B 1 131 ? 21.75 25.422 -4.078 1 90.06 131 ASN B O 1
ATOM 5515 N N . ASN B 1 132 ? 19.719 24.453 -4.25 1 90.38 132 ASN B N 1
ATOM 5516 C CA . ASN B 1 132 ? 19.562 24.516 -5.703 1 90.38 132 ASN B CA 1
ATOM 5517 C C . ASN B 1 132 ? 20.766 23.891 -6.414 1 90.38 132 ASN B C 1
ATOM 5519 O O . ASN B 1 132 ? 21.141 24.328 -7.496 1 90.38 132 ASN B O 1
ATOM 5523 N N . THR B 1 133 ? 21.312 22.953 -5.891 1 92.38 133 THR B N 1
ATOM 5524 C CA . THR B 1 133 ? 22.547 22.391 -6.418 1 92.38 133 THR B CA 1
ATOM 5525 C C . THR B 1 133 ? 22.25 21.328 -7.477 1 92.38 133 THR B C 1
ATOM 5527 O O . THR B 1 133 ? 23.141 20.922 -8.211 1 92.38 133 THR B O 1
ATOM 5530 N N . CYS B 1 134 ? 21.062 20.844 -7.508 1 93.94 134 CYS B N 1
ATOM 5531 C CA . CYS B 1 134 ? 20.688 19.859 -8.508 1 93.94 134 CYS B CA 1
ATOM 5532 C C . CYS B 1 134 ? 19.188 19.844 -8.742 1 93.94 134 CYS B C 1
ATOM 5534 O O . CYS B 1 134 ? 18.438 19.203 -8 1 93.94 134 CYS B O 1
ATOM 5536 N N . ASN B 1 135 ? 18.641 20.484 -9.688 1 93 135 ASN B N 1
ATOM 5537 C CA . ASN B 1 135 ? 17.234 20.438 -10.094 1 93 135 ASN B CA 1
ATOM 5538 C C . ASN B 1 135 ? 17.094 20.422 -11.609 1 93 135 ASN B C 1
ATOM 5540 O O . ASN B 1 135 ? 17.984 20.906 -12.32 1 93 135 ASN B O 1
ATOM 5544 N N . PRO B 1 136 ? 16.109 19.922 -12.094 1 95.56 136 PRO B N 1
ATOM 5545 C CA . PRO B 1 136 ? 16 19.641 -13.531 1 95.56 136 PRO B CA 1
ATOM 5546 C C . PRO B 1 136 ? 15.727 20.891 -14.359 1 95.56 136 PRO B C 1
ATOM 5548 O O . PRO B 1 136 ? 15.664 20.812 -15.594 1 95.56 136 PRO B O 1
ATOM 5551 N N . PHE B 1 137 ? 15.633 22.078 -13.781 1 95.5 137 PHE B N 1
ATOM 5552 C CA . PHE B 1 137 ? 15.211 23.266 -14.508 1 95.5 137 PHE B CA 1
ATOM 5553 C C . PHE B 1 137 ? 16.391 24.172 -14.797 1 95.5 137 PHE B C 1
ATOM 5555 O O . PHE B 1 137 ? 16.25 25.203 -15.453 1 95.5 137 PHE B O 1
ATOM 5562 N N . LEU B 1 138 ? 17.531 23.797 -14.32 1 94.31 138 LEU B N 1
ATOM 5563 C CA . LEU B 1 138 ? 18.75 24.516 -14.633 1 94.31 138 LEU B CA 1
ATOM 5564 C C . LEU B 1 138 ? 19.359 24 -15.938 1 94.31 138 LEU B C 1
ATOM 5566 O O . LEU B 1 138 ? 18.938 22.984 -16.469 1 94.31 138 LEU B O 1
ATOM 5570 N N . SER B 1 139 ? 20.344 24.766 -16.359 1 94.69 139 SER B N 1
ATOM 5571 C CA . SER B 1 139 ? 21.047 24.359 -17.578 1 94.69 139 SER B CA 1
ATOM 5572 C C . SER B 1 139 ? 21.734 23 -17.375 1 94.69 139 SER B C 1
ATOM 5574 O O . SER B 1 139 ? 22.281 22.719 -16.312 1 94.69 139 SER B O 1
ATOM 5576 N N . SER B 1 140 ? 21.719 22.188 -18.484 1 94.88 140 SER B N 1
ATOM 5577 C CA . SER B 1 140 ? 22.359 20.875 -18.422 1 94.88 140 SER B CA 1
ATOM 5578 C C . SER B 1 140 ? 23.859 21 -18.156 1 94.88 140 SER B C 1
ATOM 5580 O O . SER B 1 140 ? 24.484 20.047 -17.719 1 94.88 140 SER B O 1
ATOM 5582 N N . THR B 1 141 ? 24.422 22.141 -18.359 1 94.75 141 THR B N 1
ATOM 5583 C CA . THR B 1 141 ? 25.859 22.328 -18.203 1 94.75 141 THR B CA 1
ATOM 5584 C C . THR B 1 141 ? 26.203 22.734 -16.766 1 94.75 141 THR B C 1
ATOM 5586 O O . THR B 1 141 ? 27.359 22.75 -16.375 1 94.75 141 THR B O 1
ATOM 5589 N N . THR B 1 142 ? 25.203 23.141 -16.016 1 92.75 142 THR B N 1
ATOM 5590 C CA . THR B 1 142 ? 25.438 23.328 -14.586 1 92.75 142 THR B CA 1
ATOM 5591 C C . THR B 1 142 ? 25.594 21.969 -13.883 1 92.75 142 THR B C 1
ATOM 5593 O O . THR B 1 142 ? 24.641 21.203 -13.797 1 92.75 142 THR B O 1
ATOM 5596 N N . PRO B 1 143 ? 26.719 21.672 -13.422 1 90.75 143 PRO B N 1
ATOM 5597 C CA . PRO B 1 143 ? 26.891 20.328 -12.836 1 90.75 143 PRO B CA 1
ATOM 5598 C C . PRO B 1 143 ? 26.094 20.156 -11.539 1 90.75 143 PRO B C 1
ATOM 5600 O O . PRO B 1 143 ? 26.016 21.078 -10.727 1 90.75 143 PRO B O 1
ATOM 5603 N N . CYS B 1 144 ? 25.562 18.984 -11.367 1 94.44 144 CYS B N 1
ATOM 5604 C CA . CYS B 1 144 ? 24.891 18.594 -10.125 1 94.44 144 CYS B CA 1
ATOM 5605 C C . CYS B 1 144 ? 25.906 18.266 -9.047 1 94.44 144 CYS B C 1
ATOM 5607 O O . CYS B 1 144 ? 26.938 17.625 -9.32 1 94.44 144 CYS B O 1
ATOM 5609 N N . THR B 1 145 ? 25.656 18.797 -7.891 1 94.38 145 THR B N 1
ATOM 5610 C CA . THR B 1 145 ? 26.391 18.406 -6.691 1 94.38 145 THR B CA 1
ATOM 5611 C C . THR B 1 145 ? 25.438 18.062 -5.559 1 94.38 145 THR B C 1
ATOM 5613 O O . THR B 1 145 ? 24.219 18.297 -5.668 1 94.38 145 THR B O 1
ATOM 5616 N N . LEU B 1 146 ? 25.891 17.484 -4.531 1 95.12 146 LEU B N 1
ATOM 5617 C CA . LEU B 1 146 ? 25.016 17.094 -3.439 1 95.12 146 LEU B CA 1
ATOM 5618 C C . LEU B 1 146 ? 24.5 18.312 -2.682 1 95.12 146 LEU B C 1
ATOM 5620 O O . LEU B 1 146 ? 23.344 18.359 -2.273 1 95.12 146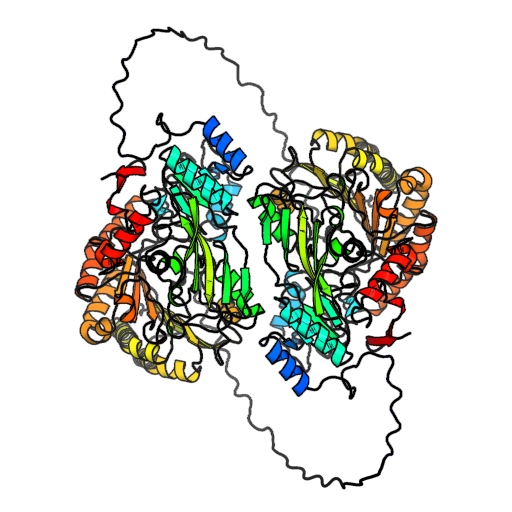 LEU B O 1
ATOM 5624 N N . GLY B 1 147 ? 25.484 19.297 -2.459 1 94.31 147 GLY B N 1
ATOM 5625 C CA . GLY B 1 147 ? 25.062 20.438 -1.671 1 94.31 147 GLY B CA 1
ATOM 5626 C C . GLY B 1 147 ? 24.438 20.047 -0.342 1 94.31 147 GLY B C 1
ATOM 5627 O O . GLY B 1 147 ? 25.047 19.312 0.442 1 94.31 147 GLY B O 1
ATOM 5628 N N . ASN B 1 148 ? 23.125 20.422 -0.166 1 95.62 148 ASN B N 1
ATOM 5629 C CA . ASN B 1 148 ? 22.469 20.188 1.115 1 95.62 148 ASN B CA 1
ATOM 5630 C C . ASN B 1 148 ? 21.719 18.859 1.122 1 95.62 148 ASN B C 1
ATOM 5632 O O . ASN B 1 148 ? 20.953 18.562 2.049 1 95.62 148 ASN B O 1
ATOM 5636 N N . TYR B 1 149 ? 21.891 18.047 0.068 1 96.38 149 TYR B N 1
ATOM 5637 C CA . TYR B 1 149 ? 21.375 16.688 0.138 1 96.38 149 TYR B CA 1
ATOM 5638 C C . TYR B 1 149 ? 22.141 15.867 1.167 1 96.38 149 TYR B C 1
ATOM 5640 O O . TYR B 1 149 ? 23.312 16.125 1.418 1 96.38 149 TYR B O 1
ATOM 5648 N N . VAL B 1 150 ? 21.484 14.906 1.701 1 97.62 150 VAL B N 1
ATOM 5649 C CA . VAL B 1 150 ? 22.172 13.961 2.57 1 97.62 150 VAL B CA 1
ATOM 5650 C C . VAL B 1 150 ? 23.188 13.156 1.757 1 97.62 150 VAL B C 1
ATOM 5652 O O . VAL B 1 150 ? 22.984 12.93 0.56 1 97.62 150 VAL B O 1
ATOM 5655 N N . SER B 1 151 ? 24.219 12.695 2.412 1 98.06 151 SER B N 1
ATOM 5656 C CA . SER B 1 151 ? 25.25 11.93 1.717 1 98.06 151 SER B CA 1
ATOM 5657 C C . SER B 1 151 ? 24.859 10.461 1.598 1 98.06 151 SER B C 1
ATOM 5659 O O . SER B 1 151 ? 25.109 9.828 0.567 1 98.06 151 SER B O 1
ATOM 5661 N N . TYR B 1 152 ? 24.359 9.953 2.682 1 98.5 152 TYR B N 1
ATOM 5662 C CA . TYR B 1 152 ? 23.922 8.562 2.764 1 98.5 152 TYR B CA 1
ATOM 5663 C C . TYR B 1 152 ? 22.578 8.438 3.471 1 98.5 152 TYR B C 1
ATOM 5665 O O . TYR B 1 152 ? 22.234 9.281 4.301 1 98.5 152 TYR B O 1
ATOM 5673 N N . THR B 1 153 ? 21.875 7.449 3.074 1 98.62 153 THR B N 1
ATOM 5674 C CA . THR B 1 153 ? 20.594 7.133 3.711 1 98.62 153 THR B CA 1
ATOM 5675 C C . THR B 1 153 ? 20.516 5.648 4.059 1 98.62 153 THR B C 1
ATOM 5677 O O . THR B 1 153 ? 20.891 4.797 3.248 1 98.62 153 THR B O 1
ATOM 5680 N N . ILE B 1 154 ? 20.172 5.348 5.262 1 98.5 154 ILE B N 1
ATOM 5681 C CA . ILE B 1 154 ? 19.766 3.986 5.59 1 98.5 154 ILE B CA 1
ATOM 5682 C C . ILE B 1 154 ? 18.266 3.842 5.41 1 98.5 154 ILE B C 1
ATOM 5684 O O . ILE B 1 154 ? 17.484 4.574 6.027 1 98.5 154 ILE B O 1
ATOM 5688 N N . ASN B 1 155 ? 17.828 2.994 4.504 1 97.81 155 ASN B N 1
ATOM 5689 C CA . ASN B 1 155 ? 16.422 2.596 4.457 1 97.81 155 ASN B CA 1
ATOM 5690 C C . ASN B 1 155 ? 16.031 1.781 5.684 1 97.81 155 ASN B C 1
ATOM 5692 O O . ASN B 1 155 ? 16.109 0.551 5.668 1 97.81 155 ASN B O 1
ATOM 5696 N N . ALA B 1 156 ? 15.531 2.422 6.703 1 97.75 156 ALA B N 1
ATOM 5697 C CA . ALA B 1 156 ? 15.281 1.788 7.996 1 97.75 156 ALA B CA 1
ATOM 5698 C C . ALA B 1 156 ? 13.906 1.123 8.031 1 97.75 156 ALA B C 1
ATOM 5700 O O . ALA B 1 156 ? 12.883 1.793 7.879 1 97.75 156 ALA B O 1
ATOM 5701 N N . THR B 1 157 ? 13.898 -0.179 8.25 1 95.38 157 THR B N 1
ATOM 5702 C CA . THR B 1 157 ? 12.633 -0.907 8.328 1 95.38 157 THR B CA 1
ATOM 5703 C C . THR B 1 157 ? 12.523 -1.667 9.641 1 95.38 157 THR B C 1
ATOM 5705 O O . THR B 1 157 ? 11.492 -2.275 9.93 1 95.38 157 THR B O 1
ATOM 5708 N N . THR B 1 158 ? 13.57 -1.611 10.484 1 94.06 158 THR B N 1
ATOM 5709 C CA . THR B 1 158 ? 13.578 -2.242 11.797 1 94.06 158 THR B CA 1
ATOM 5710 C C . THR B 1 158 ? 14.211 -1.323 12.836 1 94.06 158 THR B C 1
ATOM 5712 O O . THR B 1 158 ? 14.891 -0.356 12.484 1 94.06 158 THR B O 1
ATOM 5715 N N . SER B 1 159 ? 14 -1.681 14.125 1 96.5 159 SER B N 1
ATOM 5716 C CA . SER B 1 159 ? 14.641 -0.921 15.195 1 96.5 159 SER B CA 1
ATOM 5717 C C . SER B 1 159 ? 16.156 -1.047 15.133 1 96.5 159 SER B C 1
ATOM 5719 O O . SER B 1 159 ? 16.875 -0.105 15.477 1 96.5 159 SER B O 1
ATOM 5721 N N . ASN B 1 160 ? 16.641 -2.145 14.664 1 95.06 160 ASN B N 1
ATOM 5722 C CA . ASN B 1 160 ? 18.094 -2.346 14.547 1 95.06 160 ASN B CA 1
ATOM 5723 C C . ASN B 1 160 ? 18.703 -1.384 13.539 1 95.06 160 ASN B C 1
ATOM 5725 O O . ASN B 1 160 ? 19.781 -0.831 13.789 1 95.06 160 ASN B O 1
ATOM 5729 N N . ASP B 1 161 ? 18.078 -1.226 12.398 1 97.56 161 ASP B N 1
ATOM 5730 C CA . ASP B 1 161 ? 18.562 -0.259 11.414 1 97.56 161 ASP B CA 1
ATOM 5731 C C . ASP B 1 161 ? 18.766 1.113 12.055 1 97.56 161 ASP B C 1
ATOM 5733 O O . ASP B 1 161 ? 19.797 1.761 11.836 1 97.56 161 ASP B O 1
ATOM 5737 N N . VAL B 1 162 ? 17.812 1.505 12.844 1 98.5 162 VAL B N 1
ATOM 5738 C CA . VAL B 1 162 ? 17.797 2.826 13.461 1 98.5 162 VAL B CA 1
ATOM 5739 C C . VAL B 1 162 ? 18.906 2.916 14.508 1 98.5 162 VAL B C 1
ATOM 5741 O O . VAL B 1 162 ? 19.656 3.887 14.531 1 98.5 162 VAL B O 1
ATOM 5744 N N . LYS B 1 163 ? 19.016 1.914 15.312 1 98.25 163 LYS B N 1
ATOM 5745 C CA . LYS B 1 163 ? 20.047 1.885 16.344 1 98.25 163 LYS B CA 1
ATOM 5746 C C . LYS B 1 163 ? 21.438 1.989 15.727 1 98.25 163 LYS B C 1
ATOM 5748 O O . LYS B 1 163 ? 22.281 2.748 16.203 1 98.25 163 LYS B O 1
ATOM 5753 N N . GLU B 1 164 ? 21.656 1.246 14.68 1 98.12 164 GLU B N 1
ATOM 5754 C CA . GLU B 1 164 ? 22.953 1.25 14.023 1 98.12 164 GLU B CA 1
ATOM 5755 C C . GLU B 1 164 ? 23.266 2.613 13.414 1 98.12 164 GLU B C 1
ATOM 5757 O O . GLU B 1 164 ? 24.406 3.068 13.438 1 98.12 164 GLU B O 1
ATOM 5762 N N . ALA B 1 165 ? 22.281 3.215 12.836 1 98.62 165 ALA B N 1
ATOM 5763 C CA . ALA B 1 165 ? 22.453 4.555 12.281 1 98.62 165 ALA B CA 1
ATOM 5764 C C . ALA B 1 165 ? 22.875 5.547 13.359 1 98.62 165 ALA B C 1
ATOM 5766 O O . ALA B 1 165 ? 23.828 6.309 13.18 1 98.62 165 ALA B O 1
ATOM 5767 N N . ILE B 1 166 ? 22.141 5.535 14.438 1 98.62 166 ILE B N 1
ATOM 5768 C CA . ILE B 1 166 ? 22.391 6.465 15.531 1 98.62 166 ILE B CA 1
ATOM 5769 C C . ILE B 1 166 ? 23.797 6.219 16.094 1 98.62 166 ILE B C 1
ATOM 5771 O O . ILE B 1 166 ? 24.562 7.164 16.281 1 98.62 166 ILE B O 1
ATOM 5775 N N . ASN B 1 167 ? 24.125 4.973 16.344 1 98.12 167 ASN B N 1
ATOM 5776 C CA . ASN B 1 167 ? 25.438 4.629 16.875 1 98.12 167 ASN B CA 1
ATOM 5777 C C . ASN B 1 167 ? 26.562 5.09 15.938 1 98.12 167 ASN B C 1
ATOM 5779 O O . ASN B 1 167 ? 27.562 5.633 16.391 1 98.12 167 ASN B O 1
ATOM 5783 N N . PHE B 1 168 ? 26.406 4.828 14.688 1 98.44 168 PHE B N 1
ATOM 5784 C CA . PHE B 1 168 ? 27.406 5.219 13.695 1 98.44 168 PHE B CA 1
ATOM 5785 C C . PHE B 1 168 ? 27.562 6.73 13.672 1 98.44 168 PHE B C 1
ATOM 5787 O O . PHE B 1 168 ? 28.688 7.234 13.656 1 98.44 168 PHE B O 1
ATOM 5794 N N . ALA B 1 169 ? 26.469 7.434 13.609 1 98.19 169 ALA B N 1
ATOM 5795 C CA . ALA B 1 169 ? 26.516 8.898 13.586 1 98.19 169 ALA B CA 1
ATOM 5796 C C . ALA B 1 169 ? 27.219 9.445 14.82 1 98.19 169 ALA B C 1
ATOM 5798 O O . ALA B 1 169 ? 28.047 10.344 14.711 1 98.19 169 ALA B O 1
ATOM 5799 N N . ASN B 1 170 ? 26.906 8.898 15.93 1 97.56 170 ASN B N 1
ATOM 5800 C CA . ASN B 1 170 ? 27.5 9.344 17.188 1 97.56 170 ASN B CA 1
ATOM 5801 C C . ASN B 1 170 ? 28.984 9.023 17.234 1 97.56 170 ASN B C 1
ATOM 5803 O O . ASN B 1 170 ? 29.797 9.867 17.625 1 97.56 170 ASN B O 1
ATOM 5807 N N . SER B 1 171 ? 29.344 7.844 16.828 1 97.25 171 SER B N 1
ATOM 5808 C CA . SER B 1 171 ? 30.734 7.402 16.906 1 97.25 171 SER B CA 1
ATOM 5809 C C . SER B 1 171 ? 31.625 8.188 15.953 1 97.25 171 SER B C 1
ATOM 5811 O O . SER B 1 171 ? 32.812 8.367 16.219 1 97.25 171 SER B O 1
ATOM 5813 N N . ASN B 1 172 ? 30.984 8.688 14.914 1 97.5 172 ASN B N 1
ATOM 5814 C CA . ASN B 1 172 ? 31.766 9.383 13.906 1 97.5 172 ASN B CA 1
ATOM 5815 C C . ASN B 1 172 ? 31.453 10.875 13.875 1 97.5 172 ASN B C 1
ATOM 5817 O O . ASN B 1 172 ? 31.922 11.594 12.984 1 97.5 172 ASN B O 1
ATOM 5821 N N . ASN B 1 173 ? 30.625 11.336 14.742 1 97.12 173 ASN B N 1
ATOM 5822 C CA . ASN B 1 173 ? 30.25 12.742 14.883 1 97.12 173 ASN B CA 1
ATOM 5823 C C . ASN B 1 173 ? 29.703 13.305 13.57 1 97.12 173 ASN B C 1
ATOM 5825 O O . ASN B 1 173 ? 30.109 14.375 13.133 1 97.12 173 ASN B O 1
ATOM 5829 N N . ILE B 1 174 ? 28.891 12.57 12.977 1 97 174 ILE B N 1
ATOM 5830 C CA . ILE B 1 174 ? 28.297 13.031 11.727 1 97 174 ILE B CA 1
ATOM 5831 C C . ILE B 1 174 ? 26.875 13.531 11.977 1 97 174 ILE B C 1
ATOM 5833 O O . ILE B 1 174 ? 26.219 13.094 12.93 1 97 174 ILE B O 1
ATOM 5837 N N . ARG B 1 175 ? 26.406 14.461 11.156 1 97.88 175 ARG B N 1
ATOM 5838 C CA . ARG B 1 175 ? 25.047 14.961 11.227 1 97.88 175 ARG B CA 1
ATOM 5839 C C . ARG B 1 175 ? 24.031 13.859 10.898 1 97.88 175 ARG B C 1
ATOM 5841 O O . ARG B 1 175 ? 24.25 13.062 9.977 1 97.88 175 ARG B O 1
ATOM 5848 N N . LEU B 1 176 ? 23.047 13.773 11.703 1 98.25 176 LEU B N 1
ATOM 5849 C CA . LEU B 1 176 ? 21.969 12.82 11.484 1 98.25 176 LEU B CA 1
ATOM 5850 C C . LEU B 1 176 ? 20.688 13.531 11.047 1 98.25 176 LEU B C 1
ATOM 5852 O O . LEU B 1 176 ? 20.344 14.578 11.594 1 98.25 176 LEU B O 1
ATOM 5856 N N . VAL B 1 177 ? 19.969 13.016 10.016 1 97.75 177 VAL B N 1
ATOM 5857 C CA . VAL B 1 177 ? 18.688 13.516 9.531 1 97.75 177 VAL B CA 1
ATOM 5858 C C . VAL B 1 177 ? 17.641 12.398 9.594 1 97.75 177 VAL B C 1
ATOM 5860 O O . VAL B 1 177 ? 17.938 11.242 9.297 1 97.75 177 VAL B O 1
ATOM 5863 N N . ILE B 1 178 ? 16.5 12.68 10.109 1 97.94 178 ILE B N 1
ATOM 5864 C CA . ILE B 1 178 ? 15.375 11.758 10.102 1 97.94 178 ILE B CA 1
ATOM 5865 C C . ILE B 1 178 ? 14.367 12.172 9.031 1 97.94 178 ILE B C 1
ATOM 5867 O O . ILE B 1 178 ? 13.969 13.336 8.969 1 97.94 178 ILE B O 1
ATOM 5871 N N . ARG B 1 179 ? 13.961 11.18 8.234 1 96.38 179 ARG B N 1
ATOM 5872 C CA . ARG B 1 179 ? 13.047 11.469 7.137 1 96.38 179 ARG B CA 1
ATOM 5873 C C . ARG B 1 179 ? 11.977 10.383 7.012 1 96.38 179 ARG B C 1
ATOM 5875 O O . ARG B 1 179 ? 12.297 9.195 7.012 1 96.38 179 ARG B O 1
ATOM 5882 N N . GLY B 1 180 ? 10.734 10.789 6.984 1 95.06 180 GLY B N 1
ATOM 5883 C CA . GLY B 1 180 ? 9.648 9.906 6.59 1 95.06 180 GLY B CA 1
ATOM 5884 C C . GLY B 1 180 ? 9.328 9.977 5.109 1 95.06 180 GLY B C 1
ATOM 5885 O O . GLY B 1 180 ? 10.008 9.367 4.289 1 95.06 180 GLY B O 1
ATOM 5886 N N . THR B 1 181 ? 8.391 10.859 4.766 1 92.38 181 THR B N 1
ATOM 5887 C CA . THR B 1 181 ? 8.008 11.023 3.367 1 92.38 181 THR B CA 1
ATOM 5888 C C . THR B 1 181 ? 8.602 12.297 2.783 1 92.38 181 THR B C 1
ATOM 5890 O O . THR B 1 181 ? 8.414 12.602 1.604 1 92.38 181 THR B O 1
ATOM 5893 N N . GLY B 1 182 ? 9.258 13.023 3.592 1 90.19 182 GLY B N 1
ATOM 5894 C CA . GLY B 1 182 ? 9.891 14.242 3.105 1 90.19 182 GLY B CA 1
ATOM 5895 C C . GLY B 1 182 ? 8.922 15.398 2.953 1 90.19 182 GLY B C 1
ATOM 5896 O O . GLY B 1 182 ? 9.156 16.312 2.156 1 90.19 182 GLY B O 1
ATOM 5897 N N . HIS B 1 183 ? 7.898 15.461 3.73 1 85.62 183 HIS B N 1
ATOM 5898 C CA . HIS B 1 183 ? 6.82 16.422 3.596 1 85.62 183 HIS B CA 1
ATOM 5899 C C . HIS B 1 183 ? 7.137 17.719 4.348 1 85.62 183 HIS B C 1
ATOM 5901 O O . HIS B 1 183 ? 6.426 18.719 4.211 1 85.62 183 HIS B O 1
ATOM 5907 N N . ASP B 1 184 ? 8.172 17.719 5.102 1 90.75 184 ASP B N 1
ATOM 5908 C CA . ASP B 1 184 ? 8.438 18.938 5.871 1 90.75 184 ASP B CA 1
ATOM 5909 C C . ASP B 1 184 ? 8.672 20.125 4.953 1 90.75 184 ASP B C 1
ATOM 5911 O O . ASP B 1 184 ? 9.484 20.062 4.023 1 90.75 184 ASP B O 1
ATOM 5915 N N . TYR B 1 185 ? 8.062 21.203 5.281 1 91.81 185 TYR B N 1
ATOM 5916 C CA . TYR B 1 185 ? 8.125 22.391 4.434 1 91.81 185 TYR B CA 1
ATOM 5917 C C . TYR B 1 185 ? 9.406 23.172 4.691 1 91.81 185 TYR B C 1
ATOM 5919 O O . TYR B 1 185 ? 9.781 24.031 3.895 1 91.81 185 TYR B O 1
ATOM 5927 N N . ASN B 1 186 ? 10.031 22.891 5.77 1 91.5 186 ASN B N 1
ATOM 5928 C CA . ASN B 1 186 ? 11.141 23.734 6.191 1 91.5 186 ASN B CA 1
ATOM 5929 C C . ASN B 1 186 ? 12.469 22.984 6.148 1 91.5 186 ASN B C 1
ATOM 5931 O O . ASN B 1 186 ? 13.359 23.25 6.949 1 91.5 186 ASN B O 1
ATOM 5935 N N . GLY B 1 187 ? 12.531 22 5.363 1 91.69 187 GLY B N 1
ATOM 5936 C CA . GLY B 1 187 ? 13.789 21.375 5 1 91.69 187 GLY B CA 1
ATOM 5937 C C . GLY B 1 187 ? 14.352 20.484 6.094 1 91.69 187 GLY B C 1
ATOM 5938 O O . GLY B 1 187 ? 15.539 20.172 6.09 1 91.69 187 GLY B O 1
ATOM 5939 N N . LYS B 1 188 ? 13.562 20.031 7.039 1 94.19 188 LYS B N 1
ATOM 5940 C CA . LYS B 1 188 ? 14.062 19.203 8.133 1 94.19 188 LYS B CA 1
ATOM 5941 C C . LYS B 1 188 ? 14.438 17.812 7.641 1 94.19 188 LYS B C 1
ATOM 5943 O O . LYS B 1 188 ? 15.125 17.062 8.336 1 94.19 188 LYS B O 1
ATOM 5948 N N . SER B 1 189 ? 14.078 17.5 6.414 1 93.75 189 SER B N 1
ATOM 5949 C CA . SER B 1 189 ? 14.281 16.141 5.902 1 93.75 189 SER B CA 1
ATOM 5950 C C . SER B 1 189 ? 15.578 16.047 5.109 1 93.75 189 SER B C 1
ATOM 5952 O O . SER B 1 189 ? 15.797 15.062 4.395 1 93.75 189 SER B O 1
ATOM 5954 N N . THR B 1 190 ? 16.422 17.031 5.137 1 95.88 190 THR B N 1
ATOM 5955 C CA . THR B 1 190 ? 17.703 16.984 4.445 1 95.88 190 THR B CA 1
ATOM 5956 C C . THR B 1 190 ? 18.766 17.766 5.227 1 95.88 190 THR B C 1
ATOM 5958 O O . THR B 1 190 ? 18.469 18.359 6.262 1 95.88 190 THR B O 1
ATOM 5961 N N . GLY B 1 191 ? 20.047 17.578 4.785 1 96.62 191 GLY B N 1
ATOM 5962 C CA . GLY B 1 191 ? 21.172 18.25 5.414 1 96.62 191 GLY B CA 1
ATOM 5963 C C . GLY B 1 191 ? 22.516 17.812 4.844 1 96.62 191 GLY B C 1
ATOM 5964 O O . GLY B 1 191 ? 22.75 16.625 4.633 1 96.62 191 GLY B O 1
ATOM 5965 N N . ALA B 1 192 ? 23.344 18.75 4.695 1 97 192 ALA B N 1
ATOM 5966 C CA . ALA B 1 192 ? 24.641 18.5 4.055 1 97 192 ALA B CA 1
ATOM 5967 C C . ALA B 1 192 ? 25.5 17.562 4.898 1 97 192 ALA B C 1
ATOM 5969 O O . ALA B 1 192 ? 25.562 17.703 6.121 1 97 192 ALA B O 1
ATOM 5970 N N . GLY B 1 193 ? 26.094 16.578 4.188 1 97.5 193 GLY B N 1
ATOM 5971 C CA . GLY B 1 193 ? 27.047 15.688 4.824 1 97.5 193 GLY B CA 1
ATOM 5972 C C . GLY B 1 193 ? 26.406 14.719 5.797 1 97.5 193 GLY B C 1
ATOM 5973 O O . GLY B 1 193 ? 27.094 13.977 6.492 1 97.5 193 GLY B O 1
ATOM 5974 N N . ALA B 1 194 ? 25.141 14.617 5.766 1 98.38 194 ALA B N 1
ATOM 5975 C CA . ALA B 1 194 ? 24.422 13.891 6.816 1 98.38 194 ALA B CA 1
ATOM 5976 C C . ALA B 1 194 ? 24.219 12.422 6.434 1 98.38 194 ALA B C 1
ATOM 5978 O O . ALA B 1 194 ? 24.297 12.07 5.254 1 98.38 194 ALA B O 1
ATOM 5979 N N . LEU B 1 195 ? 24.062 11.586 7.449 1 98.69 195 LEU B N 1
ATOM 5980 C CA . LEU B 1 195 ? 23.406 10.289 7.363 1 98.69 195 LEU B CA 1
ATOM 5981 C C . LEU B 1 195 ? 21.922 10.414 7.664 1 98.69 195 LEU B C 1
ATOM 5983 O O . LEU B 1 195 ? 21.531 10.984 8.688 1 98.69 195 LEU B O 1
ATOM 5987 N N . SER B 1 196 ? 21.141 9.93 6.723 1 98.5 196 SER B N 1
ATOM 5988 C CA . SER B 1 196 ? 19.703 10 6.902 1 98.5 196 SER B CA 1
ATOM 5989 C C . SER B 1 196 ? 19.125 8.648 7.32 1 98.5 196 SER B C 1
ATOM 5991 O O . SER B 1 196 ? 19.578 7.605 6.855 1 98.5 196 SER B O 1
ATOM 5993 N N . ILE B 1 197 ? 18.219 8.672 8.281 1 98.62 197 ILE B N 1
ATOM 5994 C CA . ILE B 1 197 ? 17.359 7.535 8.594 1 98.62 197 ILE B CA 1
ATOM 5995 C C . ILE B 1 197 ? 16.016 7.691 7.875 1 98.62 197 ILE B C 1
ATOM 5997 O O . ILE B 1 197 ? 15.234 8.586 8.195 1 98.62 197 ILE B O 1
ATOM 6001 N N . TRP B 1 198 ? 15.797 6.844 6.902 1 98.19 198 TRP B N 1
ATOM 6002 C CA . TRP B 1 198 ? 14.594 6.883 6.074 1 98.19 198 TRP B CA 1
ATOM 6003 C C . TRP B 1 198 ? 13.57 5.852 6.547 1 98.19 198 TRP B C 1
ATOM 6005 O O . TRP B 1 198 ? 13.75 4.648 6.344 1 98.19 198 TRP B O 1
ATOM 6015 N N . THR B 1 199 ? 12.43 6.285 7.105 1 97.69 199 THR B N 1
ATOM 6016 C CA . THR B 1 199 ? 11.461 5.398 7.746 1 97.69 199 THR B CA 1
ATOM 6017 C C . THR B 1 199 ? 10.273 5.141 6.824 1 97.69 199 THR B C 1
ATOM 6019 O O . THR B 1 199 ? 9.266 4.574 7.25 1 97.69 199 THR B O 1
ATOM 6022 N N . HIS B 1 200 ? 10.32 5.5 5.609 1 96.62 200 HIS B N 1
ATOM 6023 C CA . HIS B 1 200 ? 9.242 5.5 4.637 1 96.62 200 HIS B CA 1
ATOM 6024 C C . HIS B 1 200 ? 8.641 4.105 4.48 1 96.62 200 HIS B C 1
ATOM 6026 O O . HIS B 1 200 ? 7.438 3.963 4.238 1 96.62 200 HIS B O 1
ATOM 6032 N N . TYR B 1 201 ? 9.414 3.086 4.637 1 94.94 201 TYR B N 1
ATOM 6033 C CA . TYR B 1 201 ? 8.953 1.741 4.309 1 94.94 201 TYR B CA 1
ATOM 6034 C C . TYR B 1 201 ? 8.617 0.959 5.574 1 94.94 201 TYR B C 1
ATOM 6036 O O . TYR B 1 201 ? 8.492 -0.267 5.535 1 94.94 201 TYR B O 1
ATOM 6044 N N . MET B 1 202 ? 8.523 1.613 6.734 1 96.06 202 MET B N 1
ATOM 6045 C CA . MET B 1 202 ? 7.898 1.028 7.918 1 96.06 202 MET B CA 1
ATOM 6046 C C . MET B 1 202 ? 6.379 1.038 7.793 1 96.06 202 MET B C 1
ATOM 6048 O O . MET B 1 202 ? 5.707 1.894 8.375 1 96.06 202 MET B O 1
ATOM 6052 N N . LYS B 1 203 ? 5.812 0.014 7.156 1 92.62 203 LYS B N 1
ATOM 6053 C CA . LYS B 1 203 ? 4.457 0.075 6.617 1 92.62 203 LYS B CA 1
ATOM 6054 C C . LYS B 1 203 ? 3.512 -0.824 7.41 1 92.62 203 LYS B C 1
ATOM 6056 O O . LYS B 1 203 ? 2.4 -1.114 6.961 1 92.62 203 LYS B O 1
ATOM 6061 N N . SER B 1 204 ? 3.887 -1.211 8.555 1 93.25 204 SER B N 1
ATOM 6062 C CA . SER B 1 204 ? 2.998 -2.051 9.352 1 93.25 204 SER B CA 1
ATOM 6063 C C . SER B 1 204 ? 1.81 -1.255 9.875 1 93.25 204 SER B C 1
ATOM 6065 O O . SER B 1 204 ? 1.971 -0.126 10.344 1 93.25 204 SER B O 1
ATOM 6067 N N . ILE B 1 205 ? 0.61 -1.774 9.758 1 95.06 205 ILE B N 1
ATOM 6068 C CA . ILE B 1 205 ? -0.618 -1.201 10.297 1 95.06 205 ILE B CA 1
ATOM 6069 C C . ILE B 1 205 ? -1.493 -2.309 10.883 1 95.06 205 ILE B C 1
ATOM 6071 O O . ILE B 1 205 ? -1.679 -3.355 10.25 1 95.06 205 ILE B O 1
ATOM 6075 N N . SER B 1 206 ? -2.004 -2.146 12.094 1 94.31 206 SER B N 1
ATOM 6076 C CA . SER B 1 206 ? -2.818 -3.184 12.719 1 94.31 206 SER B CA 1
ATOM 6077 C C . SER B 1 206 ? -3.861 -2.582 13.656 1 94.31 206 SER B C 1
ATOM 6079 O O . SER B 1 206 ? -3.59 -1.592 14.336 1 94.31 206 SER B O 1
ATOM 6081 N N . LEU B 1 207 ? -5.008 -3.186 13.742 1 95.88 207 LEU B N 1
ATOM 6082 C CA . LEU B 1 207 ? -6.109 -2.762 14.594 1 95.88 207 LEU B CA 1
ATOM 6083 C C . LEU B 1 207 ? -6.09 -3.516 15.922 1 95.88 207 LEU B C 1
ATOM 6085 O O . LEU B 1 207 ? -5.93 -4.738 15.938 1 95.88 207 LEU B O 1
ATOM 6089 N N . ASN B 1 208 ? -6.152 -2.787 16.984 1 95 208 ASN B N 1
ATOM 6090 C CA . ASN B 1 208 ? -6.449 -3.354 18.297 1 95 208 ASN B CA 1
ATOM 6091 C C . ASN B 1 208 ? -7.938 -3.26 18.625 1 95 208 ASN B C 1
ATOM 6093 O O . ASN B 1 208 ? -8.492 -2.162 18.688 1 95 208 ASN B O 1
ATOM 6097 N N . GLU B 1 209 ? -8.516 -4.379 18.906 1 90.75 209 GLU B N 1
ATOM 6098 C CA . GLU B 1 209 ? -9.953 -4.406 19.156 1 90.75 209 GLU B CA 1
ATOM 6099 C C . GLU B 1 209 ? -10.289 -3.762 20.484 1 90.75 209 GLU B C 1
ATOM 6101 O O . GLU B 1 209 ? -11.43 -3.342 20.719 1 90.75 209 GLU B O 1
ATOM 6106 N N . SER B 1 210 ? -9.312 -3.771 21.297 1 93.5 210 SER B N 1
ATOM 6107 C CA . SER B 1 210 ? -9.531 -3.184 22.609 1 93.5 210 SER B CA 1
ATOM 6108 C C . SER B 1 210 ? -8.258 -2.537 23.156 1 93.5 210 SER B C 1
ATOM 6110 O O . SER B 1 210 ? -7.164 -3.074 22.984 1 93.5 210 SER B O 1
ATOM 6112 N N . TYR B 1 211 ? -8.484 -1.353 23.625 1 95.38 211 TYR B N 1
ATOM 6113 C CA . TYR B 1 211 ? -7.473 -0.59 24.344 1 95.38 211 TYR B CA 1
ATOM 6114 C C . TYR B 1 211 ? -8.07 0.092 25.562 1 95.38 211 TYR B C 1
ATOM 6116 O O . TYR B 1 211 ? -9.188 0.61 25.5 1 95.38 211 TYR B O 1
ATOM 6124 N N . GLU B 1 212 ? -7.324 0.019 26.656 1 94.81 212 GLU B N 1
ATOM 6125 C CA . GLU B 1 212 ? -7.824 0.642 27.875 1 94.81 212 GLU B CA 1
ATOM 6126 C C . GLU B 1 212 ? -6.742 1.481 28.547 1 94.81 212 GLU B C 1
ATOM 6128 O O . GLU B 1 212 ? -5.637 0.996 28.797 1 94.81 212 GLU B O 1
ATOM 6133 N N . SER B 1 213 ? -7.027 2.686 28.766 1 91.38 213 SER B N 1
ATOM 6134 C CA . SER B 1 213 ? -6.254 3.633 29.562 1 91.38 213 SER B CA 1
ATOM 6135 C C . SER B 1 213 ? -7.168 4.527 30.391 1 91.38 213 SER B C 1
ATOM 6137 O O . SER B 1 213 ? -8.391 4.395 30.344 1 91.38 213 SER B O 1
ATOM 6139 N N . GLN B 1 214 ? -6.59 5.355 31.203 1 86.5 214 GLN B N 1
ATOM 6140 C CA . GLN B 1 214 ? -7.375 6.254 32.031 1 86.5 214 GLN B CA 1
ATOM 6141 C C . GLN B 1 214 ? -8.219 7.199 31.188 1 86.5 214 GLN B C 1
ATOM 6143 O O . GLN B 1 214 ? -9.367 7.5 31.547 1 86.5 214 GLN B O 1
ATOM 6148 N N . ALA B 1 215 ? -7.68 7.598 30.062 1 86.56 215 ALA B N 1
ATOM 6149 C CA . ALA B 1 215 ? -8.336 8.648 29.297 1 86.56 215 ALA B CA 1
ATOM 6150 C C . ALA B 1 215 ? -9.055 8.078 28.062 1 86.56 215 ALA B C 1
ATOM 6152 O O . ALA B 1 215 ? -9.781 8.789 27.375 1 86.56 215 ALA B O 1
ATOM 6153 N N . TYR B 1 216 ? -8.891 6.746 27.844 1 94 216 TYR B N 1
ATOM 6154 C CA . TYR B 1 216 ? -9.469 6.223 26.625 1 94 216 TYR B CA 1
ATOM 6155 C C . TYR B 1 216 ? -9.742 4.727 26.734 1 94 216 TYR B C 1
ATOM 6157 O O . TYR B 1 216 ? -8.883 3.969 27.188 1 94 216 TYR B O 1
ATOM 6165 N N . THR B 1 217 ? -10.93 4.355 26.406 1 95.06 217 THR B N 1
ATOM 6166 C CA . THR B 1 217 ? -11.336 2.965 26.234 1 95.06 217 THR B CA 1
ATOM 6167 C C . THR B 1 217 ? -11.992 2.766 24.875 1 95.06 217 THR B C 1
ATOM 6169 O O . THR B 1 217 ? -12.969 3.445 24.547 1 95.06 217 THR B O 1
ATOM 6172 N N . GLY B 1 218 ? -11.438 1.958 24.047 1 95.88 218 GLY B N 1
ATOM 6173 C CA . GLY B 1 218 ? -11.961 1.711 22.719 1 95.88 218 GLY B CA 1
ATOM 6174 C C . GLY B 1 218 ? -10.961 1.031 21.797 1 95.88 218 GLY B C 1
ATOM 6175 O O . GLY B 1 218 ? -9.984 0.44 22.266 1 95.88 218 GLY B O 1
ATOM 6176 N N . LYS B 1 219 ? -11.273 1.023 20.531 1 96.62 219 LYS B N 1
ATOM 6177 C CA . LYS B 1 219 ? -10.352 0.468 19.547 1 96.62 219 LYS B CA 1
ATOM 6178 C C . LYS B 1 219 ? -9.172 1.409 19.312 1 96.62 219 LYS B C 1
ATOM 6180 O O . LYS B 1 219 ? -9.273 2.613 19.547 1 96.62 219 LYS B O 1
ATOM 6185 N N . SER B 1 220 ? -8.117 0.845 18.938 1 98.12 220 SER B N 1
ATOM 6186 C C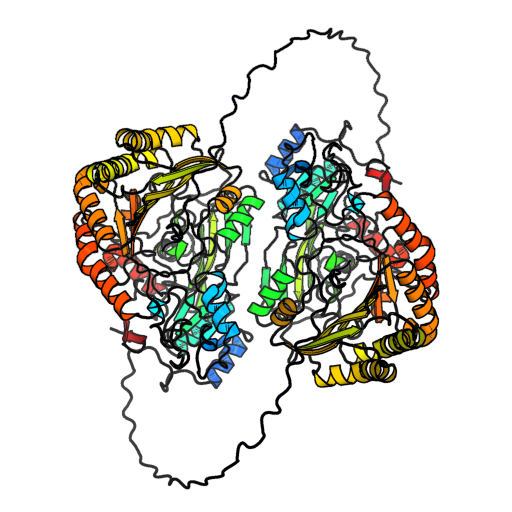A . SER B 1 220 ? -6.934 1.62 18.578 1 98.12 220 SER B CA 1
ATOM 6187 C C . SER B 1 220 ? -6.211 1.005 17.391 1 98.12 220 SER B C 1
ATOM 6189 O O . SER B 1 220 ? -6.516 -0.118 16.984 1 98.12 220 SER B O 1
ATOM 6191 N N . VAL B 1 221 ? -5.344 1.787 16.812 1 98.12 221 VAL B N 1
ATOM 6192 C CA . VAL B 1 221 ? -4.578 1.317 15.656 1 98.12 221 VAL B CA 1
ATOM 6193 C C . VAL B 1 221 ? -3.102 1.652 15.844 1 98.12 221 VAL B C 1
ATOM 6195 O O . VAL B 1 221 ? -2.76 2.73 16.328 1 98.12 221 VAL B O 1
ATOM 6198 N N . VAL B 1 222 ? -2.242 0.705 15.523 1 98.06 222 VAL B N 1
ATOM 6199 C CA . VAL B 1 222 ? -0.799 0.924 15.516 1 98.06 222 VAL B CA 1
ATOM 6200 C C . VAL B 1 222 ? -0.334 1.267 14.102 1 98.06 222 VAL B C 1
ATOM 6202 O O . VAL B 1 222 ? -0.556 0.496 13.164 1 98.06 222 VAL B O 1
ATOM 6205 N N . LEU B 1 223 ? 0.261 2.4 13.969 1 98.38 223 LEU B N 1
ATOM 6206 C CA . LEU B 1 223 ? 0.756 2.891 12.688 1 98.38 223 LEU B CA 1
ATOM 6207 C C . LEU B 1 223 ? 2.281 2.916 12.664 1 98.38 223 LEU B C 1
ATOM 6209 O O . LEU B 1 223 ? 2.906 3.6 13.477 1 98.38 223 LEU B O 1
ATOM 6213 N N . GLY B 1 224 ? 2.883 2.158 11.695 1 97.94 224 GLY B N 1
ATOM 6214 C CA . GLY B 1 224 ? 4.309 2.332 11.469 1 97.94 224 GLY B CA 1
ATOM 6215 C C . GLY B 1 224 ? 4.668 3.725 10.984 1 97.94 224 GLY B C 1
ATOM 6216 O O . GLY B 1 224 ? 3.814 4.449 10.469 1 97.94 224 GLY B O 1
ATOM 6217 N N . ALA B 1 225 ? 5.91 4.055 11.094 1 98 225 ALA B N 1
ATOM 6218 C CA . ALA B 1 225 ? 6.379 5.41 10.828 1 98 225 ALA B CA 1
ATOM 6219 C C . ALA B 1 225 ? 6.219 5.762 9.352 1 98 225 ALA B C 1
ATOM 6221 O O . ALA B 1 225 ? 6.246 6.938 8.977 1 98 225 ALA B O 1
ATOM 6222 N N . GLY B 1 226 ? 6.055 4.855 8.523 1 96.69 226 GLY B N 1
ATOM 6223 C CA . GLY B 1 226 ? 5.938 5.109 7.102 1 96.69 226 GLY B CA 1
ATOM 6224 C C . GLY B 1 226 ? 4.5 5.191 6.625 1 96.69 226 GLY B C 1
ATOM 6225 O O . GLY B 1 226 ? 4.242 5.465 5.449 1 96.69 226 GLY B O 1
ATOM 6226 N N . ILE B 1 227 ? 3.51 4.984 7.477 1 97.5 227 ILE B N 1
ATOM 6227 C CA . ILE B 1 227 ? 2.109 4.969 7.074 1 97.5 227 ILE B CA 1
ATOM 6228 C C . ILE B 1 227 ? 1.639 6.391 6.777 1 97.5 227 ILE B C 1
ATOM 6230 O O . ILE B 1 227 ? 1.72 7.27 7.641 1 97.5 227 ILE B O 1
ATOM 6234 N N . SER B 1 228 ? 1.112 6.562 5.562 1 95.81 228 SER B N 1
ATOM 6235 C CA . SER B 1 228 ? 0.631 7.867 5.117 1 95.81 228 SER B CA 1
ATOM 6236 C C . SER B 1 228 ? -0.843 8.055 5.461 1 95.81 228 SER B C 1
ATOM 6238 O O . SER B 1 228 ? -1.516 7.113 5.879 1 95.81 228 SER B O 1
ATOM 6240 N N . SER B 1 229 ? -1.303 9.273 5.254 1 95.69 229 SER B N 1
ATOM 6241 C CA . SER B 1 229 ? -2.701 9.594 5.52 1 95.69 229 SER B CA 1
ATOM 6242 C C . SER B 1 229 ? -3.635 8.727 4.68 1 95.69 229 SER B C 1
ATOM 6244 O O . SER B 1 229 ? -4.586 8.141 5.207 1 95.69 229 SER B O 1
ATOM 6246 N N . ILE B 1 230 ? -3.342 8.625 3.416 1 95 230 ILE B N 1
ATOM 6247 C CA . ILE B 1 230 ? -4.262 7.918 2.529 1 95 230 ILE B CA 1
ATOM 6248 C C . ILE B 1 230 ? -4.27 6.43 2.871 1 95 230 ILE B C 1
ATOM 6250 O O . ILE B 1 230 ? -5.305 5.77 2.775 1 95 230 ILE B O 1
ATOM 6254 N N . GLU B 1 231 ? -3.125 5.891 3.225 1 95.19 231 GLU B N 1
ATOM 6255 C CA . GLU B 1 231 ? -3.08 4.5 3.662 1 95.19 231 GLU B CA 1
ATOM 6256 C C . GLU B 1 231 ? -3.885 4.293 4.941 1 95.19 231 GLU B C 1
ATOM 6258 O O . GLU B 1 231 ? -4.598 3.299 5.078 1 95.19 231 GLU B O 1
ATOM 6263 N N . ALA B 1 232 ? -3.785 5.199 5.84 1 97.81 232 ALA B N 1
ATOM 6264 C CA . ALA B 1 232 ? -4.547 5.129 7.086 1 97.81 232 ALA B CA 1
ATOM 6265 C C . ALA B 1 232 ? -6.047 5.242 6.816 1 97.81 232 ALA B C 1
ATOM 6267 O O . ALA B 1 232 ? -6.844 4.512 7.406 1 97.81 232 ALA B O 1
ATOM 6268 N N . TYR B 1 233 ? -6.461 6.137 5.938 1 97 233 TYR B N 1
ATOM 6269 C CA . TYR B 1 233 ? -7.875 6.312 5.617 1 97 233 TYR B CA 1
ATOM 6270 C C . TYR B 1 233 ? -8.445 5.066 4.949 1 97 233 TYR B C 1
ATOM 6272 O O . TYR B 1 233 ? -9.578 4.664 5.23 1 97 233 TYR B O 1
ATOM 6280 N N . THR B 1 234 ? -7.676 4.5 4.074 1 95.06 234 THR B N 1
ATOM 6281 C CA . THR B 1 234 ? -8.109 3.27 3.418 1 95.06 234 THR B CA 1
ATOM 6282 C C . THR B 1 234 ? -8.305 2.152 4.438 1 95.06 234 THR B C 1
ATOM 6284 O O . THR B 1 234 ? -9.32 1.448 4.41 1 95.06 234 THR B O 1
ATOM 6287 N N . PHE B 1 235 ? -7.402 1.986 5.336 1 96.31 235 PHE B N 1
ATOM 6288 C CA . PHE B 1 235 ? -7.496 0.994 6.398 1 96.31 235 PHE B CA 1
ATOM 6289 C C . PHE B 1 235 ? -8.711 1.264 7.281 1 96.31 235 PHE B C 1
ATOM 6291 O O . PHE B 1 235 ? -9.43 0.336 7.656 1 96.31 235 PHE B O 1
ATOM 6298 N N . ALA B 1 236 ? -8.867 2.549 7.621 1 97.62 236 ALA B N 1
ATOM 6299 C CA . ALA B 1 236 ? -9.992 2.924 8.477 1 97.62 236 ALA B CA 1
ATOM 6300 C C . ALA B 1 236 ? -11.328 2.59 7.805 1 97.62 236 ALA B C 1
ATOM 6302 O O . ALA B 1 236 ? -12.234 2.053 8.445 1 97.62 236 ALA B O 1
ATOM 6303 N N . ASP B 1 237 ? -11.414 2.941 6.547 1 95.75 237 ASP B N 1
ATOM 6304 C CA . ASP B 1 237 ? -12.633 2.658 5.797 1 95.75 237 ASP B CA 1
ATOM 6305 C C . ASP B 1 237 ? -12.922 1.16 5.762 1 95.75 237 ASP B C 1
ATOM 6307 O O . ASP B 1 237 ? -14.055 0.734 5.992 1 95.75 237 ASP B O 1
ATOM 6311 N N . ALA B 1 238 ? -11.883 0.413 5.574 1 91.5 238 ALA B N 1
ATOM 6312 C CA . ALA B 1 238 ? -12.008 -1.041 5.523 1 91.5 238 ALA B CA 1
ATOM 6313 C C . ALA B 1 238 ? -12.453 -1.604 6.867 1 91.5 238 ALA B C 1
ATOM 6315 O O . ALA B 1 238 ? -13.031 -2.689 6.934 1 91.5 238 ALA B O 1
ATOM 6316 N N . ASN B 1 239 ? -12.203 -0.92 7.945 1 94.38 239 ASN B N 1
ATOM 6317 C CA . ASN B 1 239 ? -12.555 -1.359 9.289 1 94.38 239 ASN B CA 1
ATOM 6318 C C . ASN B 1 239 ? -13.758 -0.594 9.836 1 94.38 239 ASN B C 1
ATOM 6320 O O . ASN B 1 239 ? -14.023 -0.617 11.039 1 94.38 239 ASN B O 1
ATOM 6324 N N . ASN B 1 240 ? -14.422 0.127 8.961 1 94.38 240 ASN B N 1
ATOM 6325 C CA . ASN B 1 240 ? -15.625 0.873 9.312 1 94.38 240 ASN B CA 1
ATOM 6326 C C . ASN B 1 240 ? -15.359 1.861 10.445 1 94.38 240 ASN B C 1
ATOM 6328 O O . ASN B 1 240 ? -16.047 1.842 11.461 1 94.38 240 ASN B O 1
ATOM 6332 N N . GLY B 1 241 ? -14.359 2.684 10.219 1 96.94 241 GLY B N 1
ATOM 6333 C CA . GLY B 1 241 ? -14.031 3.68 11.227 1 96.94 241 GLY B CA 1
ATOM 6334 C C . GLY B 1 241 ? -13.219 4.84 10.672 1 96.94 241 GLY B C 1
ATOM 6335 O O . GLY B 1 241 ? -13.25 5.105 9.469 1 96.94 241 GLY B O 1
ATOM 6336 N N . LEU B 1 242 ? -12.68 5.645 11.672 1 97.94 242 LEU B N 1
ATOM 6337 C CA . LEU B 1 242 ? -11.945 6.855 11.328 1 97.94 242 LEU B CA 1
ATOM 6338 C C . LEU B 1 242 ? -10.602 6.906 12.047 1 97.94 242 LEU B C 1
ATOM 6340 O O . LEU B 1 242 ? -10.508 6.539 13.227 1 97.94 242 LEU B O 1
ATOM 6344 N N . ILE B 1 243 ? -9.609 7.246 11.312 1 98.44 243 ILE B N 1
ATOM 6345 C CA . ILE B 1 243 ? -8.312 7.629 11.859 1 98.44 243 ILE B CA 1
ATOM 6346 C C . ILE B 1 243 ? -8.039 9.102 11.562 1 98.44 243 ILE B C 1
ATOM 6348 O O . ILE B 1 243 ? -8.094 9.531 10.406 1 98.44 243 ILE B O 1
ATOM 6352 N N . VAL B 1 244 ? -7.746 9.859 12.586 1 98.12 244 VAL B N 1
ATOM 6353 C CA . VAL B 1 244 ? -7.492 11.281 12.422 1 98.12 244 VAL B CA 1
ATOM 6354 C C . VAL B 1 244 ? -6.168 11.492 11.688 1 98.12 244 VAL B C 1
ATOM 6356 O O . VAL B 1 244 ? -5.137 10.953 12.094 1 98.12 244 VAL B O 1
ATOM 6359 N N . GLY B 1 245 ? -6.242 12.195 10.594 1 95.88 245 GLY B N 1
ATOM 6360 C CA . GLY B 1 245 ? -5.051 12.438 9.789 1 95.88 245 GLY B CA 1
ATOM 6361 C C . GLY B 1 245 ? -5.051 13.797 9.117 1 95.88 245 GLY B C 1
ATOM 6362 O O . GLY B 1 245 ? -5.781 14.703 9.539 1 95.88 245 GLY B O 1
ATOM 6363 N N . GLY B 1 246 ? -4.102 13.938 8.211 1 93 246 GLY B N 1
ATOM 6364 C CA . GLY B 1 246 ? -3.875 15.25 7.613 1 93 246 GLY B CA 1
ATOM 6365 C C . GLY B 1 246 ? -4.602 15.438 6.293 1 93 246 GLY B C 1
ATOM 6366 O O . GLY B 1 246 ? -5.422 14.602 5.906 1 93 246 GLY B O 1
ATOM 6367 N N . ASN B 1 247 ? -4.352 16.609 5.668 1 90.5 247 ASN B N 1
ATOM 6368 C CA . ASN B 1 247 ? -4.969 16.969 4.391 1 90.5 247 ASN B CA 1
ATOM 6369 C C . ASN B 1 247 ? -4.25 16.297 3.221 1 90.5 247 ASN B C 1
ATOM 6371 O O . ASN B 1 247 ? -4.883 15.891 2.248 1 90.5 247 ASN B O 1
ATOM 6375 N N . CYS B 1 248 ? -2.941 16.203 3.316 1 91.31 248 CYS B N 1
ATOM 6376 C CA . CYS B 1 248 ? -2.17 15.641 2.217 1 91.31 248 CYS B CA 1
ATOM 6377 C C . CYS B 1 248 ? -2.156 14.117 2.287 1 91.31 248 CYS B C 1
ATOM 6379 O O . CYS B 1 248 ? -1.898 13.547 3.346 1 91.31 248 CYS B O 1
ATOM 6381 N N . PRO B 1 249 ? -2.312 13.516 1.167 1 92.44 249 PRO B N 1
ATOM 6382 C CA . PRO B 1 249 ? -2.416 12.055 1.167 1 92.44 249 PRO B CA 1
ATOM 6383 C C . PRO B 1 249 ? -1.103 11.375 1.542 1 92.44 249 PRO B C 1
ATOM 6385 O O . PRO B 1 249 ? -1.112 10.266 2.078 1 92.44 249 PRO B O 1
ATOM 6388 N N . THR B 1 250 ? 0.004 12.023 1.358 1 93.31 250 THR B N 1
ATOM 6389 C CA . THR B 1 250 ? 1.277 11.32 1.465 1 93.31 250 THR B CA 1
ATOM 6390 C C . THR B 1 250 ? 1.99 11.688 2.764 1 93.31 250 THR B C 1
ATOM 6392 O O . THR B 1 250 ? 3.121 11.258 3 1 93.31 250 THR B O 1
ATOM 6395 N N . VAL B 1 251 ? 1.396 12.43 3.611 1 93.19 251 VAL B N 1
ATOM 6396 C CA . VAL B 1 251 ? 2.025 12.758 4.887 1 93.19 251 VAL B CA 1
ATOM 6397 C C . VAL B 1 251 ? 2.043 11.531 5.789 1 93.19 251 VAL B C 1
ATOM 6399 O O . VAL B 1 251 ? 1.066 10.781 5.84 1 93.19 251 VAL B O 1
ATOM 6402 N N . SER B 1 252 ? 3.189 11.281 6.375 1 95.06 252 SER B N 1
ATOM 6403 C CA . SER B 1 252 ? 3.271 10.195 7.34 1 95.06 252 SER B CA 1
ATOM 6404 C C . SER B 1 252 ? 2.672 10.594 8.688 1 95.06 252 SER B C 1
ATOM 6406 O O . SER B 1 252 ? 3.076 11.594 9.273 1 95.06 252 SER B O 1
ATOM 6408 N N . LEU B 1 253 ? 1.876 9.82 9.242 1 97.5 253 LEU B N 1
ATOM 6409 C CA . LEU B 1 253 ? 1.101 10.211 10.414 1 97.5 253 LEU B CA 1
ATOM 6410 C C . LEU B 1 253 ? 1.951 10.148 11.672 1 97.5 253 LEU B C 1
ATOM 6412 O O . LEU B 1 253 ? 1.797 10.969 12.578 1 97.5 253 LEU B O 1
ATOM 6416 N N . ALA B 1 254 ? 2.883 9.219 11.711 1 97.75 254 ALA B N 1
ATOM 6417 C CA . ALA B 1 254 ? 3.686 9.07 12.914 1 97.75 254 ALA B CA 1
ATOM 6418 C C . ALA B 1 254 ? 4.832 10.078 12.945 1 97.75 254 ALA B C 1
ATOM 6420 O O . ALA B 1 254 ? 5.496 10.242 13.977 1 97.75 254 ALA B O 1
ATOM 6421 N N . GLY B 1 255 ? 5.086 10.711 11.852 1 96 255 GLY B N 1
ATOM 6422 C CA . GLY B 1 255 ? 6.25 11.578 11.719 1 96 255 GLY B CA 1
ATOM 6423 C C . GLY B 1 255 ? 6.023 12.977 12.273 1 96 255 GLY B C 1
ATOM 6424 O O . GLY B 1 255 ? 5.375 13.141 13.312 1 96 255 GLY B O 1
ATOM 6425 N N . GLY B 1 256 ? 6.734 13.945 11.656 1 96.06 256 GLY B N 1
ATOM 6426 C CA . GLY B 1 256 ? 6.691 15.328 12.094 1 96.06 256 GLY B CA 1
ATOM 6427 C C . GLY B 1 256 ? 5.285 15.898 12.141 1 96.06 256 GLY B C 1
ATOM 6428 O O . GLY B 1 256 ? 5 16.797 12.938 1 96.06 256 GLY B O 1
ATOM 6429 N N . TYR B 1 257 ? 4.387 15.273 11.453 1 96.62 257 TYR B N 1
ATOM 6430 C CA . TYR B 1 257 ? 3.01 15.742 11.383 1 96.62 257 TYR B CA 1
ATOM 6431 C C . TYR B 1 257 ? 2.35 15.703 12.758 1 96.62 257 TYR B C 1
ATOM 6433 O O . TYR B 1 257 ? 1.97 16.75 13.305 1 96.62 257 TYR B O 1
ATOM 6441 N N . THR B 1 258 ? 2.32 14.516 13.312 1 98.25 258 THR B N 1
ATOM 6442 C CA . THR B 1 258 ? 1.692 14.352 14.625 1 98.25 258 THR B CA 1
ATOM 6443 C C . THR B 1 258 ? 2.576 14.93 15.727 1 98.25 258 THR B C 1
ATOM 6445 O O . THR B 1 258 ? 2.084 15.586 16.641 1 98.25 258 THR B O 1
ATOM 6448 N N . GLN B 1 259 ? 3.873 14.75 15.586 1 98.38 259 GLN B N 1
ATOM 6449 C CA . GLN B 1 259 ? 4.801 15.188 16.625 1 98.38 259 GLN B CA 1
ATOM 6450 C C . GLN B 1 259 ? 4.816 16.703 16.734 1 98.38 259 GLN B C 1
ATOM 6452 O O . GLN B 1 259 ? 5.262 17.25 17.75 1 98.38 259 GLN B O 1
ATOM 6457 N N . GLY B 1 260 ? 4.363 17.359 15.711 1 97.62 260 GLY B N 1
ATOM 6458 C CA . GLY B 1 260 ? 4.254 18.812 15.742 1 97.62 260 GLY B CA 1
ATOM 6459 C C . GLY B 1 260 ? 2.848 19.297 16.047 1 97.62 260 GLY B C 1
ATOM 6460 O O . GLY B 1 260 ? 2.596 20.5 16.094 1 97.62 260 GLY B O 1
ATOM 6461 N N . GLY B 1 261 ? 1.937 18.453 16.297 1 97.62 261 GLY B N 1
ATOM 6462 C CA . GLY B 1 261 ? 0.53 18.734 16.531 1 97.62 261 GLY B CA 1
ATOM 6463 C C . GLY B 1 261 ? -0.386 18.094 15.508 1 97.62 261 GLY B C 1
ATOM 6464 O O . GLY B 1 261 ? -1.11 17.141 15.828 1 97.62 261 GLY B O 1
ATOM 6465 N N . GLY B 1 262 ? -0.309 18.547 14.359 1 97 262 GLY B N 1
ATOM 6466 C CA . GLY B 1 262 ? -1.014 17.953 13.234 1 97 262 GLY B CA 1
ATOM 6467 C C . GLY B 1 262 ? -2.471 18.359 13.156 1 97 262 GLY B C 1
ATOM 6468 O O . GLY B 1 262 ? -3.297 17.906 13.945 1 97 262 GLY B O 1
ATOM 6469 N N . HIS B 1 263 ? -2.793 19.188 12.234 1 95.94 263 HIS B N 1
ATOM 6470 C CA . HIS B 1 263 ? -4.191 19.5 11.961 1 95.94 263 HIS B CA 1
ATOM 6471 C C . HIS B 1 263 ? -4.66 18.859 10.664 1 95.94 263 HIS B C 1
ATOM 6473 O O . HIS B 1 263 ? -3.848 18.375 9.875 1 95.94 263 HIS B O 1
ATOM 6479 N N . GLY B 1 264 ? -5.973 18.875 10.516 1 93.56 264 GLY B N 1
ATOM 6480 C CA . GLY B 1 264 ? -6.594 18.281 9.336 1 93.56 264 GLY B CA 1
ATOM 6481 C C . GLY B 1 264 ? -8.109 18.406 9.336 1 93.56 264 GLY B C 1
ATOM 6482 O O . GLY B 1 264 ? -8.68 19.109 10.164 1 93.56 264 GLY B O 1
ATOM 6483 N N . PRO B 1 265 ? -8.688 17.688 8.406 1 93.81 265 PRO B N 1
ATOM 6484 C CA . PRO B 1 265 ? -10.141 17.812 8.25 1 93.81 265 PRO B CA 1
ATOM 6485 C C . PRO B 1 265 ? -10.914 17.359 9.484 1 93.81 265 PRO B C 1
ATOM 6487 O O . PRO B 1 265 ? -12.078 17.719 9.656 1 93.81 265 PRO B O 1
ATOM 6490 N N . PHE B 1 266 ? -10.297 16.688 10.398 1 96.31 266 PHE B N 1
ATOM 6491 C CA . PHE B 1 266 ? -10.953 16.094 11.547 1 96.31 266 PHE B CA 1
ATOM 6492 C C . PHE B 1 266 ? -10.898 17.016 12.75 1 96.31 266 PHE B C 1
ATOM 6494 O O . PHE B 1 266 ? -11.562 16.781 13.766 1 96.31 266 PHE B O 1
ATOM 6501 N N . ALA B 1 267 ? -10.195 18.062 12.688 1 96.69 267 ALA B N 1
ATOM 6502 C CA . ALA B 1 267 ? -9.695 18.797 13.852 1 96.69 267 ALA B CA 1
ATOM 6503 C C . ALA B 1 267 ? -10.844 19.312 14.703 1 96.69 267 ALA B C 1
ATOM 6505 O O . ALA B 1 267 ? -10.797 19.25 15.938 1 96.69 267 ALA B O 1
ATOM 6506 N N . THR B 1 268 ? -11.891 19.875 14.078 1 97.62 268 THR B N 1
ATOM 6507 C CA . THR B 1 268 ? -12.961 20.5 14.852 1 97.62 268 THR B CA 1
ATOM 6508 C C . THR B 1 268 ? -13.758 19.453 15.617 1 97.62 268 THR B C 1
ATOM 6510 O O . THR B 1 268 ? -14.211 19.719 16.734 1 97.62 268 THR B O 1
ATOM 6513 N N . LYS B 1 269 ? -13.922 18.297 15.07 1 97.19 269 LYS B N 1
ATOM 6514 C CA . LYS B 1 269 ? -14.711 17.25 15.703 1 97.19 269 LYS B CA 1
ATOM 6515 C C . LYS B 1 269 ? -13.859 16.438 16.672 1 97.19 269 LYS B C 1
ATOM 6517 O O . LYS B 1 269 ? -14.32 16.062 17.766 1 97.19 269 LYS B O 1
ATOM 6522 N N . PHE B 1 270 ? -12.617 16.156 16.312 1 96.94 270 PHE B N 1
ATOM 6523 C CA . PHE B 1 270 ? -11.867 15.141 17.047 1 96.94 270 PHE B CA 1
ATOM 6524 C C . PHE B 1 270 ? -10.609 15.734 17.656 1 96.94 270 PHE B C 1
ATOM 6526 O O . PHE B 1 270 ? -9.945 15.094 18.484 1 96.94 270 PHE B O 1
ATOM 6533 N N . GLY B 1 271 ? -10.234 16.938 17.281 1 96.94 271 GLY B N 1
ATOM 6534 C CA . GLY B 1 271 ? -8.992 17.531 17.766 1 96.94 271 GLY B CA 1
ATOM 6535 C C . GLY B 1 271 ? -7.828 17.312 16.812 1 96.94 271 GLY B C 1
ATOM 6536 O O . GLY B 1 271 ? -8.016 16.938 15.664 1 96.94 271 GLY B O 1
ATOM 6537 N N . LEU B 1 272 ? -6.637 17.656 17.312 1 97.81 272 LEU B N 1
ATOM 6538 C CA . LEU B 1 272 ? -5.398 17.5 16.562 1 97.81 272 LEU B CA 1
ATOM 6539 C C . LEU B 1 272 ? -4.969 16.047 16.516 1 97.81 272 LEU B C 1
ATOM 6541 O O . LEU B 1 272 ? -5.465 15.219 17.281 1 97.81 272 LEU B O 1
ATOM 6545 N N . ALA B 1 273 ? -4.07 15.766 15.57 1 98.06 273 ALA B N 1
ATOM 6546 C CA . ALA B 1 273 ? -3.504 14.414 15.5 1 98.06 273 ALA B CA 1
ATOM 6547 C C . ALA B 1 273 ? -2.844 14.031 16.812 1 98.06 273 ALA B C 1
ATOM 6549 O O . ALA B 1 273 ? -2.971 12.891 17.266 1 98.06 273 ALA B O 1
ATOM 6550 N N . VAL B 1 274 ? -2.191 14.922 17.422 1 97.94 274 VAL B N 1
ATOM 6551 C CA . VAL B 1 274 ? -1.444 14.648 18.641 1 97.94 274 VAL B CA 1
ATOM 6552 C C . VAL B 1 274 ? -2.41 14.305 19.781 1 97.94 274 VAL B C 1
ATOM 6554 O O . VAL B 1 274 ? -2.062 13.562 20.688 1 97.94 274 VAL B O 1
ATOM 6557 N N . ASP B 1 275 ? -3.654 14.797 19.734 1 97.5 275 ASP B N 1
ATOM 6558 C CA . ASP B 1 275 ? -4.668 14.492 20.734 1 97.5 275 ASP B CA 1
ATOM 6559 C C . ASP B 1 275 ? -5.086 13.023 20.672 1 97.5 275 ASP B C 1
ATOM 6561 O O . ASP B 1 275 ? -5.73 12.516 21.594 1 97.5 275 ASP B O 1
ATOM 6565 N N . GLN B 1 276 ? -4.734 12.367 19.562 1 97.69 276 GLN B N 1
ATOM 6566 C CA . GLN B 1 276 ? -5.172 11 19.328 1 97.69 276 GLN B CA 1
ATOM 6567 C C . GLN B 1 276 ? -4.145 9.992 19.844 1 97.69 276 GLN B C 1
ATOM 6569 O O . GLN B 1 276 ? -4.426 8.797 19.938 1 97.69 276 GLN B O 1
ATOM 6574 N N . VAL B 1 277 ? -2.979 10.422 20.219 1 98.31 277 VAL B N 1
ATOM 6575 C CA . VAL B 1 277 ? -1.855 9.523 20.484 1 98.31 277 VAL B CA 1
ATOM 6576 C C . VAL B 1 277 ? -2.045 8.828 21.828 1 98.31 277 VAL B C 1
ATOM 6578 O O . VAL B 1 277 ? -2.318 9.484 22.844 1 98.31 277 VAL B O 1
ATOM 6581 N N . LEU B 1 278 ? -1.893 7.531 21.781 1 98.12 278 LEU B N 1
ATOM 6582 C CA . LEU B 1 278 ? -1.968 6.715 22.984 1 98.12 278 LEU B CA 1
ATOM 6583 C C . LEU B 1 278 ? -0.578 6.262 23.422 1 98.12 278 LEU B C 1
ATOM 6585 O O . LEU B 1 278 ? -0.285 6.207 24.609 1 98.12 278 LEU B O 1
ATOM 6589 N N . GLU B 1 279 ? 0.243 5.902 22.422 1 98.25 279 GLU B N 1
ATOM 6590 C CA . GLU B 1 279 ? 1.59 5.406 22.703 1 98.25 279 GLU B CA 1
ATOM 6591 C C . GLU B 1 279 ? 2.527 5.699 21.531 1 98.25 279 GLU B C 1
ATOM 6593 O O . GLU B 1 279 ? 2.102 5.711 20.375 1 98.25 279 GLU B O 1
ATOM 6598 N N . TRP B 1 280 ? 3.809 5.969 21.938 1 98.62 280 TRP B N 1
ATOM 6599 C CA . TRP B 1 280 ? 4.898 6.027 20.969 1 98.62 280 TRP B CA 1
ATOM 6600 C C . TRP B 1 280 ? 5.863 4.863 21.172 1 98.62 280 TRP B C 1
ATOM 6602 O O . TRP B 1 280 ? 6.129 4.449 22.297 1 98.62 280 TRP B O 1
ATOM 6612 N N . GLU B 1 281 ? 6.363 4.293 20.109 1 98.69 281 GLU B N 1
ATOM 6613 C CA . GLU B 1 281 ? 7.586 3.492 20.109 1 98.69 281 GLU B CA 1
ATOM 6614 C C . GLU B 1 281 ? 8.758 4.266 19.5 1 98.69 281 GLU B C 1
ATOM 6616 O O . GLU B 1 281 ? 8.672 4.746 18.375 1 98.69 281 GLU B O 1
ATOM 6621 N N . VAL B 1 282 ? 9.844 4.387 20.266 1 98.62 282 VAL B N 1
ATOM 6622 C CA . VAL B 1 282 ? 10.867 5.348 19.875 1 98.62 282 VAL B CA 1
ATOM 6623 C C . VAL B 1 282 ? 12.25 4.812 20.234 1 98.62 282 VAL B C 1
ATOM 6625 O O . VAL B 1 282 ? 12.414 4.129 21.234 1 98.62 282 VAL B O 1
ATOM 6628 N N . VAL B 1 283 ? 13.242 5.07 19.359 1 98.62 283 VAL B N 1
ATOM 6629 C CA . VAL B 1 283 ? 14.648 4.816 19.656 1 98.62 283 VAL B CA 1
ATOM 6630 C C . VAL B 1 283 ? 15.328 6.121 20.062 1 98.62 283 VAL B C 1
ATOM 6632 O O . VAL B 1 283 ? 15.289 7.105 19.312 1 98.62 283 VAL B O 1
ATOM 6635 N N . THR B 1 284 ? 15.945 6.141 21.203 1 98.25 284 THR B N 1
ATOM 6636 C CA . THR B 1 284 ? 16.594 7.344 21.719 1 98.25 284 THR B CA 1
ATOM 6637 C C . THR B 1 284 ? 18 7.492 21.125 1 98.25 284 THR B C 1
ATOM 6639 O O . THR B 1 284 ? 18.469 6.613 20.406 1 98.25 284 THR B O 1
ATOM 6642 N N . SER B 1 285 ? 18.703 8.602 21.516 1 97.94 285 SER B N 1
ATOM 6643 C CA . SER B 1 285 ? 20.031 8.906 20.984 1 97.94 285 SER B CA 1
ATOM 6644 C C . SER B 1 285 ? 21.062 7.914 21.516 1 97.94 285 SER B C 1
ATOM 6646 O O . SER B 1 285 ? 22.156 7.793 20.953 1 97.94 285 SER B O 1
ATOM 6648 N N . GLU B 1 286 ? 20.75 7.195 22.516 1 96.88 286 GLU B N 1
ATOM 6649 C CA . GLU B 1 286 ? 21.656 6.199 23.078 1 96.88 286 GLU B CA 1
ATOM 6650 C C . GLU B 1 286 ? 21.328 4.801 22.562 1 96.88 286 GLU B C 1
ATOM 6652 O O . GLU B 1 286 ? 21.891 3.812 23.031 1 96.88 286 GLU B O 1
ATOM 6657 N N . GLY B 1 287 ? 20.328 4.742 21.688 1 96.06 287 GLY B N 1
ATOM 6658 C CA . GLY B 1 287 ? 20.016 3.475 21.062 1 96.06 287 GLY B CA 1
ATOM 6659 C C . GLY B 1 287 ? 19.031 2.637 21.859 1 96.06 287 GLY B C 1
ATOM 6660 O O . GLY B 1 287 ? 18.969 1.419 21.672 1 96.06 287 GLY B O 1
ATOM 6661 N N . GLU B 1 288 ? 18.328 3.193 22.75 1 97.31 288 GLU B N 1
ATOM 6662 C CA . GLU B 1 288 ? 17.328 2.463 23.531 1 97.31 288 GLU B CA 1
ATOM 6663 C C . GLU B 1 288 ? 15.969 2.461 22.828 1 97.31 288 GLU B C 1
ATOM 6665 O O . GLU B 1 288 ? 15.5 3.506 22.359 1 97.31 288 GLU B O 1
ATOM 6670 N N . LEU B 1 289 ? 15.422 1.27 22.688 1 97.94 289 LEU B N 1
ATOM 6671 C CA . LEU B 1 289 ? 14.047 1.149 22.219 1 97.94 289 LEU B CA 1
ATOM 6672 C C . LEU B 1 289 ? 13.055 1.304 23.359 1 97.94 289 LEU B C 1
ATOM 6674 O O . LEU B 1 289 ? 13.039 0.488 24.281 1 97.94 289 LEU B O 1
ATOM 6678 N N . LEU B 1 290 ? 12.227 2.352 23.344 1 98.69 290 LEU B N 1
ATOM 6679 C CA . LEU B 1 290 ? 11.328 2.66 24.453 1 98.69 290 LEU B CA 1
ATOM 6680 C C . LEU B 1 290 ? 9.883 2.764 23.969 1 98.69 290 LEU B C 1
ATOM 6682 O O . LEU B 1 290 ? 9.633 3.178 22.844 1 98.69 290 LEU B O 1
ATOM 6686 N N . THR B 1 291 ? 9 2.342 24.812 1 98.31 291 THR B N 1
ATOM 6687 C CA . THR B 1 291 ? 7.594 2.713 24.703 1 98.31 291 THR B CA 1
ATOM 6688 C C . THR B 1 291 ? 7.293 3.932 25.578 1 98.31 291 THR B C 1
ATOM 6690 O O . THR B 1 291 ? 7.695 3.986 26.734 1 98.31 291 THR B O 1
ATOM 6693 N N . ALA B 1 292 ? 6.664 4.93 25.031 1 98.56 292 ALA B N 1
ATOM 6694 C CA . ALA B 1 292 ? 6.25 6.113 25.781 1 98.56 292 ALA B CA 1
ATOM 6695 C C . ALA B 1 292 ? 4.734 6.277 25.75 1 98.56 292 ALA B C 1
ATOM 6697 O O . ALA B 1 292 ? 4.121 6.293 24.688 1 98.56 292 ALA B O 1
ATOM 6698 N N . SER B 1 293 ? 4.152 6.32 26.875 1 97.94 293 SER B N 1
ATOM 6699 C CA . SER B 1 293 ? 2.729 6.551 27.094 1 97.94 293 SER B CA 1
ATOM 6700 C C . SER B 1 293 ? 2.494 7.504 28.266 1 97.94 293 SER B C 1
ATOM 6702 O O . SER B 1 293 ? 3.443 7.93 28.922 1 97.94 293 SER B O 1
ATOM 6704 N N . PRO B 1 294 ? 1.24 7.879 28.516 1 97 294 PRO B N 1
ATOM 6705 C CA . PRO B 1 294 ? 1.008 8.773 29.656 1 97 294 PRO B CA 1
ATOM 6706 C C . PRO B 1 294 ? 1.48 8.18 30.984 1 97 294 PRO B C 1
ATOM 6708 O O . PRO B 1 294 ? 1.699 8.914 31.953 1 97 294 PRO B O 1
ATOM 6711 N N . THR B 1 295 ? 1.788 6.852 31.031 1 96.31 295 THR B N 1
ATOM 6712 C CA . THR B 1 295 ? 2.162 6.23 32.312 1 96.31 295 THR B CA 1
ATOM 6713 C C . THR B 1 295 ? 3.545 5.594 32.188 1 96.31 295 THR B C 1
ATOM 6715 O O . THR B 1 295 ? 4.156 5.262 33.219 1 96.31 295 THR B O 1
ATOM 6718 N N . ILE B 1 296 ? 4.027 5.324 31.062 1 97.38 296 ILE B N 1
ATOM 6719 C CA . ILE B 1 296 ? 5.348 4.762 30.812 1 97.38 296 ILE B CA 1
ATOM 6720 C C . ILE B 1 296 ? 6.215 5.781 30.078 1 97.38 296 ILE B C 1
ATOM 6722 O O . ILE B 1 296 ? 5.91 6.164 28.953 1 97.38 296 ILE B O 1
ATOM 6726 N N . ASN B 1 297 ? 7.391 6.145 30.703 1 98.38 297 ASN B N 1
ATOM 6727 C CA . ASN B 1 297 ? 8.188 7.219 30.109 1 98.38 297 ASN B CA 1
ATOM 6728 C C . ASN B 1 297 ? 7.328 8.422 29.75 1 98.38 297 ASN B C 1
ATOM 6730 O O . ASN B 1 297 ? 7.363 8.898 28.609 1 98.38 297 ASN B O 1
ATOM 6734 N N . SER B 1 298 ? 6.633 8.914 30.781 1 98.06 298 SER B N 1
ATOM 6735 C CA . SER B 1 298 ? 5.578 9.898 30.578 1 98.06 298 SER B CA 1
ATOM 6736 C C . SER B 1 298 ? 6.152 11.234 30.109 1 98.06 298 SER B C 1
ATOM 6738 O O . SER B 1 298 ? 5.512 11.969 29.359 1 98.06 298 SER B O 1
ATOM 6740 N N . ASP B 1 299 ? 7.352 11.57 30.531 1 98.62 299 ASP B N 1
ATOM 6741 C CA . ASP B 1 299 ? 7.984 12.805 30.078 1 98.62 299 ASP B CA 1
ATOM 6742 C C . ASP B 1 299 ? 8.32 12.742 28.594 1 98.62 299 ASP B C 1
ATOM 6744 O O . ASP B 1 299 ? 8.125 13.719 27.875 1 98.62 299 ASP B O 1
ATOM 6748 N N . LEU B 1 300 ? 8.773 11.578 28.172 1 98.75 300 LEU B N 1
ATOM 6749 C CA . LEU B 1 300 ? 9.062 11.383 26.75 1 98.75 300 LEU B CA 1
ATOM 6750 C C . LEU B 1 300 ? 7.773 11.422 25.922 1 98.75 300 LEU B C 1
ATOM 6752 O O . LEU B 1 300 ? 7.742 12 24.844 1 98.75 300 LEU B O 1
ATOM 6756 N N . TYR B 1 301 ? 6.734 10.797 26.484 1 98.56 301 TYR B N 1
ATOM 6757 C CA . TYR B 1 301 ? 5.434 10.883 25.828 1 98.56 301 TYR B CA 1
ATOM 6758 C C . TYR B 1 301 ? 5.016 12.336 25.625 1 98.56 301 TYR B C 1
ATOM 6760 O O . TYR B 1 301 ? 4.605 12.719 24.531 1 98.56 301 TYR B O 1
ATOM 6768 N N . TRP B 1 302 ? 5.141 13.047 26.672 1 98.75 302 TRP B N 1
ATOM 6769 C CA . TRP B 1 302 ? 4.746 14.453 26.641 1 98.75 302 TRP B CA 1
ATOM 6770 C C . TRP B 1 302 ? 5.57 15.234 25.625 1 98.75 302 TRP B C 1
ATOM 6772 O O . TRP B 1 302 ? 5.02 15.992 24.828 1 98.75 302 TRP B O 1
ATOM 6782 N N . ALA B 1 303 ? 6.82 15.031 25.531 1 98.88 303 ALA B N 1
ATOM 6783 C CA . ALA B 1 303 ? 7.707 15.766 24.641 1 98.88 303 ALA B CA 1
ATOM 6784 C C . ALA B 1 303 ? 7.449 15.398 23.188 1 98.88 303 ALA B C 1
ATOM 6786 O O . ALA B 1 303 ? 7.469 16.266 22.312 1 98.88 303 ALA B O 1
ATOM 6787 N N . LEU B 1 304 ? 7.203 14.109 22.938 1 98.75 304 LEU B N 1
ATOM 6788 C CA . LEU B 1 304 ? 6.934 13.656 21.578 1 98.75 304 LEU B CA 1
ATOM 6789 C C . LEU B 1 304 ? 5.582 14.172 21.094 1 98.75 304 LEU B C 1
ATOM 6791 O O . LEU B 1 304 ? 5.34 14.25 19.891 1 98.75 304 LEU B O 1
ATOM 6795 N N . SER B 1 305 ? 4.734 14.453 22.047 1 98.5 305 SER B N 1
ATOM 6796 C CA . SER B 1 305 ? 3.375 14.875 21.734 1 98.5 305 SER B CA 1
ATOM 6797 C C . SER B 1 305 ? 3.277 16.391 21.594 1 98.5 305 SER B C 1
ATOM 6799 O O . SER B 1 305 ? 2.541 17.031 22.344 1 98.5 305 SER B O 1
ATOM 6801 N N . GLY B 1 306 ? 3.898 16.906 20.625 1 97.81 306 GLY B N 1
ATOM 6802 C CA . GLY B 1 306 ? 3.793 18.344 20.359 1 97.81 306 GLY B CA 1
ATOM 6803 C C . GLY B 1 306 ? 5.137 19.047 20.359 1 97.81 306 GLY B C 1
ATOM 6804 O O . GLY B 1 306 ? 5.238 20.188 19.906 1 97.81 306 GLY B O 1
ATOM 6805 N N . GLY B 1 307 ? 6.18 18.391 20.781 1 97.94 307 GLY B N 1
ATOM 6806 C CA . GLY B 1 307 ? 7.484 19.016 20.938 1 97.94 307 GLY B CA 1
ATOM 6807 C C . GLY B 1 307 ? 8.281 19.062 19.641 1 97.94 307 GLY B C 1
ATOM 6808 O O . GLY B 1 307 ? 9.414 19.547 19.625 1 97.94 307 GLY B O 1
ATOM 6809 N N . GLY B 1 308 ? 7.715 18.578 18.578 1 96.62 308 GLY B N 1
ATOM 6810 C CA . GLY B 1 308 ? 8.359 18.656 17.281 1 96.62 308 GLY B CA 1
ATOM 6811 C C . GLY B 1 308 ? 8.992 17.344 16.844 1 96.62 308 GLY B C 1
ATOM 6812 O O . GLY B 1 308 ? 9.547 16.609 17.672 1 96.62 308 GLY B O 1
ATOM 6813 N N . GLY B 1 309 ? 8.922 17.094 15.555 1 94.75 309 GLY B N 1
ATOM 6814 C CA . GLY B 1 309 ? 9.43 15.859 14.984 1 94.75 309 GLY B CA 1
ATOM 6815 C C . GLY B 1 309 ? 10.938 15.797 14.945 1 94.75 309 GLY B C 1
ATOM 6816 O O . GLY B 1 309 ? 11.602 16.812 14.695 1 94.75 309 GLY B O 1
ATOM 6817 N N . GLY B 1 310 ? 11.5 14.562 15.164 1 94.44 310 GLY B N 1
ATOM 6818 C CA . GLY B 1 310 ? 12.93 14.32 15.023 1 94.44 310 GLY B CA 1
ATOM 6819 C C . GLY B 1 310 ? 13.758 14.977 16.109 1 94.44 310 GLY B C 1
ATOM 6820 O O . GLY B 1 310 ? 14.914 15.344 15.891 1 94.44 310 GLY B O 1
ATOM 6821 N N . THR B 1 311 ? 13.25 15.195 17.25 1 97.62 311 THR B N 1
ATOM 6822 C CA . THR B 1 311 ? 13.898 16 18.281 1 97.62 311 THR B CA 1
ATOM 6823 C C . THR B 1 311 ? 14.328 15.133 19.453 1 97.62 311 THR B C 1
ATOM 6825 O O . THR B 1 311 ? 15.391 15.359 20.047 1 97.62 311 THR B O 1
ATOM 6828 N N . TYR B 1 312 ? 13.602 14.086 19.797 1 98.38 312 TYR B N 1
ATOM 6829 C CA . TYR B 1 312 ? 13.82 13.367 21.047 1 98.38 312 TYR B CA 1
ATOM 6830 C C . TYR B 1 312 ? 14.172 11.914 20.781 1 98.38 312 TYR B C 1
ATOM 6832 O O . TYR B 1 312 ? 14.516 11.172 21.703 1 98.38 312 TYR B O 1
ATOM 6840 N N . GLY B 1 313 ? 14.047 11.539 19.594 1 98.38 313 GLY B N 1
ATOM 6841 C CA . GLY B 1 313 ? 14.305 10.188 19.125 1 98.38 313 GLY B CA 1
ATOM 6842 C C . GLY B 1 313 ? 13.742 9.914 17.75 1 98.38 313 GLY B C 1
ATOM 6843 O O . GLY B 1 313 ? 13.211 10.812 17.094 1 98.38 313 GLY B O 1
ATOM 6844 N N . VAL B 1 314 ? 13.953 8.688 17.281 1 98.69 314 VAL B N 1
ATOM 6845 C CA . VAL B 1 314 ? 13.367 8.219 16.031 1 98.69 314 VAL B CA 1
ATOM 6846 C C . VAL B 1 314 ? 12.133 7.375 16.312 1 98.69 314 VAL B C 1
ATOM 6848 O O . VAL B 1 314 ? 12.234 6.281 16.875 1 98.69 314 VAL B O 1
ATOM 6851 N N . VAL B 1 315 ? 10.977 7.891 15.953 1 98.81 315 VAL B N 1
ATOM 6852 C CA . VAL B 1 315 ? 9.719 7.18 16.172 1 98.81 315 VAL B CA 1
ATOM 6853 C C . VAL B 1 315 ? 9.57 6.059 15.148 1 98.81 315 VAL B C 1
ATOM 6855 O O . VAL B 1 315 ? 9.742 6.281 13.953 1 98.81 315 VAL B O 1
ATOM 6858 N N . LEU B 1 316 ? 9.266 4.895 15.68 1 98.5 316 LEU B N 1
ATOM 6859 C CA . LEU B 1 316 ? 9.094 3.723 14.828 1 98.5 316 LEU B CA 1
ATOM 6860 C C . LEU B 1 316 ? 7.621 3.463 14.547 1 98.5 316 LEU B C 1
ATOM 6862 O O . LEU B 1 316 ? 7.27 2.914 13.5 1 98.5 316 LEU B O 1
ATOM 6866 N N . SER B 1 317 ? 6.801 3.779 15.492 1 98.44 317 SER B N 1
ATOM 6867 C CA . SER B 1 317 ? 5.359 3.6 15.359 1 98.44 317 SER B CA 1
ATOM 6868 C C . SER B 1 317 ? 4.598 4.438 16.375 1 98.44 317 SER B C 1
ATOM 6870 O O . SER B 1 317 ? 5.18 4.918 17.344 1 98.44 317 SER B O 1
ATOM 6872 N N . VAL B 1 318 ? 3.33 4.645 16.078 1 98.75 318 VAL B N 1
ATOM 6873 C CA . VAL B 1 318 ? 2.434 5.344 16.984 1 98.75 318 VAL B CA 1
ATOM 6874 C C . VAL B 1 318 ? 1.112 4.586 17.094 1 98.75 318 VAL B C 1
ATOM 6876 O O . VAL B 1 318 ? 0.615 4.047 16.109 1 98.75 318 VAL B O 1
ATOM 6879 N N . THR B 1 319 ? 0.647 4.402 18.297 1 98.69 319 THR B N 1
ATOM 6880 C CA . THR B 1 319 ? -0.709 3.916 18.516 1 98.69 319 THR B CA 1
ATOM 6881 C C . THR B 1 319 ? -1.676 5.078 18.719 1 98.69 319 THR B C 1
ATOM 6883 O O . THR B 1 319 ? -1.442 5.953 19.562 1 98.69 319 THR B O 1
ATOM 6886 N N . VAL B 1 320 ? -2.736 5.098 17.969 1 98.62 320 VAL B N 1
ATOM 6887 C CA . VAL B 1 320 ? -3.688 6.203 18.047 1 98.62 320 VAL B CA 1
ATOM 6888 C C . VAL B 1 320 ? -5.102 5.656 18.203 1 98.62 320 VAL B C 1
ATOM 6890 O O . VAL B 1 320 ? -5.344 4.465 18 1 98.62 320 VAL B O 1
ATOM 6893 N N . LYS B 1 321 ? -5.992 6.516 18.641 1 98 321 LYS B N 1
ATOM 6894 C CA . LYS B 1 321 ? -7.406 6.168 18.766 1 98 321 LYS B CA 1
ATOM 6895 C C . LYS B 1 321 ? -8.008 5.805 17.406 1 98 321 LYS B C 1
ATOM 6897 O O . LYS B 1 321 ? -7.648 6.387 16.391 1 98 321 LYS B O 1
ATOM 6902 N N . PHE B 1 322 ? -8.836 4.824 17.422 1 98 322 PHE B N 1
ATOM 6903 C CA . PHE B 1 322 ? -9.688 4.453 16.297 1 98 322 PHE B CA 1
ATOM 6904 C C . PHE B 1 322 ? -11.141 4.793 16.594 1 98 322 PHE B C 1
ATOM 6906 O O . PHE B 1 322 ? -11.758 4.199 17.469 1 98 322 PHE B O 1
ATOM 6913 N N . HIS B 1 323 ? -11.75 5.73 15.789 1 97.19 323 HIS B N 1
ATOM 6914 C CA . HIS B 1 323 ? -13.094 6.223 16.078 1 97.19 323 HIS B CA 1
ATOM 6915 C C . HIS B 1 323 ? -14.133 5.508 15.219 1 97.19 323 HIS B C 1
ATOM 6917 O O . HIS B 1 323 ? -13.867 5.168 14.062 1 97.19 323 HIS B O 1
ATOM 6923 N N . PRO B 1 324 ? -15.336 5.355 15.797 1 94.88 324 PRO B N 1
ATOM 6924 C CA . PRO B 1 324 ? -16.438 4.895 14.938 1 94.88 324 PRO B CA 1
ATOM 6925 C C . PRO B 1 324 ? -16.828 5.922 13.883 1 94.88 324 PRO B C 1
ATOM 6927 O O . PRO B 1 324 ? -16.484 7.102 14 1 94.88 324 PRO B O 1
ATOM 6930 N N . PRO B 1 325 ? -17.5 5.441 12.852 1 92.81 325 PRO B N 1
ATOM 6931 C CA . PRO B 1 325 ? -17.984 6.41 11.859 1 92.81 325 PRO B CA 1
ATOM 6932 C C . PRO B 1 325 ? -18.984 7.402 12.445 1 92.81 325 PRO B C 1
ATOM 6934 O O . PRO B 1 325 ? -19.656 7.098 13.438 1 92.81 325 PRO B O 1
ATOM 6937 N N . THR B 1 326 ? -18.953 8.555 11.859 1 93.25 326 THR B N 1
ATOM 6938 C CA . THR B 1 326 ? -19.984 9.516 12.211 1 93.25 326 THR B CA 1
ATOM 6939 C C . THR B 1 326 ? -21.281 9.203 11.469 1 93.25 326 THR B C 1
ATOM 6941 O O . THR B 1 326 ? -21.281 8.469 10.484 1 93.25 326 THR B O 1
ATOM 6944 N N . SER B 1 327 ? -22.391 9.758 11.969 1 91.69 327 SER B N 1
ATOM 6945 C CA . SER B 1 327 ? -23.688 9.492 11.367 1 91.69 327 SER B CA 1
ATOM 6946 C C . SER B 1 327 ? -23.812 10.164 10 1 91.69 327 SER B C 1
ATOM 6948 O O . SER B 1 327 ? -24.438 9.617 9.094 1 91.69 327 SER B O 1
ATOM 6950 N N . ILE B 1 328 ? -23.281 11.367 9.977 1 94.06 328 ILE B N 1
ATOM 6951 C CA . ILE B 1 328 ? -23.344 12.141 8.734 1 94.06 328 ILE B CA 1
ATOM 6952 C C . ILE B 1 328 ? -22.031 12.898 8.531 1 94.06 328 ILE B C 1
ATOM 6954 O O . ILE B 1 328 ? -21.438 13.383 9.492 1 94.06 328 ILE B O 1
ATOM 6958 N N . LEU B 1 329 ? -21.578 12.859 7.281 1 96.31 329 LEU B N 1
ATOM 6959 C CA . LEU B 1 329 ? -20.469 13.703 6.855 1 96.31 329 LEU B CA 1
ATOM 6960 C C . LEU B 1 329 ? -20.891 14.617 5.707 1 96.31 329 LEU B C 1
ATOM 6962 O O . LEU B 1 329 ? -21.219 14.141 4.617 1 96.31 329 LEU B O 1
ATOM 6966 N N . SER B 1 330 ? -20.953 15.898 5.988 1 97.06 330 SER B N 1
ATOM 6967 C CA . SER B 1 330 ? -21.297 16.875 4.961 1 97.06 330 SER B CA 1
ATOM 6968 C C . SER B 1 330 ? -20.094 17.75 4.602 1 97.06 330 SER B C 1
ATOM 6970 O O . SER B 1 330 ? -19.156 17.875 5.391 1 97.06 330 SER B O 1
ATOM 6972 N N . SER B 1 331 ? -20.109 18.234 3.391 1 96.25 331 SER B N 1
ATOM 6973 C CA . SER B 1 331 ? -19.031 19.047 2.867 1 96.25 331 SER B CA 1
ATOM 6974 C C . SER B 1 331 ? -19.562 20.172 1.984 1 96.25 331 SER B C 1
ATOM 6976 O O . SER B 1 331 ? -20.734 20.172 1.612 1 96.25 331 SER B O 1
ATOM 6978 N N . ALA B 1 332 ? -18.75 21.188 1.712 1 96.38 332 ALA B N 1
ATOM 6979 C CA . ALA B 1 332 ? -19.125 22.281 0.812 1 96.38 332 ALA B CA 1
ATOM 6980 C C . ALA B 1 332 ? -17.875 22.938 0.198 1 96.38 332 ALA B C 1
ATOM 6982 O O . ALA B 1 332 ? -16.766 22.703 0.655 1 96.38 332 ALA B O 1
ATOM 6983 N N . THR B 1 333 ? -18.062 23.625 -0.861 1 96 333 THR B N 1
ATOM 6984 C CA . THR B 1 333 ? -17.094 24.5 -1.494 1 96 333 THR B CA 1
ATOM 6985 C C . THR B 1 333 ? -17.75 25.812 -1.951 1 96 333 THR B C 1
ATOM 6987 O O . THR B 1 333 ? -18.922 25.812 -2.318 1 96 333 THR B O 1
ATOM 6990 N N . LEU B 1 334 ? -17.062 26.891 -1.842 1 97.75 334 LEU B N 1
ATOM 6991 C CA . LEU B 1 334 ? -17.484 28.188 -2.348 1 97.75 334 LEU B CA 1
ATOM 6992 C C . LEU B 1 334 ? -16.328 28.906 -3.025 1 97.75 334 LEU B C 1
ATOM 6994 O O . LEU B 1 334 ? -15.219 28.984 -2.473 1 97.75 334 LEU B O 1
ATOM 6998 N N . GLN B 1 335 ? -16.547 29.359 -4.188 1 97.31 335 GLN B N 1
ATOM 6999 C CA . GLN B 1 335 ? -15.531 30.109 -4.922 1 97.31 335 GLN B CA 1
ATOM 7000 C C . GLN B 1 335 ? -16.125 31.375 -5.531 1 97.31 335 GLN B C 1
ATOM 7002 O O . GLN B 1 335 ? -17.266 31.375 -6.008 1 97.31 335 GLN B O 1
ATOM 7007 N N . PHE B 1 336 ? -15.359 32.469 -5.473 1 95.88 336 PHE B N 1
ATOM 7008 C CA . PHE B 1 336 ? -15.68 33.719 -6.168 1 95.88 336 PHE B CA 1
ATOM 7009 C C . PHE B 1 336 ? -14.406 34.469 -6.508 1 95.88 336 PHE B C 1
ATOM 7011 O O . PHE B 1 336 ? -13.32 34.125 -6.066 1 95.88 336 PHE B O 1
ATOM 7018 N N . ALA B 1 337 ? -14.539 35.438 -7.398 1 93.06 337 ALA B N 1
ATOM 7019 C CA . ALA B 1 337 ? -13.375 36.156 -7.898 1 93.06 337 ALA B CA 1
ATOM 7020 C C . ALA B 1 337 ? -13.586 37.688 -7.773 1 93.06 337 ALA B C 1
ATOM 7022 O O . ALA B 1 337 ? -14.719 38.156 -7.75 1 93.06 337 ALA B O 1
ATOM 7023 N N . PRO B 1 338 ? -12.414 38.344 -7.562 1 88.19 338 PRO B N 1
ATOM 7024 C CA . PRO B 1 338 ? -12.531 39.812 -7.621 1 88.19 338 PRO B CA 1
ATOM 7025 C C . PRO B 1 338 ? -13.008 40.281 -8.984 1 88.19 338 PRO B C 1
ATOM 7027 O O . PRO B 1 338 ? -12.648 39.719 -10.016 1 88.19 338 PRO B O 1
ATOM 7030 N N . PRO B 1 339 ? -13.812 41.312 -8.914 1 82.56 339 PRO B N 1
ATOM 7031 C CA . PRO B 1 339 ? -14.273 41.844 -10.203 1 82.56 339 PRO B CA 1
ATOM 7032 C C . PRO B 1 339 ? -13.141 42.469 -11.016 1 82.56 339 PRO B C 1
ATOM 7034 O O . PRO B 1 339 ? -12.18 42.969 -10.438 1 82.56 339 PRO B O 1
ATOM 7037 N N . ALA B 1 340 ? -13.164 42.312 -12.391 1 73.38 340 ALA B N 1
ATOM 7038 C CA . ALA B 1 340 ? -12.164 42.875 -13.289 1 73.38 340 ALA B CA 1
ATOM 7039 C C . ALA B 1 340 ? -12.125 44.406 -13.164 1 73.38 340 ALA B C 1
ATOM 7041 O O . ALA B 1 340 ? -11.055 45 -13.219 1 73.38 340 ALA B O 1
ATOM 7042 N N . THR B 1 341 ? -13.141 45 -13.258 1 72.62 341 THR B N 1
ATOM 7043 C CA . THR B 1 341 ? -13.25 46.469 -13.172 1 72.62 341 THR B CA 1
ATOM 7044 C C . THR B 1 341 ? -14.328 46.875 -12.172 1 72.62 341 THR B C 1
ATOM 7046 O O . THR B 1 341 ? -15.352 46.188 -12.055 1 72.62 341 THR B O 1
ATOM 7049 N N . GLY B 1 342 ? -13.977 47.812 -11.352 1 68.75 342 GLY B N 1
ATOM 7050 C CA . GLY B 1 342 ? -14.961 48.406 -10.469 1 68.75 342 GLY B CA 1
ATOM 7051 C C . GLY B 1 342 ? -15.398 47.5 -9.344 1 68.75 342 GLY B C 1
ATOM 7052 O O . GLY B 1 342 ? -14.891 46.375 -9.211 1 68.75 342 GLY B O 1
ATOM 7053 N N . ASN B 1 343 ? -15.789 47.812 -8.172 1 80.5 343 ASN B N 1
ATOM 7054 C CA . ASN B 1 343 ? -16.531 47.25 -7.055 1 80.5 343 ASN B CA 1
ATOM 7055 C C . ASN B 1 343 ? -15.602 46.531 -6.082 1 80.5 343 ASN B C 1
ATOM 7057 O O . ASN B 1 343 ? -15.961 45.469 -5.539 1 80.5 343 ASN B O 1
ATOM 7061 N N . ALA B 1 344 ? -14.352 46.938 -6.105 1 88.56 344 ALA B N 1
ATOM 7062 C CA . ALA B 1 344 ? -13.398 46.375 -5.156 1 88.56 344 ALA B CA 1
ATOM 7063 C C . ALA B 1 344 ? -13.914 46.469 -3.725 1 88.56 344 ALA B C 1
ATOM 7065 O O . ALA B 1 344 ? -13.695 45.562 -2.914 1 88.56 344 ALA B O 1
ATOM 7066 N N . THR B 1 345 ? -14.633 47.438 -3.535 1 92.31 345 THR B N 1
ATOM 7067 C CA . THR B 1 345 ? -15.188 47.656 -2.201 1 92.31 345 THR B CA 1
ATOM 7068 C C . THR B 1 345 ? -16.203 46.562 -1.864 1 92.31 345 THR B C 1
ATOM 7070 O O . THR B 1 345 ? -16.172 46 -0.763 1 92.31 345 THR B O 1
ATOM 7073 N N . ALA B 1 346 ? -17.016 46.25 -2.797 1 93.31 346 ALA B N 1
ATOM 7074 C CA . ALA B 1 346 ? -18.016 45.219 -2.578 1 93.31 346 ALA B CA 1
ATOM 7075 C C . ALA B 1 346 ? -17.375 43.844 -2.381 1 93.31 346 ALA B C 1
ATOM 7077 O O . ALA B 1 346 ? -17.828 43.062 -1.564 1 93.31 346 ALA B O 1
ATOM 7078 N N . TYR B 1 347 ? -16.391 43.656 -3.148 1 95.56 347 TYR B N 1
ATOM 7079 C CA . TYR B 1 347 ? -15.648 42.406 -3.027 1 95.56 347 TYR B CA 1
ATOM 7080 C C . TYR B 1 347 ? -15.07 42.25 -1.627 1 95.56 347 TYR B C 1
ATOM 7082 O O . TYR B 1 347 ? -15.281 41.219 -0.968 1 95.56 347 TYR B O 1
ATOM 7090 N N . TRP B 1 348 ? -14.398 43.219 -1.107 1 96.38 348 TRP B N 1
ATOM 7091 C CA . TRP B 1 348 ? -13.734 43.125 0.191 1 96.38 348 TRP B CA 1
ATOM 7092 C C . TRP B 1 348 ? -14.758 43.156 1.324 1 96.38 348 TRP B C 1
ATOM 7094 O O . TRP B 1 348 ? -14.516 42.594 2.395 1 96.38 348 TRP B O 1
ATOM 7104 N N . ASN B 1 349 ? -15.898 43.75 1.031 1 96.38 349 ASN B N 1
ATOM 7105 C CA . ASN B 1 349 ? -16.984 43.656 2.006 1 96.38 349 ASN B CA 1
ATOM 7106 C C . ASN B 1 349 ? -17.469 42.219 2.154 1 96.38 349 ASN B C 1
ATOM 7108 O O . ASN B 1 349 ? -17.797 41.781 3.258 1 96.38 349 ASN B O 1
ATOM 7112 N N . THR B 1 350 ? -17.547 41.594 1.069 1 97.19 350 THR B N 1
ATOM 7113 C CA . THR B 1 350 ? -17.953 40.188 1.121 1 97.19 350 THR B CA 1
ATOM 7114 C C . THR B 1 350 ? -16.906 39.344 1.865 1 97.19 350 THR B C 1
ATOM 7116 O O . THR B 1 350 ? -17.25 38.469 2.662 1 97.19 350 THR B O 1
ATOM 7119 N N . VAL B 1 351 ? -15.648 39.625 1.58 1 98.06 351 VAL B N 1
ATOM 7120 C CA . VAL B 1 351 ? -14.578 38.938 2.299 1 98.06 351 VAL B CA 1
ATOM 7121 C C . VAL B 1 351 ? -14.711 39.219 3.797 1 98.06 351 VAL B C 1
ATOM 7123 O O . VAL B 1 351 ? -14.531 38.312 4.613 1 98.06 351 VAL B O 1
ATOM 7126 N N . LYS B 1 352 ? -15.023 40.406 4.141 1 98.25 352 LYS B N 1
ATOM 7127 C CA . LYS B 1 352 ? -15.234 40.781 5.539 1 98.25 352 LYS B CA 1
ATOM 7128 C C . LYS B 1 352 ? -16.359 39.969 6.16 1 98.25 352 LYS B C 1
ATOM 7130 O O . LYS B 1 352 ? -16.234 39.469 7.273 1 98.25 352 LYS B O 1
ATOM 7135 N N . VAL B 1 353 ? -17.453 39.844 5.43 1 98.44 353 VAL B N 1
ATOM 7136 C CA . VAL B 1 353 ? -18.594 39.062 5.918 1 98.44 353 VAL B CA 1
ATOM 7137 C C . VAL B 1 353 ? -18.172 37.625 6.176 1 98.44 353 VAL B C 1
ATOM 7139 O O . VAL B 1 353 ? -18.516 37.062 7.207 1 98.44 353 VAL B O 1
ATOM 7142 N N . PHE B 1 354 ? -17.516 37.062 5.254 1 98.31 354 PHE B N 1
ATOM 7143 C CA . PHE B 1 354 ? -17.031 35.688 5.414 1 98.31 354 PHE B CA 1
ATOM 7144 C C . PHE B 1 354 ? -16.156 35.562 6.656 1 98.31 354 PHE B C 1
ATOM 7146 O O . PHE B 1 354 ? -16.375 34.688 7.496 1 98.31 354 PHE B O 1
ATOM 7153 N N . LEU B 1 355 ? -15.133 36.438 6.754 1 98.75 355 LEU B N 1
ATOM 7154 C CA . LEU B 1 355 ? -14.195 36.375 7.867 1 98.75 355 LEU B CA 1
ATOM 7155 C C . LEU B 1 355 ? -14.93 36.5 9.203 1 98.75 355 LEU B C 1
ATOM 7157 O O . LEU B 1 355 ? -14.641 35.75 10.141 1 98.75 355 LEU B O 1
ATOM 7161 N N . GLU B 1 356 ? -15.828 37.375 9.281 1 98.44 356 GLU B N 1
ATOM 7162 C CA . GLU B 1 356 ? -16.562 37.625 10.523 1 98.44 356 GLU B CA 1
ATOM 7163 C C . GLU B 1 356 ? -17.516 36.469 10.82 1 98.44 356 GLU B C 1
ATOM 7165 O O . GLU B 1 356 ? -18 36.312 11.945 1 98.44 356 GLU B O 1
ATOM 7170 N N . SER B 1 357 ? -17.766 35.594 9.805 1 98.38 357 SER B N 1
ATOM 7171 C CA . SER B 1 357 ? -18.625 34.438 9.984 1 98.38 357 SER B CA 1
ATOM 7172 C C . SER B 1 357 ? -17.828 33.219 10.477 1 98.38 357 SER B C 1
ATOM 7174 O O . SER B 1 357 ? -18.406 32.219 10.898 1 98.38 357 SER B O 1
ATOM 7176 N N . LEU B 1 358 ? -16.547 33.281 10.477 1 98.56 358 LEU B N 1
ATOM 7177 C CA . LEU B 1 358 ? -15.703 32.125 10.742 1 98.56 358 LEU B CA 1
ATOM 7178 C C . LEU B 1 358 ? -16 31.516 12.117 1 98.56 358 LEU B C 1
ATOM 7180 O O . LEU B 1 358 ? -16.125 30.297 12.258 1 98.56 358 LEU B O 1
ATOM 7184 N N . PRO B 1 359 ? -16.125 32.375 13.188 1 98 359 PRO B N 1
ATOM 7185 C CA . PRO B 1 359 ? -16.438 31.797 14.492 1 98 359 PRO B CA 1
ATOM 7186 C C . PRO B 1 359 ? -17.734 30.969 14.477 1 98 359 PRO B C 1
ATOM 7188 O O . PRO B 1 359 ? -17.781 29.891 15.047 1 98 359 PRO B O 1
ATOM 7191 N N . SER B 1 360 ? -18.75 31.453 13.75 1 97.94 360 SER B N 1
ATOM 7192 C CA . SER B 1 360 ? -20.016 30.734 13.688 1 97.94 360 SER B CA 1
ATOM 7193 C C . SER B 1 360 ? -19.875 29.438 12.898 1 97.94 360 SER B C 1
ATOM 7195 O O . SER B 1 360 ? -20.531 28.438 13.219 1 97.94 360 SER B O 1
ATOM 7197 N N . LEU B 1 361 ? -19.141 29.5 11.852 1 98.31 361 LEU B N 1
ATOM 7198 C CA . LEU B 1 361 ? -18.906 28.297 11.047 1 98.31 361 LEU B CA 1
ATOM 7199 C C . LEU B 1 361 ? -18.25 27.203 11.891 1 98.31 361 LEU B C 1
ATOM 7201 O O . LEU B 1 361 ? -18.688 26.047 11.852 1 98.31 361 LEU B O 1
ATOM 7205 N N . VAL B 1 362 ? -17.281 27.562 12.641 1 97.62 362 VAL B N 1
ATOM 7206 C CA . VAL B 1 362 ? -16.547 26.609 13.453 1 97.62 362 VAL B CA 1
ATOM 7207 C C . VAL B 1 362 ? -17.406 26.156 14.633 1 97.62 362 VAL B C 1
ATOM 7209 O O . VAL B 1 362 ? -17.406 24.984 14.984 1 97.62 362 VAL B O 1
ATOM 7212 N N . ASP B 1 363 ? -18.141 27.094 15.258 1 97.25 363 ASP B N 1
ATOM 7213 C CA . ASP B 1 363 ? -19.031 26.734 16.359 1 97.25 363 ASP B CA 1
ATOM 7214 C C . ASP B 1 363 ? -20.141 25.797 15.883 1 97.25 363 ASP B C 1
ATOM 7216 O O . ASP B 1 363 ? -20.703 25.047 16.688 1 97.25 363 ASP B O 1
ATOM 7220 N N . GLY B 1 364 ? -20.422 25.875 14.609 1 97.5 364 GLY B N 1
ATOM 7221 C CA . GLY B 1 364 ? -21.406 24.984 14.016 1 97.5 364 GLY B CA 1
ATOM 7222 C C . GLY B 1 364 ? -20.844 23.594 13.75 1 97.5 364 GLY B C 1
ATOM 7223 O O . GLY B 1 364 ? -21.562 22.703 13.281 1 97.5 364 GLY B O 1
ATOM 7224 N N . GLY B 1 365 ? -19.609 23.375 13.961 1 97.5 365 GLY B N 1
ATOM 7225 C CA . GLY B 1 365 ? -19.016 22.047 13.867 1 97.5 365 GLY B CA 1
ATOM 7226 C C . GLY B 1 365 ? -18.156 21.859 12.633 1 97.5 365 GLY B C 1
ATOM 7227 O O . GLY B 1 365 ? -17.703 20.75 12.344 1 97.5 365 GLY B O 1
ATOM 7228 N N . LEU B 1 366 ? -17.875 22.953 11.93 1 98.12 366 LEU B N 1
ATOM 7229 C CA . LEU B 1 366 ? -17.188 22.812 10.648 1 98.12 366 LEU B CA 1
ATOM 7230 C C . LEU B 1 366 ? -15.688 23.031 10.805 1 98.12 366 LEU B C 1
ATOM 7232 O O . LEU B 1 366 ? -15.25 23.812 11.656 1 98.12 366 LEU B O 1
ATOM 7236 N N . GLN B 1 367 ? -14.922 22.297 10.094 1 97.25 367 GLN B N 1
ATOM 7237 C CA . GLN B 1 367 ? -13.547 22.609 9.734 1 97.25 367 GLN B CA 1
ATOM 7238 C C . GLN B 1 367 ? -13.445 23.078 8.281 1 97.25 367 GLN B C 1
ATOM 7240 O O . GLN B 1 367 ? -14.047 22.469 7.391 1 97.25 367 GLN B O 1
ATOM 7245 N N . LEU B 1 368 ? -12.719 24.172 8.039 1 96 368 LEU B N 1
ATOM 7246 C CA . LEU B 1 368 ? -12.664 24.609 6.652 1 96 368 LEU B CA 1
ATOM 7247 C C . LEU B 1 368 ? -11.32 25.234 6.332 1 96 368 LEU B C 1
ATOM 7249 O O . LEU B 1 368 ? -10.672 25.812 7.211 1 96 368 LEU B O 1
ATOM 7253 N N . GLY B 1 369 ? -10.93 25.062 5.074 1 94.62 369 GLY B N 1
ATOM 7254 C CA . GLY B 1 369 ? -9.82 25.797 4.473 1 94.62 369 GLY B CA 1
ATOM 7255 C C . GLY B 1 369 ? -10.266 26.828 3.453 1 94.62 369 GLY B C 1
ATOM 7256 O O . GLY B 1 369 ? -11.258 26.625 2.748 1 94.62 369 GLY B O 1
ATOM 7257 N N . TRP B 1 370 ? -9.594 27.906 3.424 1 96.25 370 TRP B N 1
ATOM 7258 C CA . TRP B 1 370 ? -9.836 28.906 2.391 1 96.25 370 TRP B CA 1
ATOM 7259 C C . TRP B 1 370 ? -8.531 29.5 1.883 1 96.25 370 TRP B C 1
ATOM 7261 O O . TRP B 1 370 ? -7.527 29.531 2.605 1 96.25 370 TRP B O 1
ATOM 7271 N N . THR B 1 371 ? -8.531 29.922 0.646 1 95.44 371 THR B N 1
ATOM 7272 C CA . THR B 1 371 ? -7.352 30.453 -0.035 1 95.44 371 THR B CA 1
ATOM 7273 C C . THR B 1 371 ? -7.688 31.75 -0.76 1 95.44 371 THR B C 1
ATOM 7275 O O . THR B 1 371 ? -8.695 31.844 -1.463 1 95.44 371 THR B O 1
ATOM 7278 N N . LEU B 1 372 ? -6.887 32.75 -0.53 1 96.38 372 LEU B N 1
ATOM 7279 C CA . LEU B 1 372 ? -6.969 34.031 -1.206 1 96.38 372 LEU B CA 1
ATOM 7280 C C . LEU B 1 372 ? -5.77 34.25 -2.125 1 96.38 372 LEU B C 1
ATOM 7282 O O . LEU B 1 372 ? -4.621 34.188 -1.675 1 96.38 372 LEU B O 1
ATOM 7286 N N . THR B 1 373 ? -6.023 34.344 -3.326 1 93.81 373 THR B N 1
ATOM 7287 C CA . THR B 1 373 ? -5.047 34.75 -4.328 1 93.81 373 THR B CA 1
ATOM 7288 C C . THR B 1 373 ? -5.477 36.031 -5.008 1 93.81 373 THR B C 1
ATOM 7290 O O . THR B 1 373 ? -6.582 36.531 -4.781 1 93.81 373 THR B O 1
ATOM 7293 N N . PRO B 1 374 ? -4.535 36.656 -5.797 1 89.75 374 PRO B N 1
ATOM 7294 C CA . PRO B 1 374 ? -4.957 37.812 -6.547 1 89.75 374 PRO B CA 1
ATOM 7295 C C . PRO B 1 374 ? -6.141 37.562 -7.473 1 89.75 374 PRO B C 1
ATOM 7297 O O . PRO B 1 374 ? -6.914 38.469 -7.785 1 89.75 374 PRO B O 1
ATOM 7300 N N . GLU B 1 375 ? -6.375 36.312 -7.82 1 90.56 375 GLU B N 1
ATOM 7301 C CA . GLU B 1 375 ? -7.328 36 -8.883 1 90.56 375 GLU B CA 1
ATOM 7302 C C . GLU B 1 375 ? -8.594 35.344 -8.312 1 90.56 375 GLU B C 1
ATOM 7304 O O . GLU B 1 375 ? -9.656 35.406 -8.93 1 90.56 375 GLU B O 1
ATOM 7309 N N . VAL B 1 376 ? -8.461 34.75 -7.133 1 93.56 376 VAL B N 1
ATOM 7310 C CA . VAL B 1 376 ? -9.609 33.969 -6.715 1 93.56 376 VAL B CA 1
ATOM 7311 C C . VAL B 1 376 ? -9.656 33.906 -5.191 1 93.56 376 VAL B C 1
ATOM 7313 O O . VAL B 1 376 ? -8.633 34.031 -4.523 1 93.56 376 VAL B O 1
ATOM 7316 N N . PHE B 1 377 ? -10.875 33.812 -4.688 1 96.31 377 PHE B N 1
ATOM 7317 C CA . PHE B 1 377 ? -11.164 33.438 -3.311 1 96.31 377 PHE B CA 1
ATOM 7318 C C . PHE B 1 377 ? -11.844 32.094 -3.252 1 96.31 377 PHE B C 1
ATOM 7320 O O . PHE B 1 377 ? -12.961 31.922 -3.758 1 96.31 377 PHE B O 1
ATOM 7327 N N . LEU B 1 378 ? -11.172 31.109 -2.643 1 95.81 378 LEU B N 1
ATOM 7328 C CA . LEU B 1 378 ? -11.664 29.734 -2.623 1 95.81 378 LEU B CA 1
ATOM 7329 C C . LEU B 1 378 ? -11.836 29.25 -1.192 1 95.81 378 LEU B C 1
ATOM 7331 O O . LEU B 1 378 ? -10.898 29.312 -0.394 1 95.81 378 LEU B O 1
ATOM 7335 N N . ILE B 1 379 ? -13.039 28.781 -0.868 1 96.62 379 ILE B N 1
ATOM 7336 C CA . ILE B 1 379 ? -13.305 28.109 0.396 1 96.62 379 ILE B CA 1
ATOM 7337 C C . ILE B 1 379 ? -13.469 26.609 0.154 1 96.62 379 ILE B C 1
ATOM 7339 O O . ILE B 1 379 ? -14.531 26.156 -0.281 1 96.62 379 ILE B O 1
ATOM 7343 N N . SER B 1 380 ? -12.453 25.891 0.374 1 93.12 380 SER B N 1
ATOM 7344 C CA . SER B 1 380 ? -12.367 24.453 0.188 1 93.12 380 SER B CA 1
ATOM 7345 C C . SER B 1 380 ? -11.125 23.875 0.869 1 93.12 380 SER B C 1
ATOM 7347 O O . SER B 1 380 ? -10.047 24.469 0.8 1 93.12 380 SER B O 1
ATOM 7349 N N . PRO B 1 381 ? -11.25 22.891 1.583 1 90.94 381 PRO B N 1
ATOM 7350 C CA . PRO B 1 381 ? -12.438 22.078 1.851 1 90.94 381 PRO B CA 1
ATOM 7351 C C . PRO B 1 381 ? -13.242 22.594 3.047 1 90.94 381 PRO B C 1
ATOM 7353 O O . PRO B 1 381 ? -12.711 23.328 3.879 1 90.94 381 PRO B O 1
ATOM 7356 N N . VAL B 1 382 ? -14.516 22.297 3.008 1 95.62 382 VAL B N 1
ATOM 7357 C CA . VAL B 1 382 ? -15.367 22.422 4.184 1 95.62 382 VAL B CA 1
ATOM 7358 C C . VAL B 1 382 ? -15.867 21.047 4.609 1 95.62 382 VAL B C 1
ATOM 7360 O O . VAL B 1 382 ? -16.469 20.328 3.814 1 95.62 382 VAL B O 1
ATOM 7363 N N . THR B 1 383 ? -15.562 20.719 5.809 1 95.75 383 THR B N 1
ATOM 7364 C CA . THR B 1 383 ? -15.984 19.422 6.309 1 95.75 383 THR B CA 1
ATOM 7365 C C . THR B 1 383 ? -16.766 19.562 7.605 1 95.75 383 THR B C 1
ATOM 7367 O O . THR B 1 383 ? -16.391 20.344 8.484 1 95.75 383 THR B O 1
ATOM 7370 N N . GLY B 1 384 ? -17.906 18.828 7.707 1 97.56 384 GLY B N 1
ATOM 7371 C CA . GLY B 1 384 ? -18.719 18.75 8.914 1 97.56 384 GLY B CA 1
ATOM 7372 C C . GLY B 1 384 ? -19.062 17.328 9.297 1 97.56 384 GLY B C 1
ATOM 7373 O O . GLY B 1 384 ? -19.953 16.719 8.703 1 97.56 384 GLY B O 1
ATOM 7374 N N . PHE B 1 385 ? -18.359 16.812 10.344 1 97.25 385 PHE B N 1
ATOM 7375 C CA . PHE B 1 385 ? -18.703 15.516 10.93 1 97.25 385 PHE B CA 1
ATOM 7376 C C . PHE B 1 385 ? -19.922 15.648 11.844 1 97.25 385 PHE B C 1
ATOM 7378 O O . PHE B 1 385 ? -19.891 16.406 12.812 1 97.25 385 PHE B O 1
ATOM 7385 N N . ASP B 1 386 ? -21.016 14.859 11.578 1 96.94 386 ASP B N 1
ATOM 7386 C CA . ASP B 1 386 ? -22.297 14.914 12.289 1 96.94 386 ASP B CA 1
ATOM 7387 C C . ASP B 1 386 ? -22.953 16.281 12.133 1 96.94 386 ASP B C 1
ATOM 7389 O O . ASP B 1 386 ? -23.531 16.812 13.086 1 96.94 386 ASP B O 1
ATOM 7393 N N . VAL B 1 387 ? -22.688 16.906 11.031 1 97.69 387 VAL B N 1
ATOM 7394 C CA . VAL B 1 387 ? -23.312 18.172 10.656 1 97.69 387 VAL B CA 1
ATOM 7395 C C . VAL B 1 387 ? -24.172 17.969 9.406 1 97.69 387 VAL B C 1
ATOM 7397 O O . VAL B 1 387 ? -23.656 17.531 8.367 1 97.69 387 VAL B O 1
ATOM 7400 N N . GLU B 1 388 ? -25.375 18.359 9.492 1 97.62 388 GLU B N 1
ATOM 7401 C CA . GLU B 1 388 ? -26.281 18.203 8.359 1 97.62 388 GLU B CA 1
ATOM 7402 C C . GLU B 1 388 ? -25.938 19.188 7.238 1 97.62 388 GLU B C 1
ATOM 7404 O O . GLU B 1 388 ? -25.484 20.297 7.504 1 97.62 388 GLU B O 1
ATOM 7409 N N . GLN B 1 389 ? -26.219 18.75 6.039 1 97.69 389 GLN B N 1
ATOM 7410 C CA . GLN B 1 389 ? -25.984 19.594 4.871 1 97.69 389 GLN B CA 1
ATOM 7411 C C . GLN B 1 389 ? -26.719 20.922 5.004 1 97.69 389 GLN B C 1
ATOM 7413 O O . GLN B 1 389 ? -26.172 21.984 4.688 1 97.69 389 GLN B O 1
ATOM 7418 N N . ALA B 1 390 ? -27.969 20.875 5.449 1 98.06 390 ALA B N 1
ATOM 7419 C CA . ALA B 1 390 ? -28.781 22.078 5.602 1 98.06 390 ALA B CA 1
ATOM 7420 C C . ALA B 1 390 ? -28.141 23.047 6.574 1 98.06 390 ALA B C 1
ATOM 7422 O O . ALA B 1 390 ? -28.25 24.266 6.406 1 98.06 390 ALA B O 1
ATOM 7423 N N . LYS B 1 391 ? -27.531 22.531 7.559 1 98.19 391 LYS B N 1
ATOM 7424 C CA . LYS B 1 391 ? -26.859 23.375 8.523 1 98.19 391 LYS B CA 1
ATOM 7425 C C . LYS B 1 391 ? -25.672 24.094 7.887 1 98.19 391 LYS B C 1
ATOM 7427 O O . LYS B 1 391 ? -25.406 25.266 8.188 1 98.19 391 LYS B O 1
ATOM 7432 N N . ILE B 1 392 ? -24.938 23.453 7.035 1 98.44 392 ILE B N 1
ATOM 7433 C CA . ILE B 1 392 ? -23.828 24.094 6.324 1 98.44 392 ILE B CA 1
ATOM 7434 C C . ILE B 1 392 ? -24.359 25.234 5.461 1 98.44 392 ILE B C 1
ATOM 7436 O O . ILE B 1 392 ? -23.797 26.328 5.449 1 98.44 392 ILE B O 1
ATOM 7440 N N . ASP B 1 393 ? -25.484 24.969 4.766 1 98.5 393 ASP B N 1
ATOM 7441 C CA . ASP B 1 393 ? -26.094 25.984 3.922 1 98.5 393 ASP B CA 1
ATOM 7442 C C . ASP B 1 393 ? -26.516 27.203 4.746 1 98.5 393 ASP B C 1
ATOM 7444 O O . ASP B 1 393 ? -26.312 28.344 4.32 1 98.5 393 ASP B O 1
ATOM 7448 N N . GLU B 1 394 ? -27.031 26.906 5.84 1 98.62 394 GLU B N 1
ATOM 7449 C CA . GLU B 1 394 ? -27.438 27.984 6.738 1 98.62 394 GLU B CA 1
ATOM 7450 C C . GLU B 1 394 ? -26.234 28.828 7.172 1 98.62 394 GLU B C 1
ATOM 7452 O O . GLU B 1 394 ? -26.297 30.062 7.199 1 98.62 394 GLU B O 1
ATOM 7457 N N . LEU B 1 395 ? -25.203 28.172 7.465 1 98.62 395 LEU B N 1
ATOM 7458 C CA . LEU B 1 395 ? -24 28.844 7.977 1 98.62 395 LEU B CA 1
ATOM 7459 C C . LEU B 1 395 ? -23.344 29.672 6.887 1 98.62 395 LEU B C 1
ATOM 7461 O O . LEU B 1 395 ? -22.734 30.703 7.172 1 98.62 395 LEU B O 1
ATOM 7465 N N . PHE B 1 396 ? -23.516 29.297 5.621 1 98.62 396 PHE B N 1
ATOM 7466 C CA . PHE B 1 396 ? -22.891 30 4.516 1 98.62 396 PHE B CA 1
ATOM 7467 C C . PHE B 1 396 ? -23.812 31.062 3.947 1 98.62 396 PHE B C 1
ATOM 7469 O O . PHE B 1 396 ? -23.406 31.891 3.125 1 98.62 396 PHE B O 1
ATOM 7476 N N . ALA B 1 397 ? -25.031 31.125 4.398 1 98.5 397 ALA B N 1
ATOM 7477 C CA . ALA B 1 397 ? -26.062 32 3.857 1 98.5 397 ALA B CA 1
ATOM 7478 C C . ALA B 1 397 ? -25.609 33.469 3.932 1 98.5 397 ALA B C 1
ATOM 7480 O O . ALA B 1 397 ? -25.812 34.25 2.99 1 98.5 397 ALA B O 1
ATOM 7481 N N . PRO B 1 398 ? -25 33.938 5.016 1 98.44 398 PRO B N 1
ATOM 7482 C CA . PRO B 1 398 ? -24.578 35.344 5.07 1 98.44 398 PRO B CA 1
ATOM 7483 C C . PRO B 1 398 ? -23.594 35.719 3.969 1 98.44 398 PRO B C 1
ATOM 7485 O O . PRO B 1 398 ? -23.719 36.75 3.346 1 98.44 398 PRO B O 1
ATOM 7488 N N . THR B 1 399 ? -22.609 34.844 3.732 1 98.56 399 THR B N 1
ATOM 7489 C CA . THR B 1 399 ? -21.625 35.125 2.693 1 98.56 399 THR B CA 1
ATOM 7490 C C . THR B 1 399 ? -22.266 35.094 1.312 1 98.56 399 THR B C 1
ATOM 7492 O O . THR B 1 399 ? -22 35.969 0.478 1 98.56 399 THR B O 1
ATOM 7495 N N . ILE B 1 400 ? -23.125 34.156 1.098 1 98.5 400 ILE B N 1
ATOM 7496 C CA . ILE B 1 400 ? -23.797 34 -0.191 1 98.5 400 ILE B CA 1
ATOM 7497 C C . ILE B 1 400 ? -24.703 35.219 -0.429 1 98.5 400 ILE B C 1
ATOM 7499 O O . ILE B 1 400 ? -24.734 35.75 -1.529 1 98.5 400 ILE B O 1
ATOM 7503 N N . SER B 1 401 ? -25.391 35.625 0.578 1 98.31 401 SER B N 1
ATOM 7504 C CA . SER B 1 401 ? -26.266 36.781 0.466 1 98.31 401 SER B CA 1
ATOM 7505 C C . SER B 1 401 ? -25.453 38.031 0.121 1 98.31 401 SER B C 1
ATOM 7507 O O . SER B 1 401 ? -25.906 38.875 -0.656 1 98.31 401 SER B O 1
ATOM 7509 N N . SER B 1 402 ? -24.328 38.156 0.735 1 97.81 402 SER B N 1
ATOM 7510 C CA . SER B 1 402 ? -23.453 39.312 0.438 1 97.81 402 SER B CA 1
ATOM 7511 C C . SER B 1 402 ? -23 39.281 -1.015 1 97.81 402 SER B C 1
ATOM 7513 O O . SER B 1 402 ? -22.938 40.312 -1.668 1 97.81 402 SER B O 1
ATOM 7515 N N . LEU B 1 403 ? -22.641 38.125 -1.509 1 97.19 403 LEU B N 1
ATOM 7516 C CA . LEU B 1 403 ? -22.234 37.969 -2.902 1 97.19 403 LEU B CA 1
ATOM 7517 C C . LEU B 1 403 ? -23.375 38.344 -3.846 1 97.19 403 LEU B C 1
ATOM 7519 O O . LEU B 1 403 ? -23.156 39.062 -4.828 1 97.19 403 LEU B O 1
ATOM 7523 N N . GLU B 1 404 ? -24.5 37.938 -3.486 1 96.94 404 GLU B N 1
ATOM 7524 C CA . GLU B 1 404 ? -25.656 38.25 -4.312 1 96.94 404 GLU B CA 1
ATOM 7525 C C . GLU B 1 404 ? -25.984 39.75 -4.297 1 96.94 404 GLU B C 1
ATOM 7527 O O . GLU B 1 404 ? -26.266 40.344 -5.34 1 96.94 404 GLU B O 1
ATOM 7532 N N . ALA B 1 405 ? -25.938 40.281 -3.191 1 95.5 405 ALA B N 1
ATOM 7533 C CA . ALA B 1 405 ? -26.203 41.719 -3.064 1 95.5 405 ALA B CA 1
ATOM 7534 C C . ALA B 1 405 ? -25.203 42.531 -3.861 1 95.5 405 ALA B C 1
ATOM 7536 O O . ALA B 1 405 ? -25.547 43.594 -4.398 1 95.5 405 ALA B O 1
ATOM 7537 N N . ALA B 1 406 ? -24.016 42.031 -3.928 1 94 406 ALA B N 1
ATOM 7538 C CA . ALA B 1 406 ? -22.953 42.75 -4.621 1 94 406 ALA B CA 1
ATOM 7539 C C . ALA B 1 406 ? -22.891 42.344 -6.098 1 94 406 ALA B C 1
ATOM 7541 O O . ALA B 1 406 ? -22.078 42.875 -6.855 1 94 406 ALA B O 1
ATOM 7542 N N . ASN B 1 407 ? -23.703 41.531 -6.555 1 92.69 407 ASN B N 1
ATOM 7543 C CA . ASN B 1 407 ? -23.719 41 -7.914 1 92.69 407 ASN B CA 1
ATOM 7544 C C . ASN B 1 407 ? -22.359 40.406 -8.305 1 92.69 407 ASN B C 1
ATOM 7546 O O . ASN B 1 407 ? -21.844 40.688 -9.391 1 92.69 407 ASN B O 1
ATOM 7550 N N . ILE B 1 408 ? -21.797 39.719 -7.355 1 94.62 408 ILE B N 1
ATOM 7551 C CA . ILE B 1 408 ? -20.562 38.969 -7.617 1 94.62 408 ILE B CA 1
ATOM 7552 C C . ILE B 1 408 ? -20.891 37.531 -7.941 1 94.62 408 ILE B C 1
ATOM 7554 O O . ILE B 1 408 ? -21.547 36.844 -7.16 1 94.62 408 ILE B O 1
ATOM 7558 N N . SER B 1 409 ? -20.391 37.094 -9.133 1 94.12 409 SER B N 1
ATOM 7559 C CA . SER B 1 409 ? -20.594 35.688 -9.516 1 94.12 409 SER B CA 1
ATOM 7560 C C . SER B 1 409 ? -19.844 34.75 -8.586 1 94.12 409 SER B C 1
ATOM 7562 O O . SER B 1 409 ? -18.719 35.031 -8.164 1 94.12 409 SER B O 1
ATOM 7564 N N . TYR B 1 410 ? -20.531 33.594 -8.219 1 96.75 410 TYR B N 1
ATOM 7565 C CA . TYR B 1 410 ? -19.922 32.625 -7.332 1 96.75 410 TYR B CA 1
ATOM 7566 C C . TYR B 1 410 ? -20.375 31.219 -7.695 1 96.75 410 TYR B C 1
ATOM 7568 O O . TYR B 1 410 ? -21.344 31.031 -8.438 1 96.75 410 TYR B O 1
ATOM 7576 N N . ALA B 1 411 ? -19.609 30.203 -7.312 1 97.31 411 ALA B N 1
ATOM 7577 C CA . ALA B 1 411 ? -19.969 28.781 -7.375 1 97.31 411 ALA B CA 1
ATOM 7578 C C . ALA B 1 411 ? -20.016 28.172 -5.98 1 97.31 411 ALA B C 1
ATOM 7580 O O . ALA B 1 411 ? -19.031 28.188 -5.246 1 97.31 411 ALA B O 1
ATOM 7581 N N . TYR B 1 412 ? -21.188 27.781 -5.582 1 97.75 412 TYR B N 1
ATOM 7582 C CA . TYR B 1 412 ? -21.391 27.141 -4.285 1 97.75 412 TYR B CA 1
ATOM 7583 C C . TYR B 1 412 ? -22.016 25.766 -4.441 1 97.75 412 TYR B C 1
ATOM 7585 O O . TYR B 1 412 ? -22.969 25.594 -5.199 1 97.75 412 TYR B O 1
ATOM 7593 N N . THR B 1 413 ? -21.359 24.734 -3.779 1 96.81 413 THR B N 1
ATOM 7594 C CA . THR B 1 413 ? -21.938 23.391 -3.73 1 96.81 413 THR B CA 1
ATOM 7595 C C . THR B 1 413 ? -21.797 22.797 -2.33 1 96.81 413 THR B C 1
ATOM 7597 O O . THR B 1 413 ? -20.812 23.031 -1.643 1 96.81 413 THR B O 1
ATOM 7600 N N . SER B 1 414 ? -22.812 22.188 -1.801 1 97.06 414 SER B N 1
ATOM 7601 C CA . SER B 1 414 ? -22.766 21.375 -0.594 1 97.06 414 SER B CA 1
ATOM 7602 C C . SER B 1 414 ? -23.25 19.953 -0.868 1 97.06 414 SER B C 1
ATOM 7604 O O . SER B 1 414 ? -24 19.719 -1.82 1 97.06 414 SER B O 1
ATOM 7606 N N . SER B 1 415 ? -22.703 18.969 -0.114 1 95.75 415 SER B N 1
ATOM 7607 C CA . SER B 1 415 ? -23.047 17.562 -0.367 1 95.75 415 SER B CA 1
ATOM 7608 C C . SER B 1 415 ? -22.875 16.719 0.885 1 95.75 415 SER B C 1
ATOM 7610 O O . SER B 1 415 ? -22.281 17.172 1.872 1 95.75 415 SER B O 1
ATOM 7612 N N . VAL B 1 416 ? -23.469 15.57 0.876 1 95.62 416 VAL B N 1
ATOM 7613 C CA . VAL B 1 416 ? -23.281 14.547 1.896 1 95.62 416 VAL B CA 1
ATOM 7614 C C . VAL B 1 416 ? -22.469 13.391 1.322 1 95.62 416 VAL B C 1
ATOM 7616 O O . VAL B 1 416 ? -22.719 12.938 0.201 1 95.62 416 VAL B O 1
ATOM 7619 N N . ALA B 1 417 ? -21.484 12.984 2.08 1 92.38 417 ALA B N 1
ATOM 7620 C CA . ALA B 1 417 ? -20.641 11.883 1.627 1 92.38 417 ALA B CA 1
ATOM 7621 C C . ALA B 1 417 ? -21.031 10.578 2.307 1 92.38 417 ALA B C 1
ATOM 7623 O O . ALA B 1 417 ? -21.578 10.586 3.418 1 92.38 417 ALA B O 1
ATOM 7624 N N . THR B 1 418 ? -20.688 9.414 1.632 1 87.25 418 THR B N 1
ATOM 7625 C CA . THR B 1 418 ? -21 8.086 2.154 1 87.25 418 THR B CA 1
ATOM 7626 C C . THR B 1 418 ? -19.969 7.672 3.209 1 87.25 418 THR B C 1
ATOM 7628 O O . THR B 1 418 ? -20.297 6.922 4.133 1 87.25 418 THR B O 1
ATOM 7631 N N . SER B 1 419 ? -18.766 8.047 3.027 1 92.38 419 SER B N 1
ATOM 7632 C CA . SER B 1 419 ? -17.656 7.809 3.951 1 92.38 419 SER B CA 1
ATOM 7633 C C . SER B 1 419 ? -16.594 8.898 3.842 1 92.38 419 SER B C 1
ATOM 7635 O O . SER B 1 419 ? -16.625 9.703 2.908 1 92.38 419 SER B O 1
ATOM 7637 N N . PHE B 1 420 ? -15.719 8.914 4.82 1 95.81 420 PHE B N 1
ATOM 7638 C CA . PHE B 1 420 ? -14.656 9.906 4.723 1 95.81 420 PHE B CA 1
ATOM 7639 C C . PHE B 1 420 ? -13.742 9.617 3.541 1 95.81 420 PHE B C 1
ATOM 7641 O O . PHE B 1 420 ? -13.305 10.531 2.844 1 95.81 420 PHE B O 1
ATOM 7648 N N . LEU B 1 421 ? -13.414 8.344 3.324 1 94.5 421 LEU B N 1
ATOM 7649 C CA . LEU B 1 421 ? -12.539 7.984 2.213 1 94.5 421 LEU B CA 1
ATOM 7650 C C . LEU B 1 421 ? -13.141 8.422 0.882 1 94.5 421 LEU B C 1
ATOM 7652 O O . LEU B 1 421 ? -12.445 8.992 0.037 1 94.5 421 LEU B O 1
ATOM 7656 N N . SER B 1 422 ? -14.438 8.164 0.729 1 91.31 422 SER B N 1
ATOM 7657 C CA . SER B 1 422 ? -15.102 8.57 -0.505 1 91.31 422 SER B CA 1
ATOM 7658 C C . SER B 1 422 ? -15.039 10.078 -0.695 1 91.31 422 SER B C 1
ATOM 7660 O O . SER B 1 422 ? -14.789 10.562 -1.802 1 91.31 422 SER B O 1
ATOM 7662 N N . TYR B 1 423 ? -15.273 10.82 0.351 1 93.44 423 TYR B N 1
ATOM 7663 C CA . TYR B 1 423 ? -15.164 12.273 0.311 1 93.44 423 TYR B CA 1
ATOM 7664 C C . TYR B 1 423 ? -13.742 12.703 -0.046 1 93.44 423 TYR B C 1
ATOM 7666 O O . TYR B 1 423 ? -13.539 13.523 -0.94 1 93.44 423 TYR B O 1
ATOM 7674 N N . TYR B 1 424 ? -12.789 12.078 0.677 1 92.94 424 TYR B N 1
ATOM 7675 C CA . TYR B 1 424 ? -11.391 12.453 0.526 1 92.94 424 TYR B CA 1
ATOM 7676 C C . TYR B 1 424 ? -10.922 12.234 -0.908 1 92.94 424 TYR B C 1
ATOM 7678 O O . TYR B 1 424 ? -10.227 13.086 -1.476 1 92.94 424 TYR B O 1
ATOM 7686 N N . GLU B 1 425 ? -11.305 11.188 -1.482 1 87.5 425 GLU B N 1
ATOM 7687 C CA . GLU B 1 425 ? -10.898 10.844 -2.842 1 87.5 425 GLU B CA 1
ATOM 7688 C C . GLU B 1 425 ? -11.57 11.758 -3.865 1 87.5 425 GLU B C 1
ATOM 7690 O O . GLU B 1 425 ? -10.992 12.055 -4.91 1 87.5 425 GLU B O 1
ATOM 7695 N N . SER B 1 426 ? -12.695 12.25 -3.545 1 82.81 426 SER B N 1
ATOM 7696 C CA . SER B 1 426 ? -13.438 13.094 -4.473 1 82.81 426 SER B CA 1
ATOM 7697 C C . SER B 1 426 ? -13.094 14.57 -4.277 1 82.81 426 SER B C 1
ATOM 7699 O O . SER B 1 426 ? -13.32 15.391 -5.168 1 82.81 426 SER B O 1
ATOM 7701 N N . GLY B 1 427 ? -12.672 14.945 -3.113 1 74.62 427 GLY B N 1
ATOM 7702 C CA . GLY B 1 427 ? -12.531 16.344 -2.713 1 74.62 427 GLY B CA 1
ATOM 7703 C C . GLY B 1 427 ? -11.305 17 -3.299 1 74.62 427 GLY B C 1
ATOM 7704 O O . GLY B 1 427 ? -11.07 18.203 -3.08 1 74.62 427 GLY B O 1
ATOM 7705 N N . GLY B 1 428 ? -10.641 16.266 -4.027 1 67.38 428 GLY B N 1
ATOM 7706 C CA . GLY B 1 428 ? -9.508 16.875 -4.711 1 67.38 428 GLY B CA 1
ATOM 7707 C C . GLY B 1 428 ? -8.398 17.297 -3.77 1 67.38 428 GLY B C 1
ATOM 7708 O O . GLY B 1 428 ? -7.793 18.359 -3.953 1 67.38 428 GLY B O 1
ATOM 7709 N N . PHE B 1 429 ? -8.328 16.719 -2.713 1 67 429 PHE B N 1
ATOM 7710 C CA . PHE B 1 429 ? -7.191 17 -1.851 1 67 429 PHE B CA 1
ATOM 7711 C C . PHE B 1 429 ? -5.883 16.859 -2.617 1 67 429 PHE B C 1
ATOM 7713 O O . PHE B 1 429 ? -5.703 15.906 -3.379 1 67 429 PHE B O 1
ATOM 7720 N N . GLY B 1 430 ? -5.258 17.953 -2.861 1 63.56 430 GLY B N 1
ATOM 7721 C CA . GLY B 1 430 ? -4.086 18.078 -3.711 1 63.56 430 GLY B CA 1
ATOM 7722 C C . GLY B 1 430 ? -2.885 17.312 -3.195 1 63.56 430 GLY B C 1
ATOM 7723 O O . GLY B 1 430 ? -2.834 16.953 -2.02 1 63.56 430 GLY B O 1
ATOM 7724 N N . ALA B 1 431 ? -2.205 16.656 -4.16 1 64.12 431 ALA B N 1
ATOM 7725 C CA . ALA B 1 431 ? -0.888 16.078 -3.924 1 64.12 431 ALA B CA 1
ATOM 7726 C C . ALA B 1 431 ? 0.208 16.906 -4.574 1 64.12 431 ALA B C 1
ATOM 7728 O O . ALA B 1 431 ? 0.265 17.031 -5.801 1 64.12 431 ALA B O 1
ATOM 7729 N N . ASN B 1 432 ? 0.792 17.891 -3.725 1 66.75 432 ASN B N 1
ATOM 7730 C CA . ASN B 1 432 ? 1.915 18.609 -4.316 1 66.75 432 ASN B CA 1
ATOM 7731 C C . ASN B 1 432 ? 3.125 18.609 -3.389 1 66.75 432 ASN B C 1
ATOM 7733 O O . ASN B 1 432 ? 3.033 18.188 -2.234 1 66.75 432 ASN B O 1
ATOM 7737 N N . VAL B 1 433 ? 4.207 18.984 -4.004 1 73.81 433 VAL B N 1
ATOM 7738 C CA . VAL B 1 433 ? 5.477 19.094 -3.297 1 73.81 433 VAL B CA 1
ATOM 7739 C C . VAL B 1 433 ? 5.562 20.469 -2.617 1 73.81 433 VAL B C 1
ATOM 7741 O O . VAL B 1 433 ? 4.652 21.281 -2.75 1 73.81 433 VAL B O 1
ATOM 7744 N N . SER B 1 434 ? 6.484 20.688 -1.75 1 77.31 434 SER B N 1
ATOM 7745 C CA . SER B 1 434 ? 6.746 21.969 -1.094 1 77.31 434 SER B CA 1
ATOM 7746 C C . SER B 1 434 ? 7.387 22.969 -2.055 1 77.31 434 SER B C 1
ATOM 7748 O O . SER B 1 434 ? 8.594 23.203 -1.989 1 77.31 434 SER B O 1
ATOM 7750 N N . ASN B 1 435 ? 6.574 23.625 -2.938 1 84.75 435 ASN B N 1
ATOM 7751 C CA . ASN B 1 435 ? 7.094 24.484 -3.984 1 84.75 435 ASN B CA 1
ATOM 7752 C C . ASN B 1 435 ? 6.805 25.953 -3.689 1 84.75 435 ASN B C 1
ATOM 7754 O O . ASN B 1 435 ? 6.734 26.781 -4.605 1 84.75 435 ASN B O 1
ATOM 7758 N N . THR B 1 436 ? 6.621 26.312 -2.451 1 88.38 436 THR B N 1
ATOM 7759 C CA . THR B 1 436 ? 6.371 27.688 -2.037 1 88.38 436 THR B CA 1
ATOM 7760 C C . THR B 1 436 ? 7.215 28.047 -0.818 1 88.38 436 THR B C 1
ATOM 7762 O O . THR B 1 436 ? 7.59 27.172 -0.036 1 88.38 436 THR B O 1
ATOM 7765 N N . ASN B 1 437 ? 7.438 29.375 -0.752 1 90.5 437 ASN B N 1
ATOM 7766 C CA . ASN B 1 437 ? 7.797 29.906 0.557 1 90.5 437 ASN B CA 1
ATOM 7767 C C . ASN B 1 437 ? 6.656 29.75 1.558 1 90.5 437 ASN B C 1
ATOM 7769 O O . ASN B 1 437 ? 5.504 29.547 1.168 1 90.5 437 ASN B O 1
ATOM 7773 N N . LEU B 1 438 ? 7.102 29.781 2.805 1 93.31 438 LEU B N 1
ATOM 7774 C CA . LEU B 1 438 ? 6.039 29.578 3.781 1 93.31 438 LEU B CA 1
ATOM 7775 C C . LEU B 1 438 ? 6.281 30.406 5.035 1 93.31 438 LEU B C 1
ATOM 7777 O O . LEU B 1 438 ? 7.418 30.516 5.508 1 93.31 438 LEU B O 1
ATOM 7781 N N . ALA B 1 439 ? 5.266 31.031 5.469 1 95.94 439 ALA B N 1
ATOM 7782 C CA . ALA B 1 439 ? 5.148 31.641 6.789 1 95.94 439 ALA B CA 1
ATOM 7783 C C . ALA B 1 439 ? 3.734 31.5 7.344 1 95.94 439 ALA B C 1
ATOM 7785 O O . ALA B 1 439 ? 2.795 31.219 6.594 1 95.94 439 ALA B O 1
ATOM 7786 N N . GLY B 1 440 ? 3.668 31.578 8.641 1 95.31 440 GLY B N 1
ATOM 7787 C CA . GLY B 1 440 ? 2.336 31.375 9.195 1 95.31 440 GLY B CA 1
ATOM 7788 C C . GLY B 1 440 ? 2.213 31.828 10.633 1 95.31 440 GLY B C 1
ATOM 7789 O O . GLY B 1 440 ? 3.217 32.125 11.289 1 95.31 440 GLY B O 1
ATOM 7790 N N . ARG B 1 441 ? 0.967 31.922 11.078 1 97.06 441 ARG B N 1
ATOM 7791 C CA . ARG B 1 441 ? 0.622 32.344 12.43 1 97.06 441 ARG B CA 1
ATOM 7792 C C . ARG B 1 441 ? -0.703 31.75 12.875 1 97.06 441 ARG B C 1
ATOM 7794 O O . ARG B 1 441 ? -1.594 31.516 12.055 1 97.06 441 ARG B O 1
ATOM 7801 N N . LEU B 1 442 ? -0.764 31.391 14.195 1 98.19 442 LEU B N 1
ATOM 7802 C CA . LEU B 1 442 ? -2.045 31.031 14.789 1 98.19 442 LEU B CA 1
ATOM 7803 C C . LEU B 1 442 ? -2.873 32.281 15.102 1 98.19 442 LEU B C 1
ATOM 7805 O O . LEU B 1 442 ? -2.395 33.188 15.773 1 98.19 442 LEU B O 1
ATOM 7809 N N . LEU B 1 443 ? -4.105 32.312 14.609 1 98.12 443 LEU B N 1
ATOM 7810 C CA . LEU B 1 443 ? -4.957 33.5 14.727 1 98.12 443 LEU B CA 1
ATOM 7811 C C . LEU B 1 443 ? -6.172 33.188 15.602 1 98.12 443 LEU B C 1
ATOM 7813 O O . LEU B 1 443 ? -6.922 32.25 15.328 1 98.12 443 LEU B O 1
ATOM 7817 N N . PRO B 1 444 ? -6.395 33.969 16.609 1 97.5 444 PRO B N 1
ATOM 7818 C CA . PRO B 1 444 ? -7.543 33.781 17.5 1 97.5 444 PRO B CA 1
ATOM 7819 C C . PRO B 1 444 ? -8.828 34.406 16.969 1 97.5 444 PRO B C 1
ATOM 7821 O O . PRO B 1 444 ? -8.797 35.094 15.922 1 97.5 444 PRO B O 1
ATOM 7824 N N . ARG B 1 445 ? -9.914 34.188 17.625 1 96.62 445 ARG B N 1
ATOM 7825 C CA . ARG B 1 445 ? -11.219 34.719 17.234 1 96.62 445 ARG B CA 1
ATOM 7826 C C . ARG B 1 445 ? -11.203 36.25 17.188 1 96.62 445 ARG B C 1
ATOM 7828 O O . ARG B 1 445 ? -11.883 36.844 16.359 1 96.62 445 ARG B O 1
ATOM 7835 N N . SER B 1 446 ? -10.406 36.875 17.984 1 95.56 446 SER B N 1
ATOM 7836 C CA . SER B 1 446 ? -10.391 38.344 18.109 1 95.56 446 SER B CA 1
ATOM 7837 C C . SER B 1 446 ? -9.977 39 16.797 1 95.56 446 SER B C 1
ATOM 7839 O O . SER B 1 446 ? -10.328 40.156 16.531 1 95.56 446 SER B O 1
ATOM 7841 N N . ILE B 1 447 ? -9.25 38.281 15.984 1 96.19 447 ILE B N 1
ATOM 7842 C CA . ILE B 1 447 ? -8.742 38.844 14.734 1 96.19 447 ILE B CA 1
ATOM 7843 C C . ILE B 1 447 ? -9.914 39.219 13.828 1 96.19 447 ILE B C 1
ATOM 7845 O O . ILE B 1 447 ? -9.82 40.156 13.055 1 96.19 447 ILE B O 1
ATOM 7849 N N . VAL B 1 448 ? -11.023 38.5 13.984 1 97.06 448 VAL B N 1
ATOM 7850 C CA . VAL B 1 448 ? -12.156 38.75 13.094 1 97.06 448 VAL B CA 1
ATOM 7851 C C . VAL B 1 448 ? -13.328 39.312 13.891 1 97.06 448 VAL B C 1
ATOM 7853 O O . VAL B 1 448 ? -14.438 39.438 13.375 1 97.06 448 VAL B O 1
ATOM 7856 N N . GLN B 1 449 ? -13.094 39.594 15.109 1 95.62 449 GLN B N 1
ATOM 7857 C CA . GLN B 1 449 ? -14.117 40.188 15.953 1 95.62 449 GLN B CA 1
ATOM 7858 C C . GLN B 1 449 ? -13.758 41.625 16.297 1 95.62 449 GLN B C 1
ATOM 7860 O O . GLN B 1 449 ? -14.641 42.5 16.375 1 95.62 449 GLN B O 1
ATOM 7865 N N . ASN B 1 450 ? -12.445 41.844 16.453 1 94.19 450 ASN B N 1
ATOM 7866 C CA . ASN B 1 450 ? -12.016 43.156 16.953 1 94.19 450 ASN B CA 1
ATOM 7867 C C . ASN B 1 450 ? -11.102 43.844 15.961 1 94.19 450 ASN B C 1
ATOM 7869 O O . ASN B 1 450 ? -10.898 45.062 16.047 1 94.19 450 ASN B O 1
ATOM 7873 N N . SER B 1 451 ? -10.562 43.125 15.055 1 96.12 451 SER B N 1
ATOM 7874 C CA . SER B 1 451 ? -9.523 43.688 14.203 1 96.12 451 SER B CA 1
ATOM 7875 C C . SER B 1 451 ? -9.727 43.312 12.742 1 96.12 451 SER B C 1
ATOM 7877 O O . SER B 1 451 ? -8.758 43.125 12 1 96.12 451 SER B O 1
ATOM 7879 N N . THR B 1 452 ? -10.914 43.094 12.336 1 97.69 452 THR B N 1
ATOM 7880 C CA . THR B 1 452 ? -11.203 42.562 11.016 1 97.69 452 THR B CA 1
ATOM 7881 C C . THR B 1 452 ? -10.641 43.469 9.922 1 97.69 452 THR B C 1
ATOM 7883 O O . THR B 1 452 ? -10.047 42.969 8.953 1 97.69 452 THR B O 1
ATOM 7886 N N . ASP B 1 453 ? -10.836 44.781 10.016 1 97.5 453 ASP B N 1
ATOM 7887 C CA . ASP B 1 453 ? -10.391 45.719 8.984 1 97.5 453 ASP B CA 1
ATOM 7888 C C . ASP B 1 453 ? -8.867 45.688 8.859 1 97.5 453 ASP B C 1
ATOM 7890 O O . ASP B 1 453 ? -8.328 45.75 7.746 1 97.5 453 ASP B O 1
ATOM 7894 N N . SER B 1 454 ? -8.227 45.656 10.055 1 97.62 454 SER B N 1
ATOM 7895 C CA . SER B 1 454 ? -6.77 45.594 10.031 1 97.62 454 SER B CA 1
ATOM 7896 C C . SER B 1 454 ? -6.301 44.281 9.375 1 97.62 454 SER B C 1
ATOM 7898 O O . SER B 1 454 ? -5.324 44.281 8.625 1 97.62 454 SER B O 1
ATOM 7900 N N . PHE B 1 455 ? -6.961 43.219 9.703 1 98.12 455 PHE B N 1
ATOM 7901 C CA . PHE B 1 455 ? -6.625 41.938 9.102 1 98.12 455 PHE B CA 1
ATOM 7902 C C . PHE B 1 455 ? -6.848 41.969 7.594 1 98.12 455 PHE B C 1
ATOM 7904 O O . PHE B 1 455 ? -6.008 41.5 6.828 1 98.12 455 PHE B O 1
ATOM 7911 N N . ILE B 1 456 ? -7.926 42.531 7.105 1 98.19 456 ILE B N 1
ATOM 7912 C CA . ILE B 1 456 ? -8.219 42.656 5.684 1 98.19 456 ILE B CA 1
ATOM 7913 C C . ILE B 1 456 ? -7.137 43.469 4.996 1 98.19 456 ILE B C 1
ATOM 7915 O O . ILE B 1 456 ? -6.719 43.156 3.881 1 98.19 456 ILE B O 1
ATOM 7919 N N . SER B 1 457 ? -6.68 44.531 5.648 1 97.5 457 SER B N 1
ATOM 7920 C CA . SER B 1 457 ? -5.602 45.344 5.09 1 97.5 457 SER B CA 1
ATOM 7921 C C . SER B 1 457 ? -4.34 44.5 4.867 1 97.5 457 SER B C 1
ATOM 7923 O O . SER B 1 457 ? -3.646 44.688 3.865 1 97.5 457 SER B O 1
ATOM 7925 N N . ILE B 1 458 ? -4.031 43.688 5.809 1 97.81 458 ILE B N 1
ATOM 7926 C CA . ILE B 1 458 ? -2.879 42.812 5.672 1 97.81 458 ILE B CA 1
ATOM 7927 C C . ILE B 1 458 ? -3.1 41.844 4.512 1 97.81 458 ILE B C 1
ATOM 7929 O O . ILE B 1 458 ? -2.193 41.625 3.707 1 97.81 458 ILE B O 1
ATOM 7933 N N . LEU B 1 459 ? -4.312 41.281 4.344 1 98 459 LEU B N 1
ATOM 7934 C CA . LEU B 1 459 ? -4.641 40.375 3.24 1 98 459 LEU B CA 1
ATOM 7935 C C . LEU B 1 459 ? -4.469 41.094 1.9 1 98 459 LEU B C 1
ATOM 7937 O O . LEU B 1 459 ? -3.957 40.5 0.945 1 98 459 LEU B O 1
ATOM 7941 N N . GLN B 1 460 ? -4.906 42.312 1.87 1 96.38 460 GLN B N 1
ATOM 7942 C CA . GLN B 1 460 ? -4.738 43.094 0.652 1 96.38 460 GLN B CA 1
ATOM 7943 C C . GLN B 1 460 ? -3.262 43.281 0.319 1 96.38 460 GLN B C 1
ATOM 7945 O O . GLN B 1 460 ? -2.867 43.188 -0.845 1 96.38 460 GLN B O 1
ATOM 7950 N N . THR B 1 461 ? -2.49 43.562 1.363 1 96.5 461 THR B N 1
ATOM 7951 C CA . THR B 1 461 ? -1.052 43.688 1.156 1 96.5 461 THR B CA 1
ATOM 7952 C C . THR B 1 461 ? -0.462 42.406 0.589 1 96.5 461 THR B C 1
ATOM 7954 O O . THR B 1 461 ? 0.364 42.438 -0.325 1 96.5 461 THR B O 1
ATOM 7957 N N . ILE B 1 462 ? -0.854 41.281 1.075 1 96.88 462 ILE B N 1
ATOM 7958 C CA . ILE B 1 462 ? -0.358 39.969 0.654 1 96.88 462 ILE B CA 1
ATOM 7959 C C . ILE B 1 462 ? -0.68 39.75 -0.822 1 96.88 462 ILE B C 1
ATOM 7961 O O . ILE B 1 462 ? 0.214 39.469 -1.624 1 96.88 462 ILE B O 1
ATOM 7965 N N . VAL B 1 463 ? -1.894 39.969 -1.25 1 94.88 463 VAL B N 1
ATOM 7966 C CA . VAL B 1 463 ? -2.285 39.656 -2.619 1 94.88 463 VAL B CA 1
ATOM 7967 C C . VAL B 1 463 ? -1.717 40.719 -3.574 1 94.88 463 VAL B C 1
ATOM 7969 O O . VAL B 1 463 ? -1.369 40.406 -4.715 1 94.88 463 VAL B O 1
ATOM 7972 N N . ASN B 1 464 ? -1.608 41.969 -3.113 1 94.31 464 ASN B N 1
ATOM 7973 C CA . ASN B 1 464 ? -1.029 43.031 -3.945 1 94.31 464 ASN B CA 1
ATOM 7974 C C . ASN B 1 464 ? 0.45 42.75 -4.219 1 94.31 464 ASN B C 1
ATOM 7976 O O . ASN B 1 464 ? 1.009 43.312 -5.18 1 94.31 464 ASN B O 1
ATOM 7980 N N . ASN B 1 465 ? 1.017 42 -3.369 1 94.88 465 ASN B N 1
ATOM 7981 C CA . ASN B 1 465 ? 2.412 41.625 -3.58 1 94.88 465 ASN B CA 1
ATOM 7982 C C . ASN B 1 465 ? 2.539 40.219 -4.176 1 94.88 465 ASN B C 1
ATOM 7984 O O . ASN B 1 465 ? 3.582 39.594 -4.039 1 94.88 465 ASN B O 1
ATOM 7988 N N . LYS B 1 466 ? 1.517 39.688 -4.711 1 92.31 466 LYS B N 1
ATOM 7989 C CA . LYS B 1 466 ? 1.447 38.469 -5.48 1 92.31 466 LYS B CA 1
ATOM 7990 C C . LYS B 1 466 ? 1.705 37.25 -4.594 1 92.31 466 LYS B C 1
ATOM 7992 O O . LYS B 1 466 ? 2.232 36.219 -5.059 1 92.31 466 LYS B O 1
ATOM 7997 N N . LEU B 1 467 ? 1.461 37.438 -3.34 1 95.81 467 LEU B N 1
ATOM 7998 C CA . LEU B 1 467 ? 1.487 36.312 -2.422 1 95.81 467 LEU B CA 1
ATOM 7999 C C . LEU B 1 467 ? 0.1 35.688 -2.275 1 95.81 467 LEU B C 1
ATOM 8001 O O . LEU B 1 467 ? -0.895 36.281 -2.699 1 95.81 467 LEU B O 1
ATOM 8005 N N . ILE B 1 468 ? 0.114 34.438 -1.759 1 94.88 468 ILE B N 1
ATOM 8006 C CA . ILE B 1 468 ? -1.102 33.688 -1.479 1 94.88 468 ILE B CA 1
ATOM 8007 C C . ILE B 1 468 ? -1.294 33.562 0.03 1 94.88 468 ILE B C 1
ATOM 8009 O O . ILE B 1 468 ? -0.327 33.375 0.771 1 94.88 468 ILE B O 1
ATOM 8013 N N . PHE B 1 469 ? -2.564 33.719 0.479 1 96.62 469 PHE B N 1
ATOM 8014 C CA . PHE B 1 469 ? -2.896 33.469 1.876 1 96.62 469 PHE B CA 1
ATOM 8015 C C . PHE B 1 469 ? -3.893 32.312 1.997 1 96.62 469 PHE B C 1
ATOM 8017 O O . PHE B 1 469 ? -4.844 32.219 1.217 1 96.62 469 PHE B O 1
ATOM 8024 N N . ALA B 1 470 ? -3.637 31.422 2.912 1 95.88 470 ALA B N 1
ATOM 8025 C CA . ALA B 1 470 ? -4.57 30.328 3.207 1 95.88 470 ALA B CA 1
ATOM 8026 C C . ALA B 1 470 ? -4.867 30.266 4.703 1 95.88 470 ALA B C 1
ATOM 8028 O O . ALA B 1 470 ? -3.969 30.422 5.531 1 95.88 470 ALA B O 1
ATOM 8029 N N . GLY B 1 471 ? -6.125 30.094 5.016 1 96.38 471 GLY B N 1
ATOM 8030 C CA . GLY B 1 471 ? -6.547 29.891 6.391 1 96.38 471 GLY B CA 1
ATOM 8031 C C . GLY B 1 471 ? -7.191 28.531 6.617 1 96.38 471 GLY B C 1
ATOM 8032 O O . GLY B 1 471 ? -8.102 28.141 5.883 1 96.38 471 GLY B O 1
ATOM 8033 N N . VAL B 1 472 ? -6.656 27.781 7.562 1 96.38 472 VAL B N 1
ATOM 8034 C CA . VAL B 1 472 ? -7.316 26.578 8.055 1 96.38 472 VAL B CA 1
ATOM 8035 C C . VAL B 1 472 ? -8.055 26.875 9.352 1 96.38 472 VAL B C 1
ATOM 8037 O O . VAL B 1 472 ? -7.43 27.078 10.398 1 96.38 472 VAL B O 1
ATOM 8040 N N . THR B 1 473 ? -9.328 26.875 9.266 1 98 473 THR B N 1
ATOM 8041 C CA . THR B 1 473 ? -10.188 27.297 10.367 1 98 473 THR B CA 1
ATOM 8042 C C . THR B 1 473 ? -10.734 26.078 11.109 1 98 473 THR B C 1
ATOM 8044 O O . THR B 1 473 ? -11.234 25.141 10.492 1 98 473 THR B O 1
ATOM 8047 N N . LEU B 1 474 ? -10.594 26.109 12.422 1 97.75 474 LEU B N 1
ATOM 8048 C CA . LEU B 1 474 ? -10.883 24.922 13.211 1 97.75 474 LEU B CA 1
ATOM 8049 C C . LEU B 1 474 ? -11.125 25.281 14.672 1 97.75 474 LEU B C 1
ATOM 8051 O O . LEU B 1 474 ? -10.836 26.406 15.094 1 97.75 474 LEU B O 1
ATOM 8055 N N . ASP B 1 475 ? -11.703 24.438 15.43 1 96.44 475 ASP B N 1
ATOM 8056 C CA . ASP B 1 475 ? -11.742 24.422 16.891 1 96.44 475 ASP B CA 1
ATOM 8057 C C . ASP B 1 475 ? -11.07 23.156 17.438 1 96.44 475 ASP B C 1
ATOM 8059 O O . ASP B 1 475 ? -11.539 22.047 17.203 1 96.44 475 ASP B O 1
ATOM 8063 N N . VAL B 1 476 ? -9.969 23.375 18.219 1 95.25 476 VAL B N 1
ATOM 8064 C CA . VAL B 1 476 ? -9.281 22.203 18.75 1 95.25 476 VAL B CA 1
ATOM 8065 C C . VAL B 1 476 ? -9.273 22.25 20.281 1 95.25 476 VAL B C 1
ATOM 8067 O O . VAL B 1 476 ? -8.469 21.578 20.922 1 95.25 476 VAL B O 1
ATOM 8070 N N . ASN B 1 477 ? -10.055 23.062 20.812 1 92.31 477 ASN B N 1
ATOM 8071 C CA . ASN B 1 477 ? -10.219 23.109 22.266 1 92.31 477 ASN B CA 1
ATOM 8072 C C . ASN B 1 477 ? -11.406 22.266 22.719 1 92.31 477 ASN B C 1
ATOM 8074 O O . ASN B 1 477 ? -11.266 21.422 23.609 1 92.31 477 ASN B O 1
ATOM 8078 N N . THR B 1 478 ? -12.461 22.344 22.078 1 83.62 478 THR B N 1
ATOM 8079 C CA . THR B 1 478 ? -13.719 21.719 22.469 1 83.62 478 THR B CA 1
ATOM 8080 C C . THR B 1 478 ? -13.594 20.203 22.438 1 83.62 478 THR B C 1
ATOM 8082 O O . THR B 1 478 ? -14.141 19.5 23.297 1 83.62 478 THR B O 1
ATOM 8085 N N . PRO B 1 479 ? -12.867 19.625 21.547 1 82.81 479 PRO B N 1
ATOM 8086 C CA . PRO B 1 479 ? -12.836 18.156 21.469 1 82.81 479 PRO B CA 1
ATOM 8087 C C . PRO B 1 479 ? -11.953 17.531 22.531 1 82.81 479 PRO B C 1
ATOM 8089 O O . PRO B 1 479 ? -11.93 16.297 22.672 1 82.81 479 PRO B O 1
ATOM 8092 N N . VAL B 1 480 ? -11.297 18.312 23.219 1 83.31 480 VAL B N 1
ATOM 8093 C CA . VAL B 1 480 ? -10.43 17.766 24.25 1 83.31 480 VAL B CA 1
ATOM 8094 C C . VAL B 1 480 ? -11.273 17.188 25.391 1 83.31 480 VAL B C 1
ATOM 8096 O O . VAL B 1 480 ? -12.117 17.891 25.953 1 83.31 480 VAL B O 1
ATOM 8099 N N . VAL B 1 481 ? -11.031 15.898 25.625 1 83.31 481 VAL B N 1
ATOM 8100 C CA . VAL B 1 481 ? -11.836 15.195 26.609 1 83.31 481 VAL B CA 1
ATOM 8101 C C . VAL B 1 481 ? -11.297 15.5 28.016 1 83.31 481 VAL B C 1
ATOM 8103 O O . VAL B 1 481 ? -10.164 15.945 28.172 1 83.31 481 VAL B O 1
ATOM 8106 N N . ALA B 1 482 ? -12.164 15.109 28.938 1 83.62 482 ALA B N 1
ATOM 8107 C CA . ALA B 1 482 ? -11.758 15.242 30.344 1 83.62 482 ALA B CA 1
ATOM 8108 C C . ALA B 1 482 ? -10.625 14.281 30.672 1 83.62 482 ALA B C 1
ATOM 8110 O O . ALA B 1 482 ? -10.625 13.133 30.219 1 83.62 482 ALA B O 1
ATOM 8111 N N . ASN B 1 483 ? -9.625 14.672 31.344 1 85.5 483 ASN B N 1
ATOM 8112 C CA . ASN B 1 483 ? -8.5 13.867 31.812 1 85.5 483 ASN B CA 1
ATOM 8113 C C . ASN B 1 483 ? -7.559 13.508 30.672 1 85.5 483 ASN B C 1
ATOM 8115 O O . ASN B 1 483 ? -6.789 12.547 30.766 1 85.5 483 ASN B O 1
ATOM 8119 N N . ALA B 1 484 ? -7.816 14.156 29.609 1 89.56 484 ALA B N 1
ATOM 8120 C CA . ALA B 1 484 ? -6.863 13.938 28.516 1 89.56 484 ALA B CA 1
ATOM 8121 C C . ALA B 1 484 ? -5.43 14.125 29.016 1 89.56 484 ALA B C 1
ATOM 8123 O O . ALA B 1 484 ? -5.16 15 29.844 1 89.56 484 ALA B O 1
ATOM 8124 N N . PRO B 1 485 ? -4.574 13.258 28.531 1 91.06 485 PRO B N 1
ATOM 8125 C CA . PRO B 1 485 ? -3.176 13.461 28.922 1 91.06 485 PRO B CA 1
ATOM 8126 C C . PRO B 1 485 ? -2.629 14.812 28.469 1 91.06 485 PRO B C 1
ATOM 8128 O O . PRO B 1 485 ? -3.049 15.344 27.438 1 91.06 485 PRO B O 1
ATOM 8131 N N . ALA B 1 486 ? -1.716 15.297 29.281 1 91.94 486 ALA B N 1
ATOM 8132 C CA . ALA B 1 486 ? -1.044 16.531 28.906 1 91.94 486 ALA B CA 1
ATOM 8133 C C . ALA B 1 486 ? -0.162 16.328 27.672 1 91.94 486 ALA B C 1
ATOM 8135 O O . ALA B 1 486 ? 0.495 15.289 27.547 1 91.94 486 ALA B O 1
ATOM 8136 N N . ILE B 1 487 ? -0.208 17.281 26.781 1 96.38 487 ILE B N 1
ATOM 8137 C CA . ILE B 1 487 ? 0.669 17.25 25.609 1 96.38 487 ILE B CA 1
ATOM 8138 C C . ILE B 1 487 ? 1.44 18.562 25.516 1 96.38 487 ILE B C 1
ATOM 8140 O O . ILE B 1 487 ? 1.204 19.484 26.312 1 96.38 487 ILE B O 1
ATOM 8144 N N . SER B 1 488 ? 2.385 18.688 24.594 1 98.31 488 SER B N 1
ATOM 8145 C CA . SER B 1 488 ? 3.346 19.781 24.688 1 98.31 488 SER B CA 1
ATOM 8146 C C . SER B 1 488 ? 3.209 20.75 23.531 1 98.31 488 SER B C 1
ATOM 8148 O O . SER B 1 488 ? 4.156 21.484 23.203 1 98.31 488 SER B O 1
ATOM 8150 N N . ILE B 1 489 ? 2.098 20.734 22.812 1 97.56 489 ILE B N 1
ATOM 8151 C CA . ILE B 1 489 ? 1.886 21.766 21.812 1 97.56 489 ILE B CA 1
ATOM 8152 C C . ILE B 1 489 ? 1.845 23.141 22.484 1 97.56 489 ILE B C 1
ATOM 8154 O O . ILE B 1 489 ? 1.606 23.234 23.688 1 97.56 489 ILE B O 1
ATOM 8158 N N . ASN B 1 490 ? 2.162 24.188 21.719 1 97.88 490 ASN B N 1
ATOM 8159 C CA . ASN B 1 490 ? 1.918 25.516 22.25 1 97.88 490 ASN B CA 1
ATOM 8160 C C . ASN B 1 490 ? 0.473 25.688 22.703 1 97.88 490 ASN B C 1
ATOM 8162 O O . ASN B 1 490 ? -0.46 25.453 21.938 1 97.88 490 ASN B O 1
ATOM 8166 N N . PRO B 1 491 ? 0.26 26.141 23.938 1 95.88 491 PRO B N 1
ATOM 8167 C CA . PRO B 1 491 ? -1.103 26.234 24.453 1 95.88 491 PRO B CA 1
ATOM 8168 C C . PRO B 1 491 ? -1.979 27.188 23.641 1 95.88 491 PRO B C 1
ATOM 8170 O O . PRO B 1 491 ? -3.209 27.109 23.719 1 95.88 491 PRO B O 1
ATOM 8173 N N . TYR B 1 492 ? -1.383 28.078 22.875 1 97 492 TYR B N 1
ATOM 8174 C CA . TYR B 1 492 ? -2.123 29.031 22.031 1 97 492 TYR B CA 1
ATOM 8175 C C . TYR B 1 492 ? -3.029 28.297 21.062 1 97 492 TYR B C 1
ATOM 8177 O O . TYR B 1 492 ? -4.016 28.859 20.578 1 97 492 TYR B O 1
ATOM 8185 N N . TRP B 1 493 ? -2.719 27.016 20.719 1 97 493 TRP B N 1
ATOM 8186 C CA . TRP B 1 493 ? -3.551 26.203 19.844 1 97 493 TRP B CA 1
ATOM 8187 C C . TRP B 1 493 ? -4.988 26.141 20.344 1 97 493 TRP B C 1
ATOM 8189 O O . TRP B 1 493 ? -5.934 26.172 19.547 1 97 493 TRP B O 1
ATOM 8199 N N . ARG B 1 494 ? -5.156 26.125 21.625 1 96.31 494 ARG B N 1
ATOM 8200 C CA . ARG B 1 494 ? -6.469 25.906 22.219 1 96.31 494 ARG B CA 1
ATOM 8201 C C . ARG B 1 494 ? -7.316 27.172 22.172 1 96.31 494 ARG B C 1
ATOM 8203 O O . ARG B 1 494 ? -8.516 27.141 22.469 1 96.31 494 ARG B O 1
ATOM 8210 N N . GLN B 1 495 ? -6.797 28.281 21.703 1 95.12 495 GLN B N 1
ATOM 8211 C CA . GLN B 1 495 ? -7.574 29.5 21.5 1 95.12 495 GLN B CA 1
ATOM 8212 C C . GLN B 1 495 ? -7.57 29.938 20.031 1 95.12 495 GLN B C 1
ATOM 8214 O O . GLN B 1 495 ? -7.992 31.047 19.703 1 95.12 495 GLN B O 1
ATOM 8219 N N . THR B 1 496 ? -7.039 29.125 19.234 1 97.44 496 THR B N 1
ATOM 8220 C CA . THR B 1 496 ? -6.871 29.438 17.828 1 97.44 496 THR B CA 1
ATOM 8221 C C . THR B 1 496 ? -8.172 29.219 17.062 1 97.44 496 THR B C 1
ATOM 8223 O O . THR B 1 496 ? -8.859 28.203 17.266 1 97.44 496 THR B O 1
ATOM 8226 N N . LEU B 1 497 ? -8.492 30.188 16.203 1 98 497 LEU B N 1
ATOM 8227 C CA . LEU B 1 497 ? -9.602 30.062 15.273 1 98 497 LEU B CA 1
ATOM 8228 C C . LEU B 1 497 ? -9.125 29.516 13.922 1 98 497 LEU B C 1
ATOM 8230 O O . LEU B 1 497 ? -9.859 28.797 13.242 1 98 497 LEU B O 1
ATOM 8234 N N . MET B 1 498 ? -7.949 29.953 13.555 1 97.56 498 MET B N 1
ATOM 8235 C CA . MET B 1 498 ? -7.414 29.469 12.281 1 97.56 498 MET B CA 1
ATOM 8236 C C . MET B 1 498 ? -5.891 29.531 12.281 1 97.56 498 MET B C 1
ATOM 8238 O O . MET B 1 498 ? -5.297 30.375 12.961 1 97.56 498 MET B O 1
ATOM 8242 N N . THR B 1 499 ? -5.273 28.594 11.625 1 97.19 499 THR B N 1
ATOM 8243 C CA . THR B 1 499 ? -3.881 28.734 11.211 1 97.19 499 THR B CA 1
ATOM 8244 C C . THR B 1 499 ? -3.783 29.453 9.875 1 97.19 499 THR B C 1
ATOM 8246 O O . THR B 1 499 ? -4.305 28.969 8.867 1 97.19 499 THR B O 1
ATOM 8249 N N . GLY B 1 500 ? -3.213 30.672 9.906 1 96.81 500 GLY B N 1
ATOM 8250 C CA . GLY B 1 500 ? -2.965 31.422 8.68 1 96.81 500 GLY B CA 1
ATOM 8251 C C . GLY B 1 500 ? -1.569 31.203 8.125 1 96.81 500 GLY B C 1
ATOM 8252 O O . GLY B 1 500 ? -0.579 31.391 8.836 1 96.81 500 GLY B O 1
ATOM 8253 N N . VAL B 1 501 ? -1.525 30.766 6.871 1 96.25 501 VAL B N 1
ATOM 8254 C CA . VAL B 1 501 ? -0.247 30.562 6.195 1 96.25 501 VAL B CA 1
ATOM 8255 C C . VAL B 1 501 ? -0.21 31.375 4.902 1 96.25 501 VAL B C 1
ATOM 8257 O O . VAL B 1 501 ? -1.25 31.625 4.289 1 96.25 501 VAL B O 1
ATOM 8260 N N . PHE B 1 502 ? 0.927 31.828 4.531 1 95.56 502 PHE B N 1
ATOM 8261 C CA . PHE B 1 502 ? 1.056 32.562 3.281 1 95.56 502 PHE B CA 1
ATOM 8262 C C . PHE B 1 502 ? 2.441 32.375 2.676 1 95.56 502 PHE B C 1
ATOM 8264 O O . PHE B 1 502 ? 3.377 31.984 3.371 1 95.56 502 PHE B O 1
ATOM 8271 N N . GLY B 1 503 ? 2.492 32.562 1.391 1 94.5 503 GLY B N 1
ATOM 8272 C CA . GLY B 1 503 ? 3.729 32.375 0.649 1 94.5 503 GLY B CA 1
ATOM 8273 C C . GLY B 1 503 ? 3.574 32.625 -0.84 1 94.5 503 GLY B C 1
ATOM 8274 O O . GLY B 1 503 ? 2.531 33.094 -1.291 1 94.5 503 GLY B O 1
ATOM 8275 N N . ALA B 1 504 ? 4.703 32.438 -1.547 1 93 504 ALA B N 1
ATOM 8276 C CA . ALA B 1 504 ? 4.746 32.562 -3.002 1 93 504 ALA B CA 1
ATOM 8277 C C . ALA B 1 504 ? 5.402 31.344 -3.635 1 93 504 ALA B C 1
ATOM 8279 O O . ALA B 1 504 ? 6.266 30.703 -3.023 1 93 504 ALA B O 1
ATOM 8280 N N . TYR B 1 505 ? 4.945 31.047 -4.824 1 90.5 505 TYR B N 1
ATOM 8281 C CA . TYR B 1 505 ? 5.586 29.969 -5.574 1 90.5 505 TYR B CA 1
ATOM 8282 C C . TYR B 1 505 ? 7.055 30.281 -5.836 1 90.5 505 TYR B C 1
ATOM 8284 O O . TYR B 1 505 ? 7.406 31.438 -6.109 1 90.5 505 TYR B O 1
ATOM 8292 N N . LEU B 1 506 ? 7.797 29.25 -5.832 1 92.19 506 LEU B N 1
ATOM 8293 C CA . LEU B 1 506 ? 9.234 29.406 -6.027 1 92.19 506 LEU B CA 1
ATOM 8294 C C . LEU B 1 506 ? 9.594 29.344 -7.508 1 92.19 506 LEU B C 1
ATOM 8296 O O . LEU B 1 506 ? 8.945 28.641 -8.281 1 92.19 506 LEU B O 1
ATOM 8300 N N . ASP B 1 507 ? 10.562 30.219 -7.809 1 93.12 507 ASP B N 1
ATOM 8301 C CA . ASP B 1 507 ? 11.195 30.125 -9.117 1 93.12 507 ASP B CA 1
ATOM 8302 C C . ASP B 1 507 ? 12.438 29.234 -9.078 1 93.12 507 ASP B C 1
ATOM 8304 O O . ASP B 1 507 ? 13.477 29.625 -8.547 1 93.12 507 ASP B O 1
ATOM 8308 N N . TYR B 1 508 ? 12.367 28.094 -9.703 1 92.94 508 TYR B N 1
ATOM 8309 C CA . TYR B 1 508 ? 13.406 27.062 -9.625 1 92.94 508 TYR B CA 1
ATOM 8310 C C . TYR B 1 508 ? 14.648 27.5 -10.398 1 92.94 508 TYR B C 1
ATOM 8312 O O . TYR B 1 508 ? 15.695 26.859 -10.305 1 92.94 508 TYR B O 1
ATOM 8320 N N . THR B 1 509 ? 14.602 28.594 -11.047 1 93.81 509 THR B N 1
ATOM 8321 C CA . THR B 1 509 ? 15.75 29.109 -11.781 1 93.81 509 THR B CA 1
ATOM 8322 C C . THR B 1 509 ? 16.359 30.312 -11.062 1 93.81 509 THR B C 1
ATOM 8324 O O . THR B 1 509 ? 17.391 30.828 -11.484 1 93.81 509 THR B O 1
ATOM 8327 N N . ASP B 1 510 ? 15.773 30.719 -9.984 1 94.31 510 ASP B N 1
ATOM 8328 C CA . ASP B 1 510 ? 16.234 31.891 -9.258 1 94.31 510 ASP B CA 1
ATOM 8329 C C . ASP B 1 510 ? 16.047 31.719 -7.754 1 94.31 510 ASP B C 1
ATOM 8331 O O . ASP B 1 510 ? 15.141 32.312 -7.164 1 94.31 510 ASP B O 1
ATOM 8335 N N . ILE B 1 511 ? 16.969 31.094 -7.137 1 93.25 511 ILE B N 1
ATOM 8336 C CA . ILE B 1 511 ? 16.859 30.766 -5.719 1 93.25 511 ILE B CA 1
ATOM 8337 C C . ILE B 1 511 ? 16.969 32.031 -4.883 1 93.25 511 ILE B C 1
ATOM 8339 O O . ILE B 1 511 ? 16.344 32.156 -3.83 1 93.25 511 ILE B O 1
ATOM 8343 N N . GLU B 1 512 ? 17.719 33.031 -5.332 1 95.12 512 GLU B N 1
ATOM 8344 C CA . GLU B 1 512 ? 17.875 34.281 -4.602 1 95.12 512 GLU B CA 1
ATOM 8345 C C . GLU B 1 512 ? 16.547 35 -4.445 1 95.12 512 GLU B C 1
ATOM 8347 O O . GLU B 1 512 ? 16.281 35.594 -3.396 1 95.12 512 GLU B O 1
ATOM 8352 N N . GLN B 1 513 ? 15.797 34.938 -5.484 1 94.94 513 GLN B N 1
ATOM 8353 C CA . GLN B 1 513 ? 14.469 35.531 -5.398 1 94.94 513 GLN B CA 1
ATOM 8354 C C . GLN B 1 513 ? 13.633 34.875 -4.305 1 94.94 513 GLN B C 1
ATOM 8356 O O . GLN B 1 513 ? 12.844 35.531 -3.635 1 94.94 513 GLN B O 1
ATOM 8361 N N . GLY B 1 514 ? 13.75 33.656 -4.172 1 94 514 GLY B N 1
ATOM 8362 C CA . GLY B 1 514 ? 13.055 32.938 -3.107 1 94 514 GLY B CA 1
ATOM 8363 C C . GLY B 1 514 ? 13.398 33.438 -1.723 1 94 514 GLY B C 1
ATOM 8364 O O . GLY B 1 514 ? 12.508 33.656 -0.896 1 94 514 GLY B O 1
ATOM 8365 N N . PHE B 1 515 ? 14.656 33.75 -1.489 1 95.19 515 PHE B N 1
ATOM 8366 C CA . PHE B 1 515 ? 15.086 34.219 -0.182 1 95.19 515 PHE B CA 1
ATOM 8367 C C . PHE B 1 515 ? 14.672 35.688 0.016 1 95.19 515 PHE B C 1
ATOM 8369 O O . PHE B 1 515 ? 14.344 36.094 1.131 1 95.19 515 PHE B O 1
ATOM 8376 N N . GLN B 1 516 ? 14.688 36.406 -1.049 1 96.56 516 GLN B N 1
ATOM 8377 C CA . GLN B 1 516 ? 14.227 37.781 -0.955 1 96.56 516 GLN B CA 1
ATOM 8378 C C . GLN B 1 516 ? 12.75 37.844 -0.572 1 96.56 516 GLN B C 1
ATOM 8380 O O . GLN B 1 516 ? 12.352 38.656 0.259 1 96.56 516 GLN B O 1
ATOM 8385 N N . THR B 1 517 ? 12.047 37.031 -1.205 1 96.12 517 THR B N 1
ATOM 8386 C CA . THR B 1 517 ? 10.625 36.938 -0.879 1 96.12 517 THR B CA 1
ATOM 8387 C C . THR B 1 517 ? 10.422 36.531 0.572 1 96.12 517 THR B C 1
ATOM 8389 O O . THR B 1 517 ? 9.57 37.062 1.273 1 96.12 517 THR B O 1
ATOM 8392 N N . GLN B 1 518 ? 11.203 35.594 1.026 1 96.88 518 GLN B N 1
ATOM 8393 C CA . GLN B 1 518 ? 11.125 35.156 2.414 1 96.88 518 GLN B CA 1
ATOM 8394 C C . GLN B 1 518 ? 11.438 36.281 3.377 1 96.88 518 GLN B C 1
ATOM 8396 O O . GLN B 1 518 ? 10.766 36.438 4.398 1 96.88 518 GLN B O 1
ATOM 8401 N N . ASP B 1 519 ? 12.438 37.062 3.053 1 97.75 519 ASP B N 1
ATOM 8402 C CA . ASP B 1 519 ? 12.789 38.219 3.877 1 97.75 519 ASP B CA 1
ATOM 8403 C C . ASP B 1 519 ? 11.641 39.219 3.957 1 97.75 519 ASP B C 1
ATOM 8405 O O . ASP B 1 519 ? 11.352 39.75 5.027 1 97.75 519 ASP B O 1
ATOM 8409 N N . PHE B 1 520 ? 11.062 39.406 2.832 1 97.12 520 PHE B N 1
ATOM 8410 C CA . PHE B 1 520 ? 9.914 40.312 2.795 1 97.12 520 PHE B CA 1
ATOM 8411 C C . PHE B 1 520 ? 8.797 39.812 3.695 1 97.12 520 PHE B C 1
ATOM 8413 O O . PHE B 1 520 ? 8.211 40.562 4.465 1 97.12 520 PHE B O 1
ATOM 8420 N N . MET B 1 521 ? 8.539 38.562 3.648 1 97.56 521 MET B N 1
ATOM 8421 C CA . MET B 1 521 ? 7.5 37.969 4.477 1 97.56 521 MET B CA 1
ATOM 8422 C C . MET B 1 521 ? 7.852 38.062 5.953 1 97.56 521 MET B C 1
ATOM 8424 O O . MET B 1 521 ? 7.012 38.438 6.773 1 97.56 521 MET B O 1
ATOM 8428 N N . THR B 1 522 ? 9.062 37.781 6.285 1 97.94 522 THR B N 1
ATOM 8429 C CA . THR B 1 522 ? 9.531 37.781 7.668 1 97.94 522 THR B CA 1
ATOM 8430 C C . THR B 1 522 ? 9.547 39.188 8.25 1 97.94 522 THR B C 1
ATOM 8432 O O . THR B 1 522 ? 9.102 39.406 9.375 1 97.94 522 THR B O 1
ATOM 8435 N N . ASP B 1 523 ? 9.953 40.156 7.457 1 97.62 523 ASP B N 1
ATOM 8436 C CA . ASP B 1 523 ? 10.312 41.438 8 1 97.62 523 ASP B CA 1
ATOM 8437 C C . ASP B 1 523 ? 9.172 42.469 7.809 1 97.62 523 ASP B C 1
ATOM 8439 O O . ASP B 1 523 ? 9.148 43.5 8.453 1 97.62 523 ASP B O 1
ATOM 8443 N N . THR B 1 524 ? 8.297 42.125 6.938 1 96.12 524 THR B N 1
ATOM 8444 C CA . THR B 1 524 ? 7.273 43.125 6.633 1 96.12 524 THR B CA 1
ATOM 8445 C C . THR B 1 524 ? 5.883 42.594 6.977 1 96.12 524 THR B C 1
ATOM 8447 O O . THR B 1 524 ? 5.152 43.188 7.754 1 96.12 524 THR B O 1
ATOM 8450 N N . ILE B 1 525 ? 5.586 41.5 6.477 1 96.19 525 ILE B N 1
ATOM 8451 C CA . ILE B 1 525 ? 4.215 41 6.613 1 96.19 525 ILE B CA 1
ATOM 8452 C C . ILE B 1 525 ? 4.004 40.438 8.016 1 96.19 525 ILE B C 1
ATOM 8454 O O . ILE B 1 525 ? 3.006 40.719 8.672 1 96.19 525 ILE B O 1
ATOM 8458 N N . MET B 1 526 ? 4.891 39.594 8.469 1 96.75 526 MET B N 1
ATOM 8459 C CA . MET B 1 526 ? 4.738 38.906 9.727 1 96.75 526 MET B CA 1
ATOM 8460 C C . MET B 1 526 ? 4.617 39.875 10.898 1 96.75 526 MET B C 1
ATOM 8462 O O . MET B 1 526 ? 3.799 39.656 11.797 1 96.75 526 MET B O 1
ATOM 8466 N N . PRO B 1 527 ? 5.41 40.969 10.922 1 96.5 527 PRO B N 1
ATOM 8467 C CA . PRO B 1 527 ? 5.246 41.906 12.023 1 96.5 527 PRO B CA 1
ATOM 8468 C C . PRO B 1 527 ? 3.854 42.531 12.055 1 96.5 527 PRO B C 1
ATOM 8470 O O . PRO B 1 527 ? 3.322 42.812 13.133 1 96.5 527 PRO B O 1
ATOM 8473 N N . ALA B 1 528 ? 3.322 42.75 10.922 1 95.69 528 ALA B N 1
ATOM 8474 C CA . ALA B 1 528 ? 1.968 43.281 10.867 1 95.69 528 ALA B CA 1
ATOM 8475 C C . ALA B 1 528 ? 0.962 42.312 11.469 1 95.69 528 ALA B C 1
ATOM 8477 O O . ALA B 1 528 ? 0.059 42.719 12.203 1 95.69 528 ALA B O 1
ATOM 8478 N N . LEU B 1 529 ? 1.093 41.062 11.18 1 94.81 529 LEU B N 1
ATOM 8479 C CA . LEU B 1 529 ? 0.217 40.062 11.734 1 94.81 529 LEU B CA 1
ATOM 8480 C C . LEU B 1 529 ? 0.453 39.875 13.227 1 94.81 529 LEU B C 1
ATOM 8482 O O . LEU B 1 529 ? -0.495 39.688 13.992 1 94.81 529 LEU B O 1
ATOM 8486 N N . ALA B 1 530 ? 1.701 39.938 13.586 1 95.62 530 ALA B N 1
ATOM 8487 C CA . ALA B 1 530 ? 2.059 39.781 14.992 1 95.62 530 ALA B CA 1
ATOM 8488 C C . ALA B 1 530 ? 1.441 40.906 15.828 1 95.62 530 ALA B C 1
ATOM 8490 O O . ALA B 1 530 ? 1.056 40.688 16.984 1 95.62 530 ALA B O 1
ATOM 8491 N N . ALA B 1 531 ? 1.344 42 15.289 1 95.62 531 ALA B N 1
ATOM 8492 C CA . ALA B 1 531 ? 0.774 43.156 16 1 95.62 531 ALA B CA 1
ATOM 8493 C C . ALA B 1 531 ? -0.695 42.906 16.328 1 95.62 531 ALA B C 1
ATOM 8495 O O . ALA B 1 531 ? -1.209 43.438 17.312 1 95.62 531 ALA B O 1
ATOM 8496 N N . LEU B 1 532 ? -1.314 42.094 15.555 1 95.31 532 LEU B N 1
ATOM 8497 C CA . LEU B 1 532 ? -2.725 41.781 15.781 1 95.31 532 LEU B CA 1
ATOM 8498 C C . LEU B 1 532 ? -2.883 40.625 16.75 1 95.31 532 LEU B C 1
ATOM 8500 O O . LEU B 1 532 ? -3.986 40.375 17.234 1 95.31 532 LEU B O 1
ATOM 8504 N N . THR B 1 533 ? -1.867 39.906 17.047 1 94.44 533 THR B N 1
ATOM 8505 C CA . THR B 1 533 ? -1.909 38.719 17.922 1 94.44 533 THR B CA 1
ATOM 8506 C C . THR B 1 533 ? -0.831 38.812 19 1 94.44 533 THR B C 1
ATOM 8508 O O . THR B 1 533 ? 0.055 37.969 19.062 1 94.44 533 THR B O 1
ATOM 8511 N N . PRO B 1 534 ? -0.928 39.781 19.812 1 90.5 534 PRO B N 1
ATOM 8512 C CA . PRO B 1 534 ? 0.119 39.906 20.828 1 90.5 534 PRO B CA 1
ATOM 8513 C C . PRO B 1 534 ? 0.316 38.625 21.641 1 90.5 534 PRO B C 1
ATOM 8515 O O . PRO B 1 534 ? -0.66 37.938 21.984 1 90.5 534 PRO B O 1
ATOM 8518 N N . ASN B 1 535 ? 1.565 38.219 21.891 1 91.19 535 ASN B N 1
ATOM 8519 C CA . ASN B 1 535 ? 1.96 37 22.578 1 91.19 535 ASN B CA 1
ATOM 8520 C C . ASN B 1 535 ? 1.487 35.781 21.828 1 91.19 535 ASN B C 1
ATOM 8522 O O . ASN B 1 535 ? 1.195 34.75 22.438 1 91.19 535 ASN B O 1
ATOM 8526 N N . GLY B 1 536 ? 1.354 35.969 20.547 1 95.88 536 GLY B N 1
ATOM 8527 C CA . GLY B 1 536 ? 0.82 34.906 19.719 1 95.88 536 GLY B CA 1
ATOM 8528 C C . GLY B 1 536 ? 1.835 33.812 19.422 1 95.88 536 GLY B C 1
ATOM 8529 O O . GLY B 1 536 ? 2.934 33.812 19.969 1 95.88 536 GLY B O 1
ATOM 8530 N N . ALA B 1 537 ? 1.424 32.812 18.656 1 98.06 537 ALA B N 1
ATOM 8531 C CA . ALA B 1 537 ? 2.199 31.625 18.312 1 98.06 537 ALA B CA 1
ATOM 8532 C C . ALA B 1 537 ? 2.072 31.281 16.844 1 98.06 537 ALA B C 1
ATOM 8534 O O . ALA B 1 537 ? 1.351 31.953 16.094 1 98.06 537 ALA B O 1
ATOM 8535 N N . ALA B 1 538 ? 2.85 30.375 16.391 1 97.94 538 ALA B N 1
ATOM 8536 C CA . ALA B 1 538 ? 2.783 29.812 15.055 1 97.94 538 ALA B CA 1
ATOM 8537 C C . ALA B 1 538 ? 2.855 28.281 15.102 1 97.94 538 ALA B C 1
ATOM 8539 O O . ALA B 1 538 ? 3.43 27.719 16.031 1 97.94 538 ALA B O 1
ATOM 8540 N N . TYR B 1 539 ? 2.154 27.656 14.195 1 97.38 539 TYR B N 1
ATOM 8541 C CA . TYR B 1 539 ? 2.234 26.203 14.016 1 97.38 539 TYR B CA 1
ATOM 8542 C C . TYR B 1 539 ? 3.605 25.797 13.492 1 97.38 539 TYR B C 1
ATOM 8544 O O . TYR B 1 539 ? 3.982 26.156 12.375 1 97.38 539 TYR B O 1
ATOM 8552 N N . ILE B 1 540 ? 4.297 25.062 14.234 1 96.12 540 ILE B N 1
ATOM 8553 C CA . ILE B 1 540 ? 5.707 24.781 13.984 1 96.12 540 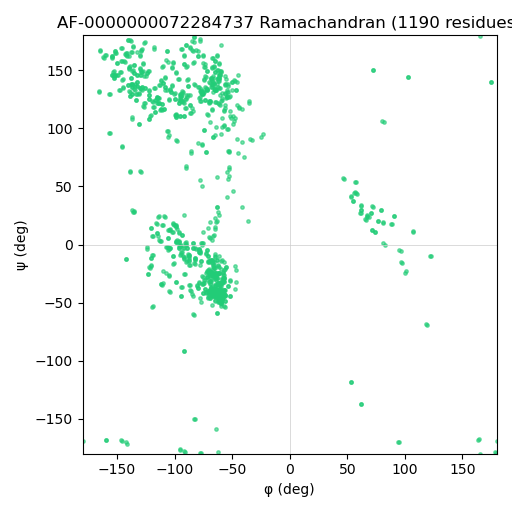ILE B CA 1
ATOM 8554 C C . ILE B 1 540 ? 5.863 24.125 12.617 1 96.12 540 ILE B C 1
ATOM 8556 O O . ILE B 1 540 ? 6.871 24.328 11.938 1 96.12 540 ILE B O 1
ATOM 8560 N N . ASN B 1 541 ? 4.906 23.328 12.148 1 94.88 541 ASN B N 1
ATOM 8561 C CA . ASN B 1 541 ? 5.031 22.594 10.891 1 94.88 541 ASN B CA 1
ATOM 8562 C C . ASN B 1 541 ? 4.801 23.516 9.688 1 94.88 541 ASN B C 1
ATOM 8564 O O . ASN B 1 541 ? 5.105 23.141 8.555 1 94.88 541 ASN B O 1
ATOM 8568 N N . GLU B 1 542 ? 4.262 24.703 9.906 1 94.88 542 GLU B N 1
ATOM 8569 C CA . GLU B 1 542 ? 3.936 25.578 8.797 1 94.88 542 GLU B CA 1
ATOM 8570 C C . GLU B 1 542 ? 4.375 27.016 9.086 1 94.88 542 GLU B C 1
ATOM 8572 O O . GLU B 1 542 ? 3.783 27.969 8.57 1 94.88 542 GLU B O 1
ATOM 8577 N N . ALA B 1 543 ? 5.355 27.172 9.867 1 96.12 543 ALA B N 1
ATOM 8578 C CA . ALA B 1 543 ? 5.828 28.484 10.281 1 96.12 543 ALA B CA 1
ATOM 8579 C C . ALA B 1 543 ? 6.957 28.969 9.375 1 96.12 543 ALA B C 1
ATOM 8581 O O . ALA B 1 543 ? 7.438 28.234 8.516 1 96.12 543 ALA B O 1
ATOM 8582 N N . ASP B 1 544 ? 7.238 30.234 9.562 1 96.88 544 ASP B N 1
ATOM 8583 C CA . ASP B 1 544 ? 8.406 30.859 8.945 1 96.88 544 ASP B CA 1
ATOM 8584 C C . ASP B 1 544 ? 9.703 30.25 9.484 1 96.88 544 ASP B C 1
ATOM 8586 O O . ASP B 1 544 ? 9.945 30.25 10.688 1 96.88 544 ASP B O 1
ATOM 8590 N N . PHE B 1 545 ? 10.539 29.719 8.539 1 95.38 545 PHE B N 1
ATOM 8591 C CA . PHE B 1 545 ? 11.773 29.094 9.008 1 95.38 545 PHE B CA 1
ATOM 8592 C C . PHE B 1 545 ? 12.727 30.141 9.57 1 95.38 545 PHE B C 1
ATOM 8594 O O . PHE B 1 545 ? 13.688 29.812 10.266 1 95.38 545 PHE B O 1
ATOM 8601 N N . GLN B 1 546 ? 12.469 31.453 9.312 1 96.56 546 GLN B N 1
ATOM 8602 C CA . GLN B 1 546 ? 13.266 32.562 9.828 1 96.56 546 GLN B CA 1
ATOM 8603 C C . GLN B 1 546 ? 12.586 33.219 11.023 1 96.56 546 GLN B C 1
ATOM 8605 O O . GLN B 1 546 ? 12.953 34.344 11.422 1 96.56 546 GLN B O 1
ATOM 8610 N N . GLN B 1 547 ? 11.703 32.594 11.609 1 96.75 547 GLN B N 1
ATOM 8611 C CA . GLN B 1 547 ? 10.906 33.156 12.688 1 96.75 547 GLN B CA 1
ATOM 8612 C C . GLN B 1 547 ? 11.789 33.656 13.828 1 96.75 547 GLN B C 1
ATOM 8614 O O . GLN B 1 547 ? 12.484 32.875 14.469 1 96.75 547 GLN B O 1
ATOM 8619 N N . PRO B 1 548 ? 11.766 35 14.055 1 95.12 548 PRO B N 1
ATOM 8620 C CA . PRO B 1 548 ? 12.438 35.469 15.273 1 95.12 548 PRO B CA 1
ATOM 8621 C C . PRO B 1 548 ? 11.773 34.969 16.547 1 95.12 548 PRO B C 1
ATOM 8623 O O . PRO B 1 548 ? 10.555 34.781 16.578 1 95.12 548 PRO B O 1
ATOM 8626 N N . ASP B 1 549 ? 12.539 34.75 17.625 1 96.19 549 ASP B N 1
ATOM 8627 C CA . ASP B 1 549 ? 12.016 34.281 18.906 1 96.19 549 ASP B CA 1
ATOM 8628 C C . ASP B 1 549 ? 11.227 33 18.734 1 96.19 549 ASP B C 1
ATOM 8630 O O . ASP B 1 549 ? 10.117 32.875 19.266 1 96.19 549 ASP B O 1
ATOM 8634 N N . TRP B 1 550 ? 11.742 32.156 17.828 1 97.25 550 TRP B N 1
ATOM 8635 C CA . TRP B 1 550 ? 11.016 30.938 17.453 1 97.25 550 TRP B CA 1
ATOM 8636 C C . TRP B 1 550 ? 10.742 30.062 18.672 1 97.25 550 TRP B C 1
ATOM 8638 O O . TRP B 1 550 ? 9.727 29.359 18.719 1 97.25 550 TRP B O 1
ATOM 8648 N N . GLN B 1 551 ? 11.562 30.031 19.766 1 98 551 GLN B N 1
ATOM 8649 C CA . GLN B 1 551 ? 11.352 29.219 20.953 1 98 551 GLN B CA 1
ATOM 8650 C C . GLN B 1 551 ? 10.016 29.547 21.625 1 98 551 GLN B C 1
ATOM 8652 O O . GLN B 1 551 ? 9.234 28.641 21.938 1 98 551 GLN B O 1
ATOM 8657 N N . ASN B 1 552 ? 9.812 30.828 21.734 1 97.62 552 ASN B N 1
ATOM 8658 C CA . ASN B 1 552 ? 8.555 31.25 22.328 1 97.62 552 ASN B CA 1
ATOM 8659 C C . ASN B 1 552 ? 7.387 31.078 21.359 1 97.62 552 ASN B C 1
ATOM 8661 O O . ASN B 1 552 ? 6.293 30.688 21.781 1 97.62 552 ASN B O 1
ATOM 8665 N N . VAL B 1 553 ? 7.586 31.406 20.125 1 97.94 553 VAL B N 1
ATOM 8666 C CA . VAL B 1 553 ? 6.512 31.391 19.141 1 97.94 553 VAL B CA 1
ATOM 8667 C C . VAL B 1 553 ? 6.07 29.953 18.875 1 97.94 553 VAL B C 1
ATOM 8669 O O . VAL B 1 553 ? 4.875 29.688 18.703 1 97.94 553 VAL B O 1
ATOM 8672 N N . PHE B 1 554 ? 6.988 29 18.844 1 98.25 554 PHE B N 1
ATOM 8673 C CA . PHE B 1 554 ? 6.66 27.625 18.484 1 98.25 554 PHE B CA 1
ATOM 8674 C C . PHE B 1 554 ? 6.227 26.844 19.719 1 98.25 554 PHE B C 1
ATOM 8676 O O . PHE B 1 554 ? 5.336 25.984 19.625 1 98.25 554 PHE B O 1
ATOM 8683 N N . TYR B 1 555 ? 6.801 27.109 20.906 1 98.31 555 TYR B N 1
ATOM 8684 C CA . TYR B 1 555 ? 6.641 26.188 22.031 1 98.31 555 TYR B CA 1
ATOM 8685 C C . TYR B 1 555 ? 6.035 26.906 23.234 1 98.31 555 TYR B C 1
ATOM 8687 O O . TYR B 1 555 ? 5.438 26.266 24.094 1 98.31 555 TYR B O 1
ATOM 8695 N N . GLY B 1 556 ? 6.223 28.25 23.328 1 97.62 556 GLY B N 1
ATOM 8696 C CA . GLY B 1 556 ? 5.711 29 24.469 1 97.62 556 GLY B CA 1
ATOM 8697 C C . GLY B 1 556 ? 6.312 28.562 25.781 1 97.62 556 GLY B C 1
ATOM 8698 O O . GLY B 1 556 ? 7.527 28.375 25.891 1 97.62 556 GLY B O 1
ATOM 8699 N N . GLU B 1 557 ? 5.469 28.453 26.797 1 97.44 557 GLU B N 1
ATOM 8700 C CA . GLU B 1 557 ? 5.906 28.156 28.156 1 97.44 557 GLU B CA 1
ATOM 8701 C C . GLU B 1 557 ? 6.461 26.734 28.266 1 97.44 557 GLU B C 1
ATOM 8703 O O . GLU B 1 557 ? 7.094 26.391 29.25 1 97.44 557 GLU B O 1
ATOM 8708 N N . ASN B 1 558 ? 6.234 25.938 27.266 1 98.31 558 ASN B N 1
ATOM 8709 C CA . ASN B 1 558 ? 6.656 24.547 27.328 1 98.31 558 ASN B CA 1
ATOM 8710 C C . ASN B 1 558 ? 8.133 24.391 26.969 1 98.31 558 ASN B C 1
ATOM 8712 O O . ASN B 1 558 ? 8.727 23.344 27.219 1 98.31 558 ASN B O 1
ATOM 8716 N N . PHE B 1 559 ? 8.766 25.406 26.438 1 98.5 559 PHE B N 1
ATOM 8717 C CA . PHE B 1 559 ? 10.094 25.281 25.844 1 98.5 559 PHE B CA 1
ATOM 8718 C C . PHE B 1 559 ? 11.102 24.781 26.859 1 98.5 559 PHE B C 1
ATOM 8720 O O . PHE B 1 559 ? 11.891 23.891 26.578 1 98.5 559 PHE B O 1
ATOM 8727 N N . ASN B 1 560 ? 11.07 25.328 28.031 1 98.5 560 ASN B N 1
ATOM 8728 C CA . ASN B 1 560 ? 12.078 24.984 29.031 1 98.5 560 ASN B CA 1
ATOM 8729 C C . ASN B 1 560 ? 11.969 23.516 29.438 1 98.5 560 ASN B C 1
ATOM 8731 O O . ASN B 1 560 ? 12.977 22.812 29.531 1 98.5 560 ASN B O 1
ATOM 8735 N N . ARG B 1 561 ? 10.766 23.109 29.734 1 98.69 561 ARG B N 1
ATOM 8736 C CA . ARG B 1 561 ? 10.578 21.719 30.094 1 98.69 561 ARG B CA 1
ATOM 8737 C C . ARG B 1 561 ? 10.961 20.781 28.953 1 98.69 561 ARG B C 1
ATOM 8739 O O . ARG B 1 561 ? 11.562 19.734 29.172 1 98.69 561 ARG B O 1
ATOM 8746 N N . LEU B 1 562 ? 10.609 21.172 27.75 1 98.81 562 LEU B N 1
ATOM 8747 C CA . LEU B 1 562 ? 10.992 20.406 26.562 1 98.81 562 LEU B CA 1
ATOM 8748 C C . LEU B 1 562 ? 12.508 20.312 26.453 1 98.81 562 LEU B C 1
ATOM 8750 O O . LEU B 1 562 ? 13.039 19.25 26.109 1 98.81 562 LEU B O 1
ATOM 8754 N N . SER B 1 563 ? 13.156 21.359 26.688 1 98.62 563 SER B N 1
ATOM 8755 C CA . SER B 1 563 ? 14.617 21.391 26.641 1 98.62 563 SER B CA 1
ATOM 8756 C C . SER B 1 563 ? 15.227 20.453 27.672 1 98.62 563 SER B C 1
ATOM 8758 O O . SER B 1 563 ? 16.203 19.766 27.391 1 98.62 563 SER B O 1
ATOM 8760 N N . ASP B 1 564 ? 14.648 20.422 28.844 1 98.62 564 ASP B N 1
ATOM 8761 C CA . ASP B 1 564 ? 15.117 19.516 29.891 1 98.62 564 ASP B CA 1
ATOM 8762 C C . ASP B 1 564 ? 14.969 18.062 29.453 1 98.62 564 ASP B C 1
ATOM 8764 O O . ASP B 1 564 ? 15.875 17.25 29.672 1 98.62 564 ASP B O 1
ATOM 8768 N N . ILE B 1 565 ? 13.891 17.75 28.906 1 98.75 565 ILE B N 1
ATOM 8769 C CA . ILE B 1 565 ? 13.625 16.391 28.469 1 98.75 565 ILE B CA 1
ATOM 8770 C C . ILE B 1 565 ? 14.555 16.031 27.312 1 98.75 565 ILE B C 1
ATOM 8772 O O . ILE B 1 565 ? 15.031 14.898 27.219 1 98.75 565 ILE B O 1
ATOM 8776 N N . LYS B 1 566 ? 14.789 17 26.422 1 98.38 566 LYS B N 1
ATOM 8777 C CA . LYS B 1 566 ? 15.75 16.781 25.344 1 98.38 566 LYS B CA 1
ATOM 8778 C C . LYS B 1 566 ? 17.125 16.391 25.906 1 98.38 566 LYS B C 1
ATOM 8780 O O . LYS B 1 566 ? 17.766 15.469 25.406 1 98.38 566 LYS B O 1
ATOM 8785 N N . ALA B 1 567 ? 17.562 17.031 26.891 1 98 567 ALA B N 1
ATOM 8786 C CA . ALA B 1 567 ? 18.859 16.75 27.5 1 98 567 ALA B CA 1
ATOM 8787 C C . ALA B 1 567 ? 18.891 15.328 28.078 1 98 567 ALA B C 1
ATOM 8789 O O . ALA B 1 567 ? 19.938 14.68 28.062 1 98 567 ALA B O 1
ATOM 8790 N N . LYS B 1 568 ? 17.797 14.898 28.531 1 98.31 568 LYS B N 1
ATOM 8791 C CA . LYS B 1 568 ? 17.688 13.57 29.125 1 98.31 568 LYS B CA 1
ATOM 8792 C C . LYS B 1 568 ? 17.797 12.484 28.062 1 98.31 568 LYS B C 1
ATOM 8794 O O . LYS B 1 568 ? 18.516 11.492 28.25 1 98.31 568 LYS B O 1
ATOM 8799 N N . TYR B 1 569 ? 17.109 12.602 26.953 1 98.5 569 TYR B N 1
ATOM 8800 C CA . TYR B 1 569 ? 16.969 11.508 26 1 98.5 569 TYR B CA 1
ATOM 8801 C C . TYR B 1 569 ? 17.906 11.695 24.812 1 98.5 569 TYR B C 1
ATOM 8803 O O . TYR B 1 569 ? 18.094 10.781 24.016 1 98.5 569 TYR B O 1
ATOM 8811 N N . ASP B 1 570 ? 18.516 12.82 24.703 1 98.12 570 ASP B N 1
ATOM 8812 C CA . ASP B 1 570 ? 19.5 13.133 23.672 1 98.12 570 ASP B CA 1
ATOM 8813 C C . ASP B 1 570 ? 20.672 13.922 24.25 1 98.12 570 ASP B C 1
ATOM 8815 O O . ASP B 1 570 ? 20.984 15.008 23.766 1 98.12 570 ASP B O 1
ATOM 8819 N N . PRO B 1 571 ? 21.328 13.305 25.109 1 96.56 571 PRO B N 1
ATOM 8820 C CA . PRO B 1 571 ? 22.391 14.031 25.797 1 96.56 571 PRO B CA 1
ATOM 8821 C C . PRO B 1 571 ? 23.531 14.445 24.859 1 96.56 571 PRO B C 1
ATOM 8823 O O . PRO B 1 571 ? 24.25 15.406 25.141 1 96.56 571 PRO B O 1
ATOM 8826 N N . ARG B 1 572 ? 23.656 13.828 23.75 1 93 572 ARG B N 1
ATOM 8827 C CA . ARG B 1 572 ? 24.75 14.117 22.828 1 93 572 ARG B CA 1
ATOM 8828 C C . ARG B 1 572 ? 24.297 15.109 21.75 1 93 572 ARG B C 1
ATOM 8830 O O . ARG B 1 572 ? 25.078 15.461 20.859 1 93 572 ARG B O 1
ATOM 8837 N N . GLN B 1 573 ? 23.094 15.5 21.797 1 95.56 573 GLN B N 1
ATOM 8838 C CA . GLN B 1 573 ? 22.531 16.391 20.797 1 95.56 573 GLN B CA 1
ATOM 8839 C C . GLN B 1 573 ? 22.641 15.789 19.406 1 95.56 573 GLN B C 1
ATOM 8841 O O . GLN B 1 573 ? 23.094 16.469 18.469 1 95.56 573 GLN B O 1
ATOM 8846 N N . THR B 1 574 ? 22.328 14.555 19.359 1 97.38 574 THR B N 1
ATOM 8847 C CA . THR B 1 574 ? 22.391 13.773 18.125 1 97.38 574 THR B CA 1
ATOM 8848 C C . THR B 1 574 ? 21.344 14.281 17.125 1 97.38 574 THR B C 1
ATOM 8850 O O . THR B 1 574 ? 21.609 14.344 15.922 1 97.38 574 THR B O 1
ATOM 8853 N N . PHE B 1 575 ? 20.219 14.641 17.609 1 98.12 575 PHE B N 1
ATOM 8854 C CA . PHE B 1 575 ? 19.094 15.016 16.75 1 98.12 575 PHE B CA 1
ATOM 8855 C C . PHE B 1 575 ? 19.062 16.531 16.547 1 98.12 575 PHE B C 1
ATOM 8857 O O . PHE B 1 575 ? 19.062 17.281 17.516 1 98.12 575 PHE B O 1
ATOM 8864 N N . TYR B 1 576 ? 19.016 16.891 15.281 1 96.5 576 TYR B N 1
ATOM 8865 C CA . TYR B 1 576 ? 18.938 18.297 14.906 1 96.5 576 TYR B CA 1
ATOM 8866 C C . TYR B 1 576 ? 17.891 18.5 13.82 1 96.5 576 TYR B C 1
ATOM 8868 O O . TYR B 1 576 ? 17.781 17.703 12.891 1 96.5 576 TYR B O 1
ATOM 8876 N N . ALA B 1 577 ? 17.141 19.5 13.977 1 95 577 ALA B N 1
ATOM 8877 C CA . ALA B 1 577 ? 16.281 20.062 12.938 1 95 577 ALA B CA 1
ATOM 8878 C C . ALA B 1 577 ? 16.062 21.562 13.148 1 95 577 ALA B C 1
ATOM 8880 O O . ALA B 1 577 ? 16.031 22.031 14.289 1 95 577 ALA B O 1
ATOM 8881 N N . LEU B 1 578 ? 15.953 22.25 12.047 1 93.69 578 LEU B N 1
ATOM 8882 C CA . LEU B 1 578 ? 15.766 23.688 12.117 1 93.69 578 LEU B CA 1
ATOM 8883 C C . LEU B 1 578 ? 14.5 24.031 12.914 1 93.69 578 LEU B C 1
ATOM 8885 O O . LEU B 1 578 ? 13.422 23.516 12.609 1 93.69 578 LEU B O 1
ATOM 8889 N N . GLY B 1 579 ? 14.656 24.828 13.914 1 94.94 579 GLY B N 1
ATOM 8890 C CA . GLY B 1 579 ? 13.523 25.281 14.703 1 94.94 579 GLY B CA 1
ATOM 8891 C C . GLY B 1 579 ? 13.102 24.281 15.766 1 94.94 579 GLY B C 1
ATOM 8892 O O . GLY B 1 579 ? 12.141 24.5 16.5 1 94.94 579 GLY B O 1
ATOM 8893 N N . ALA B 1 580 ? 13.773 23.156 15.859 1 97.38 580 ALA B N 1
ATOM 8894 C CA . ALA B 1 580 ? 13.492 22.172 16.906 1 97.38 580 ALA B CA 1
ATOM 8895 C C . ALA B 1 580 ? 14.203 22.531 18.203 1 97.38 580 ALA B C 1
ATOM 8897 O O . ALA B 1 580 ? 15.219 23.234 18.188 1 97.38 580 ALA B O 1
ATOM 8898 N N . VAL B 1 581 ? 13.695 22.031 19.312 1 98.38 581 VAL B N 1
ATOM 8899 C CA . VAL B 1 581 ? 14.336 22.219 20.609 1 98.38 581 VAL B CA 1
ATOM 8900 C C . VAL B 1 581 ? 15.773 21.703 20.562 1 98.38 581 VAL B C 1
ATOM 8902 O O . VAL B 1 581 ? 16.016 20.578 20.141 1 98.38 581 VAL B O 1
ATOM 8905 N N . GLY B 1 582 ? 16.672 22.5 21 1 97.25 582 GLY B N 1
ATOM 8906 C CA . GLY B 1 582 ? 18.078 22.141 20.969 1 97.25 582 GLY B CA 1
ATOM 8907 C C . GLY B 1 582 ? 18.812 22.688 19.766 1 97.25 582 GLY B C 1
ATOM 8908 O O . GLY B 1 582 ? 20.047 22.734 19.75 1 97.25 582 GLY B O 1
ATOM 8909 N N . SER B 1 583 ? 18.094 23.141 18.75 1 96.81 583 SER B N 1
ATOM 8910 C CA . SER B 1 583 ? 18.734 23.609 17.531 1 96.81 583 SER B CA 1
ATOM 8911 C C . SER B 1 583 ? 19.453 24.938 17.766 1 96.81 583 SER B C 1
ATOM 8913 O O . SER B 1 583 ? 20.359 25.297 17.016 1 96.81 583 SER B O 1
ATOM 8915 N N . GLU B 1 584 ? 19.078 25.672 18.766 1 95.69 584 GLU B N 1
ATOM 8916 C CA . GLU B 1 584 ? 19.719 26.953 19.094 1 95.69 584 GLU B CA 1
ATOM 8917 C C . GLU B 1 584 ? 21.172 26.766 19.516 1 95.69 584 GLU B C 1
ATOM 8919 O O . GLU B 1 584 ? 21.938 27.719 19.562 1 95.69 584 GLU B O 1
ATOM 8924 N N . LYS B 1 585 ? 21.5 25.594 19.703 1 95.75 585 LYS B N 1
ATOM 8925 C CA . LYS B 1 585 ? 22.875 25.281 20.094 1 95.75 585 LYS B CA 1
ATOM 8926 C C . LYS B 1 585 ? 23.75 25.062 18.875 1 95.75 585 LYS B C 1
ATOM 8928 O O . LYS B 1 585 ? 24.953 24.844 19.016 1 95.75 585 LYS B O 1
ATOM 8933 N N . TRP B 1 586 ? 23.156 25.125 17.719 1 96.25 586 TRP B N 1
ATOM 8934 C CA . TRP B 1 586 ? 23.875 24.828 16.484 1 96.25 586 TRP B CA 1
ATOM 8935 C C . TRP B 1 586 ? 23.703 25.969 15.477 1 96.25 586 TRP B C 1
ATOM 8937 O O . TRP B 1 586 ? 22.766 26.75 15.57 1 96.25 586 TRP B O 1
ATOM 8947 N N . THR B 1 587 ? 24.641 26.078 14.578 1 95.06 587 THR B N 1
ATOM 8948 C CA . THR B 1 587 ? 24.547 26.953 13.422 1 95.06 587 THR B CA 1
ATOM 8949 C C . THR B 1 587 ? 25.047 26.25 12.164 1 95.06 587 THR B C 1
ATOM 8951 O O . THR B 1 587 ? 25.984 25.438 12.242 1 95.06 587 THR B O 1
ATOM 8954 N N . GLU B 1 588 ? 24.375 26.422 11.141 1 93.81 588 GLU B N 1
ATOM 8955 C CA . GLU B 1 588 ? 24.812 25.906 9.852 1 93.81 588 GLU B CA 1
ATOM 8956 C C . GLU B 1 588 ? 25.688 26.922 9.109 1 93.81 588 GLU B C 1
ATOM 8958 O O . GLU B 1 588 ? 25.25 28.062 8.891 1 93.81 588 GLU B O 1
ATOM 8963 N N . ARG B 1 589 ? 26.812 26.5 8.711 1 93.31 589 ARG B N 1
ATOM 8964 C CA . ARG B 1 589 ? 27.688 27.359 7.914 1 93.31 589 ARG B CA 1
ATOM 8965 C C . ARG B 1 589 ? 27.219 27.422 6.465 1 93.31 589 ARG B C 1
ATOM 8967 O O . ARG B 1 589 ? 26.266 26.734 6.082 1 93.31 589 ARG B O 1
ATOM 8974 N N . SER B 1 590 ? 27.906 28.266 5.668 1 89.94 590 SER B N 1
ATOM 8975 C CA . SER B 1 590 ? 27.5 28.484 4.289 1 89.94 590 SER B CA 1
ATOM 8976 C C . SER B 1 590 ? 27.625 27.219 3.457 1 89.94 590 SER B C 1
ATOM 8978 O O . SER B 1 590 ? 26.906 27.016 2.48 1 89.94 590 SER B O 1
ATOM 8980 N N . ASP B 1 591 ? 28.469 26.328 3.818 1 91.38 591 ASP B N 1
ATOM 8981 C CA . ASP B 1 591 ? 28.656 25.078 3.088 1 91.38 591 ASP B CA 1
ATOM 8982 C C . ASP B 1 591 ? 27.734 24 3.619 1 91.38 591 ASP B C 1
ATOM 8984 O O . ASP B 1 591 ? 27.781 22.844 3.172 1 91.38 591 ASP B O 1
ATOM 8988 N N . GLY B 1 592 ? 26.922 24.359 4.613 1 93.31 592 GLY B N 1
ATOM 8989 C CA . GLY B 1 592 ? 25.953 23.422 5.148 1 93.31 592 GLY B CA 1
ATOM 8990 C C . GLY B 1 592 ? 26.438 22.703 6.387 1 93.31 592 GLY B C 1
ATOM 8991 O O . GLY B 1 592 ? 25.672 21.969 7.023 1 93.31 592 GLY B O 1
ATOM 8992 N N . ARG B 1 593 ? 27.672 22.906 6.754 1 95.06 593 ARG B N 1
ATOM 8993 C CA . ARG B 1 593 ? 28.25 22.266 7.922 1 95.06 593 ARG B CA 1
ATOM 8994 C C . ARG B 1 593 ? 27.562 22.703 9.203 1 95.06 593 ARG B C 1
ATOM 8996 O O . ARG B 1 593 ? 27.297 23.891 9.391 1 95.06 593 ARG B O 1
ATOM 9003 N N . LEU B 1 594 ? 27.25 21.719 9.984 1 96.25 594 LEU B N 1
ATOM 9004 C CA . LEU B 1 594 ? 26.594 21.984 11.266 1 96.25 594 LEU B CA 1
ATOM 9005 C C . LEU B 1 594 ? 27.625 22.141 12.375 1 96.25 594 LEU B C 1
ATOM 9007 O O . LEU B 1 594 ? 28.391 21.219 12.656 1 96.25 594 LEU B O 1
ATOM 9011 N N . CYS B 1 595 ? 27.625 23.297 13.062 1 96.62 595 CYS B N 1
ATOM 9012 C CA . CYS B 1 595 ? 28.609 23.594 14.102 1 96.62 595 CYS B CA 1
ATOM 9013 C C . CYS B 1 595 ? 27.922 24.078 15.375 1 96.62 595 CYS B C 1
ATOM 9015 O O . CYS B 1 595 ? 26.844 24.656 15.32 1 96.62 595 CYS B O 1
ATOM 9017 N N . ARG B 1 596 ? 28.531 23.828 16.453 1 94.81 596 ARG B N 1
ATOM 9018 C CA . ARG B 1 596 ? 28.031 24.328 17.719 1 94.81 596 ARG B CA 1
ATOM 9019 C C . ARG B 1 596 ? 28.172 25.844 17.797 1 94.81 596 ARG B C 1
ATOM 9021 O O . ARG B 1 596 ? 29.109 26.422 17.234 1 94.81 596 ARG B O 1
ATOM 9028 N N . VAL B 1 597 ? 27.203 26.422 18.406 1 91.31 597 VAL B N 1
ATOM 9029 C CA . VAL B 1 597 ? 27.266 27.875 18.625 1 91.31 597 VAL B CA 1
ATOM 9030 C C . VAL B 1 597 ? 28.234 28.188 19.75 1 91.31 597 VAL B C 1
ATOM 9032 O O . VAL B 1 597 ? 28.406 27.391 20.688 1 91.31 597 VAL B O 1
#

Organism: Botryotinia fuckeliana (strain B05.10) (NCBI:txid332648)

Solvent-accessible surface area (backbone atoms only — not comparable to full-atom values): 61720 Å² total; per-residue (Å²): 74,63,32,59,47,64,78,77,66,85,72,86,76,70,72,70,66,82,68,74,76,73,73,76,78,77,81,65,84,74,74,78,69,81,70,80,81,76,79,68,83,73,72,77,70,76,74,65,77,70,72,80,68,64,40,44,32,35,83,89,42,88,60,25,78,51,71,66,56,51,50,51,51,19,59,73,48,50,55,24,56,39,76,61,67,67,81,31,28,30,33,10,58,45,86,78,42,70,63,33,70,68,61,29,53,53,45,59,75,39,61,60,32,45,80,65,33,56,82,41,87,57,49,62,39,17,46,79,54,29,70,74,30,55,54,63,73,49,61,40,79,52,52,45,51,61,58,20,29,35,46,32,22,34,50,26,64,49,73,63,42,48,33,51,50,45,51,50,28,62,77,44,39,34,41,42,27,58,26,47,55,32,72,48,58,70,30,42,51,46,34,28,48,11,43,27,44,31,28,43,71,20,52,31,50,50,74,35,84,66,41,81,55,96,63,46,74,41,34,27,32,41,33,15,18,23,33,21,25,47,60,44,36,52,53,19,53,54,53,40,28,40,53,73,45,50,52,29,48,64,41,23,52,46,32,49,45,18,13,36,26,32,62,35,70,42,15,28,68,62,17,36,35,36,74,36,58,58,34,38,34,32,32,31,60,84,50,46,81,43,65,19,20,84,82,38,55,35,67,56,29,24,37,48,28,17,46,30,46,51,39,55,36,52,62,52,28,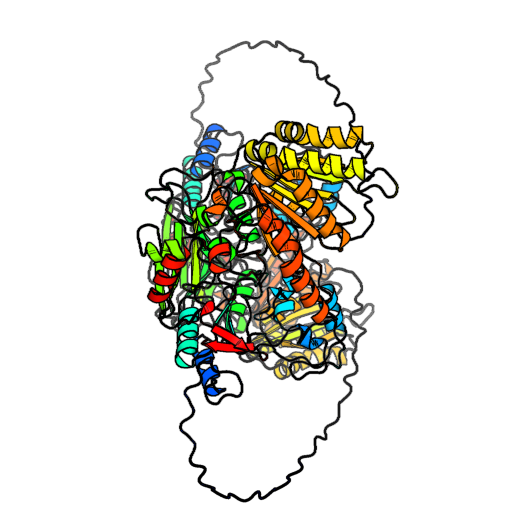29,29,28,54,43,39,69,63,66,93,33,39,15,37,37,40,39,35,37,51,67,64,93,71,70,61,65,64,51,47,52,49,31,52,46,49,42,52,53,38,44,65,58,40,32,73,66,39,26,17,35,21,31,36,42,42,74,68,36,39,37,37,38,54,30,33,17,70,65,27,55,53,67,56,54,52,58,64,44,40,66,39,52,49,41,28,56,74,57,71,46,70,67,51,74,52,72,44,74,46,95,42,69,54,59,39,52,71,67,63,59,57,26,70,56,30,38,53,35,48,54,25,37,35,45,35,41,60,55,44,42,72,74,34,40,69,62,50,50,52,52,53,49,52,39,28,74,66,67,22,35,40,33,37,44,32,32,34,47,41,80,37,59,57,81,73,51,75,78,60,33,44,33,73,62,56,55,56,27,34,22,46,37,34,36,33,37,76,57,49,85,77,37,65,66,58,46,53,51,52,48,47,47,43,60,70,51,52,46,53,58,54,43,69,70,34,74,93,47,36,25,52,65,72,50,30,36,87,78,47,77,67,41,60,50,27,40,24,38,89,43,38,64,60,46,45,54,51,31,46,70,40,24,70,80,62,55,46,51,33,81,89,29,68,70,30,84,51,44,43,68,46,96,82,36,47,46,23,53,105,75,63,32,61,46,64,79,76,66,86,73,86,75,67,73,71,67,79,69,75,76,76,71,76,80,82,80,76,78,78,76,81,70,81,70,80,71,83,77,73,81,72,71,76,71,77,75,70,79,72,72,79,68,65,41,43,31,35,83,89,42,88,60,26,78,49,71,67,54,51,50,51,50,19,59,73,50,50,56,22,55,39,74,60,65,68,80,31,27,31,33,9,59,45,85,80,41,71,62,33,70,68,61,30,52,53,44,60,75,40,60,60,31,49,80,66,32,55,84,40,86,58,49,60,38,17,47,79,55,30,72,74,29,54,52,63,73,48,61,40,77,53,52,44,50,60,58,20,30,34,44,31,24,34,49,26,65,49,71,63,41,48,32,51,50,45,51,49,28,62,77,43,40,32,42,42,26,58,27,47,56,31,72,48,58,70,31,44,52,46,34,27,48,11,42,27,43,31,27,42,72,20,53,30,49,50,74,35,85,67,41,80,54,96,63,44,74,41,35,27,33,41,33,15,16,23,32,20,24,46,59,46,33,53,52,19,51,55,54,41,30,38,52,74,44,50,52,29,46,65,42,22,52,47,32,49,44,19,11,35,25,31,64,36,68,42,15,27,68,62,18,36,35,35,74,36,58,58,34,39,34,32,33,31,58,85,51,46,81,42,64,19,20,85,84,38,56,34,67,58,27,25,37,48,28,16,47,31,46,51,40,55,37,51,60,53,27,28,30,28,55,42,39,69,65,67,92,34,40,15,37,37,39,39,37,38,52,68,65,90,72,70,61,63,63,52,48,51,50,31,51,48,48,42,52,54,39,44,65,57,40,33,75,66,38,24,17,36,21,31,36,40,42,74,68,36,38,37,36,37,55,34,33,17,69,66,26,57,52,68,56,52,52,58,63,45,40,66,39,51,51,42,29,56,74,59,70,44,70,69,52,76,52,72,43,74,46,94,40,68,54,59,38,53,71,67,64,58,56,28,70,56,29,38,52,35,50,54,27,36,34,44,35,41,59,54,43,41,72,74,34,42,69,63,49,49,51,52,51,49,52,39,28,75,67,68,22,35,41,33,36,44,31,32,34,48,41,80,38,59,58,81,73,50,75,76,60,33,44,32,71,60,55,56,57,27,35,24,45,37,33,35,32,37,76,57,50,85,80,38,65,66,57,47,53,52,51,48,47,46,42,60,71,52,51,44,54,59,53,43,70,70,35,73,92,47,36,26,51,65,74,50,30,37,87,78,47,77,66,43,61,50,28,40,23,39,88,44,39,63,62,46,44,54,53,33,49,70,40,22,71,79,60,55,47,52,33,82,90,31,67,72,30,83,50,44,44,67,45,96,80,37,47,46,24,53,104

Nearest PDB structures (foldseek):
  6f73-assembly2_B  TM=9.338E-01  e=5.349E-64  Thermothelomyces thermophilus ATCC 42464
  6f74-assembly2_B  TM=9.288E-01  e=2.104E-48  Thermothelomyces thermophilus ATCC 42464
  6eo4-assembly2_B  TM=8.234E-01  e=1.431E-26  Physcomitrium patens
  6eo5-assembly2_B  TM=8.262E-01  e=3.075E-26  Physcomitrium patens
  6yaq-assembly1_A  TM=7.110E-01  e=5.282E-19  Zea mays

Radius of gyration: 33.05 Å; Cα contacts (8 Å, |Δi|>4): 2650; chains: 2; bounding box: 119×90×79 Å

InterPro domains:
  IPR006094 FAD linked oxidase, N-terminal [PF01565] (152-292)
  IPR012951 Berberine/berberine-like [PF08031] (538-576)
  IPR016166 FAD-binding domain, PCMH-type [PS51387] (146-325)
  IPR016169 FAD-binding, type PCMH, subdomain 2 [G3DSA:3.30.465.10] (139-358)
  IPR016169 FAD-binding, type PCMH, subdomain 2 [G3DSA:3.30.465.10] (484-581)
  IPR036318 FAD-binding, type PCMH-like superfamily [SSF56176] (85-324)
  IPR050432 FAD-linked Oxidoreductases in Biosynthesis Pathways [PTHR13878] (142-573)

Secondary structure (DSSP, 8-state):
--TTS----SS--TTS-------------------------------------SB-B-TTSTTS--HHHHHHHHHHTTS-EEE---GGGGGSSSSSS---HHHHHHHHHHTTSHHHHTT-SS--S-GGGGTTSS-TTS-TTS----TTS-SEEEE--SHHHHHHHHHHHHHHTB-EEEESSS--TTSTT--TTPEEEE-TT---EEEEEEEE-SS-EEEEEEEETT-BHHHHHHHHHHTTSB----SSTT-BIIIIIHHT----TTHHHH--GGGGEEEEEEE-TT--EEEE-SSSSHHHHHHHTTS-TTSS-EEEEEEEE-BPPPS-EEEEEEEE---SSS-HHHHHHHHHHHHHHHHHHHHTTEEEEEEE-SS-EEEEEEEEET--HHHHHHHHHHHHHHHHHTT--EEEEEEEES-HHHHHHHTT-------B--EEEEEEGGGGTT-HHHHHHHHHHHHHTT-EEEEEE---STTPPTTPPP--S-GGGGGEEEEEEEE-B--TT-HHHHHHHHHHIIIIIHHHHHHHSTT----GGGS-TT-TTHHHHHHGGGHHHHHHHHHHH-TT--B--TTSTTGGGEEE-TTS-EEE-/--TTS----SS--GGG-------------------------------------SB-B-TTSTTS--HHHHHHHHHHTTS-EEE---GGGGGSSSSSS---HHHHHHHHHHTTSHHHHTT-SS--S-GGGGTTSS-TTS-TTS----TTS-SEEEE--SHHHHHHHHHHHHHHTB-EEEESSS--TTSTT--TTPEEEE-TT---EEEEEEEE-SS-EEEEEEEETT-BHHHHHHHHHHTTSB----SSTT-BIIIIIHHT----TTHHHH--SGGGEEEEEEE-TT--EEEE-SSSSHHHHHHHTTS-TTSS-EEEEEEEE-BPPPS-EEEEEEEE---SSS-HHHHHHHHHHHHHHHHHHHHTTEEEEEEE-SS-EEEEEEEEET--HHHHHHHHHHHHHHHHHTT--EEEEEEEES-HHHHHHHTT-------B--EEEEEEGGGGTT-HHHHHHHHHHHHHTT-EEEEEE---STTPPTTPPP--S-GGGGGEEEEEEEE-B--TT-HHHHHHHHHHIIIIIHHHHHHHSTT----GGGS-TT-TTHHHHHHGGGHHHHHHHHHHH-TT--B--TTSTTGGGEEE-TTS-EEE-